Protein AF-0000000084524092 (afdb_homodimer)

Organism: Aneurinibacillus migulanus (NCBI:txid47500)

InterPro domains:
  IPR006043 Nucleobase cation symporter 2 family [PF00860] (23-407)

Radius of gyration: 28.84 Å; Cα contacts (8 Å, |Δi|>4): 1623; chains: 2; bounding box: 64×81×64 Å

Nearest PDB structures (foldseek):
  5i6c-assembly1_B  TM=8.643E-01  e=2.147E-16  Aspergillus nidulans FGSC A4
  5i6c-assembly1_A  TM=8.633E-01  e=7.405E-16  Aspergillus nidulans FGSC A4
  8omz-assembly1_C  TM=8.522E-01  e=2.047E-15  Escherichia coli O157:H7
  5xls-assembly1_A-2  TM=7.383E-01  e=3.625E-14  Escherichia coli O157:H7
  3qe7-assembly1_A  TM=6.857E-01  e=1.140E-12  Escherichia coli K-12

Solvent-accessible surface area (backbone atoms only — not comparable to full-atom values): 43122 Å² total; per-residue (Å²): 141,73,88,66,74,70,77,78,78,52,82,31,45,55,87,42,78,67,57,66,70,57,28,51,54,48,11,49,48,48,35,50,49,52,45,48,74,37,54,46,55,41,50,48,52,24,52,76,52,64,45,49,66,65,52,23,11,50,44,38,14,36,44,35,23,47,31,12,49,43,26,44,47,28,36,75,63,18,50,56,50,70,42,50,37,32,61,30,67,68,40,50,43,49,57,52,54,48,44,56,57,32,47,76,72,68,44,56,46,49,57,51,45,9,20,46,16,34,12,28,32,54,27,8,52,51,32,30,51,32,18,73,69,59,46,54,65,64,52,48,66,70,52,36,45,68,40,50,14,48,40,33,39,40,46,38,58,66,40,17,26,63,34,41,40,32,19,27,30,44,36,67,90,38,81,79,39,36,53,32,68,69,52,24,49,50,21,52,47,43,37,52,50,32,56,53,27,53,68,38,89,49,64,70,49,29,72,38,19,64,42,53,39,46,51,51,42,42,50,51,33,56,74,70,66,66,55,65,83,75,67,82,73,93,49,63,70,44,77,71,52,74,33,63,54,40,74,62,35,92,41,70,58,47,33,52,52,30,40,56,50,46,58,56,45,50,54,45,45,53,50,25,51,52,50,36,23,53,68,57,71,47,80,82,53,71,64,33,52,29,32,30,32,27,40,42,8,48,29,16,31,51,17,13,42,41,48,43,63,37,39,36,55,38,55,68,33,30,54,52,27,63,72,68,25,47,37,27,37,59,25,44,52,51,17,24,51,49,31,33,50,48,16,28,30,38,57,59,23,42,57,60,46,47,54,48,56,32,46,40,24,21,52,47,50,56,55,39,22,51,43,32,34,54,11,53,52,30,49,61,75,47,76,82,43,71,66,51,25,52,28,49,21,51,8,51,43,50,9,53,7,30,62,58,48,58,68,74,31,37,62,77,42,59,65,74,54,28,45,46,55,59,32,14,54,60,41,12,38,50,41,24,46,45,32,45,65,62,74,55,49,72,71,80,124,141,73,89,62,73,72,74,76,77,54,80,31,44,55,86,42,80,69,56,67,69,56,30,51,52,47,11,49,48,48,35,51,48,50,45,47,73,36,54,45,55,39,49,46,52,24,53,75,52,63,45,51,64,64,50,24,14,50,46,39,14,37,44,36,24,47,30,13,48,42,26,45,47,27,36,74,64,18,51,54,51,71,42,50,38,30,60,30,67,67,40,50,43,49,56,53,52,48,45,56,55,32,47,75,73,69,44,55,45,48,55,48,43,8,19,46,17,35,13,28,32,54,27,8,53,51,33,29,51,32,17,72,70,59,44,54,65,63,52,49,66,70,52,35,46,67,40,48,14,50,40,33,38,40,47,39,57,66,39,17,27,64,36,41,40,32,19,27,30,42,36,69,91,38,82,82,38,36,52,32,68,70,53,23,49,51,21,52,48,45,36,51,50,31,56,52,27,54,68,37,90,48,64,66,50,29,70,38,19,64,43,52,41,45,52,52,42,41,50,52,33,56,74,69,66,68,55,65,83,75,67,83,73,91,51,61,70,44,76,71,53,74,33,62,54,41,75,63,37,92,41,70,58,49,34,52,53,30,41,54,50,46,59,55,48,49,54,45,45,53,50,26,52,53,48,34,23,54,67,55,71,47,82,82,53,72,62,32,53,30,32,29,31,28,40,42,8,48,29,16,31,50,16,14,39,42,46,42,64,38,41,36,56,36,54,68,33,30,53,52,28,63,72,67,24,48,38,26,36,58,26,46,51,51,17,24,51,50,31,33,51,48,15,26,30,39,57,60,23,43,58,59,45,47,56,49,56,31,46,38,24,21,53,47,49,56,55,40,22,52,42,33,36,54,13,53,50,29,48,61,74,47,76,82,44,72,65,51,23,52,26,51,22,51,8,51,42,49,9,55,6,31,63,58,48,57,67,74,30,37,63,76,43,59,67,72,54,28,43,47,56,60,33,15,53,59,42,13,38,50,41,25,46,45,33,44,66,63,74,56,48,72,70,81,125

Secondary structure (DSSP, 8-state):
----------SB-TT----HHHHHHHHHHHHHHHHHHHTHHHHHHHHHTT--HHHHHHHHHHHHHHHHHHHHHHHHHSS-S---EEE-HHHHHHHHHHHHHHHHTT--HHHHHHHHHHHHHHHHHHHHHHHHHTTHHHHHHHS-HHHHHHHHHHHHHHHHHHHHHHHTTTTTSSTT----HHHHHHHHHHHHHHHHHHT-SSHHHHHTHHHHHHHHHHHHHHHTT-PPPPPPPS-SB----SSTTSS----HHHHHHHHHHHHHHHHHHHHHHHHHHHHHT----HHHHHHHHHHHHHHHHHHHHHTPPPEEE-THHHHHHHHH-B--HHHHHHHHHHHHHHHHBHHHHHHHTTS-HHHHHHHHHHHHHHHHHHHHHHHHTS---HHHHHHHHHHHHHHHHHHTS-HHHHTTS-HHHHHHHH-HHHHHHHHHHHIIIIIT-----/----------SB-TT----HHHHHHHHHHHHHHHHHHHTHHHHHHHHHTT--HHHHHHHHHHHHHHHHHHHHHHHHHSS-S---EEE-HHHHHHHHHHHHHHHHTT--HHHHHHHHHHHHHHHHHHHHHHHHHTTHHHHHHHS-HHHHHHHHHHHHHHHHHHHHHHHTTTTTSSTT----HHHHHHHHHHHHHHHHHHT-SSHHHHHTHHHHHHHHHHHHHHHTT-PPPPPPPS-SB----SSTTSS----HHHHHHHHHHHHHHHHHHHHHHHHHHHHHT----HHHHHHHHHHHHHHHHHHHHHTPPPEEE-THHHHHHHHH-B--HHHHHHHHHHHHHHHHBHHHHHHHTTS-HHHHHHHHHHHHHHHHHHHHHHHHTS---HHHHHHHHHHHHHHHHHHTS-HHHHTTS-HHHHHHHH-HHHHHHHHHHHIIIIIT-----

Foldseek 3Di:
DCPVVPLPAFPAFAADDDDPVLLQVLLVLLQLLQCLVALLLLLQLCVLLPHDLLLSLLQSLLQLLLQLVLQLCCLPFALVFLFGKHFDLLLSLLSNLQSVLQVLVVHRSLLSLQQLLVLLQVLLVVLLVCLVVLCLVVLVVLCALLLLLLLLQLSLLSCCVVLLCLLQCQCLVHVHDHGDNVSNVLLVVLLVQLVCQCVDPDLVSNSCSSVVSLVVSQVVCVVVVSWDDQDDFPDFFDDQDWPSSDHHDHDPLSNVSSNVSSSSCLVVQVVLSVLSCVSSVHDRDSNSSSRNSNSLSVQSNSCSGRSHRGMDGDSSVSSSCNSSSHRYCSSSSSSSVVSSVVSGGSVNSSVSSRRRSSSSSSSVNNVSVVSNVVSVVSVVVDDPDPLSVCLSVCLNCQLSVLCVDDLVVLVVDDPVCSSCSNHSSNRSSVSSSCSDCPVVPPDPD/DPVVVPLPAFPAFAADDDDPVLLQVLLVLLQLLQCLVALLLLLQLCVLLPHDLLLSLLQSLLQLLLQLVLQLCCLVFALVFLFGKHFDLLLSLLSNLQSVLQVLVVHRSLQSLLQLLVLLQVLLVVLLVCLVVLCLVVLVVLCALLLLLLLLQLSLLSVCVVLLCLLQCQCLVHVHDHGDNVSNVLLVVLLVQLVCQCVDPDLVSNSCSSVVSLVVSQVVCVVVVSWDDQDDFPDFFDDQDWPSSDHHDHDPLSNVSSNVSSSSCLVVQVVLSVLSCVSSVHDRDSRSSSRNSNSLSVQSNSCSGRSHRRMDGDSSVSSSCNSSSHRYCSSSSSSSVVSSVCSGGSVNSSVSSRRRSSSSSSSVNNVSVVSNVVSVVSVVVDDPDPLSVCLSVCLNCQLSVLCVDDLVVLVVDDPVCSSCSNHSSNRSSVSSSCSDCPVVPPDPD

Structure (mmCIF, N/CA/C/O backbone):
data_AF-0000000084524092-model_v1
#
loop_
_entity.id
_entity.type
_entity.pdbx_description
1 polymer Permease
#
loop_
_atom_site.group_PDB
_atom_site.id
_atom_site.type_symbol
_atom_site.label_atom_id
_atom_site.label_alt_id
_atom_site.label_comp_id
_atom_site.label_asym_id
_atom_site.label_entity_id
_atom_site.label_seq_id
_atom_site.pdbx_PDB_ins_code
_atom_site.Cartn_x
_atom_site.Cartn_y
_atom_site.Cartn_z
_atom_site.occupancy
_atom_site.B_iso_or_equiv
_atom_site.auth_seq_id
_atom_site.auth_comp_id
_atom_site.auth_asym_id
_atom_site.auth_atom_id
_atom_site.pdbx_PDB_model_num
ATOM 1 N N . MET A 1 1 ? -37.969 1.46 10.523 1 21.95 1 MET A N 1
ATOM 2 C CA . MET A 1 1 ? -37.625 2.029 11.82 1 21.95 1 MET A CA 1
ATOM 3 C C . MET A 1 1 ? -36.562 3.121 11.656 1 21.95 1 MET A C 1
ATOM 5 O O . MET A 1 1 ? -35.562 2.926 10.969 1 21.95 1 MET A O 1
ATOM 9 N N . GLU A 1 2 ? -36.906 4.48 11.914 1 27.95 2 GLU A N 1
ATOM 10 C CA . GLU A 1 2 ? -36.75 5.93 12.016 1 27.95 2 GLU A CA 1
ATOM 11 C C . GLU A 1 2 ? -35.656 6.305 13.016 1 27.95 2 GLU A C 1
ATOM 13 O O . GLU A 1 2 ? -35.562 7.465 13.422 1 27.95 2 GLU A O 1
ATOM 18 N N . SER A 1 3 ? -35.094 5.418 13.711 1 30.56 3 SER A N 1
ATOM 19 C CA . SER A 1 3 ? -34.281 6.02 14.789 1 30.56 3 SER A CA 1
ATOM 20 C C . SER A 1 3 ? -33.312 7.062 14.242 1 30.56 3 SER A C 1
ATOM 22 O O . SER A 1 3 ? -32.406 6.734 13.5 1 30.56 3 SER A O 1
ATOM 24 N N . GLU A 1 4 ? -33.844 8.188 13.664 1 31.78 4 GLU A N 1
ATOM 25 C CA . GLU A 1 4 ? -33.312 9.523 13.359 1 31.78 4 GLU A CA 1
ATOM 26 C C . GLU A 1 4 ? -32.406 10.016 14.469 1 31.78 4 GLU A C 1
ATOM 28 O O . GLU A 1 4 ? -32.875 10.312 15.578 1 31.78 4 GLU A O 1
ATOM 33 N N . ARG A 1 5 ? -31.281 9.5 14.805 1 36.81 5 ARG A N 1
ATOM 34 C CA . ARG A 1 5 ? -30.391 10.008 15.844 1 36.81 5 ARG A CA 1
ATOM 35 C C . ARG A 1 5 ? -30.547 11.516 16.016 1 36.81 5 ARG A C 1
ATOM 37 O O . ARG A 1 5 ? -30.406 12.273 15.055 1 36.81 5 ARG A O 1
ATOM 44 N N . GLU A 1 6 ? -31.375 11.945 16.797 1 37 6 GLU A N 1
ATOM 45 C CA . GLU A 1 6 ? -31.594 13.336 17.188 1 37 6 GLU A CA 1
ATOM 46 C C . GLU A 1 6 ? -30.312 14.148 17.078 1 37 6 GLU A C 1
ATOM 48 O O . GLU A 1 6 ? -29.297 13.812 17.719 1 37 6 GLU A O 1
ATOM 53 N N . ALA A 1 7 ? -29.844 14.539 15.961 1 48.31 7 ALA A N 1
ATOM 54 C CA . ALA A 1 7 ? -28.797 15.547 15.828 1 48.31 7 ALA A CA 1
ATOM 55 C C . ALA A 1 7 ? -28.734 16.438 17.062 1 48.31 7 ALA A C 1
ATOM 57 O O . ALA A 1 7 ? -29.703 17.141 17.391 1 48.31 7 ALA A O 1
ATOM 58 N N . THR A 1 8 ? -28 15.961 18.125 1 58.44 8 THR A N 1
ATOM 59 C CA . THR A 1 8 ? -27.828 16.672 19.391 1 58.44 8 THR A CA 1
ATOM 60 C C . THR A 1 8 ? -27.688 18.172 19.141 1 58.44 8 THR A C 1
ATOM 62 O O . THR A 1 8 ? -26.875 18.594 18.328 1 58.44 8 THR A O 1
ATOM 65 N N . LYS A 1 9 ? -28.516 19.031 19.516 1 76.38 9 LYS A N 1
ATOM 66 C CA . LYS A 1 9 ? -28.641 20.484 19.391 1 76.38 9 LYS A CA 1
ATOM 67 C C . LYS A 1 9 ? -27.422 21.188 20 1 76.38 9 LYS A C 1
ATOM 69 O O . LYS A 1 9 ? -27 20.875 21.109 1 76.38 9 LYS A O 1
ATOM 74 N N . ASN A 1 10 ? -26.75 22.047 19.188 1 88.06 10 ASN A N 1
ATOM 75 C CA . ASN A 1 10 ? -25.625 22.859 19.641 1 88.06 10 ASN A CA 1
ATOM 76 C C . ASN A 1 10 ? -26.062 23.859 20.719 1 88.06 10 ASN A C 1
ATOM 78 O O . ASN A 1 10 ? -27.203 24.328 20.719 1 88.06 10 ASN A O 1
ATOM 82 N N . LEU A 1 11 ? -25.297 24.094 21.656 1 91.06 11 LEU A N 1
ATOM 83 C CA . LEU A 1 11 ? -25.547 25.094 22.672 1 91.06 11 LEU A CA 1
ATOM 84 C C . LEU A 1 11 ? -25.609 26.5 22.062 1 91.06 11 LEU A C 1
ATOM 86 O O . LEU A 1 11 ? -26.422 27.328 22.484 1 91.06 11 LEU A O 1
ATOM 90 N N . TYR A 1 12 ? -24.719 26.719 21.125 1 93.38 12 TYR A N 1
ATOM 91 C CA . TYR A 1 12 ? -24.656 28 20.406 1 93.38 12 TYR A CA 1
ATOM 92 C C . TYR A 1 12 ? -24.516 27.781 18.906 1 93.38 12 TYR A C 1
ATOM 94 O O . TYR A 1 12 ? -23.625 27.062 18.453 1 93.38 12 TYR A O 1
ATOM 102 N N . GLY A 1 13 ? -25.375 28.438 18.219 1 91.94 13 GLY A N 1
ATOM 103 C CA . GLY A 1 13 ? -25.359 28.344 16.766 1 91.94 13 GLY A CA 1
ATOM 104 C C . GLY A 1 13 ? -24.375 29.297 16.109 1 91.94 13 GLY A C 1
ATOM 105 O O . GLY A 1 13 ? -23.703 30.062 16.797 1 91.94 13 GLY A O 1
ATOM 106 N N . LEU A 1 14 ? -24.312 29.391 14.844 1 92.94 14 LEU A N 1
ATOM 107 C CA . LEU A 1 14 ? -23.281 30.047 14.062 1 92.94 14 LEU A CA 1
ATOM 108 C C . LEU A 1 14 ? -23.281 31.547 14.336 1 92.94 14 LEU A C 1
ATOM 110 O O . LEU A 1 14 ? -22.219 32.156 14.477 1 92.94 14 LEU A O 1
ATOM 114 N N . ASP A 1 15 ? -24.453 32.094 14.453 1 92.25 15 ASP A N 1
ATOM 115 C CA . ASP A 1 15 ? -24.562 33.531 14.531 1 92.25 15 ASP A CA 1
ATOM 116 C C . ASP A 1 15 ? -24.766 34 15.969 1 92.25 15 ASP A C 1
ATOM 118 O O . ASP A 1 15 ? -24.875 35.188 16.234 1 92.25 15 ASP A O 1
ATOM 122 N N . GLU A 1 16 ? -24.797 33 16.812 1 92.81 16 GLU A N 1
ATOM 123 C CA . GLU A 1 16 ? -24.984 33.344 18.219 1 92.81 16 GLU A CA 1
ATOM 124 C C . GLU A 1 16 ? -23.672 33.781 18.859 1 92.81 16 GLU A C 1
ATOM 126 O O . GLU A 1 16 ? -22.594 33.406 18.406 1 92.81 16 GLU A O 1
ATOM 131 N N . LYS A 1 17 ? -23.844 34.656 19.844 1 93.69 17 LYS A N 1
ATOM 132 C CA . LYS A 1 17 ? -22.688 35.125 20.609 1 93.69 17 LYS A CA 1
ATOM 133 C C . LYS A 1 17 ? -22.703 34.594 22.031 1 93.69 17 LYS A C 1
ATOM 135 O O . LYS A 1 17 ? -23.391 35.125 22.906 1 93.69 17 LYS A O 1
ATOM 140 N N . PRO A 1 18 ? -21.906 33.688 22.266 1 94.06 18 PRO A N 1
ATOM 141 C CA . PRO A 1 18 ? -21.844 33.156 23.609 1 94.06 18 PRO A CA 1
ATOM 142 C C . PRO A 1 18 ? -21.297 34.156 24.625 1 94.06 18 PRO A C 1
ATOM 144 O O . PRO A 1 18 ? -20.703 35.156 24.25 1 94.06 18 PRO A O 1
ATOM 147 N N . PRO A 1 19 ? -21.578 33.844 25.891 1 95.69 19 PRO A N 1
ATOM 148 C CA . PRO A 1 19 ? -20.953 34.688 26.922 1 95.69 19 PRO A CA 1
ATOM 149 C C . PRO A 1 19 ? -19.438 34.688 26.844 1 95.69 19 PRO A C 1
ATOM 151 O O . PRO A 1 19 ? -18.828 33.781 26.266 1 95.69 19 PRO A O 1
ATOM 154 N N . ILE A 1 20 ? -18.844 35.688 27.406 1 95.5 20 ILE A N 1
ATOM 155 C CA . ILE A 1 20 ? -17.422 35.969 27.25 1 95.5 20 ILE A CA 1
ATOM 156 C C . ILE A 1 20 ? -16.609 34.781 27.797 1 95.5 20 ILE A C 1
ATOM 158 O O . ILE A 1 20 ? -15.594 34.406 27.203 1 95.5 20 ILE A O 1
ATOM 162 N N . SER A 1 21 ? -17.062 34.25 28.906 1 94.88 21 SER A N 1
ATOM 163 C CA . SER A 1 21 ? -16.328 33.125 29.484 1 94.88 21 SER A CA 1
ATOM 164 C C . SER A 1 21 ? -16.344 31.906 28.547 1 94.88 21 SER A C 1
ATOM 166 O O . SER A 1 21 ? -15.312 31.266 28.359 1 94.88 21 SER A O 1
ATOM 168 N N . VAL A 1 22 ? -17.469 31.656 27.984 1 94.44 22 VAL A N 1
ATOM 169 C CA . VAL A 1 22 ? -17.625 30.547 27.062 1 94.44 22 VAL A CA 1
ATOM 170 C C . VAL A 1 22 ? -16.859 30.828 25.766 1 94.44 22 VAL A C 1
ATOM 172 O O . VAL A 1 22 ? -16.203 29.938 25.219 1 94.44 22 VAL A O 1
ATOM 175 N N . THR A 1 23 ? -16.906 32.062 25.344 1 95.94 23 THR A N 1
ATOM 176 C CA . THR A 1 23 ? -16.219 32.469 24.125 1 95.94 23 THR A CA 1
ATOM 177 C C . THR A 1 23 ? -14.711 32.281 24.266 1 95.94 23 THR A C 1
ATOM 179 O O . THR A 1 23 ? -14.055 31.75 23.375 1 95.94 23 THR A O 1
ATOM 182 N N . MET A 1 24 ? -14.203 32.656 25.344 1 95.88 24 MET A N 1
ATOM 183 C CA . MET A 1 24 ? -12.758 32.594 25.562 1 95.88 24 MET A CA 1
ATOM 184 C C . MET A 1 24 ? -12.312 31.125 25.688 1 95.88 24 MET A C 1
ATOM 186 O O . MET A 1 24 ? -11.266 30.75 25.156 1 95.88 24 MET A O 1
ATOM 190 N N . THR A 1 25 ? -13.086 30.391 26.391 1 93.56 25 THR A N 1
ATOM 191 C CA . THR A 1 25 ? -12.742 28.984 26.547 1 93.56 25 THR A CA 1
ATOM 192 C C . THR A 1 25 ? -12.789 28.266 25.188 1 93.56 25 THR A C 1
ATOM 194 O O . THR A 1 25 ? -11.898 27.469 24.875 1 93.56 25 THR A O 1
ATOM 197 N N . ALA A 1 26 ? -13.805 28.547 24.469 1 94.31 26 ALA A N 1
ATOM 198 C CA . ALA A 1 26 ? -13.945 27.938 23.156 1 94.31 26 ALA A CA 1
ATOM 199 C C . ALA A 1 26 ? -12.844 28.406 22.219 1 94.31 26 ALA A C 1
ATOM 201 O O . ALA A 1 26 ? -12.344 27.641 21.391 1 94.31 26 ALA A O 1
ATOM 202 N N . ALA A 1 27 ? -12.523 29.641 22.297 1 96.56 27 ALA A N 1
ATOM 203 C CA . ALA A 1 27 ? -11.453 30.188 21.484 1 96.56 27 ALA A CA 1
ATOM 204 C C . ALA A 1 27 ? -10.125 29.5 21.781 1 96.56 27 ALA A C 1
ATOM 206 O O . ALA A 1 27 ? -9.359 29.188 20.859 1 96.56 27 ALA A O 1
ATOM 207 N N . LEU A 1 28 ? -9.852 29.281 23.016 1 94.12 28 LEU A N 1
ATOM 208 C CA . LEU A 1 28 ? -8.633 28.594 23.406 1 94.12 28 LEU A CA 1
ATOM 209 C C . LEU A 1 28 ? -8.625 27.156 22.906 1 94.12 28 LEU A C 1
ATOM 211 O O . LEU A 1 28 ? -7.578 26.625 22.516 1 94.12 28 LEU A O 1
ATOM 215 N N . GLN A 1 29 ? -9.727 26.609 22.938 1 90.38 29 GLN A N 1
ATOM 216 C CA . GLN A 1 29 ? -9.844 25.25 22.422 1 90.38 29 GLN A CA 1
ATOM 217 C C . GLN A 1 29 ? -9.5 25.203 20.938 1 90.38 29 GLN A C 1
ATOM 219 O O . GLN A 1 29 ? -8.711 24.359 20.5 1 90.38 29 GLN A O 1
ATOM 224 N N . TRP A 1 30 ? -10.102 26.109 20.219 1 94.56 30 TRP A N 1
ATOM 225 C CA . TRP A 1 30 ? -9.805 26.203 18.781 1 94.56 30 TRP A CA 1
ATOM 226 C C . TRP A 1 30 ? -8.312 26.438 18.562 1 94.56 30 TRP A C 1
ATOM 228 O O . TRP A 1 30 ? -7.703 25.812 17.688 1 94.56 30 TRP A O 1
ATOM 238 N N . PHE A 1 31 ? -7.781 27.328 19.375 1 94.69 31 PHE A N 1
ATOM 239 C CA . PHE A 1 31 ? -6.379 27.703 19.25 1 94.69 31 PHE A CA 1
ATOM 240 C C . PHE A 1 31 ? -5.477 26.484 19.453 1 94.69 31 PHE A C 1
ATOM 242 O O . PHE A 1 31 ? -4.613 26.203 18.625 1 94.69 31 PHE A O 1
ATOM 249 N N . PHE A 1 32 ? -5.699 25.703 20.438 1 89.56 32 PHE A N 1
ATOM 250 C CA . PHE A 1 32 ? -4.82 24.594 20.781 1 89.56 32 PHE A CA 1
ATOM 251 C C . PHE A 1 32 ? -5.016 23.422 19.828 1 89.56 32 PHE A C 1
ATOM 253 O O . PHE A 1 32 ? -4.062 22.703 19.516 1 89.56 32 PHE A O 1
ATOM 260 N N . ILE A 1 33 ? -6.188 23.266 19.406 1 86.44 33 ILE A N 1
ATOM 261 C CA . ILE A 1 33 ? -6.438 22.156 18.469 1 86.44 33 ILE A CA 1
ATOM 262 C C . ILE A 1 33 ? -5.77 22.469 17.141 1 86.44 33 ILE A C 1
ATOM 264 O O . ILE A 1 33 ? -5.164 21.578 16.516 1 86.44 33 ILE A O 1
ATOM 268 N N . THR A 1 34 ? -5.887 23.719 16.719 1 92.25 34 THR A N 1
ATOM 269 C CA . THR A 1 34 ? -5.254 24.109 15.469 1 92.25 34 THR A CA 1
ATOM 270 C C . THR A 1 34 ? -3.734 24.062 15.594 1 92.25 34 THR A C 1
ATOM 272 O O . THR A 1 34 ? -3.051 23.594 14.68 1 92.25 34 THR A O 1
ATOM 275 N N . LEU A 1 35 ? -3.242 24.5 16.703 1 90.25 35 LEU A N 1
ATOM 276 C CA . LEU A 1 35 ? -1.806 24.484 16.953 1 90.25 35 LEU A CA 1
ATOM 277 C C . LEU A 1 35 ? -1.277 23.047 16.938 1 90.25 35 LEU A C 1
ATOM 279 O O . LEU A 1 35 ? -0.268 22.766 16.297 1 90.25 35 LEU A O 1
ATOM 283 N N . SER A 1 36 ? -1.947 22.266 17.625 1 83.25 36 SER A N 1
ATOM 284 C CA . SER A 1 36 ? -1.491 20.891 17.766 1 83.25 36 SER A CA 1
ATOM 285 C C . SER A 1 36 ? -1.55 20.141 16.438 1 83.25 36 SER A C 1
ATOM 287 O O . SER A 1 36 ? -0.7 19.297 16.156 1 83.25 36 SER A O 1
ATOM 289 N N . SER A 1 37 ? -2.512 20.453 15.656 1 83.5 37 SER A N 1
ATOM 290 C CA . SER A 1 37 ? -2.699 19.734 14.398 1 83.5 37 SER A CA 1
ATOM 291 C C . SER A 1 37 ? -1.74 20.234 13.328 1 83.5 37 SER A C 1
ATOM 293 O O . SER A 1 37 ? -1.505 19.547 12.328 1 83.5 37 SER A O 1
ATOM 295 N N . SER A 1 38 ? -1.099 21.375 13.555 1 91.12 38 SER A N 1
ATOM 296 C CA . SER A 1 38 ? -0.356 22 12.461 1 91.12 38 SER A CA 1
ATOM 297 C C . SER A 1 38 ? 1.116 22.172 12.82 1 91.12 38 SER A C 1
ATOM 299 O O . SER A 1 38 ? 1.96 22.328 11.938 1 91.12 38 SER A O 1
ATOM 301 N N . LEU A 1 39 ? 1.475 22.094 14.023 1 89.19 39 LEU A N 1
ATOM 302 C CA . LEU A 1 39 ? 2.807 22.469 14.492 1 89.19 39 LEU A CA 1
ATOM 303 C C . LEU A 1 39 ? 3.857 21.5 13.945 1 89.19 39 LEU A C 1
ATOM 305 O O . LEU A 1 39 ? 4.973 21.922 13.625 1 89.19 39 LEU A O 1
ATOM 309 N N . VAL A 1 40 ? 3.521 20.328 13.781 1 85.88 40 VAL A N 1
ATOM 310 C CA . VAL A 1 40 ? 4.477 19.281 13.422 1 85.88 40 VAL A CA 1
ATOM 311 C C . VAL A 1 40 ? 4.957 19.5 11.984 1 85.88 40 VAL A C 1
ATOM 313 O O . VAL A 1 40 ? 6.113 19.219 11.664 1 85.88 40 VAL A O 1
ATOM 316 N N . VAL A 1 41 ? 4.148 20.016 11.211 1 89.94 41 VAL A N 1
ATOM 317 C CA . VAL A 1 41 ? 4.395 20.094 9.773 1 89.94 41 VAL A CA 1
ATOM 318 C C . VAL A 1 41 ? 5.59 21 9.508 1 89.94 41 VAL A C 1
ATOM 320 O O . VAL A 1 41 ? 6.582 20.578 8.906 1 89.94 41 VAL A O 1
ATOM 323 N N . PRO A 1 42 ? 5.598 22.219 9.984 1 92.06 42 PRO A N 1
ATOM 324 C CA . PRO A 1 42 ? 6.758 23.078 9.703 1 92.06 42 PRO A CA 1
ATOM 325 C C . PRO A 1 42 ? 8.023 22.578 10.398 1 92.06 42 PRO A C 1
ATOM 327 O O . PRO A 1 42 ? 9.133 22.797 9.898 1 92.06 42 PRO A O 1
ATOM 330 N N . LEU A 1 43 ? 7.898 21.938 11.445 1 88.25 43 LEU A N 1
ATOM 331 C CA . LEU A 1 43 ? 9.07 21.438 12.148 1 88.25 43 LEU A CA 1
ATOM 332 C C . LEU A 1 43 ? 9.758 20.344 11.352 1 88.25 43 LEU A C 1
ATOM 334 O O . LEU A 1 43 ? 10.969 20.391 11.117 1 88.25 43 LEU A O 1
ATOM 338 N N . VAL A 1 44 ? 8.969 19.406 10.93 1 84.88 44 VAL A N 1
ATOM 339 C CA . VAL A 1 44 ? 9.5 18.25 10.219 1 84.88 44 VAL A CA 1
ATOM 340 C C . VAL A 1 44 ? 10 18.672 8.844 1 84.88 44 VAL A C 1
ATOM 342 O O . VAL A 1 44 ? 11.078 18.266 8.414 1 84.88 44 VAL A O 1
ATOM 345 N N . ILE A 1 45 ? 9.227 19.453 8.172 1 91 45 ILE A N 1
ATOM 346 C CA . ILE A 1 45 ? 9.633 19.938 6.848 1 91 45 ILE A CA 1
ATOM 347 C C . ILE A 1 45 ? 10.898 20.766 6.965 1 91 45 ILE A C 1
ATOM 349 O O . ILE A 1 45 ? 11.812 20.641 6.145 1 91 45 ILE A O 1
ATOM 353 N N . GLY A 1 46 ? 10.945 21.625 7.965 1 91 46 GLY A N 1
ATOM 354 C CA . GLY A 1 46 ? 12.133 22.422 8.164 1 91 46 GLY A CA 1
ATOM 355 C C . GLY A 1 46 ? 13.391 21.609 8.359 1 91 46 GLY A C 1
ATOM 356 O O . GLY A 1 46 ? 14.43 21.891 7.758 1 91 46 GLY A O 1
ATOM 357 N N . GLU A 1 47 ? 13.25 20.688 9.133 1 84.31 47 GLU A N 1
ATOM 358 C CA . GLU A 1 47 ? 14.391 19.812 9.383 1 84.31 47 GLU A CA 1
ATOM 359 C C . GLU A 1 47 ? 14.797 19.047 8.125 1 84.31 47 GLU A C 1
ATOM 361 O O . GLU A 1 47 ? 15.977 18.969 7.797 1 84.31 47 GLU A O 1
ATOM 366 N N . MET A 1 48 ? 13.852 18.5 7.426 1 85.12 48 MET A N 1
ATOM 367 C CA . MET A 1 48 ? 14.117 17.719 6.223 1 85.12 48 MET A CA 1
ATOM 368 C C . MET A 1 48 ? 14.773 18.578 5.145 1 85.12 48 MET A C 1
ATOM 370 O O . MET A 1 48 ? 15.578 18.078 4.355 1 85.12 48 MET A O 1
ATOM 374 N N . TYR A 1 49 ? 14.414 19.797 5.168 1 92.38 49 TYR A N 1
ATOM 375 C CA . TYR A 1 49 ? 14.945 20.703 4.148 1 92.38 49 TYR A CA 1
ATOM 376 C C . TYR A 1 49 ? 16.25 21.328 4.609 1 92.38 49 TYR A C 1
ATOM 378 O O . TYR A 1 49 ? 16.812 22.172 3.906 1 92.38 49 TYR A O 1
ATOM 386 N N . GLY A 1 50 ? 16.703 21.016 5.84 1 87.44 50 GLY A N 1
ATOM 387 C CA . GLY A 1 50 ? 18.016 21.438 6.32 1 87.44 50 GLY A CA 1
ATOM 388 C C . GLY A 1 50 ? 18.016 22.859 6.859 1 87.44 50 GLY A C 1
ATOM 389 O O . GLY A 1 50 ? 19.031 23.531 6.82 1 87.44 50 GLY A O 1
ATOM 390 N N . LEU A 1 51 ? 16.906 23.281 7.312 1 90.12 51 LEU A N 1
ATOM 391 C CA . LEU A 1 51 ? 16.844 24.625 7.879 1 90.12 51 LEU A CA 1
ATOM 392 C C . LEU A 1 51 ? 17.547 24.672 9.234 1 90.12 51 LEU A C 1
ATOM 394 O O . LEU A 1 51 ? 17.5 23.719 10 1 90.12 51 LEU A O 1
ATOM 398 N N . SER A 1 52 ? 18.203 25.812 9.453 1 86 52 SER A N 1
ATOM 399 C CA . SER A 1 52 ? 18.75 26.047 10.781 1 86 52 SER A CA 1
ATOM 400 C C . SER A 1 52 ? 17.641 26.203 11.812 1 86 52 SER A C 1
ATOM 402 O O . SER A 1 52 ? 16.484 26.469 11.461 1 86 52 SER A O 1
ATOM 404 N N . PRO A 1 53 ? 17.922 26.016 13.047 1 82.81 53 PRO A N 1
ATOM 405 C CA . PRO A 1 53 ? 16.906 26.188 14.094 1 82.81 53 PRO A CA 1
ATOM 406 C C . PRO A 1 53 ? 16.203 27.531 14.031 1 82.81 53 PRO A C 1
ATOM 408 O O . PRO A 1 53 ? 14.992 27.625 14.25 1 82.81 53 PRO A O 1
ATOM 411 N N . GLN A 1 54 ? 16.984 28.5 13.742 1 84.19 54 GLN A N 1
ATOM 412 C CA . GLN A 1 54 ? 16.406 29.844 13.625 1 84.19 54 GLN A CA 1
ATOM 413 C C . GLN A 1 54 ? 15.414 29.906 12.453 1 84.19 54 GLN A C 1
ATOM 415 O O . GLN A 1 54 ? 14.336 30.484 12.586 1 84.19 54 GLN A O 1
ATOM 420 N N . GLN A 1 55 ? 15.805 29.328 11.383 1 89.06 55 GLN A N 1
ATOM 421 C CA . GLN A 1 55 ? 14.953 29.328 10.203 1 89.06 55 GLN A CA 1
ATOM 422 C C . GLN A 1 55 ? 13.695 28.5 10.43 1 89.06 55 GLN A C 1
ATOM 424 O O . GLN A 1 55 ? 12.625 28.828 9.922 1 89.06 55 GLN A O 1
ATOM 429 N N . VAL A 1 56 ? 13.852 27.469 11.172 1 90.38 56 VAL A N 1
ATOM 430 C CA . VAL A 1 56 ? 12.688 26.641 11.5 1 90.38 56 VAL A CA 1
ATOM 431 C C . VAL A 1 56 ? 11.688 27.469 12.32 1 90.38 56 VAL A C 1
ATOM 433 O O . VAL A 1 56 ? 10.484 27.391 12.094 1 90.38 56 VAL A O 1
ATOM 436 N N . GLY A 1 57 ? 12.258 28.188 13.281 1 88.19 57 GLY A N 1
ATOM 437 C CA . GLY A 1 57 ? 11.398 29.078 14.039 1 88.19 57 GLY A CA 1
ATOM 438 C C . GLY A 1 57 ? 10.641 30.062 13.156 1 88.19 57 GLY A C 1
ATOM 439 O O . GLY A 1 57 ? 9.453 30.297 13.367 1 88.19 57 GLY A O 1
ATOM 440 N N . GLN A 1 58 ? 11.328 30.609 12.219 1 90.44 58 GLN A N 1
ATOM 441 C CA . GLN A 1 58 ? 10.711 31.531 11.281 1 90.44 58 GLN A CA 1
ATOM 442 C C . GLN A 1 58 ? 9.648 30.828 10.445 1 90.44 58 GLN A C 1
ATOM 444 O O . GLN A 1 58 ? 8.609 31.406 10.125 1 90.44 58 GLN A O 1
ATOM 449 N N . PHE A 1 59 ? 9.977 29.656 10.07 1 93.44 59 PHE A N 1
ATOM 450 C CA . PHE A 1 59 ? 9.047 28.859 9.273 1 93.44 59 PHE A CA 1
ATOM 451 C C . PHE A 1 59 ? 7.781 28.547 10.055 1 93.44 59 PHE A C 1
ATOM 453 O O . PHE A 1 59 ? 6.68 28.578 9.5 1 93.44 59 PHE A O 1
ATOM 460 N N . VAL A 1 60 ? 7.91 28.281 11.297 1 92.38 60 VAL A N 1
ATOM 461 C CA . VAL A 1 60 ? 6.777 28.062 12.195 1 92.38 60 VAL A CA 1
ATOM 462 C C . VAL A 1 60 ? 5.945 29.328 12.289 1 92.38 60 VAL A C 1
ATOM 464 O O . VAL A 1 60 ? 4.715 29.297 12.195 1 92.38 60 VAL A O 1
ATOM 467 N N . GLN A 1 61 ? 6.641 30.406 12.438 1 92.69 61 GLN A N 1
ATOM 468 C CA . GLN A 1 61 ? 5.961 31.703 12.5 1 92.69 61 GLN A CA 1
ATOM 469 C C . GLN A 1 61 ? 5.148 31.953 11.234 1 92.69 61 GLN A C 1
ATOM 471 O O . GLN A 1 61 ? 3.975 32.312 11.305 1 92.69 61 GLN A O 1
ATOM 476 N N . GLN A 1 62 ? 5.801 31.766 10.156 1 94.5 62 GLN A N 1
ATOM 477 C CA . GLN A 1 62 ? 5.152 31.969 8.867 1 94.5 62 GLN A CA 1
ATOM 478 C C . GLN A 1 62 ? 3.906 31.094 8.734 1 94.5 62 GLN A C 1
ATOM 480 O O . GLN A 1 62 ? 2.867 31.562 8.258 1 94.5 62 GLN A O 1
ATOM 485 N N . THR A 1 63 ? 4.035 29.875 9.094 1 95.94 63 THR A N 1
ATOM 486 C CA . THR A 1 63 ? 2.971 28.891 8.953 1 95.94 63 THR A CA 1
ATOM 487 C C . THR A 1 63 ? 1.756 29.281 9.789 1 95.94 63 THR A C 1
ATOM 489 O O . THR A 1 63 ? 0.632 29.312 9.281 1 95.94 63 THR A O 1
ATOM 492 N N . PHE A 1 64 ? 1.948 29.609 11.016 1 95.75 64 PHE A N 1
ATOM 493 C CA . PHE A 1 64 ? 0.822 29.906 11.898 1 95.75 64 PHE A CA 1
ATOM 494 C C . PHE A 1 64 ? 0.192 31.25 11.539 1 95.75 64 PHE A C 1
ATOM 496 O O . PHE A 1 64 ? -1.023 31.422 11.664 1 95.75 64 PHE A O 1
ATOM 503 N N . PHE A 1 65 ? 1.007 32.219 11.164 1 96.88 65 PHE A N 1
ATOM 504 C CA . PHE A 1 65 ? 0.453 33.469 10.695 1 96.88 65 PHE A CA 1
ATOM 505 C C . PHE A 1 65 ? -0.523 33.25 9.547 1 96.88 65 PHE A C 1
ATOM 507 O O . PHE A 1 65 ? -1.644 33.75 9.57 1 96.88 65 PHE A O 1
ATOM 514 N N . LEU A 1 66 ? -0.095 32.5 8.633 1 97.56 66 LEU A N 1
ATOM 515 C CA . LEU A 1 66 ? -0.906 32.281 7.438 1 97.56 66 LEU A CA 1
ATOM 516 C C . LEU A 1 66 ? -2.094 31.391 7.738 1 97.56 66 LEU A C 1
ATOM 518 O O . LEU A 1 66 ? -3.162 31.531 7.145 1 97.56 66 LEU A O 1
ATOM 522 N N . ILE A 1 67 ? -1.933 30.359 8.617 1 97.75 67 ILE A N 1
ATOM 523 C CA . ILE A 1 67 ? -3.066 29.547 9.039 1 97.75 67 ILE A CA 1
ATOM 524 C C . ILE A 1 67 ? -4.164 30.453 9.609 1 97.75 67 ILE A C 1
ATOM 526 O O . ILE A 1 67 ? -5.332 30.312 9.242 1 97.75 67 ILE A O 1
ATOM 530 N N . GLY A 1 68 ? -3.77 31.359 10.523 1 98.06 68 GLY A N 1
ATOM 531 C CA . GLY A 1 68 ? -4.73 32.281 11.094 1 98.06 68 GLY A CA 1
ATOM 532 C C . GLY A 1 68 ? -5.371 33.188 10.055 1 98.06 68 GLY A C 1
ATOM 533 O O . GLY A 1 68 ? -6.594 33.375 10.055 1 98.06 68 GLY A O 1
ATOM 534 N N . LEU A 1 69 ? -4.566 33.719 9.211 1 98.06 69 LEU A N 1
ATOM 535 C CA . LEU A 1 69 ? -5.047 34.625 8.203 1 98.06 69 LEU A CA 1
ATOM 536 C C . LEU A 1 69 ? -6.031 33.969 7.258 1 98.06 69 LEU A C 1
ATOM 538 O O . LEU A 1 69 ? -7.102 34.5 6.969 1 98.06 69 LEU A O 1
ATOM 542 N N . VAL A 1 70 ? -5.637 32.812 6.742 1 98.19 70 VAL A N 1
ATOM 543 C CA . VAL A 1 70 ? -6.484 32.094 5.789 1 98.19 70 VAL A CA 1
ATOM 544 C C . VAL A 1 70 ? -7.773 31.672 6.473 1 98.19 70 VAL A C 1
ATOM 546 O O . VAL A 1 70 ? -8.852 31.688 5.867 1 98.19 70 VAL A O 1
ATOM 549 N N . SER A 1 71 ? -7.664 31.172 7.707 1 98.19 71 SER A N 1
ATOM 550 C CA . SER A 1 71 ? -8.859 30.812 8.461 1 98.19 71 SER A CA 1
ATOM 551 C C . SER A 1 71 ? -9.812 32 8.578 1 98.19 71 SER A C 1
ATOM 553 O O . SER A 1 71 ? -11.031 31.844 8.438 1 98.19 71 SER A O 1
ATOM 555 N N . LEU A 1 72 ? -9.305 33.156 8.812 1 98.12 72 LEU A N 1
ATOM 556 C CA . LEU A 1 72 ? -10.109 34.375 8.906 1 98.12 72 LEU A CA 1
ATOM 557 C C . LEU A 1 72 ? -10.734 34.719 7.559 1 98.12 72 LEU A C 1
ATOM 559 O O . LEU A 1 72 ? -11.906 35.094 7.496 1 98.12 72 LEU A O 1
ATOM 563 N N . LEU A 1 73 ? -9.977 34.625 6.562 1 98 73 LEU A N 1
ATOM 564 C CA . LEU A 1 73 ? -10.484 34.938 5.234 1 98 73 LEU A CA 1
ATOM 565 C C . LEU A 1 73 ? -11.625 34 4.855 1 98 73 LEU A C 1
ATOM 567 O O . LEU A 1 73 ? -12.633 34.438 4.285 1 98 73 LEU A O 1
ATOM 571 N N . GLN A 1 74 ? -11.461 32.719 5.16 1 97.81 74 GLN A N 1
ATOM 572 C CA . GLN A 1 74 ? -12.477 31.719 4.824 1 97.81 74 GLN A CA 1
ATOM 573 C C . GLN A 1 74 ? -13.773 31.969 5.586 1 97.81 74 GLN A C 1
ATOM 575 O O . GLN A 1 74 ? -14.859 31.875 5.016 1 97.81 74 GLN A O 1
ATOM 580 N N . ILE A 1 75 ? -13.672 32.281 6.879 1 97.44 75 ILE A N 1
ATOM 581 C CA . ILE A 1 75 ? -14.883 32.406 7.68 1 97.44 75 ILE A CA 1
ATOM 582 C C . ILE A 1 75 ? -15.57 33.719 7.359 1 97.44 75 ILE A C 1
ATOM 584 O O . ILE A 1 75 ? -16.797 33.844 7.461 1 97.44 75 ILE A O 1
ATOM 588 N N . LEU A 1 76 ? -14.867 34.719 6.938 1 96.88 76 LEU A N 1
ATOM 589 C CA . LEU A 1 76 ? -15.438 36.031 6.664 1 96.88 76 LEU A CA 1
ATOM 590 C C . LEU A 1 76 ? -15.93 36.125 5.223 1 96.88 76 LEU A C 1
ATOM 592 O O . LEU A 1 76 ? -16.953 36.75 4.949 1 96.88 76 LEU A O 1
ATOM 596 N N . PHE A 1 77 ? -15.188 35.469 4.289 1 96.88 77 PHE A N 1
ATOM 597 C CA . PHE A 1 77 ? -15.492 35.719 2.883 1 96.88 77 PHE A CA 1
ATOM 598 C C . PHE A 1 77 ? -15.711 34.406 2.137 1 96.88 77 PHE A C 1
ATOM 600 O O . PHE A 1 77 ? -16.281 34.375 1.044 1 96.88 77 PHE A O 1
ATOM 607 N N . GLY A 1 78 ? -15.195 33.344 2.643 1 96.75 78 GLY A N 1
ATOM 608 C CA . GLY A 1 78 ? -15.258 32.062 1.96 1 96.75 78 GLY A CA 1
ATOM 609 C C . GLY A 1 78 ? -16.516 31.281 2.271 1 96.75 78 GLY A C 1
ATOM 610 O O . GLY A 1 78 ? -17.625 31.766 2.027 1 96.75 78 GLY A O 1
ATOM 611 N N . HIS A 1 79 ? -16.359 30.094 2.895 1 94.88 79 HIS A N 1
ATOM 612 C CA . HIS A 1 79 ? -17.5 29.234 3.203 1 94.88 79 HIS A CA 1
ATOM 613 C C . HIS A 1 79 ? -18.234 29.719 4.449 1 94.88 79 HIS A C 1
ATOM 615 O O . HIS A 1 79 ? -19.359 29.312 4.711 1 94.88 79 HIS A O 1
ATOM 621 N N . LYS A 1 80 ? -17.641 30.547 5.324 1 96.44 80 LYS A N 1
ATOM 622 C CA . LYS A 1 80 ? -18.234 31.234 6.461 1 96.44 80 LYS A CA 1
ATOM 623 C C . LYS A 1 80 ? -18.594 30.266 7.582 1 96.44 80 LYS A C 1
ATOM 625 O O . LYS A 1 80 ? -19.531 30.5 8.352 1 96.44 80 LYS A O 1
ATOM 630 N N . LEU A 1 81 ? -17.953 29.125 7.621 1 96.5 81 LEU A N 1
ATOM 631 C CA . LEU A 1 81 ? -18.062 28.141 8.68 1 96.5 81 LEU A CA 1
ATOM 632 C C . LEU A 1 81 ? -16.812 28.109 9.547 1 96.5 81 LEU A C 1
ATOM 634 O O . LEU A 1 81 ? -15.734 28.5 9.102 1 96.5 81 LEU A O 1
ATOM 638 N N . PRO A 1 82 ? -17 27.797 10.805 1 96.69 82 PRO A N 1
ATOM 639 C CA . PRO A 1 82 ? -15.805 27.641 11.648 1 96.69 82 PRO A CA 1
ATOM 640 C C . PRO A 1 82 ? -15.008 26.391 11.328 1 96.69 82 PRO A C 1
ATOM 642 O O . PRO A 1 82 ? -15.055 25.406 12.078 1 96.69 82 PRO A O 1
ATOM 645 N N . ILE A 1 83 ? -14.234 26.453 10.281 1 96.81 83 ILE A N 1
ATOM 646 C CA . ILE A 1 83 ? -13.328 25.391 9.859 1 96.81 83 ILE A CA 1
ATOM 647 C C . ILE A 1 83 ? -11.891 25.891 9.883 1 96.81 83 ILE A C 1
ATOM 649 O O . ILE A 1 83 ? -11.531 26.812 9.133 1 96.81 83 ILE A O 1
ATOM 653 N N . THR A 1 84 ? -11.188 25.312 10.703 1 95.5 84 THR A N 1
ATOM 654 C CA . THR A 1 84 ? -9.797 25.734 10.766 1 95.5 84 THR A CA 1
ATOM 655 C C . THR A 1 84 ? -9.039 25.297 9.516 1 95.5 84 THR A C 1
ATOM 657 O O . THR A 1 84 ? -9.297 24.219 8.977 1 95.5 84 THR A O 1
ATOM 660 N N . GLU A 1 85 ? -8.156 26.156 9.031 1 96.69 85 GLU A N 1
ATOM 661 C CA . GLU A 1 85 ? -7.242 25.828 7.945 1 96.69 85 GLU A CA 1
ATOM 662 C C . GLU A 1 85 ? -5.941 25.234 8.484 1 96.69 85 GLU A C 1
ATOM 664 O O . GLU A 1 85 ? -5.531 25.531 9.602 1 96.69 85 GLU A O 1
ATOM 669 N N . GLY A 1 86 ? -5.348 24.375 7.809 1 94.69 86 GLY A N 1
ATOM 670 C CA . GLY A 1 86 ? -4.062 23.797 8.156 1 94.69 86 GLY A CA 1
ATOM 671 C C . GLY A 1 86 ? -3.369 23.141 6.98 1 94.69 86 GLY A C 1
ATOM 672 O O . GLY A 1 86 ? -3.932 23.047 5.887 1 94.69 86 GLY A O 1
ATOM 673 N N . PRO A 1 87 ? -2.15 22.797 7.246 1 93.62 87 PRO A N 1
ATOM 674 C CA . PRO A 1 87 ? -1.42 22.109 6.18 1 93.62 87 PRO A CA 1
ATOM 675 C C . PRO A 1 87 ? -2.094 20.812 5.746 1 93.62 87 PRO A C 1
ATOM 677 O O . PRO A 1 87 ? -2.385 19.953 6.582 1 93.62 87 PRO A O 1
ATOM 680 N N . ALA A 1 88 ? -2.328 20.766 4.461 1 89.69 88 ALA A N 1
ATOM 681 C CA . ALA A 1 88 ? -2.934 19.547 3.918 1 89.69 88 ALA A CA 1
ATOM 682 C C . ALA A 1 88 ? -1.961 18.375 3.984 1 89.69 88 ALA A C 1
ATOM 684 O O . ALA A 1 88 ? -0.787 18.516 3.633 1 89.69 88 ALA A O 1
ATOM 685 N N . GLY A 1 89 ? -2.479 17.266 4.488 1 81.31 89 GLY A N 1
ATOM 686 C CA . GLY A 1 89 ? -1.654 16.078 4.504 1 81.31 89 GLY A CA 1
ATOM 687 C C . GLY A 1 89 ? -1.042 15.75 3.152 1 81.31 89 GLY A C 1
ATOM 688 O O . GLY A 1 89 ? 0.124 15.359 3.07 1 81.31 89 GLY A O 1
ATOM 689 N N . MET A 1 90 ? -1.772 15.977 2.107 1 82.12 90 MET A N 1
ATOM 690 C CA . MET A 1 90 ? -1.285 15.727 0.753 1 82.12 90 MET A CA 1
ATOM 691 C C . MET A 1 90 ? -0.098 16.625 0.43 1 82.12 90 MET A C 1
ATOM 693 O O . MET A 1 90 ? 0.88 16.172 -0.171 1 82.12 90 MET A O 1
ATOM 697 N N . TRP A 1 91 ? -0.222 17.797 0.81 1 90.94 91 TRP A N 1
ATOM 698 C CA . TRP A 1 91 ? 0.874 18.719 0.559 1 90.94 91 TRP A CA 1
ATOM 699 C C . TRP A 1 91 ? 2.088 18.375 1.414 1 90.94 91 TRP A C 1
ATOM 701 O O . TRP A 1 91 ? 3.229 18.516 0.966 1 90.94 91 TRP A O 1
ATOM 711 N N . TRP A 1 92 ? 1.792 17.906 2.639 1 87.5 92 TRP A N 1
ATOM 712 C CA . TRP A 1 92 ? 2.881 17.406 3.469 1 87.5 92 TRP A CA 1
ATOM 713 C C . TRP A 1 92 ? 3.676 16.344 2.732 1 87.5 92 TRP A C 1
ATOM 715 O O . TRP A 1 92 ? 4.906 16.406 2.668 1 87.5 92 TRP A O 1
ATOM 725 N N . GLY A 1 93 ? 2.91 15.484 2.289 1 81.06 93 GLY A N 1
ATOM 726 C CA . GLY A 1 93 ? 3.518 14.375 1.575 1 81.06 93 GLY A CA 1
ATOM 727 C C . GLY A 1 93 ? 4.332 14.805 0.371 1 81.06 93 GLY A C 1
ATOM 728 O O . GLY A 1 93 ? 5.438 14.312 0.152 1 81.06 93 GLY A O 1
ATOM 729 N N . ILE A 1 94 ? 3.867 15.734 -0.366 1 85.75 94 ILE A N 1
ATOM 730 C CA . ILE A 1 94 ? 4.527 16.188 -1.583 1 85.75 94 ILE A CA 1
ATOM 731 C C . ILE A 1 94 ? 5.836 16.891 -1.226 1 85.75 94 ILE A C 1
ATOM 733 O O . ILE A 1 94 ? 6.852 16.703 -1.9 1 85.75 94 ILE A O 1
ATOM 737 N N . PHE A 1 95 ? 5.797 17.688 -0.168 1 91.88 95 PHE A N 1
ATOM 738 C CA . PHE A 1 95 ? 7.027 18.328 0.288 1 91.88 95 PHE A CA 1
ATOM 739 C C . PHE A 1 95 ? 8.078 17.281 0.639 1 91.88 95 PHE A C 1
ATOM 741 O O . PHE A 1 95 ? 9.242 17.422 0.271 1 91.88 95 PHE A O 1
ATOM 748 N N . ILE A 1 96 ? 7.645 16.281 1.277 1 83.94 96 ILE A N 1
ATOM 749 C CA . ILE A 1 96 ? 8.555 15.227 1.732 1 83.94 96 ILE A CA 1
ATOM 750 C C . ILE A 1 96 ? 9.055 14.422 0.536 1 83.94 96 ILE A C 1
ATOM 752 O O . ILE A 1 96 ? 10.258 14.188 0.395 1 83.94 96 ILE A O 1
ATOM 756 N N . ILE A 1 97 ? 8.156 14.047 -0.34 1 77.81 97 ILE A N 1
ATOM 757 C CA . ILE A 1 97 ? 8.5 13.227 -1.493 1 77.81 97 ILE A CA 1
ATOM 758 C C . ILE A 1 97 ? 9.477 13.977 -2.395 1 77.81 97 ILE A C 1
ATOM 760 O O . ILE A 1 97 ? 10.492 13.422 -2.824 1 77.81 97 ILE A O 1
ATOM 764 N N . LEU A 1 98 ? 9.289 15.25 -2.621 1 84.25 98 LEU A N 1
ATOM 765 C CA . LEU A 1 98 ? 10.078 15.992 -3.598 1 84.25 98 LEU A CA 1
ATOM 766 C C . LEU A 1 98 ? 11.461 16.312 -3.045 1 84.25 98 LEU A C 1
ATOM 768 O O . LEU A 1 98 ? 12.438 16.344 -3.793 1 84.25 98 LEU A O 1
ATOM 772 N N . VAL A 1 99 ? 11.531 16.516 -1.758 1 87.31 99 VAL A N 1
ATOM 773 C CA . VAL A 1 99 ? 12.859 16.766 -1.201 1 87.31 99 VAL A CA 1
ATOM 774 C C . VAL A 1 99 ? 13.695 15.492 -1.264 1 87.31 99 VAL A C 1
ATOM 776 O O . VAL A 1 99 ? 14.906 15.547 -1.506 1 87.31 99 VAL A O 1
ATOM 779 N N . ASN A 1 100 ? 13.086 14.43 -1.031 1 77.31 100 ASN A N 1
ATOM 780 C CA . ASN A 1 100 ? 13.805 13.156 -1.102 1 77.31 100 ASN A CA 1
ATOM 781 C C . ASN A 1 100 ? 14.234 12.836 -2.529 1 77.31 100 ASN A C 1
ATOM 783 O O . ASN A 1 100 ? 15.367 12.414 -2.76 1 77.31 100 ASN A O 1
ATOM 787 N N . LEU A 1 101 ? 13.352 13.008 -3.461 1 72.62 101 LEU A N 1
ATOM 788 C CA . LEU A 1 101 ? 13.656 12.766 -4.867 1 72.62 101 LEU A CA 1
ATOM 789 C C . LEU A 1 101 ? 14.703 13.75 -5.375 1 72.62 101 LEU A C 1
ATOM 791 O O . LEU A 1 101 ? 15.625 13.367 -6.094 1 72.62 101 LEU A O 1
ATOM 795 N N . GLY A 1 102 ? 14.555 14.992 -4.988 1 77.75 102 GLY A N 1
ATOM 796 C CA . GLY A 1 102 ? 15.469 16.031 -5.441 1 77.75 102 GLY A CA 1
ATOM 797 C C . GLY A 1 102 ? 16.875 15.883 -4.887 1 77.75 102 GLY A C 1
ATOM 798 O O . GLY A 1 102 ? 17.859 16.109 -5.598 1 77.75 102 GLY A O 1
ATOM 799 N N . THR A 1 103 ? 16.938 15.508 -3.658 1 77.69 103 THR A N 1
ATOM 800 C CA . THR A 1 103 ? 18.25 15.336 -3.037 1 77.69 103 THR A CA 1
ATOM 801 C C . THR A 1 103 ? 19.031 14.227 -3.725 1 77.69 103 THR A C 1
ATOM 803 O O . THR A 1 103 ? 20.25 14.352 -3.934 1 77.69 103 THR A O 1
ATOM 806 N N . VAL A 1 104 ? 18.391 13.242 -4.098 1 69.62 104 VAL A N 1
ATOM 807 C CA . VAL A 1 104 ? 19.031 12.141 -4.805 1 69.62 104 VAL A CA 1
ATOM 808 C C . VAL A 1 104 ? 19.484 12.602 -6.188 1 69.62 104 VAL A C 1
ATOM 810 O O . VAL A 1 104 ? 20.531 12.164 -6.688 1 69.62 104 VAL A O 1
ATOM 813 N N . ALA A 1 105 ? 18.75 13.531 -6.762 1 73.5 105 ALA A N 1
ATOM 814 C CA . ALA A 1 105 ? 19.062 14.062 -8.086 1 73.5 105 ALA A CA 1
ATOM 815 C C . ALA A 1 105 ? 20.078 15.195 -7.996 1 73.5 105 ALA A C 1
ATOM 817 O O . ALA A 1 105 ? 20.453 15.789 -9.016 1 73.5 105 ALA A O 1
ATOM 818 N N . GLY A 1 106 ? 20.5 15.555 -6.781 1 78.06 106 GLY A N 1
ATOM 819 C CA . GLY A 1 106 ? 21.531 16.562 -6.582 1 78.06 106 GLY A CA 1
ATOM 820 C C . GLY A 1 106 ? 20.969 17.969 -6.469 1 78.06 106 GLY A C 1
ATOM 821 O O . GLY A 1 106 ? 21.719 18.953 -6.57 1 78.06 106 GLY A O 1
ATOM 822 N N . GLN A 1 107 ? 19.719 18.094 -6.309 1 85.56 107 GLN A N 1
ATOM 823 C CA . GLN A 1 107 ? 19.094 19.406 -6.152 1 85.56 107 GLN A CA 1
ATOM 824 C C . GLN A 1 107 ? 19.156 19.875 -4.699 1 85.56 107 GLN A C 1
ATOM 826 O O . GLN A 1 107 ? 18.953 19.078 -3.779 1 85.56 107 GLN A O 1
ATOM 831 N N . ALA A 1 108 ? 19.438 21.141 -4.57 1 90.94 108 ALA A N 1
ATOM 832 C CA . ALA A 1 108 ? 19.438 21.703 -3.223 1 90.94 108 ALA A CA 1
ATOM 833 C C . ALA A 1 108 ? 18.031 21.812 -2.66 1 90.94 108 ALA A C 1
ATOM 835 O O . ALA A 1 108 ? 17.094 22.141 -3.389 1 90.94 108 ALA A O 1
ATOM 836 N N . PRO A 1 109 ? 17.906 21.531 -1.391 1 92 109 PRO A N 1
ATOM 837 C CA . PRO A 1 109 ? 16.578 21.609 -0.773 1 92 109 PRO A CA 1
ATOM 838 C C . PRO A 1 109 ? 15.914 22.969 -0.954 1 92 109 PRO A C 1
ATOM 840 O O . PRO A 1 109 ? 14.695 23.047 -1.126 1 92 109 PRO A O 1
ATOM 843 N N . GLN A 1 110 ? 16.656 23.969 -0.962 1 93.62 110 GLN A N 1
ATOM 844 C CA . GLN A 1 110 ? 16.125 25.312 -1.155 1 93.62 110 GLN A CA 1
ATOM 845 C C . GLN A 1 110 ? 15.484 25.469 -2.531 1 93.62 110 GLN A C 1
ATOM 847 O O . GLN A 1 110 ? 14.445 26.109 -2.672 1 93.62 110 GLN A O 1
ATOM 852 N N . GLU A 1 111 ? 16.078 24.891 -3.486 1 94.19 111 GLU A N 1
ATOM 853 C CA . GLU A 1 111 ? 15.539 24.938 -4.84 1 94.19 111 GLU A CA 1
ATOM 854 C C . GLU A 1 111 ? 14.219 24.188 -4.938 1 94.19 111 GLU A C 1
ATOM 856 O O . GLU A 1 111 ? 13.32 24.594 -5.688 1 94.19 111 GLU A O 1
ATOM 861 N N . ILE A 1 112 ? 14.188 23.188 -4.234 1 93.38 112 ILE A N 1
ATOM 862 C CA . ILE A 1 112 ? 12.945 22.406 -4.203 1 93.38 112 ILE A CA 1
ATOM 863 C C . ILE A 1 112 ? 11.844 23.25 -3.561 1 93.38 112 ILE A C 1
ATOM 865 O O . ILE A 1 112 ? 10.703 23.25 -4.039 1 93.38 112 ILE A O 1
ATOM 869 N N . GLY A 1 113 ? 12.242 23.906 -2.465 1 95.69 113 GLY A N 1
ATOM 870 C CA . GLY A 1 113 ? 11.297 24.812 -1.841 1 95.69 113 GLY A CA 1
ATOM 871 C C . GLY A 1 113 ? 10.805 25.906 -2.783 1 95.69 113 GLY A C 1
ATOM 872 O O . GLY A 1 113 ? 9.617 26.219 -2.812 1 95.69 113 GLY A O 1
ATOM 873 N N . GLN A 1 114 ? 11.703 26.375 -3.58 1 97.12 114 GLN A N 1
ATOM 874 C CA . GLN A 1 114 ? 11.367 27.406 -4.555 1 97.12 114 GLN A CA 1
ATOM 875 C C . GLN A 1 114 ? 10.406 26.875 -5.613 1 97.12 114 GLN A C 1
ATOM 877 O O . GLN A 1 114 ? 9.484 27.578 -6.035 1 97.12 114 GLN A O 1
ATOM 882 N N . SER A 1 115 ? 10.664 25.734 -6.004 1 95.44 115 SER A N 1
ATOM 883 C CA . SER A 1 115 ? 9.797 25.125 -7.008 1 95.44 115 SER A CA 1
ATOM 884 C C . SER A 1 115 ? 8.406 24.859 -6.449 1 95.44 115 SER A C 1
ATOM 886 O O . SER A 1 115 ? 7.41 24.938 -7.18 1 95.44 115 SER A O 1
ATOM 888 N N . LEU A 1 116 ? 8.352 24.5 -5.223 1 96.25 116 LEU A N 1
ATOM 889 C CA . LEU A 1 116 ? 7.062 24.234 -4.59 1 96.25 116 LEU A CA 1
ATOM 890 C C . LEU A 1 116 ? 6.281 25.531 -4.406 1 96.25 116 LEU A C 1
ATOM 892 O O . LEU A 1 116 ? 5.051 25.547 -4.496 1 96.25 116 LEU A O 1
ATOM 896 N N . GLU A 1 117 ? 7 26.625 -4.129 1 97.69 117 GLU A N 1
ATOM 897 C CA . GLU A 1 117 ? 6.355 27.938 -4.102 1 97.69 117 GLU A CA 1
ATOM 898 C C . GLU A 1 117 ? 5.648 28.234 -5.422 1 97.69 117 GLU A C 1
ATOM 900 O O . GLU A 1 117 ? 4.48 28.609 -5.434 1 97.69 117 GLU A O 1
ATOM 905 N N . MET A 1 118 ? 6.32 27.953 -6.477 1 97.31 118 MET A N 1
ATOM 906 C CA . MET A 1 118 ? 5.746 28.156 -7.805 1 97.31 118 MET A CA 1
ATOM 907 C C . MET A 1 118 ? 4.551 27.234 -8.023 1 97.31 118 MET A C 1
ATOM 909 O O . MET A 1 118 ? 3.516 27.672 -8.531 1 97.31 118 MET A O 1
ATOM 913 N N . GLY A 1 119 ? 4.75 26 -7.695 1 96.94 119 GLY A N 1
ATOM 914 C CA . GLY A 1 119 ? 3.664 25.031 -7.828 1 96.94 119 GLY A CA 1
ATOM 915 C C . GLY A 1 119 ? 2.41 25.453 -7.082 1 96.94 119 GLY A C 1
ATOM 916 O O . GLY A 1 119 ? 1.303 25.344 -7.617 1 96.94 119 GLY A O 1
ATOM 917 N N . LEU A 1 120 ? 2.564 25.875 -5.867 1 98 120 LEU A N 1
ATOM 918 C CA . LEU A 1 120 ? 1.439 26.297 -5.043 1 98 120 LEU A CA 1
ATOM 919 C C . LEU A 1 120 ? 0.763 27.531 -5.633 1 98 120 LEU A C 1
ATOM 921 O O . LEU A 1 120 ? -0.466 27.641 -5.621 1 98 120 LEU A O 1
ATOM 925 N N . ILE A 1 121 ? 1.527 28.469 -6.133 1 98.25 121 ILE A N 1
ATOM 926 C CA . ILE A 1 121 ? 0.985 29.672 -6.73 1 98.25 121 ILE A CA 1
ATOM 927 C C . ILE A 1 121 ? 0.139 29.328 -7.949 1 98.25 121 ILE A C 1
ATOM 929 O O . ILE A 1 121 ? -1.005 29.766 -8.07 1 98.25 121 ILE A O 1
ATOM 933 N N . ILE A 1 122 ? 0.66 28.516 -8.789 1 98.19 122 ILE A N 1
ATOM 934 C CA . ILE A 1 122 ? -0.054 28.109 -9.992 1 98.19 122 ILE A CA 1
ATOM 935 C C . ILE A 1 122 ? -1.315 27.344 -9.617 1 98.19 122 ILE A C 1
ATOM 937 O O . ILE A 1 122 ? -2.373 27.531 -10.227 1 98.19 122 ILE A O 1
ATOM 941 N N . THR A 1 123 ? -1.147 26.484 -8.68 1 97.12 123 THR A N 1
ATOM 942 C CA . THR A 1 123 ? -2.301 25.734 -8.203 1 97.12 123 THR A CA 1
ATOM 943 C C . THR A 1 123 ? -3.367 26.672 -7.641 1 97.12 123 THR A C 1
ATOM 945 O O . THR A 1 123 ? -4.562 26.469 -7.871 1 97.12 123 THR A O 1
ATOM 948 N N . GLY A 1 124 ? -2.928 27.672 -6.844 1 98.12 124 GLY A N 1
ATOM 949 C CA . GLY A 1 124 ? -3.865 28.641 -6.316 1 98.12 124 GLY A CA 1
ATOM 950 C C . GLY A 1 124 ? -4.641 29.375 -7.395 1 98.12 124 GLY A C 1
ATOM 951 O O . GLY A 1 124 ? -5.855 29.547 -7.293 1 98.12 124 GLY A O 1
ATOM 952 N N . ILE A 1 125 ? -3.969 29.75 -8.43 1 97.94 125 ILE A N 1
ATOM 953 C CA . ILE A 1 125 ? -4.605 30.422 -9.547 1 97.94 125 ILE A CA 1
ATOM 954 C C . ILE A 1 125 ? -5.625 29.5 -10.203 1 97.94 125 ILE A C 1
ATOM 956 O O . ILE A 1 125 ? -6.746 29.922 -10.508 1 97.94 125 ILE A O 1
ATOM 960 N N . MET A 1 126 ? -5.223 28.312 -10.398 1 96.31 126 MET A N 1
ATOM 961 C CA . MET A 1 126 ? -6.133 27.344 -10.992 1 96.31 126 MET A CA 1
ATOM 962 C C . MET A 1 126 ? -7.387 27.172 -10.141 1 96.31 126 MET A C 1
ATOM 964 O O . MET A 1 126 ? -8.5 27.172 -10.664 1 96.31 126 MET A O 1
ATOM 968 N N . LEU A 1 127 ? -7.254 27.078 -8.852 1 95.31 127 LEU A N 1
ATOM 969 C CA . LEU A 1 127 ? -8.383 26.859 -7.957 1 95.31 127 LEU A CA 1
ATOM 970 C C . LEU A 1 127 ? -9.289 28.078 -7.922 1 95.31 127 LEU A C 1
ATOM 972 O O . LEU A 1 127 ? -10.516 27.953 -7.836 1 95.31 127 LEU A O 1
ATOM 976 N N . ILE A 1 128 ? -8.719 29.25 -7.957 1 96.5 128 ILE A N 1
ATOM 977 C CA . ILE A 1 128 ? -9.508 30.484 -8 1 96.5 128 ILE A CA 1
ATOM 978 C C . ILE A 1 128 ? -10.352 30.5 -9.273 1 96.5 128 ILE A C 1
ATOM 980 O O . ILE A 1 128 ? -11.547 30.812 -9.227 1 96.5 128 ILE A O 1
ATOM 984 N N . ILE A 1 129 ? -9.734 30.109 -10.367 1 95.5 129 ILE A N 1
ATOM 985 C CA . ILE A 1 129 ? -10.43 30.094 -11.648 1 95.5 129 ILE A CA 1
ATOM 986 C C . ILE A 1 129 ? -11.555 29.062 -11.609 1 95.5 129 ILE A C 1
ATOM 988 O O . ILE A 1 129 ? -12.68 29.344 -12.031 1 95.5 129 ILE A O 1
ATOM 992 N N . LEU A 1 130 ? -11.25 27.922 -11.133 1 91.69 130 LEU A N 1
ATOM 993 C CA . LEU A 1 130 ? -12.258 26.875 -11.047 1 91.69 130 LEU A CA 1
ATOM 994 C C . LEU A 1 130 ? -13.398 27.281 -10.125 1 91.69 130 LEU A C 1
ATOM 996 O O . LEU A 1 130 ? -14.562 27.016 -10.414 1 91.69 130 LEU A O 1
ATOM 1000 N N . GLY A 1 131 ? -13.062 27.844 -8.984 1 89.38 131 GLY A N 1
ATOM 1001 C CA . GLY A 1 131 ? -14.078 28.328 -8.07 1 89.38 131 GLY A CA 1
ATOM 1002 C C . GLY A 1 131 ? -14.945 29.422 -8.672 1 89.38 131 GLY A C 1
ATOM 1003 O O . GLY A 1 131 ? -16.172 29.406 -8.516 1 89.38 131 GLY A O 1
ATOM 1004 N N . ALA A 1 132 ? -14.352 30.328 -9.359 1 91.62 132 ALA A N 1
ATOM 1005 C CA . ALA A 1 132 ? -15.062 31.469 -9.945 1 91.62 132 ALA A CA 1
ATOM 1006 C C . ALA A 1 132 ? -15.984 31.016 -11.07 1 91.62 132 ALA A C 1
ATOM 1008 O O . ALA A 1 132 ? -17.047 31.594 -11.281 1 91.62 132 ALA A O 1
ATOM 1009 N N . THR A 1 133 ? -15.578 29.953 -11.797 1 90.69 133 THR A N 1
ATOM 1010 C CA . THR A 1 133 ? -16.344 29.516 -12.953 1 90.69 133 THR A CA 1
ATOM 1011 C C . THR A 1 133 ? -17.375 28.453 -12.547 1 90.69 133 THR A C 1
ATOM 1013 O O . THR A 1 133 ? -18.25 28.094 -13.336 1 90.69 133 THR A O 1
ATOM 1016 N N . GLY A 1 134 ? -17.312 27.938 -11.383 1 82.75 134 GLY A N 1
ATOM 1017 C CA . GLY A 1 134 ? -18.25 26.953 -10.898 1 82.75 134 GLY A CA 1
ATOM 1018 C C . GLY A 1 134 ? -17.969 25.547 -11.414 1 82.75 134 GLY A C 1
ATOM 1019 O O . GLY A 1 134 ? -18.844 24.688 -11.422 1 82.75 134 GLY A O 1
ATOM 1020 N N . PHE A 1 135 ? -16.719 25.281 -11.867 1 81.56 135 PHE A N 1
ATOM 1021 C CA . PHE A 1 135 ? -16.375 24 -12.445 1 81.56 135 PHE A CA 1
ATOM 1022 C C . PHE A 1 135 ? -15.961 23.016 -11.352 1 81.56 135 PHE A C 1
ATOM 1024 O O . PHE A 1 135 ? -15.57 21.875 -11.648 1 81.56 135 PHE A O 1
ATOM 1031 N N . ILE A 1 136 ? -16.016 23.422 -10.148 1 77.44 136 ILE A N 1
ATOM 1032 C CA . ILE A 1 136 ? -15.609 22.578 -9.023 1 77.44 136 ILE A CA 1
ATOM 1033 C C . ILE A 1 136 ? -16.438 21.297 -9.023 1 77.44 136 ILE A C 1
ATOM 1035 O O . ILE A 1 136 ? -15.922 20.219 -8.781 1 77.44 136 ILE A O 1
ATOM 1039 N N . GLU A 1 137 ? -17.688 21.391 -9.312 1 74.69 137 GLU A N 1
ATOM 1040 C CA . GLU A 1 137 ? -18.594 20.234 -9.312 1 74.69 137 GLU A CA 1
ATOM 1041 C C . GLU A 1 137 ? -18.203 19.234 -10.398 1 74.69 137 GLU A C 1
ATOM 1043 O O . GLU A 1 137 ? -18.281 18.031 -10.188 1 74.69 137 GLU A O 1
ATOM 1048 N N . LYS A 1 138 ? -17.875 19.781 -11.562 1 77.06 138 LYS A N 1
ATOM 1049 C CA . LYS A 1 138 ? -17.5 18.906 -12.68 1 77.06 138 LYS A CA 1
ATOM 1050 C C . LYS A 1 138 ? -16.219 18.141 -12.375 1 77.06 138 LYS A C 1
ATOM 1052 O O . LYS A 1 138 ? -16.078 16.969 -12.758 1 77.06 138 LYS A O 1
ATOM 1057 N N . ILE A 1 139 ? -15.352 18.797 -11.734 1 77.25 139 ILE A N 1
ATOM 1058 C CA . ILE A 1 139 ? -14.07 18.172 -11.414 1 77.25 139 ILE A CA 1
ATOM 1059 C C . ILE A 1 139 ? -14.273 17.094 -10.344 1 77.25 139 ILE A C 1
ATOM 1061 O O . ILE A 1 139 ? -13.609 16.062 -10.367 1 77.25 139 ILE A O 1
ATOM 1065 N N . GLN A 1 140 ? -15.133 17.312 -9.453 1 73.94 140 GLN A N 1
ATOM 1066 C CA . GLN A 1 140 ? -15.422 16.344 -8.406 1 73.94 140 GLN A CA 1
ATOM 1067 C C . GLN A 1 140 ? -15.875 15.008 -9 1 73.94 140 GLN A C 1
ATOM 1069 O O . GLN A 1 140 ? -15.625 13.953 -8.422 1 73.94 140 GLN A O 1
ATOM 1074 N N . ARG A 1 141 ? -16.469 15.102 -10.211 1 74.38 141 ARG A N 1
ATOM 1075 C CA . ARG A 1 141 ? -16.969 13.883 -10.844 1 74.38 141 ARG A CA 1
ATOM 1076 C C . ARG A 1 141 ? -15.812 13.023 -11.359 1 74.38 141 ARG A C 1
ATOM 1078 O O . ARG A 1 141 ? -15.953 11.805 -11.5 1 74.38 141 ARG A O 1
ATOM 1085 N N . ILE A 1 142 ? -14.719 13.68 -11.594 1 76.19 142 ILE A N 1
ATOM 1086 C CA . ILE A 1 142 ? -13.547 12.953 -12.07 1 76.19 142 ILE A CA 1
ATOM 1087 C C . ILE A 1 142 ? -12.859 12.266 -10.898 1 76.19 142 ILE A C 1
ATOM 1089 O O . ILE A 1 142 ? -12.242 11.211 -11.07 1 76.19 142 ILE A O 1
ATOM 1093 N N . PHE A 1 143 ? -13 12.773 -9.75 1 77.94 143 PHE A N 1
ATOM 1094 C CA . PHE A 1 143 ? -12.344 12.203 -8.578 1 77.94 143 PHE A CA 1
ATOM 1095 C C . PHE A 1 143 ? -13.312 11.305 -7.805 1 77.94 143 PHE A C 1
ATOM 1097 O O . PHE A 1 143 ? -13.695 11.633 -6.68 1 77.94 143 PHE A O 1
ATOM 1104 N N . THR A 1 144 ? -13.562 10.133 -8.438 1 83.94 144 THR A N 1
ATOM 1105 C CA . THR A 1 144 ? -14.422 9.086 -7.871 1 83.94 144 THR A CA 1
ATOM 1106 C C . THR A 1 144 ? -13.766 8.461 -6.645 1 83.94 144 THR A C 1
ATOM 1108 O O . THR A 1 144 ? -12.594 8.695 -6.371 1 83.94 144 THR A O 1
ATOM 1111 N N . PRO A 1 145 ? -14.477 7.75 -5.953 1 86.12 145 PRO A N 1
ATOM 1112 C CA . PRO A 1 145 ? -13.914 7.07 -4.785 1 86.12 145 PRO A CA 1
ATOM 1113 C C . PRO A 1 145 ? -12.719 6.18 -5.145 1 86.12 145 PRO A C 1
ATOM 1115 O O . PRO A 1 145 ? -11.828 5.973 -4.32 1 86.12 145 PRO A O 1
ATOM 1118 N N . LEU A 1 146 ? -12.672 5.715 -6.371 1 90.94 146 LEU A N 1
ATOM 1119 C CA . LEU A 1 146 ? -11.523 4.934 -6.82 1 90.94 146 LEU A CA 1
ATOM 1120 C C . LEU A 1 146 ? -10.266 5.797 -6.879 1 90.94 146 LEU A C 1
ATOM 1122 O O . LEU A 1 146 ? -9.203 5.383 -6.414 1 90.94 146 LEU A O 1
ATOM 1126 N N . VAL A 1 147 ? -10.461 6.973 -7.414 1 88.38 147 VAL A N 1
ATOM 1127 C CA . VAL A 1 147 ? -9.328 7.871 -7.602 1 88.38 147 VAL A CA 1
ATOM 1128 C C . VAL A 1 147 ? -8.922 8.477 -6.262 1 88.38 147 VAL A C 1
ATOM 1130 O O . VAL A 1 147 ? -7.742 8.453 -5.898 1 88.38 147 VAL A O 1
ATOM 1133 N N . SER A 1 148 ? -9.906 8.953 -5.496 1 84.19 148 SER A N 1
ATOM 1134 C CA . SER A 1 148 ? -9.602 9.594 -4.219 1 84.19 148 SER A CA 1
ATOM 1135 C C . SER A 1 148 ? -9.039 8.594 -3.217 1 84.19 148 SER A C 1
ATOM 1137 O O . SER A 1 148 ? -8.078 8.891 -2.51 1 84.19 148 SER A O 1
ATOM 1139 N N . GLY A 1 149 ? -9.664 7.43 -3.158 1 88.06 149 GLY A N 1
ATOM 1140 C CA . GLY A 1 149 ? -9.141 6.391 -2.287 1 88.06 149 GLY A CA 1
ATOM 1141 C C . GLY A 1 149 ? -7.738 5.953 -2.656 1 88.06 149 GLY A C 1
ATOM 1142 O O . GLY A 1 149 ? -6.883 5.797 -1.785 1 88.06 149 GLY A O 1
ATOM 1143 N N . GLY A 1 150 ? -7.535 5.73 -3.969 1 91.38 150 GLY A N 1
ATOM 1144 C CA . GLY A 1 150 ? -6.207 5.383 -4.449 1 91.38 150 GLY A CA 1
ATOM 1145 C C . GLY A 1 150 ? -5.156 6.422 -4.102 1 91.38 150 GLY A C 1
ATOM 1146 O O . GLY A 1 150 ? -4.051 6.074 -3.68 1 91.38 150 GLY A O 1
ATOM 1147 N N . TYR A 1 151 ? -5.539 7.613 -4.27 1 85.5 151 TYR A N 1
ATOM 1148 C CA . TYR A 1 151 ? -4.621 8.703 -3.959 1 85.5 151 TYR A CA 1
ATOM 1149 C C . TYR A 1 151 ? -4.23 8.688 -2.486 1 85.5 151 TYR A C 1
ATOM 1151 O O . TYR A 1 151 ? -3.053 8.82 -2.146 1 85.5 151 TYR A O 1
ATOM 1159 N N . LEU A 1 152 ? -5.176 8.586 -1.585 1 84.69 152 LEU A N 1
ATOM 1160 C CA . LEU A 1 152 ? -4.926 8.633 -0.149 1 84.69 152 LEU A CA 1
ATOM 1161 C C . LEU A 1 152 ? -4.066 7.453 0.292 1 84.69 152 LEU A C 1
ATOM 1163 O O . LEU A 1 152 ? -3.17 7.609 1.126 1 84.69 152 LEU A O 1
ATOM 1167 N N . ILE A 1 153 ? -4.281 6.324 -0.273 1 91 153 ILE A N 1
ATOM 1168 C CA . ILE A 1 153 ? -3.496 5.145 0.069 1 91 153 ILE A CA 1
ATOM 1169 C C . ILE A 1 153 ? -2.068 5.309 -0.445 1 91 153 ILE A C 1
ATOM 1171 O O . ILE A 1 153 ? -1.107 5.023 0.274 1 91 153 ILE A O 1
ATOM 1175 N N . LEU A 1 154 ? -1.916 5.738 -1.672 1 89.94 154 LEU A N 1
ATOM 1176 C CA . LEU A 1 154 ? -0.592 5.965 -2.24 1 89.94 154 LEU A CA 1
ATOM 1177 C C . LEU A 1 154 ? 0.183 6.992 -1.421 1 89.94 154 LEU A C 1
ATOM 1179 O O . LEU A 1 154 ? 1.393 6.852 -1.227 1 89.94 154 LEU A O 1
ATOM 1183 N N . LEU A 1 155 ? -0.53 7.996 -1.005 1 84.19 155 LEU A N 1
ATOM 1184 C CA . LEU A 1 155 ? 0.103 9.023 -0.184 1 84.19 155 LEU A CA 1
ATOM 1185 C C . LEU A 1 155 ? 0.587 8.438 1.139 1 84.19 155 LEU A C 1
ATOM 1187 O O . LEU A 1 155 ? 1.714 8.703 1.564 1 84.19 155 LEU A O 1
ATOM 1191 N N . ALA A 1 156 ? -0.292 7.742 1.77 1 86.81 156 ALA A N 1
ATOM 1192 C CA . ALA A 1 156 ? 0.074 7.117 3.037 1 86.81 156 ALA A CA 1
ATOM 1193 C C . ALA A 1 156 ? 1.296 6.219 2.871 1 86.81 156 ALA A C 1
ATOM 1195 O O . ALA A 1 156 ? 2.213 6.25 3.695 1 86.81 156 ALA A O 1
ATOM 1196 N N . VAL A 1 157 ? 1.34 5.453 1.811 1 89.56 157 VAL A N 1
ATOM 1197 C CA . VAL A 1 157 ? 2.447 4.543 1.541 1 89.56 157 VAL A CA 1
ATOM 1198 C C . VAL A 1 157 ? 3.723 5.34 1.283 1 89.56 157 VAL A C 1
ATOM 1200 O O . VAL A 1 157 ? 4.793 4.996 1.791 1 89.56 157 VAL A O 1
ATOM 1203 N N . SER A 1 158 ? 3.619 6.332 0.51 1 85.31 158 SER A N 1
ATOM 1204 C CA . SER A 1 158 ? 4.77 7.156 0.15 1 85.31 158 SER A CA 1
ATOM 1205 C C . SER A 1 158 ? 5.402 7.793 1.384 1 85.31 158 SER A C 1
ATOM 1207 O O . SER A 1 158 ? 6.613 8.016 1.42 1 85.31 158 SER A O 1
ATOM 1209 N N . LEU A 1 159 ? 4.602 8.055 2.4 1 83.44 159 LEU A N 1
ATOM 1210 C CA . LEU A 1 159 ? 5.074 8.758 3.586 1 83.44 159 LEU A CA 1
ATOM 1211 C C . LEU A 1 159 ? 5.59 7.777 4.633 1 83.44 159 LEU A C 1
ATOM 1213 O O . LEU A 1 159 ? 6.273 8.172 5.578 1 83.44 159 LEU A O 1
ATOM 1217 N N . SER A 1 160 ? 5.27 6.559 4.477 1 88.62 160 SER A N 1
ATOM 1218 C CA . SER A 1 160 ? 5.602 5.562 5.496 1 88.62 160 SER A CA 1
ATOM 1219 C C . SER A 1 160 ? 7.109 5.469 5.707 1 88.62 160 SER A C 1
ATOM 1221 O O . SER A 1 160 ? 7.574 5.363 6.844 1 88.62 160 SER A O 1
ATOM 1223 N N . GLY A 1 161 ? 7.895 5.566 4.676 1 87.06 161 GLY A N 1
ATOM 1224 C CA . GLY A 1 161 ? 9.344 5.469 4.781 1 87.06 161 GLY A CA 1
ATOM 1225 C C . GLY A 1 161 ? 9.961 6.598 5.586 1 87.06 161 GLY A C 1
ATOM 1226 O O . GLY A 1 161 ? 10.547 6.359 6.645 1 87.06 161 GLY A O 1
ATOM 1227 N N . PRO A 1 162 ? 9.766 7.812 5.094 1 83.19 162 PRO A N 1
ATOM 1228 C CA . PRO A 1 162 ? 10.336 8.961 5.805 1 83.19 162 PRO A CA 1
ATOM 1229 C C . PRO A 1 162 ? 9.852 9.062 7.25 1 83.19 162 PRO A C 1
ATOM 1231 O O . PRO A 1 162 ? 10.633 9.414 8.141 1 83.19 162 PRO A O 1
ATOM 1234 N N . VAL A 1 163 ? 8.586 8.812 7.473 1 87.12 163 VAL A N 1
ATOM 1235 C CA . VAL A 1 163 ? 8.039 8.906 8.82 1 87.12 163 VAL A CA 1
ATOM 1236 C C . VAL A 1 163 ? 8.68 7.84 9.711 1 87.12 163 VAL A C 1
ATOM 1238 O O . VAL A 1 163 ? 9.055 8.125 10.852 1 87.12 163 VAL A O 1
ATOM 1241 N N . MET A 1 164 ? 8.812 6.652 9.156 1 89.94 164 MET A N 1
ATOM 1242 C CA . MET A 1 164 ? 9.438 5.574 9.93 1 89.94 164 MET A CA 1
ATOM 1243 C C . MET A 1 164 ? 10.898 5.898 10.227 1 89.94 164 MET A C 1
ATOM 1245 O O . MET A 1 164 ? 11.359 5.699 11.352 1 89.94 164 MET A O 1
ATOM 1249 N N . ASN A 1 165 ? 11.656 6.379 9.281 1 87.38 165 ASN A N 1
ATOM 1250 C CA . ASN A 1 165 ? 13.047 6.762 9.492 1 87.38 165 ASN A CA 1
ATOM 1251 C C . ASN A 1 165 ? 13.18 7.812 10.586 1 87.38 165 ASN A C 1
ATOM 1253 O O . ASN A 1 165 ? 14.055 7.703 11.453 1 87.38 165 ASN A O 1
ATOM 1257 N N . GLY A 1 166 ? 12.32 8.773 10.562 1 87.75 166 GLY A N 1
ATOM 1258 C CA . GLY A 1 166 ? 12.328 9.812 11.578 1 87.75 166 GLY A CA 1
ATOM 1259 C C . GLY A 1 166 ? 11.969 9.289 12.961 1 87.75 166 GLY A C 1
ATOM 1260 O O . GLY A 1 166 ? 12.609 9.664 13.953 1 87.75 166 GLY A O 1
ATOM 1261 N N . MET A 1 167 ? 10.992 8.453 13.016 1 90.88 167 MET A N 1
ATOM 1262 C CA . MET A 1 167 ? 10.547 7.879 14.281 1 90.88 167 MET A CA 1
ATOM 1263 C C . MET A 1 167 ? 11.648 7.031 14.906 1 90.88 167 MET A C 1
ATOM 1265 O O . MET A 1 167 ? 11.773 6.977 16.141 1 90.88 167 MET A O 1
ATOM 1269 N N . LEU A 1 168 ? 12.406 6.402 14.07 1 90.56 168 LEU A N 1
ATOM 1270 C CA . LEU A 1 168 ? 13.445 5.508 14.562 1 90.56 168 LEU A CA 1
ATOM 1271 C C . LEU A 1 168 ? 14.711 6.285 14.914 1 90.56 168 LEU A C 1
ATOM 1273 O O . LEU A 1 168 ? 15.68 5.707 15.414 1 90.56 168 LEU A O 1
AT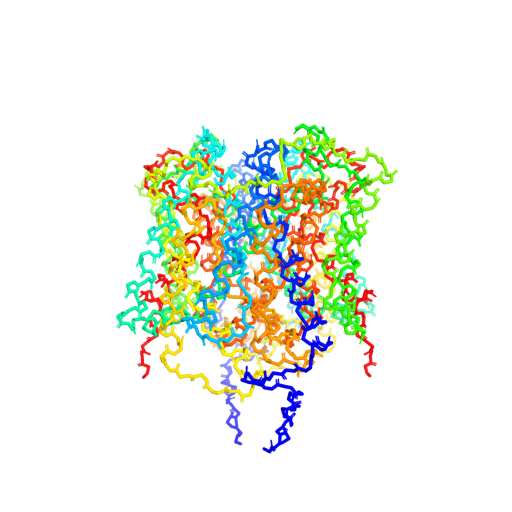OM 1277 N N . GLY A 1 169 ? 14.719 7.562 14.695 1 88.12 169 GLY A N 1
ATOM 1278 C CA . GLY A 1 169 ? 15.812 8.438 15.094 1 88.12 169 GLY A CA 1
ATOM 1279 C C . GLY A 1 169 ? 16.984 8.383 14.141 1 88.12 169 GLY A C 1
ATOM 1280 O O . GLY A 1 169 ? 18.109 8.734 14.508 1 88.12 169 GLY A O 1
ATOM 1281 N N . ILE A 1 170 ? 16.781 7.848 13.008 1 84.88 170 ILE A N 1
ATOM 1282 C CA . ILE A 1 170 ? 17.859 7.762 12.031 1 84.88 170 ILE A CA 1
ATOM 1283 C C . ILE A 1 170 ? 18.297 9.164 11.625 1 84.88 170 ILE A C 1
ATOM 1285 O O . ILE A 1 170 ? 17.484 9.977 11.172 1 84.88 170 ILE A O 1
ATOM 1289 N N . GLY A 1 171 ? 19.516 9.516 11.891 1 79.81 171 GLY A N 1
ATOM 1290 C CA . GLY A 1 171 ? 20.062 10.812 11.516 1 79.81 171 GLY A CA 1
ATOM 1291 C C . GLY A 1 171 ? 19.812 11.891 12.555 1 79.81 171 GLY A C 1
ATOM 1292 O O . GLY A 1 171 ? 20.109 13.062 12.32 1 79.81 171 GLY A O 1
ATOM 1293 N N . TYR A 1 172 ? 19.203 11.547 13.703 1 83.94 172 TYR A N 1
ATOM 1294 C CA . TYR A 1 172 ? 18.844 12.57 14.68 1 83.94 172 TYR A CA 1
ATOM 1295 C C . TYR A 1 172 ? 20.078 13.109 15.391 1 83.94 172 TYR A C 1
ATOM 1297 O O . TYR A 1 172 ? 20.234 14.32 15.547 1 83.94 172 TYR A O 1
ATOM 1305 N N . PHE A 1 173 ? 20.969 12.242 15.805 1 81.75 173 PHE A N 1
ATOM 1306 C CA . PHE A 1 173 ? 22.156 12.68 16.531 1 81.75 173 PHE A CA 1
ATOM 1307 C C . PHE A 1 173 ? 23.297 13 15.578 1 81.75 173 PHE A C 1
ATOM 1309 O O . PHE A 1 173 ? 24.047 13.961 15.797 1 81.75 173 PHE A O 1
ATOM 1316 N N . SER A 1 174 ? 23.422 12.141 14.5 1 78.44 174 SER A N 1
ATOM 1317 C CA . SER A 1 174 ? 24.406 12.367 13.438 1 78.44 174 SER A CA 1
ATOM 1318 C C . SER A 1 174 ? 23.875 11.914 12.086 1 78.44 174 SER A C 1
ATOM 1320 O O . SER A 1 174 ? 23.031 11.016 12.016 1 78.44 174 SER A O 1
ATOM 1322 N N . LYS A 1 175 ? 24.266 12.523 11.164 1 70.69 175 LYS A N 1
ATOM 1323 C CA . LYS A 1 175 ? 23.781 12.25 9.812 1 70.69 175 LYS A CA 1
ATOM 1324 C C . LYS A 1 175 ? 23.953 10.773 9.461 1 70.69 175 LYS A C 1
ATOM 1326 O O . LYS A 1 175 ? 23.156 10.211 8.711 1 70.69 175 LYS A O 1
ATOM 1331 N N . GLU A 1 176 ? 24.875 10.141 10.062 1 72.25 176 GLU A N 1
ATOM 1332 C CA . GLU A 1 176 ? 25.188 8.766 9.68 1 72.25 176 GLU A CA 1
ATOM 1333 C C . GLU A 1 176 ? 24.672 7.777 10.711 1 72.25 176 GLU A C 1
ATOM 1335 O O . GLU A 1 176 ? 24.859 6.566 10.57 1 72.25 176 GLU A O 1
ATOM 1340 N N . SER A 1 177 ? 23.953 8.328 11.586 1 77.06 177 SER A N 1
ATOM 1341 C CA . SER A 1 177 ? 23.531 7.434 12.656 1 77.06 177 SER A CA 1
ATOM 1342 C C . SER A 1 177 ? 22.391 6.523 12.195 1 77.06 177 SER A C 1
ATOM 1344 O O . SER A 1 177 ? 21.516 6.953 11.445 1 77.06 177 SER A O 1
ATOM 1346 N N . GLY A 1 178 ? 22.531 5.289 12.539 1 80.44 178 GLY A N 1
ATOM 1347 C CA . GLY A 1 178 ? 21.469 4.332 12.281 1 80.44 178 GLY A CA 1
ATOM 1348 C C . GLY A 1 178 ? 20.328 4.434 13.281 1 80.44 178 GLY A C 1
ATOM 1349 O O . GLY A 1 178 ? 20.031 5.52 13.781 1 80.44 178 GLY A O 1
ATOM 1350 N N . VAL A 1 179 ? 19.688 3.385 13.469 1 84.81 179 VAL A N 1
ATOM 1351 C CA . VAL A 1 179 ? 18.578 3.342 14.398 1 84.81 179 VAL A CA 1
ATOM 1352 C C . VAL A 1 179 ? 19.062 3.594 15.82 1 84.81 179 VAL A C 1
ATOM 1354 O O . VAL A 1 179 ? 20.094 3.049 16.234 1 84.81 179 VAL A O 1
ATOM 1357 N N . GLU A 1 180 ? 18.391 4.469 16.484 1 88.38 180 GLU A N 1
ATOM 1358 C CA . GLU A 1 180 ? 18.609 4.715 17.906 1 88.38 180 GLU A CA 1
ATOM 1359 C C . GLU A 1 180 ? 17.578 3.984 18.766 1 88.38 180 GLU A C 1
ATOM 1361 O O . GLU A 1 180 ? 16.484 4.508 19 1 88.38 180 GLU A O 1
ATOM 1366 N N . PRO A 1 181 ? 17.969 2.902 19.281 1 86.75 181 PRO A N 1
ATOM 1367 C CA . PRO A 1 181 ? 17 2.006 19.891 1 86.75 181 PRO A CA 1
ATOM 1368 C C . PRO A 1 181 ? 16.156 2.695 20.969 1 86.75 181 PRO A C 1
ATOM 1370 O O . PRO A 1 181 ? 14.938 2.488 21.031 1 86.75 181 PRO A O 1
ATOM 1373 N N . VAL A 1 182 ? 16.766 3.461 21.828 1 90.31 182 VAL A N 1
ATOM 1374 C CA . VAL A 1 182 ? 16.047 4.09 22.922 1 90.31 182 VAL A CA 1
ATOM 1375 C C . VAL A 1 182 ? 15.094 5.156 22.375 1 90.31 182 VAL A C 1
ATOM 1377 O O . VAL A 1 182 ? 13.953 5.262 22.812 1 90.31 182 VAL A O 1
ATOM 1380 N N . LEU A 1 183 ? 15.562 5.938 21.406 1 91.62 183 LEU A N 1
ATOM 1381 C CA . LEU A 1 183 ? 14.719 6.926 20.75 1 91.62 183 LEU A CA 1
ATOM 1382 C C . LEU A 1 183 ? 13.539 6.258 20.047 1 91.62 183 LEU A C 1
ATOM 1384 O O . LEU A 1 183 ? 12.414 6.754 20.109 1 91.62 183 LEU A O 1
ATOM 1388 N N . ALA A 1 184 ? 13.891 5.191 19.438 1 91.5 184 ALA A N 1
ATOM 1389 C CA . ALA A 1 184 ? 12.859 4.441 18.719 1 91.5 184 ALA A CA 1
ATOM 1390 C C . ALA A 1 184 ? 11.781 3.938 19.672 1 91.5 184 ALA A C 1
ATOM 1392 O O . ALA A 1 184 ? 10.594 3.996 19.359 1 91.5 184 ALA A O 1
ATOM 1393 N N . MET A 1 185 ? 12.195 3.479 20.781 1 92 185 MET A N 1
ATOM 1394 C CA . MET A 1 185 ? 11.25 2.973 21.781 1 92 185 MET A CA 1
ATOM 1395 C C . MET A 1 185 ? 10.344 4.09 22.281 1 92 185 MET A C 1
ATOM 1397 O O . MET A 1 185 ? 9.156 3.873 22.516 1 92 185 MET A O 1
ATOM 1401 N N . VAL A 1 186 ? 10.945 5.211 22.484 1 94.56 186 VAL A N 1
ATOM 1402 C CA . VAL A 1 186 ? 10.164 6.363 22.922 1 94.56 186 VAL A CA 1
ATOM 1403 C C . VAL A 1 186 ? 9.125 6.723 21.875 1 94.56 186 VAL A C 1
ATOM 1405 O O . VAL A 1 186 ? 7.953 6.949 22.203 1 94.56 186 VAL A O 1
ATOM 1408 N N . SER A 1 187 ? 9.531 6.773 20.625 1 94.88 187 SER A N 1
ATOM 1409 C CA . SER A 1 187 ? 8.609 7.109 19.547 1 94.88 187 SER A CA 1
ATOM 1410 C C . SER A 1 187 ? 7.48 6.094 19.438 1 94.88 187 SER A C 1
ATOM 1412 O O . SER A 1 187 ? 6.316 6.465 19.297 1 94.88 187 SER A O 1
ATOM 1414 N N . ILE A 1 188 ? 7.805 4.828 19.531 1 92.94 188 ILE A N 1
ATOM 1415 C CA . ILE A 1 188 ? 6.805 3.768 19.453 1 92.94 188 ILE A CA 1
ATOM 1416 C C . ILE A 1 188 ? 5.852 3.877 20.641 1 92.94 188 ILE A C 1
ATOM 1418 O O . ILE A 1 188 ? 4.637 3.715 20.484 1 92.94 188 ILE A O 1
ATOM 1422 N N . GLY A 1 189 ? 6.41 4.098 21.781 1 93.62 189 GLY A N 1
ATOM 1423 C CA . GLY A 1 189 ? 5.594 4.316 22.969 1 93.62 189 GLY A CA 1
ATOM 1424 C C . GLY A 1 189 ? 4.633 5.48 22.812 1 93.62 189 GLY A C 1
ATOM 1425 O O . GLY A 1 189 ? 3.482 5.398 23.25 1 93.62 189 GLY A O 1
ATOM 1426 N N . LEU A 1 190 ? 5.121 6.551 22.234 1 94.94 190 LEU A N 1
ATOM 1427 C CA . LEU A 1 190 ? 4.281 7.723 22.016 1 94.94 190 LEU A CA 1
ATOM 1428 C C . LEU A 1 190 ? 3.139 7.406 21.062 1 94.94 190 LEU A C 1
ATOM 1430 O O . LEU A 1 190 ? 2.016 7.879 21.25 1 94.94 190 LEU A O 1
ATOM 1434 N N . VAL A 1 191 ? 3.424 6.641 20.016 1 93.81 191 VAL A N 1
ATOM 1435 C CA . VAL A 1 191 ? 2.381 6.238 19.078 1 93.81 191 VAL A CA 1
ATOM 1436 C C . VAL A 1 191 ? 1.312 5.434 19.812 1 93.81 191 VAL A C 1
ATOM 1438 O O . VAL A 1 191 ? 0.117 5.711 19.688 1 93.81 191 VAL A O 1
ATOM 1441 N N . PHE A 1 192 ? 1.754 4.523 20.609 1 91.44 192 PHE A N 1
ATOM 1442 C CA . PHE A 1 192 ? 0.829 3.691 21.375 1 91.44 192 PHE A CA 1
ATOM 1443 C C . PHE A 1 192 ? 0.001 4.543 22.328 1 91.44 192 PHE A C 1
ATOM 1445 O O . PHE A 1 192 ? -1.214 4.359 22.438 1 91.44 192 PHE A O 1
ATOM 1452 N N . LEU A 1 193 ? 0.64 5.371 22.984 1 92.88 193 LEU A N 1
ATOM 1453 C CA . LEU A 1 193 ? -0.043 6.254 23.938 1 92.88 193 LEU A CA 1
ATOM 1454 C C . LEU A 1 193 ? -1.089 7.105 23.219 1 92.88 193 LEU A C 1
ATOM 1456 O O . LEU A 1 193 ? -2.199 7.281 23.719 1 92.88 193 LEU A O 1
ATOM 1460 N N . THR A 1 194 ? -0.712 7.613 22.125 1 92.06 194 THR A N 1
ATOM 1461 C CA . THR A 1 194 ? -1.64 8.445 21.359 1 92.06 194 THR A CA 1
ATOM 1462 C C . THR A 1 194 ? -2.846 7.629 20.906 1 92.06 194 THR A C 1
ATOM 1464 O O . THR A 1 194 ? -3.979 8.109 20.938 1 92.06 194 THR A O 1
ATOM 1467 N N . PHE A 1 195 ? -2.576 6.402 20.438 1 91 195 PHE A N 1
ATOM 1468 C CA . PHE A 1 195 ? -3.66 5.527 20.016 1 91 195 PHE A CA 1
ATOM 1469 C C . PHE A 1 195 ? -4.637 5.281 21.156 1 91 195 PHE A C 1
ATOM 1471 O O . PHE A 1 195 ? -5.855 5.312 20.969 1 91 195 PHE A O 1
ATOM 1478 N N . ILE A 1 196 ? -4.152 5.086 22.312 1 89.62 196 ILE A N 1
ATOM 1479 C CA . ILE A 1 196 ? -4.98 4.832 23.484 1 89.62 196 ILE A CA 1
ATOM 1480 C C . ILE A 1 196 ? -5.785 6.082 23.828 1 89.62 196 ILE A C 1
ATOM 1482 O O . ILE A 1 196 ? -6.973 5.996 24.156 1 89.62 196 ILE A O 1
ATOM 1486 N N . MET A 1 197 ? -5.184 7.199 23.734 1 91.44 197 MET A N 1
ATOM 1487 C CA . MET A 1 197 ? -5.844 8.453 24.078 1 91.44 197 MET A CA 1
ATOM 1488 C C . MET A 1 197 ? -6.953 8.781 23.094 1 91.44 197 MET A C 1
ATOM 1490 O O . MET A 1 197 ? -7.992 9.32 23.484 1 91.44 197 MET A O 1
ATOM 1494 N N . ILE A 1 198 ? -6.684 8.477 21.875 1 86.94 198 ILE A N 1
ATOM 1495 C CA . ILE A 1 198 ? -7.676 8.766 20.844 1 86.94 198 ILE A CA 1
ATOM 1496 C C . ILE A 1 198 ? -8.938 7.953 21.109 1 86.94 198 ILE A C 1
ATOM 1498 O O . ILE A 1 198 ? -10.047 8.406 20.812 1 86.94 198 ILE A O 1
ATOM 1502 N N . ARG A 1 199 ? -8.797 6.824 21.75 1 86.06 199 ARG A N 1
ATOM 1503 C CA . ARG A 1 199 ? -9.945 5.961 22.016 1 86.06 199 ARG A CA 1
ATOM 1504 C C . ARG A 1 199 ? -10.43 6.137 23.453 1 86.06 199 ARG A C 1
ATOM 1506 O O . ARG A 1 199 ? -11.289 5.391 23.922 1 86.06 199 ARG A O 1
ATOM 1513 N N . SER A 1 200 ? -9.922 7.066 24.109 1 88.75 200 SER A N 1
ATOM 1514 C CA . SER A 1 200 ? -10.281 7.305 25.5 1 88.75 200 SER A CA 1
ATOM 1515 C C . SER A 1 200 ? -11.742 7.727 25.625 1 88.75 200 SER A C 1
ATOM 1517 O O . SER A 1 200 ? -12.273 8.43 24.766 1 88.75 200 SER A O 1
ATOM 1519 N N . PRO A 1 201 ? -12.391 7.266 26.656 1 86.75 201 PRO A N 1
ATOM 1520 C CA . PRO A 1 201 ? -13.758 7.711 26.906 1 86.75 201 PRO A CA 1
ATOM 1521 C C . PRO A 1 201 ? -13.844 9.18 27.312 1 86.75 201 PRO A C 1
ATOM 1523 O O . PRO A 1 201 ? -14.914 9.789 27.234 1 86.75 201 PRO A O 1
ATOM 1526 N N . PHE A 1 202 ? -12.703 9.672 27.734 1 89 202 PHE A N 1
ATOM 1527 C CA . PHE A 1 202 ? -12.68 11.062 28.172 1 89 202 PHE A CA 1
ATOM 1528 C C . PHE A 1 202 ? -12.539 11.992 26.969 1 89 202 PHE A C 1
ATOM 1530 O O . PHE A 1 202 ? -11.547 11.945 26.25 1 89 202 PHE A O 1
ATOM 1537 N N . LYS A 1 203 ? -13.406 12.867 26.812 1 80.19 203 LYS A N 1
ATOM 1538 C CA . LYS A 1 203 ? -13.531 13.719 25.641 1 80.19 203 LYS A CA 1
ATOM 1539 C C . LYS A 1 203 ? -12.297 14.609 25.469 1 80.19 203 LYS A C 1
ATOM 1541 O O . LYS A 1 203 ? -11.82 14.797 24.359 1 80.19 203 LYS A O 1
ATOM 1546 N N . TYR A 1 204 ? -11.812 15.258 26.531 1 80.12 204 TYR A N 1
ATOM 1547 C CA . TYR A 1 204 ? -10.688 16.188 26.438 1 80.12 204 TYR A CA 1
ATOM 1548 C C . TYR A 1 204 ? -9.391 15.445 26.109 1 80.12 204 TYR A C 1
ATOM 1550 O O . TYR A 1 204 ? -8.523 15.984 25.422 1 80.12 204 TYR A O 1
ATOM 1558 N N . VAL A 1 205 ? -9.273 14.281 26.609 1 87.44 205 VAL A N 1
ATOM 1559 C CA . VAL A 1 205 ? -8.086 13.484 26.312 1 87.44 205 VAL A CA 1
ATOM 1560 C C . VAL A 1 205 ? -8.094 13.07 24.844 1 87.44 205 VAL A C 1
ATOM 1562 O O . VAL A 1 205 ? -7.07 13.148 24.156 1 87.44 205 VAL A O 1
ATOM 1565 N N . ARG A 1 206 ? -9.211 12.781 24.391 1 84.69 206 ARG A N 1
ATOM 1566 C CA . ARG A 1 206 ? -9.352 12.352 23 1 84.69 206 ARG A CA 1
ATOM 1567 C C . ARG A 1 206 ? -9.086 13.5 22.047 1 84.69 206 ARG A C 1
ATOM 1569 O O . ARG A 1 206 ? -8.375 13.336 21.047 1 84.69 206 ARG A O 1
ATOM 1576 N N . SER A 1 207 ? -9.625 14.664 22.438 1 75.75 207 SER A N 1
ATOM 1577 C CA . SER A 1 207 ? -9.539 15.812 21.547 1 75.75 207 SER A CA 1
ATOM 1578 C C . SER A 1 207 ? -8.125 16.375 21.5 1 75.75 207 SER A C 1
ATOM 1580 O O . SER A 1 207 ? -7.707 16.938 20.484 1 75.75 207 SER A O 1
ATOM 1582 N N . PHE A 1 208 ? -7.363 16.203 22.578 1 84.81 208 PHE A N 1
ATOM 1583 C CA . PHE A 1 208 ? -6.035 16.797 22.656 1 84.81 208 PHE A CA 1
ATOM 1584 C C . PHE A 1 208 ? -4.957 15.719 22.625 1 84.81 208 PHE A C 1
ATOM 1586 O O . PHE A 1 208 ? -3.836 15.945 23.094 1 84.81 208 PHE A O 1
ATOM 1593 N N . ALA A 1 209 ? -5.336 14.555 22.172 1 87.88 209 ALA A N 1
ATOM 1594 C CA . ALA A 1 209 ? -4.438 13.406 22.219 1 87.88 209 ALA A CA 1
ATOM 1595 C C . ALA A 1 209 ? -3.098 13.734 21.562 1 87.88 209 ALA A C 1
ATOM 1597 O O . ALA A 1 209 ? -2.039 13.445 22.125 1 87.88 209 ALA A O 1
ATOM 1598 N N . ILE A 1 210 ? -3.115 14.367 20.453 1 85.75 210 ILE A N 1
ATOM 1599 C CA . ILE A 1 210 ? -1.911 14.672 19.688 1 85.75 210 ILE A CA 1
ATOM 1600 C C . ILE A 1 210 ? -1.062 15.688 20.453 1 85.75 210 ILE A C 1
ATOM 1602 O O . ILE A 1 210 ? 0.152 15.516 20.594 1 85.75 210 ILE A O 1
ATOM 1606 N N . LEU A 1 211 ? -1.684 16.703 20.938 1 86.56 211 LEU A N 1
ATOM 1607 C CA . LEU A 1 211 ? -0.978 17.734 21.688 1 86.56 211 LEU A CA 1
ATOM 1608 C C . LEU A 1 211 ? -0.33 17.156 22.938 1 86.56 211 LEU A C 1
ATOM 1610 O O . LEU A 1 211 ? 0.83 17.453 23.234 1 86.56 211 LEU A O 1
ATOM 1614 N N . ILE A 1 212 ? -1.117 16.422 23.656 1 91.88 212 ILE A N 1
ATOM 1615 C CA . ILE A 1 212 ? -0.614 15.812 24.875 1 91.88 212 ILE A CA 1
ATOM 1616 C C . ILE A 1 212 ? 0.594 14.93 24.562 1 91.88 212 ILE A C 1
ATOM 1618 O O . ILE A 1 212 ? 1.604 14.969 25.266 1 91.88 212 ILE A O 1
ATOM 1622 N N . SER A 1 213 ? 0.495 14.18 23.531 1 92.69 213 SER A N 1
ATOM 1623 C CA . SER A 1 213 ? 1.594 13.312 23.125 1 92.69 213 SER A CA 1
ATOM 1624 C C . SER A 1 213 ? 2.842 14.117 22.781 1 92.69 213 SER A C 1
ATOM 1626 O O . SER A 1 213 ? 3.959 13.711 23.094 1 92.69 213 SER A O 1
ATOM 1628 N N . MET A 1 214 ? 2.705 15.211 22.125 1 90.81 214 MET A N 1
ATOM 1629 C CA . MET A 1 214 ? 3.834 16.062 21.766 1 90.81 214 MET A CA 1
ATOM 1630 C C . MET A 1 214 ? 4.52 16.609 23.016 1 90.81 214 MET A C 1
ATOM 1632 O O . MET A 1 214 ? 5.75 16.625 23.094 1 90.81 214 MET A O 1
ATOM 1636 N N . ILE A 1 215 ? 3.707 17 23.938 1 92.62 215 ILE A N 1
ATOM 1637 C CA . ILE A 1 215 ? 4.242 17.562 25.172 1 92.62 215 ILE A CA 1
ATOM 1638 C C . ILE A 1 215 ? 4.984 16.484 25.953 1 92.62 215 ILE A C 1
ATOM 1640 O O . ILE A 1 215 ? 6.102 16.703 26.422 1 92.62 215 ILE A O 1
ATOM 1644 N N . ILE A 1 216 ? 4.398 15.336 26.062 1 95.56 216 ILE A N 1
ATOM 1645 C CA . ILE A 1 216 ? 5.023 14.227 26.781 1 95.56 216 ILE A CA 1
ATOM 1646 C C . ILE A 1 216 ? 6.336 13.852 26.094 1 95.56 216 ILE A C 1
ATOM 1648 O O . ILE A 1 216 ? 7.355 13.656 26.766 1 95.56 216 ILE A O 1
ATOM 1652 N N . GLY A 1 217 ? 6.285 13.695 24.797 1 95.25 217 GLY A N 1
ATOM 1653 C CA . GLY A 1 217 ? 7.504 13.406 24.062 1 95.25 217 GLY A CA 1
ATOM 1654 C C . GLY A 1 217 ? 8.594 14.438 24.281 1 95.25 217 GLY A C 1
ATOM 1655 O O . GLY A 1 217 ? 9.75 14.094 24.516 1 95.25 217 GLY A O 1
ATOM 1656 N N . TRP A 1 218 ? 8.211 15.664 24.219 1 92.25 218 TRP A N 1
ATOM 1657 C CA . TRP A 1 218 ? 9.148 16.766 24.406 1 92.25 218 TRP A CA 1
ATOM 1658 C C . TRP A 1 218 ? 9.766 16.703 25.797 1 92.25 218 TRP A C 1
ATOM 1660 O O . TRP A 1 218 ? 10.977 16.891 25.953 1 92.25 218 TRP A O 1
ATOM 1670 N N . LEU A 1 219 ? 8.945 16.422 26.781 1 95.06 219 LEU A N 1
ATOM 1671 C CA . LEU A 1 219 ? 9.422 16.328 28.156 1 95.06 219 LEU A CA 1
ATOM 1672 C C . LEU A 1 219 ? 10.406 15.18 28.312 1 95.06 219 LEU A C 1
ATOM 1674 O O . LEU A 1 219 ? 11.414 15.312 29 1 95.06 219 LEU A O 1
ATOM 1678 N N . ILE A 1 220 ? 10.148 14.094 27.719 1 96.06 220 ILE A N 1
ATOM 1679 C CA . ILE A 1 220 ? 11.047 12.945 27.781 1 96.06 220 ILE A CA 1
ATOM 1680 C C . ILE A 1 220 ? 12.398 13.32 27.172 1 96.06 220 ILE A C 1
ATOM 1682 O O . ILE A 1 220 ? 13.445 13.023 27.75 1 96.06 220 ILE A O 1
ATOM 1686 N N . TYR A 1 221 ? 12.359 13.938 26.016 1 94.12 221 TYR A N 1
ATOM 1687 C CA . TYR A 1 221 ? 13.586 14.336 25.344 1 94.12 221 TYR A CA 1
ATOM 1688 C C . TYR A 1 221 ? 14.367 15.352 26.172 1 94.12 221 TYR A C 1
ATOM 1690 O O . TYR A 1 221 ? 15.602 15.312 26.203 1 94.12 221 TYR A O 1
ATOM 1698 N N . LEU A 1 222 ? 13.68 16.25 26.875 1 91.69 222 LEU A N 1
ATOM 1699 C CA . LEU A 1 222 ? 14.312 17.234 27.75 1 91.69 222 LEU A CA 1
ATOM 1700 C C . LEU A 1 222 ? 14.992 16.562 28.922 1 91.69 222 LEU A C 1
ATOM 1702 O O . LEU A 1 222 ? 16.125 16.906 29.281 1 91.69 222 LEU A O 1
ATOM 1706 N N . PHE A 1 223 ? 14.305 15.602 29.484 1 94.75 223 PHE A N 1
ATOM 1707 C CA . PHE A 1 223 ? 14.828 14.906 30.656 1 94.75 223 PHE A CA 1
ATOM 1708 C C . PHE A 1 223 ? 16.031 14.055 30.281 1 94.75 223 PHE A C 1
ATOM 1710 O O . PHE A 1 223 ? 16.953 13.883 31.094 1 94.75 223 PHE A O 1
ATOM 1717 N N . MET A 1 224 ? 16.094 13.555 29.125 1 93.88 224 MET A N 1
ATOM 1718 C CA . MET A 1 224 ? 17.188 12.695 28.672 1 93.88 224 MET A CA 1
ATOM 1719 C C . MET A 1 224 ? 18.312 13.516 28.047 1 93.88 224 MET A C 1
ATOM 1721 O O . MET A 1 224 ? 19.328 12.961 27.625 1 93.88 224 MET A O 1
ATOM 1725 N N . ASP A 1 225 ? 18.141 14.844 27.812 1 90.94 225 ASP A N 1
ATOM 1726 C CA . ASP A 1 225 ? 19.094 15.773 27.25 1 90.94 225 ASP A CA 1
ATOM 1727 C C . ASP A 1 225 ? 19.344 15.477 25.766 1 90.94 225 ASP A C 1
ATOM 1729 O O . ASP A 1 225 ? 20.5 15.43 25.328 1 90.94 225 ASP A O 1
ATOM 1733 N N . TRP A 1 226 ? 18.297 15.078 25.172 1 90.25 226 TRP A N 1
ATOM 1734 C CA . TRP A 1 226 ? 18.391 14.758 23.75 1 90.25 226 TRP A CA 1
ATOM 1735 C C . TRP A 1 226 ? 17.969 15.953 22.906 1 90.25 226 TRP A C 1
ATOM 1737 O O . TRP A 1 226 ? 18.016 15.891 21.672 1 90.25 226 TRP A O 1
ATOM 1747 N N . THR A 1 227 ? 17.609 17.109 23.516 1 86.94 227 THR A N 1
ATOM 1748 C CA . THR A 1 227 ? 17.109 18.25 22.766 1 86.94 227 THR A CA 1
ATOM 1749 C C . THR A 1 227 ? 18.266 19.047 22.172 1 86.94 227 THR A C 1
ATOM 1751 O O . THR A 1 227 ? 19.391 19.016 22.703 1 86.94 227 THR A O 1
ATOM 1754 N N . LYS A 1 228 ? 17.984 19.625 21.094 1 78.69 228 LYS A N 1
ATOM 1755 C CA . LYS A 1 228 ? 18.969 20.5 20.484 1 78.69 228 LYS A CA 1
ATOM 1756 C C . LYS A 1 228 ? 18.922 21.906 21.094 1 78.69 228 LYS A C 1
ATOM 1758 O O . LYS A 1 228 ? 17.875 22.344 21.562 1 78.69 228 LYS A O 1
ATOM 1763 N N . PRO A 1 229 ? 20.062 22.5 21.156 1 76.25 229 PRO A N 1
ATOM 1764 C CA . PRO A 1 229 ? 20.094 23.828 21.766 1 76.25 229 PRO A CA 1
ATOM 1765 C C . PRO A 1 229 ? 19.219 24.844 21.047 1 76.25 229 PRO A C 1
ATOM 1767 O O . PRO A 1 229 ? 19.125 24.812 19.812 1 76.25 229 PRO A O 1
ATOM 1770 N N . LEU A 1 230 ? 18.5 25.531 21.875 1 73.88 230 LEU A N 1
ATOM 1771 C CA . LEU A 1 230 ? 17.656 26.594 21.344 1 73.88 230 LEU A CA 1
ATOM 1772 C C . LEU A 1 230 ? 18.484 27.797 20.938 1 73.88 230 LEU A C 1
ATOM 1774 O O . LEU A 1 230 ? 19.469 28.141 21.609 1 73.88 230 LEU A O 1
ATOM 1778 N N . GLN A 1 231 ? 18.281 28.188 19.734 1 68.81 231 GLN A N 1
ATOM 1779 C CA . GLN A 1 231 ? 19.047 29.359 19.312 1 68.81 231 GLN A CA 1
ATOM 1780 C C . GLN A 1 231 ? 18.453 30.641 19.891 1 68.81 231 GLN A C 1
ATOM 1782 O O . GLN A 1 231 ? 17.281 30.672 20.266 1 68.81 231 GLN A O 1
ATOM 1787 N N . GLU A 1 232 ? 19.281 31.641 20.047 1 66.56 232 GLU A N 1
ATOM 1788 C CA . GLU A 1 232 ? 18.875 32.938 20.609 1 66.56 232 GLU A CA 1
ATOM 1789 C C . GLU A 1 232 ? 17.891 33.625 19.688 1 66.56 232 GLU A C 1
ATOM 1791 O O . GLU A 1 232 ? 17.984 33.531 18.469 1 66.56 232 GLU A O 1
ATOM 1796 N N . ALA A 1 233 ? 16.906 34.156 20.328 1 65.94 233 ALA A N 1
ATOM 1797 C CA . ALA A 1 233 ? 15.891 34.906 19.562 1 65.94 233 ALA A CA 1
ATOM 1798 C C . ALA A 1 233 ? 16.422 36.25 19.109 1 65.94 233 ALA A C 1
ATOM 1800 O O . ALA A 1 233 ? 17.188 36.906 19.844 1 65.94 233 ALA A O 1
ATOM 1801 N N . ASN A 1 234 ? 16.391 36.625 17.875 1 63.47 234 ASN A N 1
ATOM 1802 C CA . ASN A 1 234 ? 16.859 37.938 17.422 1 63.47 234 ASN A CA 1
ATOM 1803 C C . ASN A 1 234 ? 15.906 39.062 17.828 1 63.47 234 ASN A C 1
ATOM 1805 O O . ASN A 1 234 ? 16.312 40.219 17.969 1 63.47 234 ASN A O 1
ATOM 1809 N N . GLY A 1 235 ? 14.578 38.844 18.094 1 75.44 235 GLY A N 1
ATOM 1810 C CA . GLY A 1 235 ? 13.594 39.844 18.391 1 75.44 235 GLY A CA 1
ATOM 1811 C C . GLY A 1 235 ? 12.266 39.281 18.859 1 75.44 235 GLY A C 1
ATOM 1812 O O . GLY A 1 235 ? 12.055 38.094 18.812 1 75.44 235 GLY A O 1
ATOM 1813 N N . LEU A 1 236 ? 11.469 40.281 19.375 1 82.88 236 LEU A N 1
ATOM 1814 C CA . LEU A 1 236 ? 10.172 39.906 19.922 1 82.88 236 LEU A CA 1
ATOM 1815 C C . LEU A 1 236 ? 9.156 39.719 18.797 1 82.88 236 LEU A C 1
ATOM 1817 O O . LEU A 1 236 ? 8.367 38.75 18.812 1 82.88 236 LEU A O 1
ATOM 1821 N N . PHE A 1 237 ? 9.172 40.688 17.844 1 87.62 237 PHE A N 1
ATOM 1822 C CA . PHE A 1 237 ? 8.203 40.656 16.75 1 87.62 237 PHE A CA 1
ATOM 1823 C C . PHE A 1 237 ? 8.906 40.531 15.406 1 87.62 237 PHE A C 1
ATOM 1825 O O . PHE A 1 237 ? 9.898 41.188 15.148 1 87.62 237 PHE A O 1
ATOM 1832 N N . GLU A 1 238 ? 8.57 39.594 14.734 1 84.88 238 GLU A N 1
ATOM 1833 C CA . GLU A 1 238 ? 9.055 39.375 13.375 1 84.88 238 GLU A CA 1
ATOM 1834 C C . GLU A 1 238 ? 7.91 39.094 12.406 1 84.88 238 GLU A C 1
ATOM 1836 O O . GLU A 1 238 ? 7.078 38.219 12.664 1 84.88 238 GLU A O 1
ATOM 1841 N N . LEU A 1 239 ? 7.852 39.812 11.336 1 85.44 239 LEU A N 1
ATOM 1842 C CA . LEU A 1 239 ? 6.789 39.656 10.352 1 85.44 239 LEU A CA 1
ATOM 1843 C C . LEU A 1 239 ? 7.145 38.562 9.352 1 85.44 239 LEU A C 1
ATOM 1845 O O . LEU A 1 239 ? 8.32 38.344 9.047 1 85.44 239 LEU A O 1
ATOM 1849 N N . PRO A 1 240 ? 6.121 37.844 8.891 1 88.38 240 PRO A N 1
ATOM 1850 C CA . PRO A 1 240 ? 6.367 36.844 7.836 1 88.38 240 PRO A CA 1
ATOM 1851 C C . PRO A 1 240 ? 7 37.469 6.586 1 88.38 240 PRO A C 1
ATOM 1853 O O . PRO A 1 240 ? 6.727 38.625 6.258 1 88.38 240 PRO A O 1
ATOM 1856 N N . GLN A 1 241 ? 7.859 36.75 6.023 1 89.31 241 GLN A N 1
ATOM 1857 C CA . GLN A 1 241 ? 8.562 37.188 4.828 1 89.31 241 GLN A CA 1
ATOM 1858 C C . GLN A 1 241 ? 8.07 36.469 3.584 1 89.31 241 GLN A C 1
ATOM 1860 O O . GLN A 1 241 ? 7.953 35.219 3.588 1 89.31 241 GLN A O 1
ATOM 1865 N N . PRO A 1 242 ? 7.762 37.219 2.578 1 93.75 242 PRO A N 1
ATOM 1866 C CA . PRO A 1 242 ? 7.387 36.562 1.329 1 93.75 242 PRO A CA 1
ATOM 1867 C C . PRO A 1 242 ? 8.547 35.781 0.705 1 93.75 242 PRO A C 1
ATOM 1869 O O . PRO A 1 242 ? 9.703 36.156 0.853 1 93.75 242 PRO A O 1
ATOM 1872 N N . PHE A 1 243 ? 8.164 34.719 0.115 1 95.94 243 PHE A N 1
ATOM 1873 C CA . PHE A 1 243 ? 9.133 33.875 -0.589 1 95.94 243 PHE A CA 1
ATOM 1874 C C . PHE A 1 243 ? 10.234 33.406 0.354 1 95.94 243 PHE A C 1
ATOM 1876 O O . PHE A 1 243 ? 11.422 33.656 0.106 1 95.94 243 PHE A O 1
ATOM 1883 N N . PHE A 1 244 ? 9.844 32.688 1.317 1 95.69 244 PHE A N 1
ATOM 1884 C CA . PHE A 1 244 ? 10.695 32.156 2.381 1 95.69 244 PHE A CA 1
ATOM 1885 C C . PHE A 1 244 ? 11.906 31.438 1.8 1 95.69 244 PHE A C 1
ATOM 1887 O O . PHE A 1 244 ? 13.016 31.547 2.32 1 95.69 244 P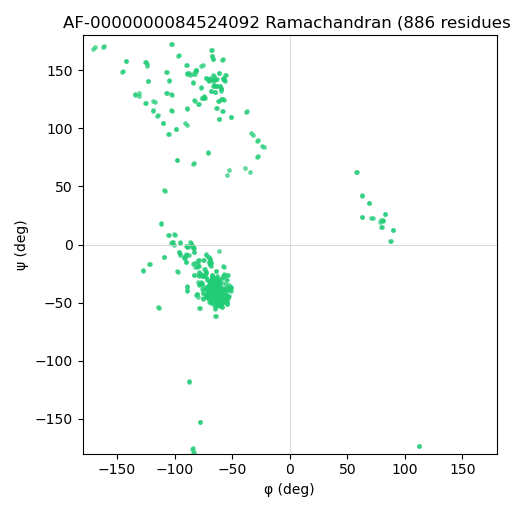HE A O 1
ATOM 1894 N N . TRP A 1 245 ? 11.75 30.75 0.692 1 96.56 245 TRP A N 1
ATOM 1895 C CA . TRP A 1 245 ? 12.797 29.922 0.109 1 96.56 245 TRP A CA 1
ATOM 1896 C C . TRP A 1 245 ? 13.57 30.688 -0.956 1 96.56 245 TRP A C 1
ATOM 1898 O O . TRP A 1 245 ? 14.57 30.203 -1.481 1 96.56 245 TRP A O 1
ATOM 1908 N N . GLY A 1 246 ? 13.109 31.922 -1.353 1 95.5 246 GLY A N 1
ATOM 1909 C CA . GLY A 1 246 ? 13.625 32.688 -2.484 1 95.5 246 GLY A CA 1
ATOM 1910 C C . GLY A 1 246 ? 12.625 32.812 -3.621 1 95.5 246 GLY A C 1
ATOM 1911 O O . GLY A 1 246 ? 11.477 32.375 -3.496 1 95.5 246 GLY A O 1
ATOM 1912 N N . PRO A 1 247 ? 13.07 33.344 -4.668 1 95.12 247 PRO A N 1
ATOM 1913 C CA . PRO A 1 247 ? 12.148 33.5 -5.793 1 95.12 247 PRO A CA 1
ATOM 1914 C C . PRO A 1 247 ? 11.664 32.188 -6.367 1 95.12 247 PRO A C 1
ATOM 1916 O O . PRO A 1 247 ? 12.453 31.234 -6.523 1 95.12 247 PRO A O 1
ATOM 1919 N N . PRO A 1 248 ? 10.43 32.125 -6.641 1 96.5 248 PRO A N 1
ATOM 1920 C CA . PRO A 1 248 ? 9.883 30.891 -7.188 1 96.5 248 PRO A CA 1
ATOM 1921 C C . PRO A 1 248 ? 10.57 30.469 -8.484 1 96.5 248 PRO A C 1
ATOM 1923 O O . PRO A 1 248 ? 10.922 31.312 -9.305 1 96.5 248 PRO A O 1
ATOM 1926 N N . VAL A 1 249 ? 10.75 29.188 -8.633 1 95.44 249 VAL A N 1
ATOM 1927 C CA . VAL A 1 249 ? 11.383 28.609 -9.812 1 95.44 249 VAL A CA 1
ATOM 1928 C C . VAL A 1 249 ? 10.438 27.594 -10.461 1 95.44 249 VAL A C 1
ATOM 1930 O O . VAL A 1 249 ? 9.766 26.828 -9.766 1 95.44 249 VAL A O 1
ATOM 1933 N N . PHE A 1 250 ? 10.445 27.625 -11.797 1 94 250 PHE A N 1
ATOM 1934 C CA . PHE A 1 250 ? 9.555 26.734 -12.523 1 94 250 PHE A CA 1
ATOM 1935 C C . PHE A 1 250 ? 10.227 25.406 -12.805 1 94 250 PHE A C 1
ATOM 1937 O O . PHE A 1 250 ? 11.281 25.344 -13.438 1 94 250 PHE A O 1
ATOM 1944 N N . HIS A 1 251 ? 9.688 24.453 -12.273 1 88.38 251 HIS A N 1
ATOM 1945 C CA . HIS A 1 251 ? 10.016 23.062 -12.578 1 88.38 251 HIS A CA 1
ATOM 1946 C C . HIS A 1 251 ? 8.766 22.281 -12.992 1 88.38 251 HIS A C 1
ATOM 1948 O O . HIS A 1 251 ? 7.82 22.156 -12.219 1 88.38 251 HIS A O 1
ATOM 1954 N N . LEU A 1 252 ? 8.758 21.734 -14.109 1 83.81 252 LEU A N 1
ATOM 1955 C CA . LEU A 1 252 ? 7.574 21.125 -14.719 1 83.81 252 LEU A CA 1
ATOM 1956 C C . LEU A 1 252 ? 7.031 20 -13.836 1 83.81 252 LEU A C 1
ATOM 1958 O O . LEU A 1 252 ? 5.82 19.906 -13.633 1 83.81 252 LEU A O 1
ATOM 1962 N N . GLY A 1 253 ? 7.922 19.125 -13.352 1 80.19 253 GLY A N 1
ATOM 1963 C CA . GLY A 1 253 ? 7.484 18.016 -12.508 1 80.19 253 GLY A CA 1
ATOM 1964 C C . GLY A 1 253 ? 6.758 18.484 -11.258 1 80.19 253 GLY A C 1
ATOM 1965 O O . GLY A 1 253 ? 5.719 17.922 -10.898 1 80.19 253 GLY A O 1
ATOM 1966 N N . THR A 1 254 ? 7.324 19.5 -10.648 1 88.38 254 THR A N 1
ATOM 1967 C CA . THR A 1 254 ? 6.727 20.031 -9.43 1 88.38 254 THR A CA 1
ATOM 1968 C C . THR A 1 254 ? 5.379 20.688 -9.727 1 88.38 254 THR A C 1
ATOM 1970 O O . THR A 1 254 ? 4.422 20.516 -8.969 1 88.38 254 THR A O 1
ATOM 1973 N N . VAL A 1 255 ? 5.309 21.375 -10.828 1 90.38 255 VAL A N 1
ATOM 1974 C CA . VAL A 1 255 ? 4.082 22.078 -11.195 1 90.38 255 VAL A CA 1
ATOM 1975 C C . VAL A 1 255 ? 2.979 21.062 -11.5 1 90.38 255 VAL A C 1
ATOM 1977 O O . VAL A 1 255 ? 1.844 21.219 -11.047 1 90.38 255 VAL A O 1
ATOM 1980 N N . LEU A 1 256 ? 3.271 20.031 -12.203 1 83.81 256 LEU A N 1
ATOM 1981 C CA . LEU A 1 256 ? 2.277 19.031 -12.539 1 83.81 256 LEU A CA 1
ATOM 1982 C C . LEU A 1 256 ? 1.782 18.312 -11.281 1 83.81 256 LEU A C 1
ATOM 1984 O O . LEU A 1 256 ? 0.579 18.094 -11.117 1 83.81 256 LEU A O 1
ATOM 1988 N N . THR A 1 257 ? 2.717 17.969 -10.492 1 82.88 257 THR A N 1
ATOM 1989 C CA . THR A 1 257 ? 2.361 17.312 -9.242 1 82.88 257 THR A CA 1
ATOM 1990 C C . THR A 1 257 ? 1.464 18.219 -8.398 1 82.88 257 THR A C 1
ATOM 1992 O O . THR A 1 257 ? 0.492 17.75 -7.797 1 82.88 257 THR A O 1
ATOM 1995 N N . SER A 1 258 ? 1.801 19.469 -8.406 1 91.62 258 SER A N 1
ATOM 1996 C CA . SER A 1 258 ? 1.05 20.438 -7.617 1 91.62 258 SER A CA 1
ATOM 1997 C C . SER A 1 258 ? -0.363 20.625 -8.156 1 91.62 258 SER A C 1
ATOM 1999 O O . SER A 1 258 ? -1.323 20.719 -7.391 1 91.62 258 SER A O 1
ATOM 2001 N N . LEU A 1 259 ? -0.501 20.656 -9.453 1 89.56 259 LEU A N 1
ATOM 2002 C CA . LEU A 1 259 ? -1.81 20.828 -10.07 1 89.56 259 LEU A CA 1
ATOM 2003 C C . LEU A 1 259 ? -2.719 19.641 -9.766 1 89.56 259 LEU A C 1
ATOM 2005 O O . LEU A 1 259 ? -3.881 19.828 -9.398 1 89.56 259 LEU A O 1
ATOM 2009 N N . VAL A 1 260 ? -2.225 18.5 -9.875 1 80.5 260 VAL A N 1
ATOM 2010 C CA . VAL A 1 260 ? -3.008 17.297 -9.594 1 80.5 260 VAL A CA 1
ATOM 2011 C C . VAL A 1 260 ? -3.412 17.281 -8.117 1 80.5 260 VAL A C 1
ATOM 2013 O O . VAL A 1 260 ? -4.555 16.953 -7.785 1 80.5 260 VAL A O 1
ATOM 2016 N N . THR A 1 261 ? -2.455 17.641 -7.293 1 85 261 THR A N 1
ATOM 2017 C CA . THR A 1 261 ? -2.73 17.688 -5.859 1 85 261 THR A CA 1
ATOM 2018 C C . THR A 1 261 ? -3.855 18.688 -5.559 1 85 261 THR A C 1
ATOM 2020 O O . THR A 1 261 ? -4.766 18.375 -4.789 1 85 261 THR A O 1
ATOM 2023 N N . GLY A 1 262 ? -3.752 19.812 -6.219 1 90.06 262 GLY A N 1
ATOM 2024 C CA . GLY A 1 262 ? -4.781 20.828 -6.031 1 90.06 262 GLY A CA 1
ATOM 2025 C C . GLY A 1 262 ? -6.164 20.359 -6.441 1 90.06 262 GLY A C 1
ATOM 2026 O O . GLY A 1 262 ? -7.148 20.641 -5.758 1 90.06 262 GLY A O 1
ATOM 2027 N N . LEU A 1 263 ? -6.234 19.641 -7.484 1 86.5 263 LEU A N 1
ATOM 2028 C CA . LEU A 1 263 ? -7.512 19.156 -7.984 1 86.5 263 LEU A CA 1
ATOM 2029 C C . LEU A 1 263 ? -8.117 18.141 -7.023 1 86.5 263 LEU A C 1
ATOM 2031 O O . LEU A 1 263 ? -9.32 18.156 -6.77 1 86.5 263 LEU A O 1
ATOM 2035 N N . ILE A 1 264 ? -7.316 17.391 -6.512 1 78.06 264 ILE A N 1
ATOM 2036 C CA . ILE A 1 264 ? -7.793 16.375 -5.582 1 78.06 264 ILE A CA 1
ATOM 2037 C C . ILE A 1 264 ? -8.266 17.031 -4.289 1 78.06 264 ILE A C 1
ATOM 2039 O O . ILE A 1 264 ? -9.242 16.594 -3.682 1 78.06 264 ILE A O 1
ATOM 2043 N N . LEU A 1 265 ? -7.605 18.094 -3.895 1 87.69 265 LEU A N 1
ATOM 2044 C CA . LEU A 1 265 ? -7.898 18.75 -2.627 1 87.69 265 LEU A CA 1
ATOM 2045 C C . LEU A 1 265 ? -9.219 19.5 -2.699 1 87.69 265 LEU A C 1
ATOM 2047 O O . LEU A 1 265 ? -9.758 19.922 -1.673 1 87.69 265 LEU A O 1
ATOM 2051 N N . ILE A 1 266 ? -9.812 19.625 -3.895 1 87.44 266 ILE A N 1
ATOM 2052 C CA . ILE A 1 266 ? -11.156 20.156 -4.012 1 87.44 266 ILE A CA 1
ATOM 2053 C C . ILE A 1 266 ? -12.148 19.266 -3.275 1 87.44 266 ILE A C 1
ATOM 2055 O O . ILE A 1 266 ? -13.078 19.75 -2.635 1 87.44 266 ILE A O 1
ATOM 2059 N N . THR A 1 267 ? -11.945 18 -3.422 1 78.12 267 THR A N 1
ATOM 2060 C CA . THR A 1 267 ? -12.812 17.047 -2.725 1 78.12 267 THR A CA 1
ATOM 2061 C C . THR A 1 267 ? -12.695 17.234 -1.213 1 78.12 267 THR A C 1
ATOM 2063 O O . THR A 1 267 ? -13.672 17.031 -0.485 1 78.12 267 THR A O 1
ATOM 2066 N N . ASN A 1 268 ? -11.508 17.547 -0.778 1 82.5 268 ASN A N 1
ATOM 2067 C CA . ASN A 1 268 ? -11.305 17.828 0.638 1 82.5 268 ASN A CA 1
ATOM 2068 C C . ASN A 1 268 ? -12.125 19.031 1.091 1 82.5 268 ASN A C 1
ATOM 2070 O O . ASN A 1 268 ? -12.688 19.031 2.188 1 82.5 268 ASN A O 1
ATOM 2074 N N . LEU A 1 269 ? -12.125 20.031 0.302 1 89.5 269 LEU A N 1
ATOM 2075 C CA . LEU A 1 269 ? -12.922 21.234 0.591 1 89.5 269 LEU A CA 1
ATOM 2076 C C . LEU A 1 269 ? -14.398 20.875 0.721 1 89.5 269 LEU A C 1
ATOM 2078 O O . LEU A 1 269 ? -15.047 21.281 1.691 1 89.5 269 LEU A O 1
ATOM 2082 N N . VAL A 1 270 ? -14.906 20.156 -0.193 1 85 270 VAL A N 1
ATOM 2083 C CA . VAL A 1 270 ? -16.328 19.797 -0.223 1 85 270 VAL A CA 1
ATOM 2084 C C . VAL A 1 270 ? -16.656 18.938 0.997 1 85 270 VAL A C 1
ATOM 2086 O O . VAL A 1 270 ? -17.672 19.156 1.656 1 85 270 VAL A O 1
ATOM 2089 N N . ALA A 1 271 ? -15.828 18.047 1.266 1 79.12 271 ALA A N 1
ATOM 2090 C CA . ALA A 1 271 ? -16.047 17.156 2.402 1 79.12 271 ALA A CA 1
ATOM 2091 C C . ALA A 1 271 ? -16.031 17.922 3.717 1 79.12 271 ALA A C 1
ATOM 2093 O O . ALA A 1 271 ? -16.828 17.641 4.617 1 79.12 271 ALA A O 1
ATOM 2094 N N . SER A 1 272 ? -15.102 18.812 3.871 1 89.12 272 SER A N 1
ATOM 2095 C CA . SER A 1 272 ? -14.977 19.594 5.094 1 89.12 272 SER A CA 1
ATOM 2096 C C . SER A 1 272 ? -16.203 20.484 5.309 1 89.12 272 SER A C 1
ATOM 2098 O O . SER A 1 272 ? -16.703 20.594 6.426 1 89.12 272 SER A O 1
ATOM 2100 N N . ILE A 1 273 ? -16.688 21.078 4.23 1 91.56 273 ILE A N 1
ATOM 2101 C CA . ILE A 1 273 ? -17.875 21.906 4.336 1 91.56 273 ILE A CA 1
ATOM 2102 C C . ILE A 1 273 ? -19.078 21.047 4.695 1 91.56 273 ILE A C 1
ATOM 2104 O O . ILE A 1 273 ? -19.875 21.422 5.566 1 91.56 273 ILE A O 1
ATOM 2108 N N . ALA A 1 274 ? -19.172 19.969 4.07 1 85.44 274 ALA A N 1
ATOM 2109 C CA . ALA A 1 274 ? -20.312 19.094 4.297 1 85.44 274 ALA A CA 1
ATOM 2110 C C . ALA A 1 274 ? -20.359 18.594 5.742 1 85.44 274 ALA A C 1
ATOM 2112 O O . ALA A 1 274 ? -21.406 18.656 6.395 1 85.44 274 ALA A O 1
ATOM 2113 N N . VAL A 1 275 ? -19.312 18.188 6.234 1 85.25 275 VAL A N 1
ATOM 2114 C CA . VAL A 1 275 ? -19.281 17.578 7.559 1 85.25 275 VAL A CA 1
ATOM 2115 C C . VAL A 1 275 ? -19.5 18.656 8.625 1 85.25 275 VAL A C 1
ATOM 2117 O O . VAL A 1 275 ? -20.219 18.438 9.602 1 85.25 275 VAL A O 1
ATOM 2120 N N . VAL A 1 276 ? -18.875 19.766 8.5 1 91.56 276 VAL A N 1
ATOM 2121 C CA . VAL A 1 276 ? -19.016 20.828 9.492 1 91.56 276 VAL A CA 1
ATOM 2122 C C . VAL A 1 276 ? -20.438 21.406 9.43 1 91.56 276 VAL A C 1
ATOM 2124 O O . VAL A 1 276 ? -21.016 21.75 10.461 1 91.56 276 VAL A O 1
ATOM 2127 N N . SER A 1 277 ? -20.969 21.484 8.219 1 92 277 SER A N 1
ATOM 2128 C CA . SER A 1 277 ? -22.344 21.938 8.094 1 92 277 SER A CA 1
ATOM 2129 C C . SER A 1 277 ? -23.297 20.984 8.797 1 92 277 SER A C 1
ATOM 2131 O O . SER A 1 277 ? -24.266 21.422 9.43 1 92 277 SER A O 1
ATOM 2133 N N . HIS A 1 278 ? -23.016 19.812 8.695 1 87.06 278 HIS A N 1
ATOM 2134 C CA . HIS A 1 278 ? -23.859 18.797 9.328 1 87.06 278 HIS A CA 1
ATOM 2135 C C . HIS A 1 278 ? -23.844 18.938 10.844 1 87.06 278 HIS A C 1
ATOM 2137 O O . HIS A 1 278 ? -24.891 18.953 11.484 1 87.06 278 HIS A O 1
ATOM 2143 N N . VAL A 1 279 ? -22.703 19.109 11.438 1 87.38 279 VAL A N 1
ATOM 2144 C CA . VAL A 1 279 ? -22.609 19.172 12.891 1 87.38 279 VAL A CA 1
ATOM 2145 C C . VAL A 1 279 ? -23.078 20.547 13.375 1 87.38 279 VAL A C 1
ATOM 2147 O O . VAL A 1 279 ? -23.531 20.688 14.516 1 87.38 279 VAL A O 1
ATOM 2150 N N . ALA A 1 280 ? -22.984 21.5 12.547 1 92.06 280 ALA A N 1
ATOM 2151 C CA . ALA A 1 280 ? -23.469 22.828 12.875 1 92.06 280 ALA A CA 1
ATOM 2152 C C . ALA A 1 280 ? -24.969 22.938 12.625 1 92.06 280 ALA A C 1
ATOM 2154 O O . ALA A 1 280 ? -25.594 23.953 12.953 1 92.06 280 ALA A O 1
ATOM 2155 N N . ASN A 1 281 ? -25.562 21.859 12.016 1 90.25 281 ASN A N 1
ATOM 2156 C CA . ASN A 1 281 ? -26.984 21.766 11.719 1 90.25 281 ASN A CA 1
ATOM 2157 C C . ASN A 1 281 ? -27.406 22.844 10.727 1 90.25 281 ASN A C 1
ATOM 2159 O O . ASN A 1 281 ? -28.391 23.547 10.953 1 90.25 281 ASN A O 1
ATOM 2163 N N . ILE A 1 282 ? -26.594 23.016 9.781 1 91.25 282 ILE A N 1
ATOM 2164 C CA . ILE A 1 282 ? -26.922 23.938 8.703 1 91.25 282 ILE A CA 1
ATOM 2165 C C . ILE A 1 282 ? -26.828 23.219 7.359 1 91.25 282 ILE A C 1
ATOM 2167 O O . ILE A 1 282 ? -26.125 22.203 7.234 1 91.25 282 ILE A O 1
ATOM 2171 N N . ARG A 1 283 ? -27.5 23.703 6.359 1 89.25 283 ARG A N 1
ATOM 2172 C CA . ARG A 1 283 ? -27.406 23.203 4.992 1 89.25 283 ARG A CA 1
ATOM 2173 C C . ARG A 1 283 ? -26.547 24.109 4.121 1 89.25 283 ARG A C 1
ATOM 2175 O O . ARG A 1 283 ? -26.891 25.281 3.908 1 89.25 283 ARG A O 1
ATOM 2182 N N . PRO A 1 284 ? -25.484 23.578 3.697 1 87.94 284 PRO A N 1
ATOM 2183 C CA . PRO A 1 284 ? -24.641 24.422 2.852 1 87.94 284 PRO A CA 1
ATOM 2184 C C . PRO A 1 284 ? -25.266 24.719 1.489 1 87.94 284 PRO A C 1
ATOM 2186 O O . PRO A 1 284 ? -25.969 23.859 0.935 1 87.94 284 PRO A O 1
ATOM 2189 N N . ARG A 1 285 ? -25.125 25.875 0.919 1 87.06 285 ARG A N 1
ATOM 2190 C CA . ARG A 1 285 ? -25.594 26.281 -0.396 1 87.06 285 ARG A CA 1
ATOM 2191 C C . ARG A 1 285 ? -24.5 26.172 -1.439 1 87.06 285 ARG A C 1
ATOM 2193 O O . ARG A 1 285 ? -23.312 26.109 -1.095 1 87.06 285 ARG A O 1
ATOM 2200 N N . GLU A 1 286 ? -24.703 26.156 -2.58 1 85.19 286 GLU A N 1
ATOM 2201 C CA . GLU A 1 286 ? -23.75 26.094 -3.682 1 85.19 286 GLU A CA 1
ATOM 2202 C C . GLU A 1 286 ? -22.75 27.25 -3.633 1 85.19 286 GLU A C 1
ATOM 2204 O O . GLU A 1 286 ? -21.594 27.094 -3.986 1 85.19 286 GLU A O 1
ATOM 2209 N N . GLU A 1 287 ? -23.266 28.375 -3.262 1 89.44 287 GLU A N 1
ATOM 2210 C CA . GLU A 1 287 ? -22.422 29.562 -3.188 1 89.44 287 GLU A CA 1
ATOM 2211 C C . GLU A 1 287 ? -21.328 29.406 -2.139 1 89.44 287 GLU A C 1
ATOM 2213 O O . GLU A 1 287 ? -20.25 29.984 -2.277 1 89.44 287 GLU A O 1
ATOM 2218 N N . ASP A 1 288 ? -21.656 28.75 -1.063 1 90.44 288 ASP A N 1
ATOM 2219 C CA . ASP A 1 288 ? -20.656 28.5 -0.024 1 90.44 288 ASP A CA 1
ATOM 2220 C C . ASP A 1 288 ? -19.484 27.688 -0.568 1 90.44 288 ASP A C 1
ATOM 2222 O O . ASP A 1 288 ? -18.328 27.938 -0.224 1 90.44 288 ASP A O 1
ATOM 2226 N N . TYR A 1 289 ? -19.797 26.766 -1.417 1 89.12 289 TYR A N 1
ATOM 2227 C CA . TYR A 1 289 ? -18.766 25.938 -2.035 1 89.12 289 TYR A CA 1
ATOM 2228 C C . TYR A 1 289 ? -17.938 26.766 -3.021 1 89.12 289 TYR A C 1
ATOM 2230 O O . TYR A 1 289 ? -16.719 26.625 -3.094 1 89.12 289 TYR A O 1
ATOM 2238 N N . ARG A 1 290 ? -18.609 27.547 -3.764 1 91.56 290 ARG A N 1
ATOM 2239 C CA . ARG A 1 290 ? -17.938 28.391 -4.746 1 91.56 290 ARG A CA 1
ATOM 2240 C C . ARG A 1 290 ? -16.984 29.359 -4.066 1 91.56 290 ARG A C 1
ATOM 2242 O O . ARG A 1 290 ? -15.812 29.453 -4.426 1 91.56 290 ARG A O 1
ATOM 2249 N N . ARG A 1 291 ? -17.484 30.094 -3.068 1 94.56 291 ARG A N 1
ATOM 2250 C CA . ARG A 1 291 ? -16.656 31.047 -2.338 1 94.56 291 ARG A CA 1
ATOM 2251 C C . ARG A 1 291 ? -15.539 30.328 -1.584 1 94.56 291 ARG A C 1
ATOM 2253 O O . ARG A 1 291 ? -14.414 30.828 -1.519 1 94.56 291 ARG A O 1
ATOM 2260 N N . GLY A 1 292 ? -15.93 29.219 -1.004 1 94.75 292 GLY A N 1
ATOM 2261 C CA . GLY A 1 292 ? -14.914 28.406 -0.341 1 94.75 292 GLY A CA 1
ATOM 2262 C C . GLY A 1 292 ? -13.797 27.969 -1.272 1 94.75 292 GLY A C 1
ATOM 2263 O O . GLY A 1 292 ? -12.633 27.938 -0.879 1 94.75 292 GLY A O 1
ATOM 2264 N N . GLY A 1 293 ? -14.211 27.625 -2.455 1 93.69 293 GLY A N 1
ATOM 2265 C CA . GLY A 1 293 ? -13.234 27.234 -3.461 1 93.69 293 GLY A CA 1
ATOM 2266 C C . GLY A 1 293 ? -12.305 28.359 -3.857 1 93.69 293 GLY A C 1
ATOM 2267 O O . GLY A 1 293 ? -11.094 28.156 -3.969 1 93.69 293 GLY A O 1
ATOM 2268 N N . ILE A 1 294 ? -12.867 29.484 -4.055 1 96.12 294 ILE A N 1
ATOM 2269 C CA . ILE A 1 294 ? -12.07 30.656 -4.402 1 96.12 294 ILE A CA 1
ATOM 2270 C C . ILE A 1 294 ? -11.078 30.953 -3.285 1 96.12 294 ILE A C 1
ATOM 2272 O O . ILE A 1 294 ? -9.891 31.172 -3.541 1 96.12 294 ILE A O 1
ATOM 2276 N N . MET A 1 295 ? -11.555 30.891 -2.082 1 96.88 295 MET A N 1
ATOM 2277 C CA . MET A 1 295 ? -10.695 31.219 -0.949 1 96.88 295 MET A CA 1
ATOM 2278 C C . MET A 1 295 ? -9.656 30.125 -0.724 1 96.88 295 MET A C 1
ATOM 2280 O O . MET A 1 295 ? -8.562 30.391 -0.211 1 96.88 295 MET A O 1
ATOM 2284 N N . THR A 1 296 ? -10 28.906 -1.059 1 96.88 296 THR A N 1
ATOM 2285 C CA . THR A 1 296 ? -8.992 27.859 -1.026 1 96.88 296 THR A CA 1
ATOM 2286 C C . THR A 1 296 ? -7.871 28.141 -2.02 1 96.88 296 THR A C 1
ATOM 2288 O O . THR A 1 296 ? -6.703 27.859 -1.752 1 96.88 296 THR A O 1
ATOM 2291 N N . GLY A 1 297 ? -8.273 28.609 -3.164 1 97.75 297 GLY A N 1
ATOM 2292 C CA . GLY A 1 297 ? -7.262 29.062 -4.102 1 97.75 297 GLY A CA 1
ATOM 2293 C C . GLY A 1 297 ? -6.383 30.172 -3.543 1 97.75 297 GLY A C 1
ATOM 2294 O O . GLY A 1 297 ? -5.16 30.141 -3.711 1 97.75 297 GLY A O 1
ATOM 2295 N N . VAL A 1 298 ? -6.992 31.109 -2.877 1 98.19 298 VAL A N 1
ATOM 2296 C CA . VAL A 1 298 ? -6.258 32.188 -2.236 1 98.19 298 VAL A CA 1
ATOM 2297 C C . VAL A 1 298 ? -5.328 31.625 -1.163 1 98.19 298 VAL A C 1
ATOM 2299 O O . VAL A 1 298 ? -4.195 32.094 -1.009 1 98.19 298 VAL A O 1
ATOM 2302 N N . ALA A 1 299 ? -5.844 30.688 -0.431 1 98.25 299 ALA A N 1
ATOM 2303 C CA . ALA A 1 299 ? -5.027 30.031 0.581 1 98.25 299 ALA A CA 1
ATOM 2304 C C . ALA A 1 299 ? -3.773 29.422 -0.041 1 98.25 299 ALA A C 1
ATOM 2306 O O . ALA A 1 299 ? -2.682 29.516 0.523 1 98.25 299 ALA A O 1
ATOM 2307 N N . HIS A 1 300 ? -3.936 28.781 -1.191 1 98.25 300 HIS A N 1
ATOM 2308 C CA . HIS A 1 300 ? -2.797 28.188 -1.885 1 98.25 300 HIS A CA 1
ATOM 2309 C C . HIS A 1 300 ? -1.836 29.266 -2.385 1 98.25 300 HIS A C 1
ATOM 2311 O O . HIS A 1 300 ? -0.617 29.094 -2.33 1 98.25 300 HIS A O 1
ATOM 2317 N N . LEU A 1 301 ? -2.379 30.344 -2.893 1 98.06 301 LEU A N 1
ATOM 2318 C CA . LEU A 1 301 ? -1.545 31.469 -3.32 1 98.06 301 LEU A CA 1
ATOM 2319 C C . LEU A 1 301 ? -0.712 32 -2.158 1 98.06 301 LEU A C 1
ATOM 2321 O O . LEU A 1 301 ? 0.491 32.219 -2.305 1 98.06 301 LEU A O 1
ATOM 2325 N N . LEU A 1 302 ? -1.361 32.219 -1.073 1 98.06 302 LEU A N 1
ATOM 2326 C CA . LEU A 1 302 ? -0.675 32.719 0.101 1 98.06 302 LEU A CA 1
ATOM 2327 C C . LEU A 1 302 ? 0.364 31.734 0.615 1 98.06 302 LEU A C 1
ATOM 2329 O O . LEU A 1 302 ? 1.437 32.156 1.072 1 98.06 302 LEU A O 1
ATOM 2333 N N . SER A 1 303 ? 0.035 30.453 0.6 1 98 303 SER A N 1
ATOM 2334 C CA . SER A 1 303 ? 1.005 29.422 0.982 1 98 303 SER A CA 1
ATOM 2335 C C . SER A 1 303 ? 2.225 29.453 0.068 1 98 303 SER A C 1
ATOM 2337 O O . SER A 1 303 ? 3.357 29.297 0.53 1 98 303 SER A O 1
ATOM 2339 N N . GLY A 1 304 ? 1.94 29.578 -1.247 1 97.88 304 GLY A N 1
ATOM 2340 C CA . GLY A 1 304 ? 3.035 29.688 -2.199 1 97.88 304 GLY A CA 1
ATOM 2341 C C . GLY A 1 304 ? 3.896 30.922 -1.979 1 97.88 304 GLY A C 1
ATOM 2342 O O . GLY A 1 304 ? 5.125 30.844 -1.999 1 97.88 304 GLY A O 1
ATOM 2343 N N . PHE A 1 305 ? 3.275 32.062 -1.726 1 97.06 305 PHE A N 1
ATOM 2344 C CA . PHE A 1 305 ? 3.998 33.312 -1.464 1 97.06 305 PHE A CA 1
ATOM 2345 C C . PHE A 1 305 ? 4.773 33.219 -0.156 1 97.06 305 PHE A C 1
ATOM 2347 O O . PHE A 1 305 ? 5.879 33.75 -0.045 1 97.06 305 PHE A O 1
ATOM 2354 N N . GLY A 1 306 ? 4.227 32.594 0.793 1 96.44 306 GLY A N 1
ATOM 2355 C CA . GLY A 1 306 ? 4.871 32.469 2.09 1 96.44 306 GLY A CA 1
ATOM 2356 C C . GLY A 1 306 ? 5.887 31.344 2.139 1 96.44 306 GLY A C 1
ATOM 2357 O O . GLY A 1 306 ? 6.719 31.297 3.045 1 96.44 306 GLY A O 1
ATOM 2358 N N . GLY A 1 307 ? 5.781 30.406 1.202 1 96.62 307 GLY A N 1
ATOM 2359 C CA . GLY A 1 307 ? 6.703 29.281 1.145 1 96.62 307 GLY A CA 1
ATOM 2360 C C . GLY A 1 307 ? 6.355 28.172 2.123 1 96.62 307 GLY A C 1
ATOM 2361 O O . GLY A 1 307 ? 7.223 27.391 2.516 1 96.62 307 GLY A O 1
ATOM 2362 N N . ILE A 1 308 ? 5.109 28.125 2.576 1 97.06 308 ILE A N 1
ATOM 2363 C CA . ILE A 1 308 ? 4.707 27.125 3.553 1 97.06 308 ILE A CA 1
ATOM 2364 C C . ILE A 1 308 ? 3.926 26.016 2.859 1 97.06 308 ILE A C 1
ATOM 2366 O O . ILE A 1 308 ? 3.65 26.094 1.659 1 97.06 308 ILE A O 1
ATOM 2370 N N . VAL A 1 309 ? 3.652 25 3.584 1 96.31 309 VAL A N 1
ATOM 2371 C CA . VAL A 1 309 ? 2.875 23.875 3.072 1 96.31 309 VAL A CA 1
ATOM 2372 C C . VAL A 1 309 ? 1.445 24.328 2.779 1 96.31 309 VAL A C 1
ATOM 2374 O O . VAL A 1 309 ? 0.87 25.109 3.531 1 96.31 309 VAL A O 1
ATOM 2377 N N . GLY A 1 310 ? 0.909 23.828 1.714 1 97.25 310 GLY A N 1
ATOM 2378 C CA . GLY A 1 310 ? -0.412 24.266 1.281 1 97.25 310 GLY A CA 1
ATOM 2379 C C . GLY A 1 310 ? -1.478 24.078 2.344 1 97.25 310 GLY A C 1
ATOM 2380 O O . GLY A 1 310 ? -1.475 23.078 3.062 1 97.25 310 GLY A O 1
ATOM 2381 N N . LEU A 1 311 ? -2.396 25.016 2.445 1 97.44 311 LEU A N 1
ATOM 2382 C CA . LEU A 1 311 ? -3.43 25 3.477 1 97.44 311 LEU A CA 1
ATOM 2383 C C . LEU A 1 311 ? -4.777 24.594 2.891 1 97.44 311 LEU A C 1
ATOM 2385 O O . LEU A 1 311 ? -5.098 24.953 1.754 1 97.44 311 LEU A O 1
ATOM 2389 N N . VAL A 1 312 ? -5.496 23.828 3.648 1 94.44 312 VAL A N 1
ATOM 2390 C CA . VAL A 1 312 ? -6.852 23.422 3.295 1 94.44 312 VAL A CA 1
ATOM 2391 C C . VAL A 1 312 ? -7.723 23.391 4.547 1 94.44 312 VAL A C 1
ATOM 2393 O O . VAL A 1 312 ? -7.211 23.375 5.668 1 94.44 312 VAL A O 1
ATOM 2396 N N . PRO A 1 313 ? -9.07 23.484 4.355 1 94.75 313 PRO A N 1
ATOM 2397 C CA . PRO A 1 313 ? -9.938 23.312 5.523 1 94.75 313 PRO A CA 1
ATOM 2398 C C . PRO A 1 313 ? -9.828 21.906 6.125 1 94.75 313 PRO A C 1
ATOM 2400 O O . PRO A 1 313 ? -9.773 20.922 5.391 1 94.75 313 PRO A O 1
ATOM 2403 N N . LEU A 1 314 ? -9.758 21.875 7.395 1 89.81 314 LEU A N 1
ATOM 2404 C CA . LEU A 1 314 ? -9.57 20.594 8.078 1 89.81 314 LEU A CA 1
ATOM 2405 C C . LEU A 1 314 ? -10.883 20.109 8.688 1 89.81 314 LEU A C 1
ATOM 2407 O O . LEU A 1 314 ? -11.5 20.812 9.492 1 89.81 314 LEU A O 1
ATOM 2411 N N . SER A 1 315 ? -11.25 18.906 8.43 1 83.06 315 SER A N 1
ATOM 2412 C CA . SER A 1 315 ? -12.5 18.297 8.875 1 83.06 315 SER A CA 1
ATOM 2413 C C . SER A 1 315 ? -12.484 18.047 10.383 1 83.06 315 SER A C 1
ATOM 2415 O O . SER A 1 315 ? -13.531 17.828 10.992 1 83.06 315 SER A O 1
ATOM 2417 N N . ILE A 1 316 ? -11.297 18.094 10.977 1 80.56 316 ILE A N 1
ATOM 2418 C CA . ILE A 1 316 ? -11.188 17.906 12.422 1 80.56 316 ILE A CA 1
ATOM 2419 C C . ILE A 1 316 ? -12.039 18.938 13.141 1 80.56 316 ILE A C 1
ATOM 2421 O O . ILE A 1 316 ? -12.43 18.734 14.297 1 80.56 316 ILE A O 1
ATOM 2425 N N . SER A 1 317 ? -12.391 20 12.469 1 91.31 317 SER A N 1
ATOM 2426 C CA . SER A 1 317 ? -13.227 21.062 13.031 1 91.31 317 SER A CA 1
ATOM 2427 C C . SER A 1 317 ? -14.602 20.547 13.43 1 91.31 317 SER A C 1
ATOM 2429 O O . SER A 1 317 ? -15.195 21.016 14.406 1 91.31 317 SER A O 1
ATOM 2431 N N . ALA A 1 318 ? -15.094 19.609 12.672 1 86.56 318 ALA A N 1
ATOM 2432 C CA . ALA A 1 318 ? -16.375 19 13.008 1 86.56 318 ALA A CA 1
ATOM 2433 C C . ALA A 1 318 ? -16.328 18.328 14.375 1 86.56 318 ALA A C 1
ATOM 2435 O O . ALA A 1 318 ? -17.281 18.406 15.148 1 86.56 318 ALA A O 1
ATOM 2436 N N . GLY A 1 319 ? -15.273 17.766 14.617 1 78.38 319 GLY A N 1
ATOM 2437 C CA . GLY A 1 319 ? -15.102 17.125 15.914 1 78.38 319 GLY A CA 1
ATOM 2438 C C . GLY A 1 319 ? -15.094 18.109 17.062 1 78.38 319 GLY A C 1
ATOM 2439 O O . GLY A 1 319 ? -15.641 17.844 18.125 1 78.38 319 GLY A O 1
ATOM 2440 N N . VAL A 1 320 ? -14.461 19.172 16.859 1 85 320 VAL A N 1
ATOM 2441 C CA . VAL A 1 320 ? -14.391 20.219 17.875 1 85 320 VAL A CA 1
ATOM 2442 C C . VAL A 1 320 ? -15.797 20.719 18.203 1 85 320 VAL A C 1
ATOM 2444 O O . VAL A 1 320 ? -16.156 20.875 19.375 1 85 320 VAL A O 1
ATOM 2447 N N . ILE A 1 321 ? -16.578 20.906 17.203 1 89.56 321 ILE A N 1
ATOM 2448 C CA . ILE A 1 321 ? -17.938 21.422 17.375 1 89.56 321 ILE A CA 1
ATOM 2449 C C . ILE A 1 321 ? -18.812 20.375 18.031 1 89.56 321 ILE A C 1
ATOM 2451 O O . ILE A 1 321 ? -19.641 20.688 18.891 1 89.56 321 ILE A O 1
ATOM 2455 N N . GLN A 1 322 ? -18.578 19.188 17.641 1 81.56 322 GLN A N 1
ATOM 2456 C CA . GLN A 1 322 ? -19.375 18.109 18.219 1 81.56 322 GLN A CA 1
ATOM 2457 C C . GLN A 1 322 ? -19.109 17.953 19.703 1 81.56 322 GLN A C 1
ATOM 2459 O O . GLN A 1 322 ? -20.031 17.656 20.484 1 81.56 322 GLN A O 1
ATOM 2464 N N . VAL A 1 323 ? -17.906 18.141 20.078 1 77 323 VAL A N 1
ATOM 2465 C CA . VAL A 1 323 ? -17.516 17.938 21.469 1 77 323 VAL A CA 1
ATOM 2466 C C . VAL A 1 323 ? -17.906 19.156 22.297 1 77 323 VAL A C 1
ATOM 2468 O O . VAL A 1 323 ? -18.422 19.016 23.406 1 77 323 VAL A O 1
ATOM 2471 N N . SER A 1 324 ? -17.688 20.312 21.797 1 85.62 324 SER A N 1
ATOM 2472 C CA . SER A 1 324 ? -17.953 21.547 22.547 1 85.62 324 SER A CA 1
ATOM 2473 C C . SER A 1 324 ? -19.422 21.938 22.453 1 85.62 324 SER A C 1
ATOM 2475 O O . SER A 1 324 ? -19.922 22.703 23.281 1 85.62 324 SER A O 1
ATOM 2477 N N . ARG A 1 325 ? -20.047 21.484 21.328 1 89.25 325 ARG A N 1
ATOM 2478 C CA . ARG A 1 325 ? -21.406 21.859 21 1 89.25 325 ARG A CA 1
ATOM 2479 C C . ARG A 1 325 ? -21.531 23.359 20.781 1 89.25 325 ARG A C 1
ATOM 2481 O O . ARG A 1 325 ? -22.562 23.969 21.078 1 89.25 325 ARG A O 1
ATOM 2488 N N . ILE A 1 326 ? -20.453 23.953 20.453 1 93.88 326 ILE A N 1
ATOM 2489 C CA . ILE A 1 326 ? -20.422 25.375 20.141 1 93.88 326 ILE A CA 1
ATOM 2490 C C . ILE A 1 326 ? -20.062 25.578 18.672 1 93.88 326 ILE A C 1
ATOM 2492 O O . ILE A 1 326 ? -18.891 25.438 18.297 1 93.88 326 ILE A O 1
ATOM 2496 N N . ALA A 1 327 ? -21 26.031 17.938 1 95.25 327 ALA A N 1
ATOM 2497 C CA . ALA A 1 327 ? -20.797 26.234 16.516 1 95.25 327 ALA A CA 1
ATOM 2498 C C . ALA A 1 327 ? -20.594 27.719 16.203 1 95.25 327 ALA A C 1
ATOM 2500 O O . ALA A 1 327 ? -20.344 28.094 15.047 1 95.25 327 ALA A O 1
ATOM 2501 N N . ALA A 1 328 ? -20.609 28.516 17.188 1 96.25 328 ALA A N 1
ATOM 2502 C CA . ALA A 1 328 ? -20.562 29.969 17.016 1 96.25 328 ALA A CA 1
ATOM 2503 C C . ALA A 1 328 ? -19.281 30.406 16.328 1 96.25 328 ALA A C 1
ATOM 2505 O O . ALA A 1 328 ? -18.203 29.875 16.609 1 96.25 328 ALA A O 1
ATOM 2506 N N . ARG A 1 329 ? -19.297 31.469 15.531 1 97.12 329 ARG A N 1
ATOM 2507 C CA . ARG A 1 329 ? -18.156 31.953 14.742 1 97.12 329 ARG A CA 1
ATOM 2508 C C . ARG A 1 329 ? -17.188 32.75 15.602 1 97.12 329 ARG A C 1
ATOM 2510 O O . ARG A 1 329 ? -15.977 32.719 15.367 1 97.12 329 ARG A O 1
ATOM 2517 N N . LEU A 1 330 ? -17.703 33.375 16.516 1 96.94 330 LEU A N 1
ATOM 2518 C CA . LEU A 1 330 ? -16.906 34.344 17.25 1 96.94 330 LEU A CA 1
ATOM 2519 C C . LEU A 1 330 ? -15.719 33.688 17.938 1 96.94 330 LEU A C 1
ATOM 2521 O O . LEU A 1 330 ? -14.586 34.156 17.812 1 96.94 330 LEU A O 1
ATOM 2525 N N . PRO A 1 331 ? -15.945 32.625 18.734 1 97.12 331 PRO A N 1
ATOM 2526 C CA . PRO A 1 331 ? -14.781 32 19.344 1 97.12 331 PRO A CA 1
ATOM 2527 C C . PRO A 1 331 ? -13.719 31.594 18.312 1 97.12 331 PRO A C 1
ATOM 2529 O O . PRO A 1 331 ? -12.523 31.703 18.594 1 97.12 331 PRO A O 1
ATOM 2532 N N . PHE A 1 332 ? -14.141 31.156 17.203 1 97.56 332 PHE A N 1
ATOM 2533 C CA . PHE A 1 332 ? -13.234 30.734 16.141 1 97.56 332 PHE A CA 1
ATOM 2534 C C . PHE A 1 332 ? -12.438 31.922 15.602 1 97.56 332 PHE A C 1
ATOM 2536 O O . PHE A 1 332 ? -11.234 31.812 15.367 1 97.56 332 PHE A O 1
ATOM 2543 N N . ILE A 1 333 ? -13.078 33 15.391 1 97.94 333 ILE A N 1
ATOM 2544 C CA . ILE A 1 333 ? -12.438 34.219 14.898 1 97.94 333 ILE A CA 1
ATOM 2545 C C . ILE A 1 333 ? -11.367 34.688 15.883 1 97.94 333 ILE A C 1
ATOM 2547 O O . ILE A 1 333 ? -10.266 35.031 15.477 1 97.94 333 ILE A O 1
ATOM 2551 N N . ILE A 1 334 ? -11.688 34.594 17.094 1 97.81 334 ILE A N 1
ATOM 2552 C CA . ILE A 1 334 ? -10.734 35 18.125 1 97.81 334 ILE A CA 1
ATOM 2553 C C . ILE A 1 334 ? -9.531 34.062 18.094 1 97.81 334 ILE A C 1
ATOM 2555 O O . ILE A 1 334 ? -8.383 34.5 18.219 1 97.81 334 ILE A O 1
ATOM 2559 N N . ALA A 1 335 ? -9.781 32.812 17.969 1 97.69 335 ALA A N 1
ATOM 2560 C CA . ALA A 1 335 ? -8.695 31.844 17.891 1 97.69 335 ALA A CA 1
ATOM 2561 C C . ALA A 1 335 ? -7.797 32.125 16.688 1 97.69 335 ALA A C 1
ATOM 2563 O O . ALA A 1 335 ? -6.574 32 16.781 1 97.69 335 ALA A O 1
ATOM 2564 N N . ALA A 1 336 ? -8.414 32.438 15.539 1 98.12 336 ALA A N 1
ATOM 2565 C CA . ALA A 1 336 ? -7.652 32.75 14.328 1 98.12 336 ALA A CA 1
ATOM 2566 C C . ALA A 1 336 ? -6.758 33.969 14.555 1 98.12 336 ALA A C 1
ATOM 2568 O O . ALA A 1 336 ? -5.609 34 14.109 1 98.12 336 ALA A O 1
ATOM 2569 N N . ILE A 1 337 ? -7.266 34.906 15.219 1 98 337 ILE A N 1
ATOM 2570 C CA . ILE A 1 337 ? -6.496 36.125 15.531 1 98 337 ILE A CA 1
ATOM 2571 C C . ILE A 1 337 ? -5.344 35.75 16.469 1 98 337 ILE A C 1
ATOM 2573 O O . ILE A 1 337 ? -4.234 36.281 16.312 1 98 337 ILE A O 1
ATOM 2577 N N . MET A 1 338 ? -5.637 34.938 17.391 1 97.19 338 MET A N 1
ATOM 2578 C CA . MET A 1 338 ? -4.586 34.469 18.297 1 97.19 338 MET A CA 1
ATOM 2579 C C . MET A 1 338 ? -3.463 33.781 17.531 1 97.19 338 MET A C 1
ATOM 2581 O O . MET A 1 338 ? -2.287 33.938 17.859 1 97.19 338 MET A O 1
ATOM 2585 N N . LEU A 1 339 ? -3.787 33.031 16.562 1 96.88 339 LEU A N 1
ATOM 2586 C CA . LEU A 1 339 ? -2.787 32.344 15.742 1 96.88 339 LEU A CA 1
ATOM 2587 C C . LEU A 1 339 ? -1.955 33.375 14.961 1 96.88 339 LEU A C 1
ATOM 2589 O O . LEU A 1 339 ? -0.743 33.188 14.812 1 96.88 339 LEU A O 1
ATOM 2593 N N . ILE A 1 340 ? -2.6 34.406 14.414 1 96.94 340 ILE A N 1
ATOM 2594 C CA . ILE A 1 340 ? -1.89 35.469 13.711 1 96.94 340 ILE A CA 1
ATOM 2595 C C . ILE A 1 340 ? -0.893 36.125 14.656 1 96.94 340 ILE A C 1
ATOM 2597 O O . ILE A 1 340 ? 0.256 36.375 14.281 1 96.94 340 ILE A O 1
ATOM 2601 N N . LEU A 1 341 ? -1.315 36.312 15.844 1 95.31 341 LEU A N 1
ATOM 2602 C CA . LEU A 1 341 ? -0.448 36.938 16.844 1 95.31 341 LEU A CA 1
ATOM 2603 C C . LEU A 1 341 ? 0.72 36 17.188 1 95.31 341 LEU A C 1
ATOM 2605 O O . LEU A 1 341 ? 1.852 36.469 17.344 1 95.31 341 LEU A O 1
ATOM 2609 N N . LEU A 1 342 ? 0.413 34.781 17.344 1 93 342 LEU A N 1
ATOM 2610 C CA . LEU A 1 342 ? 1.478 33.812 17.562 1 93 342 LEU A CA 1
ATOM 2611 C C . LEU A 1 342 ? 2.496 33.844 16.438 1 93 342 LEU A C 1
ATOM 2613 O O . LEU A 1 342 ? 3.697 33.688 16.672 1 93 342 LEU A O 1
ATOM 2617 N N . GLY A 1 343 ? 2.039 34.031 15.211 1 93.56 343 GLY A N 1
ATOM 2618 C CA . GLY A 1 343 ? 2.893 34.031 14.039 1 93.56 343 GLY A CA 1
ATOM 2619 C C . GLY A 1 343 ? 3.816 35.25 13.984 1 93.56 343 GLY A C 1
ATOM 2620 O O . GLY A 1 343 ? 4.785 35.25 13.227 1 93.56 343 GLY A O 1
ATOM 2621 N N . VAL A 1 344 ? 3.578 36.219 14.797 1 92.75 344 VAL A N 1
ATOM 2622 C CA . VAL A 1 344 ? 4.43 37.406 14.781 1 92.75 344 VAL A CA 1
ATOM 2623 C C . VAL A 1 344 ? 5.289 37.438 16.047 1 92.75 344 VAL A C 1
ATOM 2625 O O . VAL A 1 344 ? 6.25 38.219 16.125 1 92.75 344 VAL A O 1
ATOM 2628 N N . LEU A 1 345 ? 4.973 36.562 16.984 1 90.75 345 LEU A N 1
ATOM 2629 C CA . LEU A 1 345 ? 5.738 36.5 18.234 1 90.75 345 LEU A CA 1
ATOM 2630 C C . LEU A 1 345 ? 6.891 35.5 18.094 1 90.75 345 LEU A C 1
ATOM 2632 O O . LEU A 1 345 ? 6.707 34.281 18.281 1 90.75 345 LEU A O 1
ATOM 2636 N N . SER A 1 346 ? 8.094 35.938 17.938 1 86.12 346 SER A N 1
ATOM 2637 C CA . SER A 1 346 ? 9.258 35.156 17.594 1 86.12 346 SER A CA 1
ATOM 2638 C C . SER A 1 346 ? 9.688 34.25 18.75 1 86.12 346 SER A C 1
ATOM 2640 O O . SER A 1 346 ? 10.078 33.094 18.547 1 86.12 346 SER A O 1
ATOM 2642 N N . PRO A 1 347 ? 9.586 34.719 20.031 1 85.12 347 PRO A N 1
ATOM 2643 C CA . PRO A 1 347 ? 10.031 33.844 21.125 1 85.12 347 PRO A CA 1
ATOM 2644 C C . PRO A 1 347 ? 9.219 32.562 21.234 1 85.12 347 PRO A C 1
ATOM 2646 O O . PRO A 1 347 ? 9.773 31.5 21.531 1 85.12 347 PRO A O 1
ATOM 2649 N N . VAL A 1 348 ? 7.965 32.656 20.922 1 83.31 348 VAL A N 1
ATOM 2650 C CA . VAL A 1 348 ? 7.098 31.5 21.047 1 83.31 348 VAL A CA 1
ATOM 2651 C C . VAL A 1 348 ? 7.426 30.5 19.953 1 83.31 348 VAL A C 1
ATOM 2653 O O . VAL A 1 348 ? 7.512 29.297 20.203 1 83.31 348 VAL A O 1
ATOM 2656 N N . SER A 1 349 ? 7.602 31 18.828 1 82.75 349 SER A N 1
ATOM 2657 C CA . SER A 1 349 ? 7.895 30.125 17.688 1 82.75 349 SER A CA 1
ATOM 2658 C C . SER A 1 349 ? 9.258 29.453 17.844 1 82.75 349 SER A C 1
ATOM 2660 O O . SER A 1 349 ? 9.445 28.312 17.406 1 82.75 349 SER A O 1
ATOM 2662 N N . ARG A 1 350 ? 10.133 30.141 18.484 1 83.44 350 ARG A N 1
ATOM 2663 C CA . ARG A 1 350 ? 11.453 29.578 18.75 1 83.44 350 ARG A CA 1
ATOM 2664 C C . ARG A 1 350 ? 11.367 28.422 19.734 1 83.44 350 ARG A C 1
ATOM 2666 O O . ARG A 1 350 ? 12.078 27.422 19.594 1 83.44 350 ARG A O 1
ATOM 2673 N N . ILE A 1 351 ? 10.523 28.609 20.672 1 84.12 351 ILE A N 1
ATOM 2674 C CA . ILE A 1 351 ? 10.328 27.547 21.641 1 84.12 351 ILE A CA 1
ATOM 2675 C C . ILE A 1 351 ? 9.688 26.344 20.953 1 84.12 351 ILE A C 1
ATOM 2677 O O . ILE A 1 351 ? 10.117 25.203 21.172 1 84.12 351 ILE A O 1
ATOM 2681 N N . LEU A 1 352 ? 8.781 26.641 20.156 1 84.06 352 LEU A N 1
ATOM 2682 C CA . LEU A 1 352 ? 8.078 25.562 19.469 1 84.06 352 LEU A CA 1
ATOM 2683 C C . LEU A 1 352 ? 9.008 24.844 18.5 1 84.06 352 LEU A C 1
ATOM 2685 O O . LEU A 1 352 ? 8.867 23.641 18.281 1 84.06 352 LEU A O 1
ATOM 2689 N N . ALA A 1 353 ? 9.977 25.562 17.984 1 84.12 353 ALA A N 1
ATOM 2690 C CA . ALA A 1 353 ? 10.922 25 17.031 1 84.12 353 ALA A CA 1
ATOM 2691 C C . ALA A 1 353 ? 11.867 24.016 17.703 1 84.12 353 ALA A C 1
ATOM 2693 O O . ALA A 1 353 ? 12.547 23.219 17.047 1 84.12 353 ALA A O 1
ATOM 2694 N N . GLY A 1 354 ? 11.852 23.984 18.984 1 83.38 354 GLY A N 1
ATOM 2695 C CA . GLY A 1 354 ? 12.703 23.094 19.75 1 83.38 354 GLY A CA 1
ATOM 2696 C C . GLY A 1 354 ? 12.125 21.703 19.891 1 83.38 354 GLY A C 1
ATOM 2697 O O . GLY A 1 354 ? 12.773 20.797 20.438 1 83.38 354 GLY A O 1
ATOM 2698 N N . LEU A 1 355 ? 10.945 21.484 19.375 1 86.69 355 LEU A N 1
ATOM 2699 C CA . LEU A 1 355 ? 10.352 20.156 19.422 1 86.69 355 LEU A CA 1
ATOM 2700 C C . LEU A 1 355 ? 11.211 19.141 18.672 1 86.69 355 LEU A C 1
ATOM 2702 O O . LEU A 1 355 ? 11.547 19.344 17.516 1 86.69 355 LEU A O 1
ATOM 2706 N N . PRO A 1 356 ? 11.617 18.078 19.391 1 89.5 356 PRO A N 1
ATOM 2707 C CA . PRO A 1 356 ? 12.43 17.062 18.719 1 89.5 356 PRO A CA 1
ATOM 2708 C C . PRO A 1 356 ? 11.711 16.422 17.547 1 89.5 356 PRO A C 1
ATOM 2710 O O . PRO A 1 356 ? 10.539 16.047 17.656 1 89.5 356 PRO A O 1
ATOM 2713 N N . SER A 1 357 ? 12.422 16.266 16.484 1 87.56 357 SER A N 1
ATOM 2714 C CA . SER A 1 357 ? 11.805 15.836 15.25 1 87.56 357 SER A CA 1
ATOM 2715 C C . SER A 1 357 ? 11.227 14.43 15.383 1 87.56 357 SER A C 1
ATOM 2717 O O . SER A 1 357 ? 10.148 14.141 14.852 1 87.56 357 SER A O 1
ATOM 2719 N N . PRO A 1 358 ? 11.867 13.492 16.094 1 91.5 358 PRO A N 1
ATOM 2720 C CA . PRO A 1 358 ? 11.281 12.156 16.203 1 91.5 358 PRO A CA 1
ATOM 2721 C C . PRO A 1 358 ? 9.906 12.164 16.875 1 91.5 358 PRO A C 1
ATOM 2723 O O . PRO A 1 358 ? 9.055 11.336 16.547 1 91.5 358 PRO A O 1
ATOM 2726 N N . VAL A 1 359 ? 9.719 13.109 17.797 1 92.69 359 VAL A N 1
ATOM 2727 C CA . VAL A 1 359 ? 8.414 13.25 18.422 1 92.69 359 VAL A CA 1
ATOM 2728 C C . VAL A 1 359 ? 7.379 13.68 17.391 1 92.69 359 VAL A C 1
ATOM 2730 O O . VAL A 1 359 ? 6.258 13.164 17.375 1 92.69 359 VAL A O 1
ATOM 2733 N N . GLY A 1 360 ? 7.812 14.586 16.562 1 88.94 360 GLY A N 1
ATOM 2734 C CA . GLY A 1 360 ? 6.945 15.023 15.469 1 88.94 360 GLY A CA 1
ATOM 2735 C C . GLY A 1 360 ? 6.582 13.898 14.516 1 88.94 360 GLY A C 1
ATOM 2736 O O . GLY A 1 360 ? 5.422 13.766 14.117 1 88.94 360 GLY A O 1
ATOM 2737 N N . TYR A 1 361 ? 7.512 13.086 14.203 1 89.25 361 TYR A N 1
ATOM 2738 C CA . TYR A 1 361 ? 7.273 11.969 13.289 1 89.25 361 TYR A CA 1
ATOM 2739 C C . TYR A 1 361 ? 6.332 10.945 13.906 1 89.25 361 TYR A C 1
ATOM 2741 O O . TYR A 1 361 ? 5.527 10.328 13.211 1 89.25 361 TYR A O 1
ATOM 2749 N N . ALA A 1 362 ? 6.457 10.75 15.211 1 92.19 362 ALA A N 1
ATOM 2750 C CA . ALA A 1 362 ? 5.562 9.82 15.891 1 92.19 362 ALA A CA 1
ATOM 2751 C C . ALA A 1 362 ? 4.109 10.273 15.789 1 92.19 362 ALA A C 1
ATOM 2753 O O . ALA A 1 362 ? 3.217 9.461 15.531 1 92.19 362 ALA A O 1
ATOM 2754 N N . VAL A 1 363 ? 3.934 11.484 15.977 1 87.5 363 VAL A N 1
ATOM 2755 C CA . VAL A 1 363 ? 2.59 12.047 15.898 1 87.5 363 VAL A CA 1
ATOM 2756 C C . VAL A 1 363 ? 2.092 12 14.453 1 87.5 363 VAL A C 1
ATOM 2758 O O . VAL A 1 363 ? 0.91 11.758 14.211 1 87.5 363 VAL A O 1
ATOM 2761 N N . MET A 1 364 ? 2.926 12.273 13.57 1 84.31 364 MET A N 1
ATOM 2762 C CA . MET A 1 364 ? 2.58 12.195 12.156 1 84.31 364 MET A CA 1
ATOM 2763 C C . MET A 1 364 ? 2.139 10.781 11.781 1 84.31 364 MET A C 1
ATOM 2765 O O . MET A 1 364 ? 1.229 10.609 10.969 1 84.31 364 MET A O 1
ATOM 2769 N N . PHE A 1 365 ? 2.82 9.852 12.305 1 91 365 PHE A N 1
ATOM 2770 C CA . PHE A 1 365 ? 2.455 8.461 12.055 1 91 365 PHE A CA 1
ATOM 2771 C C . PHE A 1 365 ? 0.994 8.211 12.406 1 91 365 PHE A C 1
ATOM 2773 O O . PHE A 1 365 ? 0.267 7.57 11.648 1 91 365 PHE A O 1
ATOM 2780 N N . VAL A 1 366 ? 0.604 8.695 13.523 1 88.31 366 VAL A N 1
ATOM 2781 C CA . VAL A 1 366 ? -0.766 8.523 13.992 1 88.31 366 VAL A CA 1
ATOM 2782 C C . VAL A 1 366 ? -1.736 9.188 13.023 1 88.31 366 VAL A C 1
ATOM 2784 O O . VAL A 1 366 ? -2.752 8.594 12.648 1 88.31 366 VAL A O 1
ATOM 2787 N N . THR A 1 367 ? -1.404 10.344 12.641 1 77.88 367 THR A N 1
ATOM 2788 C CA . THR A 1 367 ? -2.273 11.102 11.75 1 77.88 367 THR A CA 1
ATOM 2789 C C . THR A 1 367 ? -2.385 10.414 10.391 1 77.88 367 THR A C 1
ATOM 2791 O O . THR A 1 367 ? -3.449 10.422 9.766 1 77.88 367 THR A O 1
ATOM 2794 N N . TYR A 1 368 ? -1.387 9.82 9.93 1 83.69 368 TYR A N 1
ATOM 2795 C CA . TYR A 1 368 ? -1.4 9.188 8.617 1 83.69 368 TYR A CA 1
ATOM 2796 C C . TYR A 1 368 ? -2.109 7.844 8.656 1 83.69 368 TYR A C 1
ATOM 2798 O O . TYR A 1 368 ? -2.559 7.336 7.629 1 83.69 368 TYR A O 1
ATOM 2806 N N . THR A 1 369 ? -2.143 7.246 9.828 1 87 369 THR A N 1
ATOM 2807 C CA . THR A 1 369 ? -3 6.074 9.969 1 87 369 THR A CA 1
ATOM 2808 C C . THR A 1 369 ? -4.453 6.422 9.656 1 87 369 THR A C 1
ATOM 2810 O O . THR A 1 369 ? -5.156 5.648 9.008 1 87 369 THR A O 1
ATOM 2813 N N . GLN A 1 370 ? -4.832 7.605 10.078 1 79.5 370 GLN A N 1
ATOM 2814 C CA . GLN A 1 370 ? -6.195 8.055 9.805 1 79.5 370 GLN A CA 1
ATOM 2815 C C . GLN A 1 370 ? -6.387 8.344 8.312 1 79.5 370 GLN A C 1
ATOM 2817 O O . GLN A 1 370 ? -7.457 8.094 7.762 1 79.5 370 GLN A O 1
ATOM 2822 N N . LEU A 1 371 ? -5.367 8.875 7.777 1 78.94 371 LEU A N 1
ATOM 2823 C CA . LEU A 1 371 ? -5.406 9.141 6.344 1 78.94 371 LEU A CA 1
ATOM 2824 C C . LEU A 1 371 ? -5.629 7.852 5.562 1 78.94 371 LEU A C 1
ATOM 2826 O O . LEU A 1 371 ? -6.422 7.82 4.617 1 78.94 371 LEU A O 1
ATOM 2830 N N . LEU A 1 372 ? -4.898 6.82 5.91 1 89 372 LEU A N 1
ATOM 2831 C CA . LEU A 1 372 ? -5.09 5.504 5.301 1 89 372 LEU A CA 1
ATOM 2832 C C . LEU A 1 372 ? -6.527 5.027 5.488 1 89 372 LEU A C 1
ATOM 2834 O O . LEU A 1 372 ? -7.117 4.453 4.574 1 89 372 LEU A O 1
ATOM 2838 N N . GLY A 1 373 ? -7.082 5.258 6.648 1 86.75 373 GLY A N 1
ATOM 2839 C CA . GLY A 1 373 ? -8.461 4.898 6.922 1 86.75 373 GLY A CA 1
ATOM 2840 C C . GLY A 1 373 ? -9.453 5.574 5.996 1 86.75 373 GLY A C 1
ATOM 2841 O O . GLY A 1 373 ? -10.398 4.941 5.512 1 86.75 373 GLY A O 1
ATOM 2842 N N . PHE A 1 374 ? -9.211 6.828 5.727 1 79.25 374 PHE A N 1
ATOM 2843 C CA . PHE A 1 374 ? -10.078 7.559 4.812 1 79.25 374 PHE A CA 1
ATOM 2844 C C . PHE A 1 374 ? -10.039 6.949 3.418 1 79.25 374 PHE A C 1
ATOM 2846 O O . PHE A 1 374 ? -11.07 6.836 2.752 1 79.25 374 PHE A O 1
ATOM 2853 N N . GLY A 1 375 ? -8.883 6.617 3.035 1 86.31 375 GLY A N 1
ATOM 2854 C CA . GLY A 1 375 ? -8.75 5.973 1.737 1 86.31 375 GLY A CA 1
ATOM 2855 C C . GLY A 1 375 ? -9.469 4.641 1.657 1 86.31 375 GLY A C 1
ATOM 2856 O O . GLY A 1 375 ? -10.172 4.367 0.684 1 86.31 375 GLY A O 1
ATOM 2857 N N . LEU A 1 376 ? -9.32 3.834 2.68 1 89.81 376 LEU A N 1
ATOM 2858 C CA . LEU A 1 376 ? -9.969 2.527 2.721 1 89.81 376 LEU A CA 1
ATOM 2859 C C . LEU A 1 376 ? -11.484 2.674 2.768 1 89.81 376 LEU A C 1
ATOM 2861 O O . LEU A 1 376 ? -12.211 1.864 2.184 1 89.81 376 LEU A O 1
ATOM 2865 N N . ARG A 1 377 ? -11.922 3.67 3.443 1 85.94 377 ARG A N 1
ATOM 2866 C CA . ARG A 1 377 ? -13.367 3.908 3.506 1 85.94 377 ARG A CA 1
ATOM 2867 C C . ARG A 1 377 ? -13.914 4.312 2.141 1 85.94 377 ARG A C 1
ATOM 2869 O O . ARG A 1 377 ? -15.039 3.965 1.794 1 85.94 377 ARG A O 1
ATOM 2876 N N . ASP A 1 378 ? -13.125 5.059 1.432 1 84.62 378 ASP A N 1
ATOM 2877 C CA . ASP A 1 378 ? -13.531 5.379 0.068 1 84.62 378 ASP A CA 1
ATOM 2878 C C . ASP A 1 378 ? -13.711 4.113 -0.765 1 84.62 378 ASP A C 1
ATOM 2880 O O . ASP A 1 378 ? -14.664 4.008 -1.543 1 84.62 378 ASP A O 1
ATOM 2884 N N . PHE A 1 379 ? -12.82 3.164 -0.607 1 88.88 379 PHE A N 1
ATOM 2885 C CA . PHE A 1 379 ? -12.938 1.902 -1.327 1 88.88 379 PHE A CA 1
ATOM 2886 C C . PHE A 1 379 ? -14.148 1.113 -0.843 1 88.88 379 PHE A C 1
ATOM 2888 O O . PHE A 1 379 ? -14.711 0.309 -1.59 1 88.88 379 PHE A O 1
ATOM 2895 N N . GLY A 1 380 ? -14.578 1.333 0.404 1 85.62 380 GLY A N 1
ATOM 2896 C CA . GLY A 1 380 ? -15.766 0.677 0.942 1 85.62 380 GLY A CA 1
ATOM 2897 C C . GLY A 1 380 ? -17.047 1.145 0.294 1 85.62 380 GLY A C 1
ATOM 2898 O O . GLY A 1 380 ? -18.078 0.475 0.396 1 85.62 380 GLY A O 1
ATOM 2899 N N . ARG A 1 381 ? -16.953 2.234 -0.379 1 83.44 381 ARG A N 1
ATOM 2900 C CA . ARG A 1 381 ? -18.141 2.807 -0.997 1 83.44 381 ARG A CA 1
ATOM 2901 C C . ARG A 1 381 ? -18.359 2.236 -2.395 1 83.44 381 ARG A C 1
ATOM 2903 O O . ARG A 1 381 ? -19.359 2.551 -3.051 1 83.44 381 ARG A O 1
ATOM 2910 N N . ILE A 1 382 ? -17.453 1.395 -2.791 1 85.75 382 ILE A N 1
ATOM 2911 C CA . ILE A 1 382 ? -17.578 0.846 -4.137 1 85.75 382 ILE A CA 1
ATOM 2912 C C . ILE A 1 382 ? -17.609 -0.68 -4.07 1 85.75 382 ILE A C 1
ATOM 2914 O O . ILE A 1 382 ? -17.094 -1.278 -3.121 1 85.75 382 ILE A O 1
ATOM 2918 N N . ILE A 1 383 ? -18.203 -1.211 -5.066 1 86.62 383 ILE A N 1
ATOM 2919 C CA . ILE A 1 383 ? -18.188 -2.664 -5.195 1 86.62 383 ILE A CA 1
ATOM 2920 C C . ILE A 1 383 ? -16.844 -3.111 -5.789 1 86.62 383 ILE A C 1
ATOM 2922 O O . ILE A 1 383 ? -16.453 -2.652 -6.863 1 86.62 383 ILE A O 1
ATOM 2926 N N . LEU A 1 384 ? -16.188 -3.893 -5.074 1 87.94 384 LEU A N 1
ATOM 2927 C CA . LEU A 1 384 ? -14.883 -4.363 -5.523 1 87.94 384 LEU A CA 1
ATOM 2928 C C . LEU A 1 384 ? -15.039 -5.555 -6.469 1 87.94 384 LEU A C 1
ATOM 2930 O O . LEU A 1 384 ? -14.586 -6.66 -6.16 1 87.94 384 LEU A O 1
ATOM 2934 N N . ASP A 1 385 ? -15.547 -5.273 -7.656 1 88.38 385 ASP A N 1
ATOM 2935 C CA . ASP A 1 385 ? -15.625 -6.273 -8.711 1 88.38 385 ASP A CA 1
ATOM 2936 C C . ASP A 1 385 ? -14.312 -6.379 -9.477 1 88.38 385 ASP A C 1
ATOM 2938 O O . ASP A 1 385 ? -13.32 -5.75 -9.094 1 88.38 385 ASP A O 1
ATOM 2942 N N . GLU A 1 386 ? -14.297 -7.211 -10.414 1 85.56 386 GLU A N 1
ATOM 2943 C CA . GLU A 1 386 ? -13.07 -7.461 -11.156 1 85.56 386 GLU A CA 1
ATOM 2944 C C . GLU A 1 386 ? -12.547 -6.18 -11.805 1 85.56 386 GLU A C 1
ATOM 2946 O O . GLU A 1 386 ? -11.344 -5.914 -11.781 1 85.56 386 GLU A O 1
ATOM 2951 N N . ARG A 1 387 ? -13.414 -5.438 -12.352 1 90.06 387 ARG A N 1
ATOM 2952 C CA . ARG A 1 387 ? -13.039 -4.184 -13 1 90.06 387 ARG A CA 1
ATOM 2953 C C . ARG A 1 387 ? -12.344 -3.246 -12.023 1 90.06 387 ARG A C 1
ATOM 2955 O O . ARG A 1 387 ? -11.242 -2.766 -12.289 1 90.06 387 ARG A O 1
ATOM 2962 N N . ASN A 1 388 ? -13.016 -3.014 -10.922 1 93.25 388 ASN A N 1
ATOM 2963 C CA . ASN A 1 388 ? -12.492 -2.057 -9.945 1 93.25 388 ASN A CA 1
ATOM 2964 C C . ASN A 1 388 ? -11.203 -2.561 -9.305 1 93.25 388 ASN A C 1
ATOM 2966 O O . ASN A 1 388 ? -10.312 -1.771 -8.984 1 93.25 388 ASN A O 1
ATOM 2970 N N . VAL A 1 389 ? -11.102 -3.822 -9.234 1 90.56 389 VAL A N 1
ATOM 2971 C CA . VAL A 1 389 ? -9.883 -4.406 -8.672 1 90.56 389 VAL A CA 1
ATOM 2972 C C . VAL A 1 389 ? -8.719 -4.199 -9.633 1 90.56 389 VAL A C 1
ATOM 2974 O O . VAL A 1 389 ? -7.609 -3.871 -9.211 1 90.56 389 VAL A O 1
ATOM 2977 N N . LEU A 1 390 ? -8.977 -4.41 -10.891 1 91.31 390 LEU A N 1
ATOM 2978 C CA . LEU A 1 390 ? -7.926 -4.223 -11.883 1 91.31 390 LEU A CA 1
ATOM 2979 C C . LEU A 1 390 ? -7.5 -2.76 -11.953 1 91.31 390 LEU A C 1
ATOM 2981 O O . LEU A 1 390 ? -6.309 -2.461 -12.078 1 91.31 390 LEU A O 1
ATOM 2985 N N . ILE A 1 391 ? -8.461 -1.879 -11.82 1 93.31 391 ILE A N 1
ATOM 2986 C CA . ILE A 1 391 ? -8.172 -0.449 -11.859 1 93.31 391 ILE A CA 1
ATOM 2987 C C . ILE A 1 391 ? -7.316 -0.06 -10.656 1 93.31 391 ILE A C 1
ATOM 2989 O O . ILE A 1 391 ? -6.25 0.54 -10.82 1 93.31 391 ILE A O 1
ATOM 2993 N N . ILE A 1 392 ? -7.734 -0.428 -9.484 1 93.56 392 ILE A N 1
ATOM 2994 C CA . ILE A 1 392 ? -7.047 -0.08 -8.25 1 93.56 392 ILE A CA 1
ATOM 2995 C C . ILE A 1 392 ? -5.684 -0.771 -8.203 1 93.56 392 ILE A C 1
ATOM 2997 O O . ILE A 1 392 ? -4.684 -0.161 -7.812 1 93.56 392 ILE A O 1
ATOM 3001 N N . GLY A 1 393 ? -5.742 -1.973 -8.578 1 93.31 393 GLY A N 1
ATOM 3002 C CA . GLY A 1 393 ? -4.512 -2.742 -8.547 1 93.31 393 GLY A CA 1
ATOM 3003 C C . GLY A 1 393 ? -3.436 -2.193 -9.461 1 93.31 393 GLY A C 1
ATOM 3004 O O . GLY A 1 393 ? -2.273 -2.08 -9.07 1 93.31 393 GLY A O 1
ATOM 3005 N N . PHE A 1 394 ? -3.822 -1.86 -10.641 1 93.12 394 PHE A N 1
ATOM 3006 C CA . PHE A 1 394 ? -2.869 -1.311 -11.594 1 93.12 394 PHE A CA 1
ATOM 3007 C C . PHE A 1 394 ? -2.266 -0.012 -11.078 1 93.12 394 PHE A C 1
ATOM 3009 O O . PHE A 1 394 ? -1.054 0.197 -11.172 1 93.12 394 PHE A O 1
ATOM 3016 N N . GLY A 1 395 ? -3.1 0.782 -10.594 1 94.12 395 GLY A N 1
ATOM 3017 C CA . GLY A 1 395 ? -2.643 2.066 -10.094 1 94.12 395 GLY A CA 1
ATOM 3018 C C . GLY A 1 395 ? -1.808 1.952 -8.828 1 94.12 395 GLY A C 1
ATOM 3019 O O . GLY A 1 395 ? -0.727 2.537 -8.742 1 94.12 395 GLY A O 1
ATOM 3020 N N . LEU A 1 396 ? -2.268 1.217 -7.844 1 95.12 396 LEU A N 1
ATOM 3021 C CA . LEU A 1 396 ? -1.594 1.114 -6.555 1 95.12 396 LEU A CA 1
ATOM 3022 C C . LEU A 1 396 ? -0.271 0.368 -6.691 1 95.12 396 LEU A C 1
ATOM 3024 O O . LEU A 1 396 ? 0.771 0.859 -6.25 1 95.12 396 LEU A O 1
ATOM 3028 N N . LEU A 1 397 ? -0.3 -0.758 -7.34 1 94.06 397 LEU A N 1
ATOM 3029 C CA . LEU A 1 397 ? 0.926 -1.538 -7.461 1 94.06 397 LEU A CA 1
ATOM 3030 C C . LEU A 1 397 ? 1.912 -0.857 -8.406 1 94.06 397 LEU A C 1
ATOM 3032 O O . LEU A 1 397 ? 3.125 -0.908 -8.18 1 94.06 397 LEU A O 1
ATOM 3036 N N . GLY A 1 398 ? 1.376 -0.326 -9.453 1 94.12 398 GLY A N 1
ATOM 3037 C CA . GLY A 1 398 ? 2.236 0.45 -10.336 1 94.12 398 GLY A CA 1
ATOM 3038 C C . GLY A 1 398 ? 2.898 1.624 -9.641 1 94.12 398 GLY A C 1
ATOM 3039 O O . GLY A 1 398 ? 4.113 1.806 -9.734 1 94.12 398 GLY A O 1
ATOM 3040 N N . GLY A 1 399 ? 2.104 2.4 -8.953 1 93.12 399 GLY A N 1
ATOM 3041 C CA . GLY A 1 399 ? 2.627 3.549 -8.227 1 93.12 399 GLY A CA 1
ATOM 3042 C C . GLY A 1 399 ? 3.609 3.166 -7.137 1 93.12 399 GLY A C 1
ATOM 3043 O O . GLY A 1 399 ? 4.707 3.723 -7.059 1 93.12 399 GLY A O 1
ATOM 3044 N N . ILE A 1 400 ? 3.236 2.252 -6.289 1 93.25 400 ILE A N 1
ATOM 3045 C CA . ILE A 1 400 ? 4.09 1.807 -5.195 1 93.25 400 ILE A CA 1
ATOM 3046 C C . ILE A 1 400 ? 5.367 1.181 -5.754 1 93.25 400 ILE A C 1
ATOM 3048 O O . ILE A 1 400 ? 6.461 1.421 -5.238 1 93.25 400 ILE A O 1
ATOM 3052 N N . GLY A 1 401 ? 5.242 0.376 -6.777 1 92.44 401 GLY A N 1
ATOM 3053 C CA . GLY A 1 401 ? 6.41 -0.211 -7.414 1 92.44 401 GLY A CA 1
ATOM 3054 C C . GLY A 1 401 ? 7.422 0.821 -7.875 1 92.44 401 GLY A C 1
ATOM 3055 O O . GLY A 1 401 ? 8.633 0.633 -7.707 1 92.44 401 GLY A O 1
ATOM 3056 N N . LEU A 1 402 ? 6.953 1.827 -8.445 1 88.69 402 LEU A N 1
ATOM 3057 C CA . LEU A 1 402 ? 7.824 2.883 -8.945 1 88.69 402 LEU A CA 1
ATOM 3058 C C . LEU A 1 402 ? 8.555 3.576 -7.797 1 88.69 402 LEU A C 1
ATOM 3060 O O . LEU A 1 402 ? 9.656 4.094 -7.977 1 88.69 402 LEU A O 1
ATOM 3064 N N . MET A 1 403 ? 7.922 3.605 -6.582 1 86.19 403 MET A N 1
ATOM 3065 C CA . MET A 1 403 ? 8.555 4.199 -5.41 1 86.19 403 MET A CA 1
ATOM 3066 C C . MET A 1 403 ? 9.805 3.416 -5.016 1 86.19 403 MET A C 1
ATOM 3068 O O . MET A 1 403 ? 10.695 3.951 -4.348 1 86.19 403 MET A O 1
ATOM 3072 N N . PHE A 1 404 ? 9.82 2.162 -5.445 1 84.12 404 PHE A N 1
ATOM 3073 C CA . PHE A 1 404 ? 10.945 1.305 -5.07 1 84.12 404 PHE A CA 1
ATOM 3074 C C . PHE A 1 404 ? 11.992 1.276 -6.176 1 84.12 404 PHE A C 1
ATOM 3076 O O . PHE A 1 404 ? 13.055 0.669 -6.012 1 84.12 404 PHE A O 1
ATOM 3083 N N . VAL A 1 405 ? 11.766 1.88 -7.367 1 83.25 405 VAL A N 1
ATOM 3084 C CA . VAL A 1 405 ? 12.734 1.944 -8.453 1 83.25 405 VAL A CA 1
ATOM 3085 C C . VAL A 1 405 ? 13.797 2.99 -8.125 1 83.25 405 VAL A C 1
ATOM 3087 O O . VAL A 1 405 ? 13.477 4.137 -7.809 1 83.25 405 VAL A O 1
ATOM 3090 N N . PRO A 1 406 ? 15.023 2.561 -8.188 1 77.31 406 PRO A N 1
ATOM 3091 C CA . PRO A 1 406 ? 16.078 3.545 -7.93 1 77.31 406 PRO A CA 1
ATOM 3092 C C . PRO A 1 406 ? 16.047 4.719 -8.906 1 77.31 406 PRO A C 1
ATOM 3094 O O . PRO A 1 406 ? 15.883 4.516 -10.117 1 77.31 406 PRO A O 1
ATOM 3097 N N . PRO A 1 407 ? 16.125 5.82 -8.352 1 74.06 407 PRO A N 1
ATOM 3098 C CA . PRO A 1 407 ? 16.094 6.996 -9.227 1 74.06 407 PRO A CA 1
ATOM 3099 C C . PRO A 1 407 ? 17.156 6.953 -10.32 1 74.06 407 PRO A C 1
ATOM 3101 O O . PRO A 1 407 ? 16.938 7.461 -11.43 1 74.06 407 PRO A O 1
ATOM 3104 N N . GLU A 1 408 ? 18.281 6.34 -10.086 1 75.81 408 GLU A N 1
ATOM 3105 C CA . GLU A 1 408 ? 19.375 6.242 -11.047 1 75.81 408 GLU A CA 1
ATOM 3106 C C . GLU A 1 408 ? 18.953 5.441 -12.281 1 75.81 408 GLU A C 1
ATOM 3108 O O . GLU A 1 408 ? 19.406 5.711 -13.391 1 75.81 408 GLU A O 1
ATOM 3113 N N . ALA A 1 409 ? 18.078 4.547 -12.062 1 79.88 409 ALA A N 1
ATOM 3114 C CA . ALA A 1 409 ? 17.625 3.693 -13.164 1 79.88 409 ALA A CA 1
ATOM 3115 C C . ALA A 1 409 ? 16.703 4.461 -14.109 1 79.88 409 ALA A C 1
ATOM 3117 O O . ALA A 1 409 ? 16.547 4.086 -15.273 1 79.88 409 ALA A O 1
ATOM 3118 N N . LEU A 1 410 ? 16.141 5.512 -13.609 1 78.19 410 LEU A N 1
ATOM 3119 C CA . LEU A 1 410 ? 15.195 6.289 -14.406 1 78.19 410 LEU A CA 1
ATOM 3120 C C . LEU A 1 410 ? 15.906 7.402 -15.164 1 78.19 410 LEU A C 1
ATOM 3122 O O . LEU A 1 410 ? 15.336 7.992 -16.078 1 78.19 410 LEU A O 1
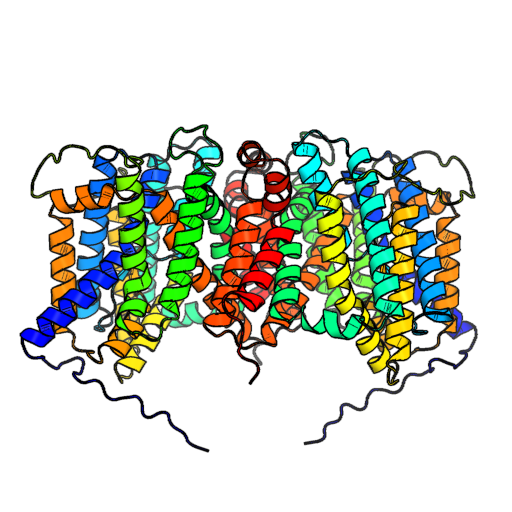ATOM 3126 N N . GLN A 1 411 ? 17.188 7.637 -14.805 1 75.5 411 GLN A N 1
ATOM 3127 C CA . GLN A 1 411 ? 17.922 8.742 -15.391 1 75.5 411 GLN A CA 1
ATOM 3128 C C . GLN A 1 411 ? 18.219 8.492 -16.859 1 75.5 411 GLN A C 1
ATOM 3130 O O . GLN A 1 411 ? 18.531 9.422 -17.609 1 75.5 411 GLN A O 1
ATOM 3135 N N . VAL A 1 412 ? 18.062 7.266 -17.25 1 77.25 412 VAL A N 1
ATOM 3136 C CA . VAL A 1 412 ? 18.328 6.922 -18.656 1 77.25 412 VAL A CA 1
ATOM 3137 C C . VAL A 1 412 ? 17.172 7.422 -19.531 1 77.25 412 VAL A C 1
ATOM 3139 O O . VAL A 1 412 ? 17.344 7.633 -20.719 1 77.25 412 VAL A O 1
ATOM 3142 N N . LEU A 1 413 ? 16.109 7.781 -18.891 1 78.06 413 LEU A N 1
ATOM 3143 C CA . LEU A 1 413 ? 14.938 8.258 -19.609 1 78.06 413 LEU A CA 1
ATOM 3144 C C . LEU A 1 413 ? 14.992 9.766 -19.812 1 78.06 413 LEU A C 1
ATOM 3146 O O . LEU A 1 413 ? 15.664 10.469 -19.062 1 78.06 413 LEU A O 1
ATOM 3150 N N . PRO A 1 414 ? 14.305 10.195 -20.844 1 75.94 414 PRO A N 1
ATOM 3151 C CA . PRO A 1 414 ? 14.172 11.648 -20.969 1 75.94 414 PRO A CA 1
ATOM 3152 C C . PRO A 1 414 ? 13.578 12.305 -19.734 1 75.94 414 PRO A C 1
ATOM 3154 O O . PRO A 1 414 ? 12.758 11.695 -19.047 1 75.94 414 PRO A O 1
ATOM 3157 N N . PRO A 1 415 ? 13.977 13.477 -19.406 1 69.94 415 PRO A N 1
ATOM 3158 C CA . PRO A 1 415 ? 13.633 14.156 -18.141 1 69.94 415 PRO A CA 1
ATOM 3159 C C . PRO A 1 415 ? 12.133 14.164 -17.875 1 69.94 415 PRO A C 1
ATOM 3161 O O . PRO A 1 415 ? 11.703 13.945 -16.75 1 69.94 415 PRO A O 1
ATOM 3164 N N . ILE A 1 416 ? 11.352 14.367 -18.906 1 68.44 416 ILE A N 1
ATOM 3165 C CA . ILE A 1 416 ? 9.906 14.438 -18.703 1 68.44 416 ILE A CA 1
ATOM 3166 C C . ILE A 1 416 ? 9.398 13.102 -18.141 1 68.44 416 ILE A C 1
ATOM 3168 O O . ILE A 1 416 ? 8.547 13.078 -17.266 1 68.44 416 ILE A O 1
ATOM 3172 N N . PHE A 1 417 ? 9.945 12.055 -18.625 1 74.88 417 PHE A N 1
ATOM 3173 C CA . PHE A 1 417 ? 9.508 10.742 -18.188 1 74.88 417 PHE A CA 1
ATOM 3174 C C . PHE A 1 417 ? 10.102 10.391 -16.828 1 74.88 417 PHE A C 1
ATOM 3176 O O . PHE A 1 417 ? 9.43 9.797 -15.984 1 74.88 417 PHE A O 1
ATOM 3183 N N . SER A 1 418 ? 11.281 10.875 -16.703 1 73.56 418 SER A N 1
ATOM 3184 C CA . SER A 1 418 ? 11.938 10.602 -15.422 1 73.56 418 SER A CA 1
ATOM 3185 C C . SER A 1 418 ? 11.211 11.297 -14.273 1 73.56 418 SER A C 1
ATOM 3187 O O . SER A 1 418 ? 11.094 10.734 -13.18 1 73.56 418 SER A O 1
ATOM 3189 N N . TYR A 1 419 ? 10.656 12.43 -14.594 1 66.75 419 TYR A N 1
ATOM 3190 C CA . TYR A 1 419 ? 9.977 13.18 -13.539 1 66.75 419 TYR A CA 1
ATOM 3191 C C . TYR A 1 419 ? 8.633 12.539 -13.195 1 66.75 419 TYR A C 1
ATOM 3193 O O . TYR A 1 419 ? 8.281 12.43 -12.023 1 66.75 419 TYR A O 1
ATOM 3201 N N . ILE A 1 420 ? 7.996 12.156 -14.18 1 71.25 420 ILE A N 1
ATOM 3202 C CA . ILE A 1 420 ? 6.656 11.617 -13.977 1 71.25 420 ILE A CA 1
ATOM 3203 C C . ILE A 1 420 ? 6.75 10.203 -13.406 1 71.25 420 ILE A C 1
ATOM 3205 O O . ILE A 1 420 ? 6.051 9.867 -12.445 1 71.25 420 ILE A O 1
ATOM 3209 N N . PHE A 1 421 ? 7.734 9.453 -13.898 1 76.5 421 PHE A N 1
ATOM 3210 C CA . PHE A 1 421 ? 7.848 8.062 -13.492 1 76.5 421 PHE A CA 1
ATOM 3211 C C . PHE A 1 421 ? 8.602 7.945 -12.164 1 76.5 421 PHE A C 1
ATOM 3213 O O . PHE A 1 421 ? 8.508 6.926 -11.477 1 76.5 421 PHE A O 1
ATOM 3220 N N . GLY A 1 422 ? 9.258 9.016 -11.875 1 75.44 422 GLY A N 1
ATOM 3221 C CA . GLY A 1 422 ? 9.992 9.023 -10.617 1 75.44 422 GLY A CA 1
ATOM 3222 C C . GLY A 1 422 ? 9.117 9.289 -9.414 1 75.44 422 GLY A C 1
ATOM 3223 O O . GLY A 1 422 ? 9.523 9.031 -8.273 1 75.44 422 GLY A O 1
ATOM 3224 N N . ASN A 1 423 ? 7.914 9.789 -9.719 1 78.94 423 ASN A N 1
ATOM 3225 C CA . ASN A 1 423 ? 6.941 10.047 -8.656 1 78.94 423 ASN A CA 1
ATOM 3226 C C . ASN A 1 423 ? 5.836 8.992 -8.648 1 78.94 423 ASN A C 1
ATOM 3228 O O . ASN A 1 423 ? 4.801 9.172 -9.297 1 78.94 423 ASN A O 1
ATOM 3232 N N . GLY A 1 424 ? 6.016 8.023 -7.852 1 85.44 424 GLY A N 1
ATOM 3233 C CA . GLY A 1 424 ? 5.086 6.906 -7.805 1 85.44 424 GLY A CA 1
ATOM 3234 C C . GLY A 1 424 ? 3.686 7.312 -7.387 1 85.44 424 GLY A C 1
ATOM 3235 O O . GLY A 1 424 ? 2.703 6.691 -7.793 1 85.44 424 GLY A O 1
ATOM 3236 N N . LEU A 1 425 ? 3.568 8.336 -6.531 1 84.5 425 LEU A N 1
ATOM 3237 C CA . LEU A 1 425 ? 2.26 8.828 -6.113 1 84.5 425 LEU A CA 1
ATOM 3238 C C . LEU A 1 425 ? 1.482 9.383 -7.301 1 84.5 425 LEU A C 1
ATOM 3240 O O . LEU A 1 425 ? 0.347 8.969 -7.551 1 84.5 425 LEU A O 1
ATOM 3244 N N . VAL A 1 426 ? 2.123 10.281 -8.031 1 78.56 426 VAL A N 1
ATOM 3245 C CA . VAL A 1 426 ? 1.465 10.922 -9.164 1 78.56 426 VAL A CA 1
ATOM 3246 C C . VAL A 1 426 ? 1.157 9.891 -10.242 1 78.56 426 VAL A C 1
ATOM 3248 O O . VAL A 1 426 ? 0.044 9.852 -10.773 1 78.56 426 VAL A O 1
ATOM 3251 N N . MET A 1 427 ? 2.121 9.117 -10.492 1 85.81 427 MET A N 1
ATOM 3252 C CA . MET A 1 427 ? 1.941 8.133 -11.555 1 85.81 427 MET A CA 1
ATOM 3253 C C . MET A 1 427 ? 0.844 7.137 -11.188 1 85.81 427 MET A C 1
ATOM 3255 O O . MET A 1 427 ? 0.045 6.746 -12.047 1 85.81 427 MET A O 1
ATOM 3259 N N . GLY A 1 428 ? 0.835 6.664 -9.961 1 90.69 428 GLY A N 1
ATOM 3260 C CA . GLY A 1 428 ? -0.213 5.754 -9.531 1 90.69 428 GLY A CA 1
ATOM 3261 C C . GLY A 1 428 ? -1.608 6.32 -9.711 1 90.69 428 GLY A C 1
ATOM 3262 O O . GLY A 1 428 ? -2.504 5.629 -10.203 1 90.69 428 GLY A O 1
ATOM 3263 N N . VAL A 1 429 ? -1.792 7.555 -9.344 1 85.31 429 VAL A N 1
ATOM 3264 C CA . VAL A 1 429 ? -3.096 8.195 -9.461 1 85.31 429 VAL A CA 1
ATOM 3265 C C . VAL A 1 429 ? -3.465 8.352 -10.938 1 85.31 429 VAL A C 1
ATOM 3267 O O . VAL A 1 429 ? -4.609 8.109 -11.328 1 85.31 429 VAL A O 1
ATOM 3270 N N . LEU A 1 430 ? -2.516 8.797 -11.711 1 85.06 430 LEU A N 1
ATOM 3271 C CA . LEU A 1 430 ? -2.758 8.953 -13.141 1 85.06 430 LEU A CA 1
ATOM 3272 C C . LEU A 1 430 ? -3.148 7.617 -13.773 1 85.06 430 LEU A C 1
ATOM 3274 O O . LEU A 1 430 ? -4 7.574 -14.664 1 85.06 430 LEU A O 1
ATOM 3278 N N . LEU A 1 431 ? -2.523 6.578 -13.336 1 91.31 431 LEU A N 1
ATOM 3279 C CA . LEU A 1 431 ? -2.844 5.254 -13.859 1 91.31 431 LEU A CA 1
ATOM 3280 C C . LEU A 1 431 ? -4.266 4.852 -13.484 1 91.31 431 LEU A C 1
ATOM 3282 O O . LEU A 1 431 ? -4.977 4.238 -14.289 1 91.31 431 LEU A O 1
ATOM 3286 N N . ILE A 1 432 ? -4.672 5.148 -12.266 1 92.31 432 ILE A N 1
ATOM 3287 C CA . ILE A 1 432 ? -6.035 4.848 -11.844 1 92.31 432 ILE A CA 1
ATOM 3288 C C . ILE A 1 432 ? -7.023 5.621 -12.711 1 92.31 432 ILE A C 1
ATOM 3290 O O . ILE A 1 432 ? -8 5.055 -13.211 1 92.31 432 ILE A O 1
ATOM 3294 N N . ILE A 1 433 ? -6.773 6.918 -12.883 1 86.5 433 ILE A N 1
ATOM 3295 C CA . ILE A 1 433 ? -7.648 7.754 -13.695 1 86.5 433 ILE A CA 1
ATOM 3296 C C . ILE A 1 433 ? -7.684 7.223 -15.125 1 86.5 433 ILE A C 1
ATOM 3298 O O . ILE A 1 433 ? -8.758 7.098 -15.719 1 86.5 433 ILE A O 1
ATOM 3302 N N . PHE A 1 434 ? -6.523 6.918 -15.664 1 89.88 434 PHE A N 1
ATOM 3303 C CA . PHE A 1 434 ? -6.414 6.414 -17.031 1 89.88 434 PHE A CA 1
ATOM 3304 C C . PHE A 1 434 ? -7.207 5.121 -17.188 1 89.88 434 PHE A C 1
ATOM 3306 O O . PHE A 1 434 ? -7.961 4.965 -18.141 1 89.88 434 PHE A O 1
ATOM 3313 N N . MET A 1 435 ? -7.043 4.184 -16.266 1 92.06 435 MET A N 1
ATOM 3314 C CA . MET A 1 435 ? -7.742 2.906 -16.344 1 92.06 435 MET A CA 1
ATOM 3315 C C . MET A 1 435 ? -9.25 3.1 -16.203 1 92.06 435 MET A C 1
ATOM 3317 O O . MET A 1 435 ? -10.031 2.477 -16.922 1 92.06 435 MET A O 1
ATOM 3321 N N . GLU A 1 436 ? -9.633 3.947 -15.266 1 89.62 436 GLU A N 1
ATOM 3322 C CA . GLU A 1 436 ? -11.055 4.141 -14.977 1 89.62 436 GLU A CA 1
ATOM 3323 C C . GLU A 1 436 ? -11.742 4.914 -16.109 1 89.62 436 GLU A C 1
ATOM 3325 O O . GLU A 1 436 ? -12.875 4.602 -16.469 1 89.62 436 GLU A O 1
ATOM 3330 N N . GLN A 1 437 ? -11.086 5.891 -16.656 1 85.38 437 GLN A N 1
ATOM 3331 C CA . GLN A 1 437 ? -11.75 6.812 -17.578 1 85.38 437 GLN A CA 1
ATOM 3332 C C . GLN A 1 437 ? -11.508 6.414 -19.031 1 85.38 437 GLN A C 1
ATOM 3334 O O . GLN A 1 437 ? -12.273 6.801 -19.906 1 85.38 437 GLN A O 1
ATOM 3339 N N . VAL A 1 438 ? -10.453 5.688 -19.312 1 85 438 VAL A N 1
ATOM 3340 C CA . VAL A 1 438 ? -10.109 5.414 -20.703 1 85 438 VAL A CA 1
ATOM 3341 C C . VAL A 1 438 ? -10.273 3.92 -20.984 1 85 438 VAL A C 1
ATOM 3343 O O . VAL A 1 438 ? -11.023 3.529 -21.875 1 85 438 VAL A O 1
ATOM 3346 N N . VAL A 1 439 ? -9.656 3.133 -20.234 1 85.94 439 VAL A N 1
ATOM 3347 C CA . VAL A 1 439 ? -9.586 1.712 -20.547 1 85.94 439 VAL A CA 1
ATOM 3348 C C . VAL A 1 439 ? -10.898 1.027 -20.172 1 85.94 439 VAL A C 1
ATOM 3350 O O . VAL A 1 439 ? -11.484 0.307 -20.984 1 85.94 439 VAL A O 1
ATOM 3353 N N . PHE A 1 440 ? -11.336 1.193 -18.875 1 88 440 PHE A N 1
ATOM 3354 C CA . PHE A 1 440 ? -12.555 0.543 -18.391 1 88 440 PHE A CA 1
ATOM 3355 C C . PHE A 1 440 ? -13.656 1.565 -18.172 1 88 440 PHE A C 1
ATOM 3357 O O . PHE A 1 440 ? -14.305 1.564 -17.109 1 88 440 PHE A O 1
ATOM 3364 N N . ARG A 1 441 ? -13.828 2.359 -19.078 1 78.5 441 ARG A N 1
ATOM 3365 C CA . ARG A 1 441 ? -14.859 3.385 -18.969 1 78.5 441 ARG A CA 1
ATOM 3366 C C . ARG A 1 441 ? -16.25 2.758 -18.828 1 78.5 441 ARG A C 1
ATOM 3368 O O . ARG A 1 441 ? -16.578 1.813 -19.547 1 78.5 441 ARG A O 1
ATOM 3375 N N . SER A 1 442 ? -16.797 2.895 -17.484 1 68.5 442 SER A N 1
ATOM 3376 C CA . SER A 1 442 ? -18.172 2.418 -17.328 1 68.5 442 SER A CA 1
ATOM 3377 C C . SER A 1 442 ? -19.125 3.152 -18.266 1 68.5 442 SER A C 1
ATOM 3379 O O . SER A 1 442 ? -18.969 4.355 -18.484 1 68.5 442 SER A O 1
ATOM 3381 N N . ARG A 1 443 ? -19.688 2.457 -19.188 1 48.75 443 ARG A N 1
ATOM 3382 C CA . ARG A 1 443 ? -20.75 3.082 -19.953 1 48.75 443 ARG A CA 1
ATOM 3383 C C . ARG A 1 443 ? -21.797 3.697 -19.047 1 48.75 443 ARG A C 1
ATOM 3385 O O . ARG A 1 443 ? -22.156 3.111 -18.016 1 48.75 443 ARG A O 1
ATOM 3392 N N . PRO A 1 444 ? -21.875 5.125 -18.984 1 39.44 444 PRO A N 1
ATOM 3393 C CA . PRO A 1 444 ? -23.047 5.695 -18.312 1 39.44 444 PRO A CA 1
ATOM 3394 C C . PRO A 1 444 ? -24.312 4.855 -18.516 1 39.44 444 PRO A C 1
ATOM 3396 O O . PRO A 1 444 ? -24.578 4.402 -19.625 1 39.44 444 PRO A O 1
ATOM 3399 N N . HIS A 1 445 ? -24.625 3.953 -17.531 1 31.69 445 HIS A N 1
ATOM 3400 C CA . HIS A 1 445 ? -26.031 3.691 -17.781 1 31.69 445 HIS A CA 1
ATOM 3401 C C . HIS A 1 445 ? -26.828 4.988 -17.859 1 31.69 445 HIS A C 1
ATOM 3403 O O . HIS A 1 445 ? -26.562 5.934 -17.109 1 31.69 445 HIS A O 1
ATOM 3409 N N . MET B 1 1 ? -36 -12.648 -0.375 1 22.59 1 MET B N 1
ATOM 3410 C CA . MET B 1 1 ? -36.562 -13.086 -1.651 1 22.59 1 MET B CA 1
ATOM 3411 C C . MET B 1 1 ? -35.5 -13.727 -2.523 1 22.59 1 MET B C 1
ATOM 3413 O O . MET B 1 1 ? -34.312 -13.398 -2.404 1 22.59 1 MET B O 1
ATOM 3417 N N . GLU B 1 2 ? -35.781 -14.984 -3.326 1 27.89 2 GLU B N 1
ATOM 3418 C CA . GLU B 1 2 ? -35.344 -16.312 -3.738 1 27.89 2 GLU B CA 1
ATOM 3419 C C . GLU B 1 2 ? -34.469 -16.25 -4.973 1 27.89 2 GLU B C 1
ATOM 3421 O O . GLU B 1 2 ? -34.188 -17.281 -5.594 1 27.89 2 GLU B O 1
ATOM 3426 N N . SER B 1 3 ? -34.344 -15.141 -5.621 1 29.83 3 SER B N 1
ATOM 3427 C CA . SER B 1 3 ? -33.688 -15.43 -6.906 1 29.83 3 SER B CA 1
ATOM 3428 C C . SER B 1 3 ? -32.375 -16.156 -6.719 1 29.83 3 SER B C 1
ATOM 3430 O O . SER B 1 3 ? -31.406 -15.578 -6.203 1 29.83 3 SER B O 1
ATOM 3432 N N . GLU B 1 4 ? -32.375 -17.406 -6.066 1 31.7 4 GLU B N 1
ATOM 3433 C CA . GLU B 1 4 ? -31.484 -18.547 -5.965 1 31.7 4 GLU B CA 1
ATOM 3434 C C . GLU B 1 4 ? -30.734 -18.781 -7.277 1 31.7 4 GLU B C 1
ATOM 3436 O O . GLU B 1 4 ? -31.328 -19.188 -8.273 1 31.7 4 GLU B O 1
ATOM 3441 N N . ARG B 1 5 ? -29.922 -17.938 -7.789 1 37.38 5 ARG B N 1
ATOM 3442 C CA . ARG B 1 5 ? -29.219 -18.172 -9.039 1 37.38 5 ARG B CA 1
ATOM 3443 C C . ARG B 1 5 ? -29.016 -19.672 -9.281 1 37.38 5 ARG B C 1
ATOM 3445 O O . ARG B 1 5 ? -28.469 -20.375 -8.438 1 37.38 5 ARG B O 1
ATOM 3452 N N . GLU B 1 6 ? -29.875 -20.312 -9.891 1 37.31 6 GLU B N 1
ATOM 3453 C CA . GLU B 1 6 ? -29.828 -21.719 -10.281 1 37.31 6 GLU B CA 1
ATOM 3454 C C . GLU B 1 6 ? -28.391 -22.188 -10.484 1 37.31 6 GLU B C 1
ATOM 3456 O O . GLU B 1 6 ? -27.672 -21.641 -11.312 1 37.31 6 GLU B O 1
ATOM 3461 N N . ALA B 1 7 ? -27.609 -22.422 -9.477 1 48.56 7 ALA B N 1
ATOM 3462 C CA . ALA B 1 7 ? -26.328 -23.125 -9.602 1 48.56 7 ALA B CA 1
ATOM 3463 C C . ALA B 1 7 ? -26.312 -24.016 -10.844 1 48.56 7 ALA B C 1
ATOM 3465 O O . ALA B 1 7 ? -27.109 -24.938 -10.969 1 48.56 7 ALA B O 1
ATOM 3466 N N . THR B 1 8 ? -25.969 -23.375 -12.008 1 58.88 8 THR B N 1
ATOM 3467 C CA . THR B 1 8 ? -25.891 -24.078 -13.289 1 58.88 8 THR B CA 1
ATOM 3468 C C . THR B 1 8 ? -25.328 -25.484 -13.109 1 58.88 8 THR B C 1
ATOM 3470 O O . THR B 1 8 ? -24.281 -25.656 -12.492 1 58.88 8 THR B O 1
ATOM 3473 N N . LYS B 1 9 ? -25.969 -26.547 -13.32 1 76.56 9 LYS B N 1
ATOM 3474 C CA . LYS B 1 9 ? -25.688 -27.969 -13.211 1 76.56 9 LYS B CA 1
ATOM 3475 C C . LYS B 1 9 ? -24.484 -28.359 -14.055 1 76.56 9 LYS B C 1
ATOM 3477 O O . LYS B 1 9 ? -24.391 -27.969 -15.227 1 76.56 9 LYS B O 1
ATOM 3482 N N . ASN B 1 10 ? -23.453 -28.984 -13.414 1 88.25 10 ASN B N 1
ATOM 3483 C CA . ASN B 1 10 ? -22.281 -29.484 -14.109 1 88.25 10 ASN B CA 1
ATOM 3484 C C . ASN B 1 10 ? -22.656 -30.594 -15.094 1 88.25 10 ASN B C 1
ATOM 3486 O O . ASN B 1 10 ? -23.609 -31.328 -14.875 1 88.25 10 ASN B O 1
ATOM 3490 N N . LEU B 1 11 ? -22.047 -30.641 -16.188 1 91.19 11 LEU B N 1
ATOM 3491 C CA . LEU B 1 11 ? -22.234 -31.703 -17.156 1 91.19 11 LEU B CA 1
ATOM 3492 C C . LEU B 1 11 ? -21.812 -33.062 -16.578 1 91.19 11 LEU B C 1
ATOM 3494 O O . LEU B 1 11 ? -22.453 -34.062 -16.844 1 91.19 11 LEU B O 1
ATOM 3498 N N . TYR B 1 12 ? -20.719 -33.031 -15.844 1 93.44 12 TYR B N 1
ATOM 3499 C CA . TYR B 1 12 ? -20.188 -34.219 -15.188 1 93.44 12 TYR B CA 1
ATOM 3500 C C . TYR B 1 12 ? -19.812 -33.906 -13.742 1 93.44 12 TYR B C 1
ATOM 3502 O O . TYR B 1 12 ? -19.047 -33 -13.469 1 93.44 12 TYR B O 1
ATOM 3510 N N . GLY B 1 13 ? -20.312 -34.75 -12.914 1 92 13 GLY B N 1
ATOM 3511 C CA . GLY B 1 13 ? -20.016 -34.625 -11.492 1 92 13 GLY B CA 1
ATOM 3512 C C . GLY B 1 13 ? -18.719 -35.281 -11.078 1 92 13 GLY B C 1
ATOM 3513 O O . GLY B 1 13 ? -18.016 -35.875 -11.906 1 92 13 GLY B O 1
ATOM 3514 N N . LEU B 1 14 ? -18.375 -35.312 -9.852 1 93.06 14 LEU B N 1
ATOM 3515 C CA . LEU B 1 14 ? -17.078 -35.656 -9.312 1 93.06 14 LEU B CA 1
ATOM 3516 C C . LEU B 1 14 ? -16.734 -37.125 -9.617 1 93.06 14 LEU B C 1
ATOM 3518 O O . LEU B 1 14 ? -15.594 -37.438 -9.984 1 93.06 14 LEU B O 1
ATOM 3522 N N . ASP B 1 15 ? -17.734 -37.938 -9.492 1 92.25 15 ASP B N 1
ATOM 3523 C CA . ASP B 1 15 ? -17.469 -39.344 -9.586 1 92.25 15 ASP B CA 1
ATOM 3524 C C . ASP B 1 15 ? -17.844 -39.906 -10.961 1 92.25 15 ASP B C 1
ATOM 3526 O O . ASP B 1 15 ? -17.672 -41.094 -11.234 1 92.25 15 ASP B O 1
ATOM 3530 N N . GLU B 1 16 ? -18.281 -38.969 -11.766 1 92.75 16 GLU B N 1
ATOM 3531 C CA . GLU B 1 16 ? -18.656 -39.375 -13.109 1 92.75 16 GLU B CA 1
ATOM 3532 C C . GLU B 1 16 ? -17.438 -39.5 -14.016 1 92.75 16 GLU B C 1
ATOM 3534 O O . GLU B 1 16 ? -16.422 -38.844 -13.789 1 92.75 16 GLU B O 1
ATOM 3539 N N . LYS B 1 17 ? -17.578 -40.406 -14.984 1 93.75 17 LYS B N 1
ATOM 3540 C CA . LYS B 1 17 ? -16.516 -40.594 -15.969 1 93.75 17 LYS B CA 1
ATOM 3541 C C . LYS B 1 17 ? -16.953 -40.094 -17.344 1 93.75 17 LYS B C 1
ATOM 3543 O O . LYS B 1 17 ? -17.656 -40.812 -18.062 1 93.75 17 LYS B O 1
ATOM 3548 N N . PRO B 1 18 ? -16.484 -39.031 -17.703 1 94.25 18 PRO B N 1
ATOM 3549 C CA . PRO B 1 18 ? -16.844 -38.531 -19.031 1 94.25 18 PRO B CA 1
ATOM 3550 C C . PRO B 1 18 ? -16.281 -39.375 -20.156 1 94.25 18 PRO B C 1
ATOM 3552 O O . PRO B 1 18 ? -15.375 -40.188 -19.938 1 94.25 18 PRO B O 1
ATOM 3555 N N . PRO B 1 19 ? -16.875 -39.188 -21.328 1 95.75 19 PRO B N 1
ATOM 3556 C CA . PRO B 1 19 ? -16.281 -39.875 -22.484 1 95.75 19 PRO B CA 1
ATOM 3557 C C . PRO B 1 19 ? -14.82 -39.5 -22.719 1 95.75 19 PRO B C 1
ATOM 3559 O O . PRO B 1 19 ? -14.375 -38.438 -22.266 1 95.75 19 PRO B O 1
ATOM 3562 N N . ILE B 1 20 ? -14.125 -40.312 -23.406 1 95.56 20 ILE B N 1
ATOM 3563 C CA . ILE B 1 20 ? -12.68 -40.219 -23.562 1 95.56 20 ILE B CA 1
ATOM 3564 C C . ILE B 1 20 ? -12.328 -38.875 -24.234 1 95.56 20 ILE B C 1
ATOM 3566 O O . ILE B 1 20 ? -11.344 -38.219 -23.859 1 95.56 20 ILE B O 1
ATOM 3570 N N . SER B 1 21 ? -13.117 -38.5 -25.203 1 94.94 21 SER B N 1
ATOM 3571 C CA . SER B 1 21 ? -12.836 -37.219 -25.891 1 94.94 21 SER B CA 1
ATOM 3572 C C . SER B 1 21 ? -12.969 -36.031 -24.953 1 94.94 21 SER B C 1
ATOM 3574 O O . SER B 1 21 ? -12.125 -35.156 -24.953 1 94.94 21 SER B O 1
ATOM 3576 N N . VAL B 1 22 ? -14 -36.062 -24.156 1 94.44 22 VAL B N 1
ATOM 3577 C CA . VAL B 1 22 ? -14.242 -35.031 -23.188 1 94.44 22 VAL B CA 1
ATOM 3578 C C . VAL B 1 22 ? -13.18 -35.062 -22.094 1 94.44 22 VAL B C 1
ATOM 3580 O O . VAL B 1 22 ? -12.672 -34.031 -21.672 1 94.44 22 VAL B O 1
ATOM 3583 N N . THR B 1 23 ? -12.82 -36.25 -21.703 1 96 23 THR B N 1
ATOM 3584 C CA . THR B 1 23 ? -11.812 -36.438 -20.656 1 96 23 THR B CA 1
ATOM 3585 C C . THR B 1 23 ? -10.461 -35.875 -21.109 1 96 23 THR B C 1
ATOM 3587 O O . THR B 1 23 ? -9.805 -35.156 -20.344 1 96 23 THR B O 1
ATOM 3590 N N . MET B 1 24 ? -10.109 -36.125 -22.281 1 95.88 24 MET B N 1
ATOM 3591 C CA . MET B 1 24 ? -8.812 -35.688 -22.781 1 95.88 24 MET B CA 1
ATOM 3592 C C . MET B 1 24 ? -8.781 -34.188 -22.953 1 95.88 24 MET B C 1
ATOM 3594 O O . MET B 1 24 ? -7.785 -33.531 -22.625 1 95.88 24 MET B O 1
ATOM 3598 N N . THR B 1 25 ? -9.859 -33.688 -23.469 1 93.5 25 THR B N 1
ATOM 3599 C CA . THR B 1 25 ? -9.922 -32.219 -23.641 1 93.5 25 THR B CA 1
ATOM 3600 C C . THR B 1 25 ? -9.875 -31.516 -22.297 1 93.5 25 THR B C 1
ATOM 3602 O O . THR B 1 25 ? -9.18 -30.516 -22.141 1 93.5 25 THR B O 1
ATOM 3605 N N . ALA B 1 26 ? -10.625 -32.031 -21.391 1 94.38 26 ALA B N 1
ATOM 3606 C CA . ALA B 1 26 ? -10.641 -31.453 -20.062 1 94.38 26 ALA B CA 1
ATOM 3607 C C . ALA B 1 26 ? -9.289 -31.594 -19.375 1 94.38 26 ALA B C 1
ATOM 3609 O O . ALA B 1 26 ? -8.852 -30.688 -18.656 1 94.38 26 ALA B O 1
ATOM 3610 N N . ALA B 1 27 ? -8.688 -32.719 -19.562 1 96.62 27 ALA B N 1
ATOM 3611 C CA . ALA B 1 27 ? -7.367 -32.938 -18.984 1 96.62 27 ALA B CA 1
ATOM 3612 C C . ALA B 1 27 ? -6.348 -31.938 -19.531 1 96.62 27 ALA B C 1
ATOM 3614 O O . ALA B 1 27 ? -5.52 -31.406 -18.781 1 96.62 27 ALA B O 1
ATOM 3615 N N . LEU B 1 28 ? -6.402 -31.688 -20.781 1 94.19 28 LEU B N 1
ATOM 3616 C CA . LEU B 1 28 ? -5.508 -30.719 -21.406 1 94.19 28 LEU B CA 1
ATOM 3617 C C . LEU B 1 28 ? -5.77 -29.312 -20.875 1 94.19 28 LEU B C 1
ATOM 3619 O O . LEU B 1 28 ? -4.836 -28.531 -20.688 1 94.19 28 LEU B O 1
ATOM 3623 N N . GLN B 1 29 ? -6.965 -29.062 -20.688 1 90.62 29 GLN B N 1
ATOM 3624 C CA . GLN B 1 29 ? -7.316 -27.766 -20.109 1 90.62 29 GLN B CA 1
ATOM 3625 C C . GLN B 1 29 ? -6.699 -27.578 -18.734 1 90.62 29 GLN B C 1
ATOM 3627 O O . GLN B 1 29 ? -6.086 -26.547 -18.438 1 90.62 29 GLN B O 1
ATOM 3632 N N . TRP B 1 30 ? -6.887 -28.609 -17.922 1 94.69 30 TRP B N 1
ATOM 3633 C CA . TRP B 1 30 ? -6.289 -28.578 -16.594 1 94.69 30 TRP B CA 1
ATOM 3634 C C . TRP B 1 30 ? -4.773 -28.422 -16.672 1 94.69 30 TRP B C 1
ATOM 3636 O O . TRP B 1 30 ? -4.184 -27.625 -15.93 1 94.69 30 TRP B O 1
ATOM 3646 N N . PHE B 1 31 ? -4.211 -29.156 -17.609 1 94.75 31 PHE B N 1
ATOM 3647 C CA . PHE B 1 31 ? -2.762 -29.156 -17.781 1 94.75 31 PHE B CA 1
ATOM 3648 C C . PHE B 1 31 ? -2.266 -27.75 -18.141 1 94.75 31 PHE B C 1
ATOM 3650 O O . PHE B 1 31 ? -1.357 -27.234 -17.484 1 94.75 31 PHE B O 1
ATOM 3657 N N . PHE B 1 32 ? -2.879 -27.094 -19.031 1 89.94 32 PHE B N 1
ATOM 3658 C CA . PHE B 1 32 ? -2.408 -25.797 -19.531 1 89.94 32 PHE B CA 1
ATOM 3659 C C . PHE B 1 32 ? -2.701 -24.688 -18.516 1 89.94 32 PHE B C 1
ATOM 3661 O O . PHE B 1 32 ? -1.924 -23.75 -18.391 1 89.94 32 PHE B O 1
ATOM 3668 N N . ILE B 1 33 ? -3.764 -24.812 -17.859 1 86.75 33 ILE B N 1
ATOM 3669 C CA . ILE B 1 33 ? -4.094 -23.797 -16.859 1 86.75 33 ILE B CA 1
ATOM 3670 C C . ILE B 1 33 ? -3.115 -23.875 -15.695 1 86.75 33 ILE B C 1
ATOM 3672 O O . ILE B 1 33 ? -2.641 -22.844 -15.203 1 86.75 33 ILE B O 1
ATOM 3676 N N . THR B 1 34 ? -2.816 -25.109 -15.312 1 92.38 34 THR B N 1
ATOM 3677 C CA . THR B 1 34 ? -1.86 -25.297 -14.227 1 92.38 34 THR B CA 1
ATOM 3678 C C . THR B 1 34 ? -0.465 -24.844 -14.648 1 92.38 34 THR B C 1
ATOM 3680 O O . THR B 1 34 ? 0.246 -24.188 -13.883 1 92.38 34 THR B O 1
ATOM 3683 N N . LEU B 1 35 ? -0.108 -25.172 -15.836 1 90.5 35 LEU B N 1
ATOM 3684 C CA . LEU B 1 35 ? 1.191 -24.797 -16.375 1 90.5 35 LEU B CA 1
ATOM 3685 C C . LEU B 1 35 ? 1.323 -23.266 -16.438 1 90.5 35 LEU B C 1
ATOM 3687 O O . LEU B 1 35 ? 2.334 -22.719 -16 1 90.5 35 LEU B O 1
ATOM 3691 N N . SER B 1 36 ? 0.35 -22.703 -16.953 1 83.69 36 SER B N 1
ATOM 3692 C CA . SER B 1 36 ? 0.398 -21.25 -17.141 1 83.69 36 SER B CA 1
ATOM 3693 C C . SER B 1 36 ? 0.419 -20.516 -15.812 1 83.69 36 SER B C 1
ATOM 3695 O O . SER B 1 36 ? 1.06 -19.469 -15.68 1 83.69 36 SER B O 1
ATOM 3697 N N . SER B 1 37 ? -0.258 -21.047 -14.852 1 84.06 37 SER B N 1
ATOM 3698 C CA . SER B 1 37 ? -0.367 -20.375 -13.57 1 84.06 37 SER B CA 1
ATOM 3699 C C . SER B 1 37 ? 0.888 -20.578 -12.727 1 84.06 37 SER B C 1
ATOM 3701 O O . SER B 1 37 ? 1.133 -19.844 -11.773 1 84.06 37 SER B O 1
ATOM 3703 N N . SER B 1 38 ? 1.749 -21.516 -13.117 1 91.5 38 SER B N 1
ATOM 3704 C CA . SER B 1 38 ? 2.832 -21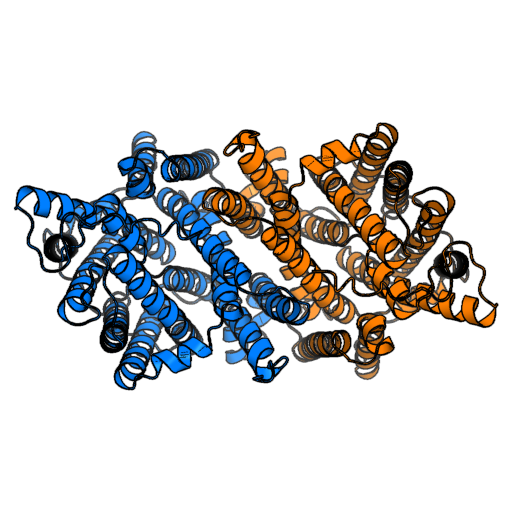.906 -12.211 1 91.5 38 SER B CA 1
ATOM 3705 C C . SER B 1 38 ? 4.195 -21.703 -12.867 1 91.5 38 SER B C 1
ATOM 3707 O O . SER B 1 38 ? 5.215 -21.625 -12.18 1 91.5 38 SER B O 1
ATOM 3709 N N . LEU B 1 39 ? 4.266 -21.562 -14.117 1 89.5 39 LEU B N 1
ATOM 3710 C CA . LEU B 1 39 ? 5.52 -21.594 -14.859 1 89.5 39 LEU B CA 1
ATOM 3711 C C . LEU B 1 39 ? 6.375 -20.375 -14.516 1 89.5 39 LEU B C 1
ATOM 3713 O O . LEU B 1 39 ? 7.602 -20.469 -14.43 1 89.5 39 LEU B O 1
ATOM 3717 N N . VAL B 1 40 ? 5.793 -19.312 -14.266 1 86.56 40 VAL B N 1
ATOM 3718 C CA . VAL B 1 40 ? 6.5 -18.047 -14.078 1 86.56 40 VAL B CA 1
ATOM 3719 C C . VAL B 1 40 ? 7.297 -18.094 -12.781 1 86.56 40 VAL B C 1
ATOM 3721 O O . VAL B 1 40 ? 8.391 -17.516 -12.695 1 86.56 40 VAL B O 1
ATOM 3724 N N . VAL B 1 41 ? 6.824 -18.781 -11.867 1 90.31 41 VAL B N 1
ATOM 3725 C CA . VAL B 1 41 ? 7.367 -18.766 -10.516 1 90.31 41 VAL B CA 1
ATOM 3726 C C . VAL B 1 41 ? 8.789 -19.328 -10.523 1 90.31 41 VAL B C 1
ATOM 3728 O O . VAL B 1 41 ? 9.734 -18.641 -10.141 1 90.31 41 VAL B O 1
ATOM 3731 N N . PRO B 1 42 ? 9 -20.516 -11.023 1 92.31 42 PRO B N 1
ATOM 3732 C CA . PRO B 1 42 ? 10.375 -21.031 -11 1 92.31 42 PRO B CA 1
ATOM 3733 C C . PRO B 1 42 ? 11.305 -20.25 -11.93 1 92.31 42 PRO B C 1
ATOM 3735 O O . PRO B 1 42 ? 12.508 -20.172 -11.664 1 92.31 42 PRO B O 1
ATOM 3738 N N . LEU B 1 43 ? 10.805 -19.703 -12.906 1 88.56 43 LEU B N 1
ATOM 3739 C CA . LEU B 1 43 ? 11.641 -18.953 -13.828 1 88.56 43 LEU B CA 1
ATOM 3740 C C . LEU B 1 43 ? 12.172 -17.688 -13.164 1 88.56 43 LEU B C 1
ATOM 3742 O O . LEU B 1 43 ? 13.375 -17.422 -13.18 1 88.56 43 LEU B O 1
ATOM 3746 N N . VAL B 1 44 ? 11.273 -16.953 -12.578 1 85.62 44 VAL B N 1
ATOM 3747 C CA . VAL B 1 44 ? 11.617 -15.68 -11.969 1 85.62 44 VAL B CA 1
ATOM 3748 C C . VAL B 1 44 ? 12.484 -15.922 -10.727 1 85.62 44 VAL B C 1
ATOM 3750 O O . VAL B 1 44 ? 13.484 -15.234 -10.523 1 85.62 44 VAL B O 1
ATOM 3753 N N . ILE B 1 45 ? 12.102 -16.859 -9.938 1 91.25 45 ILE B N 1
ATOM 3754 C CA . ILE B 1 45 ? 12.867 -17.172 -8.734 1 91.25 45 ILE B CA 1
ATOM 3755 C C . ILE B 1 45 ? 14.258 -17.656 -9.133 1 91.25 45 ILE B C 1
ATOM 3757 O O . ILE B 1 45 ? 15.258 -17.281 -8.508 1 91.25 45 ILE B O 1
ATOM 3761 N N . GLY B 1 46 ? 14.312 -18.5 -10.125 1 91.19 46 GLY B N 1
ATOM 3762 C CA . GLY B 1 46 ? 15.602 -18.984 -10.586 1 91.19 46 GLY B CA 1
ATOM 3763 C C . GLY B 1 46 ? 16.531 -17.875 -11.016 1 91.19 46 GLY B C 1
ATOM 3764 O O . GLY B 1 46 ? 17.719 -17.859 -10.641 1 91.19 46 GLY B O 1
ATOM 3765 N N . GLU B 1 47 ? 16.016 -17.047 -11.719 1 84.75 47 GLU B N 1
ATOM 3766 C CA . GLU B 1 47 ? 16.812 -15.914 -12.188 1 84.75 47 GLU B CA 1
ATOM 3767 C C . GLU B 1 47 ? 17.25 -15.031 -11.023 1 84.75 47 GLU B C 1
ATOM 3769 O O . GLU B 1 47 ? 18.422 -14.633 -10.945 1 84.75 47 GLU B O 1
ATOM 3774 N N . MET B 1 48 ? 16.359 -14.719 -10.133 1 85.44 48 MET B N 1
ATOM 3775 C CA . MET B 1 48 ? 16.656 -13.852 -8.992 1 85.44 48 MET B CA 1
ATOM 3776 C C . MET B 1 48 ? 17.703 -14.477 -8.086 1 85.44 48 MET B C 1
ATOM 3778 O O . MET B 1 48 ? 18.5 -13.766 -7.469 1 85.44 48 MET B O 1
ATOM 3782 N N . TYR B 1 49 ? 17.688 -15.758 -8.062 1 92.56 49 TYR B N 1
ATOM 3783 C CA . TYR B 1 49 ? 18.625 -16.453 -7.195 1 92.56 49 TYR B CA 1
ATOM 3784 C C . TYR B 1 49 ? 19.938 -16.75 -7.922 1 92.56 49 TYR B C 1
ATOM 3786 O O . TYR B 1 49 ? 20.828 -17.391 -7.367 1 92.56 49 TYR B O 1
ATOM 3794 N N . GLY B 1 50 ? 20.016 -16.359 -9.211 1 87.62 50 GLY B N 1
ATOM 3795 C CA . GLY B 1 50 ? 21.266 -16.453 -9.961 1 87.62 50 GLY B CA 1
ATOM 3796 C C . GLY B 1 50 ? 21.516 -17.844 -10.523 1 87.62 50 GLY B C 1
ATOM 3797 O O . GLY B 1 50 ? 22.672 -18.234 -10.711 1 87.62 50 GLY B O 1
ATOM 3798 N N . LEU B 1 51 ? 20.516 -18.547 -10.75 1 90.25 51 LEU B N 1
ATOM 3799 C CA . LEU B 1 51 ? 20.688 -19.875 -11.328 1 90.25 51 LEU B CA 1
ATOM 3800 C C . LEU B 1 51 ? 21.078 -19.781 -12.797 1 90.25 51 LEU B C 1
ATOM 3802 O O . LEU B 1 51 ? 20.625 -18.891 -13.516 1 90.25 51 LEU B O 1
ATOM 3806 N N . SER B 1 52 ? 21.938 -20.719 -13.172 1 86.31 52 SER B N 1
ATOM 3807 C CA . SER B 1 52 ? 22.234 -20.844 -14.594 1 86.31 52 SER B CA 1
ATOM 3808 C C . SER B 1 52 ? 21.016 -21.312 -15.375 1 86.31 52 SER B C 1
ATOM 3810 O O . SER B 1 52 ? 20.062 -21.844 -14.805 1 86.31 52 SER B O 1
ATOM 3812 N N . PRO B 1 53 ? 20.969 -21.094 -16.641 1 83.12 53 PRO B N 1
ATOM 3813 C CA . PRO B 1 53 ? 19.844 -21.547 -17.453 1 83.12 53 PRO B CA 1
ATOM 3814 C C . PRO B 1 53 ? 19.547 -23.031 -17.281 1 83.12 53 PRO B C 1
ATOM 3816 O O . PRO B 1 53 ? 18.375 -23.438 -17.234 1 83.12 53 PRO B O 1
ATOM 3819 N N . GLN B 1 54 ? 20.578 -23.766 -17.172 1 84.31 54 GLN B N 1
ATOM 3820 C CA . GLN B 1 54 ? 20.406 -25.203 -16.969 1 84.31 54 GLN B CA 1
ATOM 3821 C C . GLN B 1 54 ? 19.75 -25.484 -15.625 1 84.31 54 GLN B C 1
ATOM 3823 O O . GLN B 1 54 ? 18.844 -26.328 -15.539 1 84.31 54 GLN B O 1
ATOM 3828 N N . GLN B 1 55 ? 20.188 -24.781 -14.648 1 89.12 55 GLN B N 1
ATOM 3829 C CA . GLN B 1 55 ? 19.609 -24.969 -13.32 1 89.12 55 GLN B CA 1
ATOM 3830 C C . GLN B 1 55 ? 18.172 -24.5 -13.266 1 89.12 55 GLN B C 1
ATOM 3832 O O . GLN B 1 55 ? 17.344 -25.078 -12.547 1 89.12 55 GLN B O 1
ATOM 3837 N N . VAL B 1 56 ? 17.906 -23.484 -13.992 1 90.56 56 VAL B N 1
ATOM 3838 C CA . VAL B 1 56 ? 16.516 -23 -14.055 1 90.56 56 VAL B CA 1
ATOM 3839 C C . VAL B 1 56 ? 15.633 -24.078 -14.672 1 90.56 56 VAL B C 1
ATOM 3841 O O . VAL B 1 56 ? 14.508 -24.312 -14.203 1 90.56 56 VAL B O 1
ATOM 3844 N N . GLY B 1 57 ? 16.156 -24.641 -15.742 1 88.25 57 GLY B N 1
ATOM 3845 C CA . GLY B 1 57 ? 15.422 -25.75 -16.328 1 88.25 57 GLY B CA 1
ATOM 3846 C C . GLY B 1 57 ? 15.141 -26.875 -15.336 1 88.25 57 GLY B C 1
ATOM 3847 O O . GLY B 1 57 ? 14.039 -27.406 -15.305 1 88.25 57 GLY B O 1
ATOM 3848 N N . GLN B 1 58 ? 16.125 -27.188 -14.586 1 90.44 58 GLN B N 1
ATOM 3849 C CA . GLN B 1 58 ? 15.961 -28.219 -13.562 1 90.44 58 GLN B CA 1
ATOM 3850 C C . GLN B 1 58 ? 14.953 -27.781 -12.508 1 90.44 58 GLN B C 1
ATOM 3852 O O . GLN B 1 58 ? 14.188 -28.609 -12 1 90.44 58 GLN B O 1
ATOM 3857 N N . PHE B 1 59 ? 15.031 -26.562 -12.172 1 93.44 59 PHE B N 1
ATOM 3858 C CA . PHE B 1 59 ? 14.117 -26.016 -11.18 1 93.44 59 PHE B CA 1
ATOM 3859 C C . PHE B 1 59 ? 12.68 -26.062 -11.68 1 93.44 59 PHE B C 1
ATOM 3861 O O . PHE B 1 59 ? 11.758 -26.359 -10.914 1 93.44 59 PHE B O 1
ATOM 3868 N N . VAL B 1 60 ? 12.484 -25.797 -12.922 1 92.5 60 VAL B N 1
ATOM 3869 C CA . VAL B 1 60 ? 11.172 -25.906 -13.555 1 92.5 60 VAL B CA 1
ATOM 3870 C C . VAL B 1 60 ? 10.695 -27.359 -13.523 1 92.5 60 VAL B C 1
ATOM 3872 O O . VAL B 1 60 ? 9.547 -27.625 -13.172 1 92.5 60 VAL B O 1
ATOM 3875 N N . GLN B 1 61 ? 11.594 -28.219 -13.828 1 92.69 61 GLN B N 1
ATOM 3876 C CA . GLN B 1 61 ? 11.273 -29.641 -13.789 1 92.69 61 GLN B CA 1
ATOM 3877 C C . GLN B 1 61 ? 10.836 -30.062 -12.391 1 92.69 61 GLN B C 1
ATOM 3879 O O . GLN B 1 61 ? 9.805 -30.719 -12.234 1 92.69 61 GLN B O 1
ATOM 3884 N N . GLN B 1 62 ? 11.617 -29.688 -11.477 1 94.38 62 GLN B N 1
ATOM 3885 C CA . GLN B 1 62 ? 11.32 -30.016 -10.086 1 94.38 62 GLN B CA 1
ATOM 3886 C C . GLN B 1 62 ? 9.953 -29.484 -9.672 1 94.38 62 GLN B C 1
ATOM 3888 O O . GLN B 1 62 ? 9.188 -30.188 -9 1 94.38 62 GLN B O 1
ATOM 3893 N N . THR B 1 63 ? 9.688 -28.281 -10.016 1 95.94 63 THR B N 1
ATOM 3894 C CA . THR B 1 63 ? 8.461 -27.609 -9.633 1 95.94 63 THR B CA 1
ATOM 3895 C C . THR B 1 63 ? 7.242 -28.312 -10.211 1 95.94 63 THR B C 1
ATOM 3897 O O . THR B 1 63 ? 6.293 -28.625 -9.492 1 95.94 63 THR B O 1
ATOM 3900 N N . PHE B 1 64 ? 7.254 -28.609 -11.469 1 95.81 64 PHE B N 1
ATOM 3901 C CA . PHE B 1 64 ? 6.086 -29.219 -12.102 1 95.81 64 PHE B CA 1
ATOM 3902 C C . PHE B 1 64 ? 5.91 -30.656 -11.664 1 95.81 64 PHE B C 1
ATOM 3904 O O . PHE B 1 64 ? 4.785 -31.141 -11.531 1 95.81 64 PHE B O 1
ATOM 3911 N N . PHE B 1 65 ? 7.004 -31.375 -11.484 1 96.88 65 PHE B N 1
ATOM 3912 C CA . PHE B 1 65 ? 6.902 -32.719 -10.945 1 96.88 65 PHE B CA 1
ATOM 3913 C C . PHE B 1 65 ? 6.156 -32.719 -9.617 1 96.88 65 PHE B C 1
ATOM 3915 O O . PHE B 1 65 ? 5.227 -33.5 -9.422 1 96.88 65 PHE B O 1
ATOM 3922 N N . LEU B 1 66 ? 6.555 -31.875 -8.789 1 97.56 66 LEU B N 1
ATOM 3923 C CA . LEU B 1 66 ? 5.98 -31.844 -7.449 1 97.56 66 LEU B CA 1
ATOM 3924 C C . LEU B 1 66 ? 4.562 -31.281 -7.477 1 97.56 66 LEU B C 1
ATOM 3926 O O . LEU B 1 66 ? 3.713 -31.688 -6.68 1 97.56 66 LEU B O 1
ATOM 3930 N N . ILE B 1 67 ? 4.273 -30.281 -8.344 1 97.75 67 ILE B N 1
ATOM 3931 C CA . ILE B 1 67 ? 2.906 -29.797 -8.508 1 97.75 67 ILE B CA 1
ATOM 3932 C C . ILE B 1 67 ? 1.987 -30.969 -8.867 1 97.75 67 ILE B C 1
ATOM 3934 O O . ILE B 1 67 ? 0.926 -31.141 -8.258 1 97.75 67 ILE B O 1
ATOM 3938 N N . GLY B 1 68 ? 2.41 -31.766 -9.867 1 98.06 68 GLY B N 1
ATOM 3939 C CA . GLY B 1 68 ? 1.63 -32.938 -10.25 1 98.06 68 GLY B CA 1
ATOM 3940 C C . GLY B 1 68 ? 1.468 -33.938 -9.125 1 98.06 68 GLY B C 1
ATOM 3941 O O . GLY B 1 68 ? 0.362 -34.438 -8.875 1 98.06 68 GLY B O 1
ATOM 3942 N N . LEU B 1 69 ? 2.535 -34.188 -8.477 1 98 69 LEU B N 1
ATOM 3943 C CA . LEU B 1 69 ? 2.525 -35.188 -7.41 1 98 69 LEU B CA 1
ATOM 3944 C C . LEU B 1 69 ? 1.613 -34.75 -6.266 1 98 69 LEU B C 1
ATOM 3946 O O . LEU B 1 69 ? 0.801 -35.562 -5.781 1 98 69 LEU B O 1
ATOM 3950 N N . VAL B 1 70 ? 1.797 -33.562 -5.809 1 98.19 70 VAL B N 1
ATOM 3951 C CA . VAL B 1 70 ? 1.007 -33.062 -4.688 1 98.19 70 VAL B CA 1
ATOM 3952 C C . VAL B 1 70 ? -0.466 -32.969 -5.082 1 98.19 70 VAL B C 1
ATOM 3954 O O . VAL B 1 70 ? -1.349 -33.281 -4.273 1 98.19 70 VAL B O 1
ATOM 3957 N N . SER B 1 71 ? -0.737 -32.5 -6.305 1 98.19 71 SER B N 1
ATOM 3958 C CA . SER B 1 71 ? -2.113 -32.5 -6.793 1 98.19 71 SER B CA 1
ATOM 3959 C C . SER B 1 71 ? -2.732 -33.875 -6.738 1 98.19 71 SER B C 1
ATOM 3961 O O . SER B 1 71 ? -3.893 -34.031 -6.352 1 98.19 71 SER B O 1
ATOM 3963 N N . LEU B 1 72 ? -1.999 -34.875 -7.09 1 98.12 72 LEU B N 1
ATOM 3964 C CA . LEU B 1 72 ? -2.469 -36.25 -7.051 1 98.12 72 LEU B CA 1
ATOM 3965 C C . LEU B 1 72 ? -2.695 -36.719 -5.613 1 98.12 72 LEU B C 1
ATOM 3967 O O . LEU B 1 72 ? -3.684 -37.406 -5.324 1 98.12 72 LEU B O 1
ATOM 3971 N N . LEU B 1 73 ? -1.796 -36.406 -4.793 1 98 73 LEU B N 1
ATOM 3972 C CA . LEU B 1 73 ? -1.929 -36.812 -3.395 1 98 73 LEU B CA 1
ATOM 3973 C C . LEU B 1 73 ? -3.172 -36.188 -2.77 1 98 73 LEU B C 1
ATOM 3975 O O . LEU B 1 73 ? -3.895 -36.844 -2.02 1 98 73 LEU B O 1
ATOM 3979 N N . GLN B 1 74 ? -3.412 -34.906 -3.066 1 97.81 74 GLN B N 1
ATOM 3980 C CA . GLN B 1 74 ? -4.555 -34.188 -2.508 1 97.81 74 GLN B CA 1
ATOM 3981 C C . GLN B 1 74 ? -5.871 -34.781 -2.996 1 97.81 74 GLN B C 1
ATOM 3983 O O . GLN B 1 74 ? -6.809 -34.969 -2.215 1 97.81 74 GLN B O 1
ATOM 3988 N N . ILE B 1 75 ? -5.957 -35.094 -4.289 1 97.44 75 ILE B N 1
ATOM 3989 C CA . ILE B 1 75 ? -7.23 -35.562 -4.828 1 97.44 75 ILE B CA 1
ATOM 3990 C C . ILE B 1 75 ? -7.473 -37 -4.41 1 97.44 75 ILE B C 1
ATOM 3992 O O . ILE B 1 75 ? -8.625 -37.438 -4.266 1 97.44 75 ILE B O 1
ATOM 3996 N N . LEU B 1 76 ? -6.465 -37.781 -4.16 1 96.88 76 LEU B N 1
ATOM 3997 C CA . LEU B 1 76 ? -6.617 -39.188 -3.809 1 96.88 76 LEU B CA 1
ATOM 3998 C C . LEU B 1 76 ? -6.766 -39.344 -2.301 1 96.88 76 LEU B C 1
ATOM 4000 O O . LEU B 1 76 ? -7.523 -40.219 -1.84 1 96.88 76 LEU B O 1
ATOM 4004 N N . PHE B 1 77 ? -6.039 -38.5 -1.519 1 96.81 77 PHE B N 1
ATOM 4005 C CA . PHE B 1 77 ? -5.973 -38.781 -0.088 1 96.81 77 PHE B CA 1
ATOM 4006 C C . PHE B 1 77 ? -6.367 -37.531 0.718 1 96.81 77 PHE B C 1
ATOM 4008 O O . PHE B 1 77 ? -6.684 -37.656 1.905 1 96.81 77 PHE B O 1
ATOM 4015 N N . GLY B 1 78 ? -6.262 -36.406 0.144 1 96.75 78 GLY B N 1
ATOM 4016 C CA . GLY B 1 78 ? -6.516 -35.156 0.857 1 96.75 78 GLY B CA 1
ATOM 4017 C C . GLY B 1 78 ? -7.973 -34.75 0.826 1 96.75 78 GLY B C 1
ATOM 4018 O O . GLY B 1 78 ? -8.852 -35.5 1.273 1 96.75 78 GLY B O 1
ATOM 4019 N N . HIS B 1 79 ? -8.25 -33.562 0.214 1 94.88 79 HIS B N 1
ATOM 4020 C CA . HIS B 1 79 ? -9.609 -33.062 0.165 1 94.88 79 HIS B CA 1
ATOM 4021 C C . HIS B 1 79 ? -10.43 -33.75 -0.92 1 94.88 79 HIS B C 1
ATOM 4023 O O . HIS B 1 79 ? -11.656 -33.625 -0.939 1 94.88 79 HIS B O 1
ATOM 4029 N N . LYS B 1 80 ? -9.836 -34.406 -1.921 1 96.44 80 LYS B N 1
ATOM 4030 C CA . LYS B 1 80 ? -10.453 -35.281 -2.928 1 96.44 80 LYS B CA 1
ATOM 4031 C C . LYS B 1 80 ? -11.258 -34.438 -3.932 1 96.44 80 LYS B C 1
ATOM 4033 O O . LYS B 1 80 ? -12.242 -34.938 -4.492 1 96.44 80 LYS B O 1
ATOM 4038 N N . LEU B 1 81 ? -10.961 -33.188 -4.07 1 96.5 81 LEU B N 1
ATOM 4039 C CA . LEU B 1 81 ? -11.547 -32.281 -5.059 1 96.5 81 LEU B CA 1
ATOM 4040 C C . LEU B 1 81 ? -10.547 -31.969 -6.164 1 96.5 81 LEU B C 1
ATOM 4042 O O . LEU B 1 81 ? -9.336 -32.062 -5.949 1 96.5 81 LEU B O 1
ATOM 4046 N N . PRO B 1 82 ? -11.055 -31.75 -7.348 1 96.69 82 PRO B N 1
ATOM 4047 C CA . PRO B 1 82 ? -10.141 -31.312 -8.406 1 96.69 82 PRO B CA 1
ATOM 4048 C C . PRO B 1 82 ? -9.648 -29.891 -8.227 1 96.69 82 PRO B C 1
ATOM 4050 O O . PRO B 1 82 ? -10.094 -28.984 -8.938 1 96.69 82 PRO B O 1
ATOM 4053 N N . ILE B 1 83 ? -8.68 -29.734 -7.363 1 96.75 83 ILE B N 1
ATOM 4054 C CA . ILE B 1 83 ? -8.016 -28.453 -7.109 1 96.75 83 ILE B CA 1
ATOM 4055 C C . ILE B 1 83 ? -6.531 -28.562 -7.438 1 96.75 83 ILE B C 1
ATOM 4057 O O . ILE B 1 83 ? -5.809 -29.344 -6.801 1 96.75 83 ILE B O 1
ATOM 4061 N N . THR B 1 84 ? -6.195 -27.844 -8.375 1 95.44 84 THR B N 1
ATOM 4062 C CA . THR B 1 84 ? -4.781 -27.891 -8.727 1 95.44 84 THR B CA 1
ATOM 4063 C C . THR B 1 84 ? -3.926 -27.234 -7.645 1 95.44 84 THR B C 1
ATOM 4065 O O . THR B 1 84 ? -4.34 -26.25 -7.039 1 95.44 84 THR B O 1
ATOM 4068 N N . GLU B 1 85 ? -2.766 -27.828 -7.375 1 96.75 85 GLU B N 1
ATOM 4069 C CA . GLU B 1 85 ? -1.766 -27.234 -6.492 1 96.75 85 GLU B CA 1
ATOM 4070 C C . GLU B 1 85 ? -0.801 -26.344 -7.27 1 96.75 85 GLU B C 1
ATOM 4072 O O . GLU B 1 85 ? -0.557 -26.578 -8.453 1 96.75 85 GLU B O 1
ATOM 4077 N N . GLY B 1 86 ? -0.326 -25.359 -6.707 1 94.75 86 GLY B N 1
ATOM 4078 C CA . GLY B 1 86 ? 0.666 -24.469 -7.297 1 94.75 86 GLY B CA 1
ATOM 4079 C C . GLY B 1 86 ? 1.387 -23.609 -6.27 1 94.75 86 GLY B C 1
ATOM 4080 O O . GLY B 1 86 ? 1.061 -23.656 -5.082 1 94.75 86 GLY B O 1
ATOM 4081 N N . PRO B 1 87 ? 2.396 -22.984 -6.77 1 93.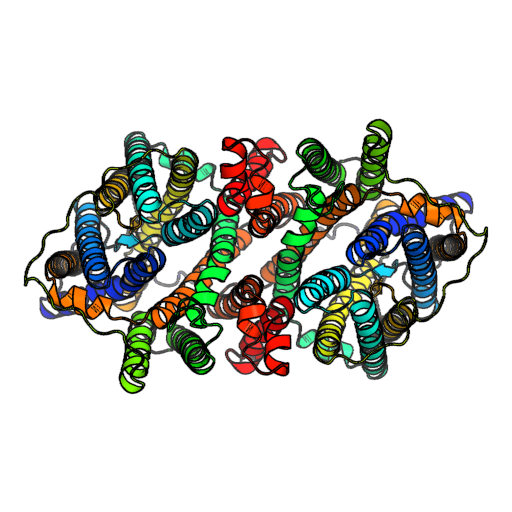75 87 PRO B N 1
ATOM 4082 C CA . PRO B 1 87 ? 3.125 -22.094 -5.855 1 93.75 87 PRO B CA 1
ATOM 4083 C C . PRO B 1 87 ? 2.24 -21 -5.266 1 93.75 87 PRO B C 1
ATOM 4085 O O . PRO B 1 87 ? 1.579 -20.281 -6.012 1 93.75 87 PRO B O 1
ATOM 4088 N N . ALA B 1 88 ? 2.26 -20.969 -3.967 1 90.06 88 ALA B N 1
ATOM 4089 C CA . ALA B 1 88 ? 1.483 -19.938 -3.287 1 90.06 88 ALA B CA 1
ATOM 4090 C C . ALA B 1 88 ? 2.084 -18.562 -3.523 1 90.06 88 ALA B C 1
ATOM 4092 O O . ALA B 1 88 ? 3.301 -18.375 -3.42 1 90.06 88 ALA B O 1
ATOM 4093 N N . GLY B 1 89 ? 1.206 -17.641 -3.889 1 81.94 89 GLY B N 1
ATOM 4094 C CA . GLY B 1 89 ? 1.671 -16.281 -4.047 1 81.94 89 GLY B CA 1
ATOM 4095 C C . GLY B 1 89 ? 2.443 -15.773 -2.844 1 81.94 89 GLY B C 1
ATOM 4096 O O . GLY B 1 89 ? 3.461 -15.094 -2.994 1 81.94 89 GLY B O 1
ATOM 4097 N N . MET B 1 90 ? 2.027 -16.141 -1.685 1 82.62 90 MET B N 1
ATOM 4098 C CA . MET B 1 90 ? 2.697 -15.734 -0.453 1 82.62 90 MET B CA 1
ATOM 4099 C C . MET B 1 90 ? 4.117 -16.281 -0.396 1 82.62 90 MET B C 1
ATOM 4101 O O . MET B 1 90 ? 5.047 -15.586 0.001 1 82.62 90 MET B O 1
ATOM 4105 N N . TRP B 1 91 ? 4.23 -17.453 -0.766 1 91.25 91 TRP B N 1
ATOM 4106 C CA . TRP B 1 91 ? 5.559 -18.062 -0.763 1 91.25 91 TRP B CA 1
ATOM 4107 C C . TRP B 1 91 ? 6.441 -17.438 -1.84 1 91.25 91 TRP B C 1
ATOM 4109 O O . TRP B 1 91 ? 7.645 -17.266 -1.636 1 91.25 91 TRP B O 1
ATOM 4119 N N . TRP B 1 92 ? 5.789 -17.109 -2.963 1 87.75 92 TRP B N 1
ATOM 4120 C CA . TRP B 1 92 ? 6.516 -16.375 -3.992 1 87.75 92 TRP B CA 1
ATOM 4121 C C . TRP B 1 92 ? 7.137 -15.109 -3.416 1 87.75 92 TRP B C 1
ATOM 4123 O O . TRP B 1 92 ? 8.328 -14.859 -3.602 1 87.75 92 TRP B O 1
ATOM 4133 N N . GLY B 1 93 ? 6.277 -14.477 -2.814 1 81.81 93 GLY B N 1
ATOM 4134 C CA . GLY B 1 93 ? 6.707 -13.219 -2.221 1 81.81 93 GLY B CA 1
ATOM 4135 C C . GLY B 1 93 ? 7.828 -13.391 -1.215 1 81.81 93 GLY B C 1
ATOM 4136 O O . GLY B 1 93 ? 8.789 -12.617 -1.217 1 81.81 93 GLY B O 1
ATOM 4137 N N . ILE B 1 94 ? 7.777 -14.375 -0.423 1 86.12 94 ILE B N 1
ATOM 4138 C CA . ILE B 1 94 ? 8.766 -14.609 0.625 1 86.12 94 ILE B CA 1
ATOM 4139 C C . ILE B 1 94 ? 10.109 -14.961 -0.005 1 86.12 94 ILE B C 1
ATOM 4141 O O . ILE B 1 94 ? 11.156 -14.492 0.454 1 86.12 94 ILE B O 1
ATOM 4145 N N . PHE B 1 95 ? 10.078 -15.781 -1.046 1 92.12 95 PHE B N 1
ATOM 4146 C CA . PHE B 1 95 ? 11.312 -16.094 -1.755 1 92.12 95 PHE B CA 1
ATOM 4147 C C . PHE B 1 95 ? 11.961 -14.82 -2.289 1 92.12 95 PHE B C 1
ATOM 4149 O O . PHE B 1 95 ? 13.18 -14.641 -2.162 1 92.12 95 PHE B O 1
ATOM 4156 N N . ILE B 1 96 ? 11.156 -13.984 -2.805 1 84.44 96 ILE B N 1
ATOM 4157 C CA . ILE B 1 96 ? 11.656 -12.75 -3.414 1 84.44 96 ILE B CA 1
ATOM 4158 C C . ILE B 1 96 ? 12.164 -11.805 -2.326 1 84.44 96 ILE B C 1
ATOM 4160 O O . ILE B 1 96 ? 13.266 -11.266 -2.426 1 84.44 96 ILE B O 1
ATOM 4164 N N . ILE B 1 97 ? 11.398 -11.648 -1.284 1 78.5 97 ILE B N 1
ATOM 4165 C CA . ILE B 1 97 ? 11.742 -10.727 -0.208 1 78.5 97 ILE B CA 1
ATOM 4166 C C . ILE B 1 97 ? 13.039 -11.172 0.459 1 78.5 97 ILE B C 1
ATOM 4168 O O . ILE B 1 97 ? 13.938 -10.359 0.687 1 78.5 97 ILE B O 1
ATOM 4172 N N . LEU B 1 98 ? 13.234 -12.438 0.698 1 84.69 98 LEU B N 1
ATOM 4173 C CA . LEU B 1 98 ? 14.367 -12.914 1.479 1 84.69 98 LEU B CA 1
ATOM 4174 C C . LEU B 1 98 ? 15.648 -12.883 0.649 1 84.69 98 LEU B C 1
ATOM 4176 O O . LEU B 1 98 ? 16.734 -12.648 1.183 1 84.69 98 LEU B O 1
ATOM 4180 N N . VAL B 1 99 ? 15.508 -13.117 -0.632 1 87.31 99 VAL B N 1
ATOM 4181 C CA . VAL B 1 99 ? 16.719 -13.031 -1.449 1 87.31 99 VAL B CA 1
ATOM 4182 C C . VAL B 1 99 ? 17.188 -11.586 -1.533 1 87.31 99 VAL B C 1
ATOM 4184 O O . VAL B 1 99 ? 18.391 -11.32 -1.55 1 87.31 99 VAL B O 1
ATOM 4187 N N . ASN B 1 100 ? 16.281 -10.719 -1.614 1 77.69 100 ASN B N 1
ATOM 4188 C CA . ASN B 1 100 ? 16.641 -9.305 -1.666 1 77.69 100 ASN B CA 1
ATOM 4189 C C . ASN B 1 100 ? 17.25 -8.836 -0.349 1 77.69 100 ASN B C 1
ATOM 4191 O O . ASN B 1 100 ? 18.266 -8.133 -0.346 1 77.69 100 ASN B O 1
ATOM 4195 N N . LEU B 1 101 ? 16.656 -9.195 0.739 1 72.81 101 LEU B N 1
ATOM 4196 C CA . LEU B 1 101 ? 17.172 -8.836 2.057 1 72.81 101 LEU B CA 1
ATOM 4197 C C . LEU B 1 101 ? 18.516 -9.5 2.32 1 72.81 101 LEU B C 1
ATOM 4199 O O . LEU B 1 101 ? 19.438 -8.867 2.844 1 72.81 101 LEU B O 1
ATOM 4203 N N . GLY B 1 102 ? 18.609 -10.75 1.947 1 77.88 102 GLY B N 1
ATOM 4204 C CA . GLY B 1 102 ? 19.844 -11.5 2.186 1 77.88 102 GLY B CA 1
ATOM 4205 C C . GLY B 1 102 ? 21.016 -11.008 1.359 1 77.88 102 GLY B C 1
ATOM 4206 O O . GLY B 1 102 ? 22.141 -10.945 1.852 1 77.88 102 GLY B O 1
ATOM 4207 N N . THR B 1 103 ? 20.719 -10.68 0.142 1 77.88 103 THR B N 1
ATOM 4208 C CA . THR B 1 103 ? 21.797 -10.203 -0.729 1 77.88 103 THR B CA 1
ATOM 4209 C C . THR B 1 103 ? 22.375 -8.898 -0.197 1 77.88 103 THR B C 1
ATOM 4211 O O . THR B 1 103 ? 23.594 -8.695 -0.24 1 77.88 103 THR B O 1
ATOM 4214 N N . VAL B 1 104 ? 21.594 -8.109 0.326 1 69.88 104 VAL B N 1
ATOM 4215 C CA . VAL B 1 104 ? 22.047 -6.852 0.912 1 69.88 104 VAL B CA 1
ATOM 4216 C C . VAL B 1 104 ? 22.875 -7.133 2.158 1 69.88 104 VAL B C 1
ATOM 4218 O O . VAL B 1 104 ? 23.844 -6.418 2.441 1 69.88 104 VAL B O 1
ATOM 4221 N N . ALA B 1 105 ? 22.531 -8.195 2.854 1 73.56 105 ALA B N 1
ATOM 4222 C CA . ALA B 1 105 ? 23.25 -8.57 4.074 1 73.56 105 ALA B CA 1
ATOM 4223 C C . ALA B 1 105 ? 24.484 -9.406 3.752 1 73.56 105 ALA B C 1
ATOM 4225 O O . ALA B 1 105 ? 25.188 -9.852 4.66 1 73.56 105 ALA B O 1
ATOM 4226 N N . GLY B 1 106 ? 24.734 -9.688 2.467 1 78.12 106 GLY B N 1
ATOM 4227 C CA . GLY B 1 106 ? 25.922 -10.398 2.041 1 78.12 106 GLY B CA 1
ATOM 4228 C C . GLY B 1 106 ? 25.75 -11.906 2.012 1 78.12 106 GLY B C 1
ATOM 4229 O O . GLY B 1 106 ? 26.719 -12.648 1.943 1 78.12 106 GLY B O 1
ATOM 4230 N N . GLN B 1 107 ? 24.562 -12.344 2.107 1 85.69 107 GLN B N 1
ATOM 4231 C CA . GLN B 1 107 ? 24.281 -13.781 2.057 1 85.69 107 GLN B CA 1
ATOM 4232 C C . GLN B 1 107 ? 24.172 -14.266 0.615 1 85.69 107 GLN B C 1
ATOM 4234 O O . GLN B 1 107 ? 23.594 -13.586 -0.23 1 85.69 107 GLN B O 1
ATOM 4239 N N . ALA B 1 108 ? 24.734 -15.438 0.396 1 90.94 108 ALA B N 1
ATOM 4240 C CA . ALA B 1 108 ? 24.625 -16.031 -0.935 1 90.94 108 ALA B CA 1
ATOM 4241 C C . ALA B 1 108 ? 23.188 -16.5 -1.193 1 90.94 108 ALA B C 1
ATOM 4243 O O . ALA B 1 108 ? 22.547 -17.047 -0.298 1 90.94 108 ALA B O 1
ATOM 4244 N N . PRO B 1 109 ? 22.75 -16.328 -2.406 1 92.12 109 PRO B N 1
ATOM 4245 C CA . PRO B 1 109 ? 21.391 -16.75 -2.736 1 92.12 109 PRO B CA 1
ATOM 4246 C C . PRO B 1 109 ? 21.156 -18.234 -2.457 1 92.12 109 PRO B C 1
ATOM 4248 O O . PRO B 1 109 ? 20.062 -18.625 -2.039 1 92.12 109 PRO B O 1
ATOM 4251 N N . GLN B 1 110 ? 22.125 -19 -2.619 1 93.62 110 GLN B N 1
ATOM 4252 C CA . GLN B 1 110 ? 22.016 -20.438 -2.352 1 93.62 110 GLN B CA 1
ATOM 4253 C C . GLN B 1 110 ? 21.719 -20.703 -0.877 1 93.62 110 GLN B C 1
ATOM 4255 O O . GLN B 1 110 ? 20.938 -21.594 -0.543 1 93.62 110 GLN B O 1
ATOM 4260 N N . GLU B 1 111 ? 22.328 -19.953 -0.047 1 94.19 111 GLU B N 1
ATOM 4261 C CA . GLU B 1 111 ? 22.109 -20.109 1.388 1 94.19 111 GLU B CA 1
ATOM 4262 C C . GLU B 1 111 ? 20.688 -19.719 1.77 1 94.19 111 GLU B C 1
ATOM 4264 O O . GLU B 1 111 ? 20.094 -20.312 2.674 1 94.19 111 GLU B O 1
ATOM 4269 N N . ILE B 1 112 ? 20.25 -18.781 1.105 1 93.44 112 ILE B N 1
ATOM 4270 C CA . ILE B 1 112 ? 18.875 -18.359 1.344 1 93.44 112 ILE B CA 1
ATOM 4271 C C . ILE B 1 112 ? 17.906 -19.469 0.921 1 93.44 112 ILE B C 1
ATOM 4273 O O . ILE B 1 112 ? 16.938 -19.766 1.624 1 93.44 112 ILE B O 1
ATOM 4277 N N . GLY B 1 113 ? 18.234 -20.047 -0.239 1 95.69 113 GLY B N 1
ATOM 4278 C CA . GLY B 1 113 ? 17.453 -21.188 -0.678 1 95.69 113 GLY B CA 1
ATOM 4279 C C . GLY B 1 113 ? 17.469 -22.328 0.319 1 95.69 113 GLY B C 1
ATOM 4280 O O . GLY B 1 113 ? 16.422 -22.938 0.586 1 95.69 113 GLY B O 1
ATOM 4281 N N . GLN B 1 114 ? 18.609 -22.531 0.896 1 97.12 114 GLN B N 1
ATOM 4282 C CA . GLN B 1 114 ? 18.75 -23.578 1.897 1 97.12 114 GLN B CA 1
ATOM 4283 C C . GLN B 1 114 ? 17.922 -23.266 3.141 1 97.12 114 GLN B C 1
ATOM 4285 O O . GLN B 1 114 ? 17.312 -24.172 3.732 1 97.12 114 GLN B O 1
ATOM 4290 N N . SER B 1 115 ? 17.938 -22.094 3.498 1 95.44 115 SER B N 1
ATOM 4291 C CA . SER B 1 115 ? 17.172 -21.688 4.668 1 95.44 115 SER B CA 1
ATOM 4292 C C . SER B 1 115 ? 15.672 -21.812 4.414 1 95.44 115 SER B C 1
ATOM 4294 O O . SER B 1 115 ? 14.906 -22.125 5.328 1 95.44 115 SER B O 1
ATOM 4296 N N . LEU B 1 116 ? 15.281 -21.516 3.229 1 96.31 116 LEU B N 1
ATOM 4297 C CA . LEU B 1 116 ? 13.875 -21.625 2.875 1 96.31 116 LEU B CA 1
ATOM 4298 C C . LEU B 1 116 ? 13.438 -23.094 2.828 1 96.31 116 LEU B C 1
ATOM 4300 O O . LEU B 1 116 ? 12.297 -23.406 3.172 1 96.31 116 LEU B O 1
ATOM 4304 N N . GLU B 1 117 ? 14.336 -23.969 2.383 1 97.69 117 GLU B N 1
ATOM 4305 C CA . GLU B 1 117 ? 14.062 -25.391 2.461 1 97.69 117 GLU B CA 1
ATOM 4306 C C . GLU B 1 117 ? 13.734 -25.812 3.891 1 97.69 117 GLU B C 1
ATOM 4308 O O . GLU B 1 117 ? 12.734 -26.5 4.129 1 97.69 117 GLU B O 1
ATOM 4313 N N . MET B 1 118 ? 14.516 -25.359 4.789 1 97.31 118 MET B N 1
ATOM 4314 C CA . MET B 1 118 ? 14.297 -25.656 6.199 1 97.31 118 MET B CA 1
ATOM 4315 C C . MET B 1 118 ? 12.977 -25.062 6.68 1 97.31 118 MET B C 1
ATOM 4317 O O . MET B 1 118 ? 12.211 -25.734 7.383 1 97.31 118 MET B O 1
ATOM 4321 N N . GLY B 1 119 ? 12.773 -23.828 6.348 1 97 119 GLY B N 1
ATOM 4322 C CA . GLY B 1 119 ? 11.523 -23.172 6.723 1 97 119 GLY B CA 1
ATOM 4323 C C . GLY B 1 119 ? 10.297 -23.922 6.242 1 97 119 GLY B C 1
ATOM 4324 O O . GLY B 1 119 ? 9.336 -24.094 6.992 1 97 119 GLY B O 1
ATOM 4325 N N . LEU B 1 120 ? 10.312 -24.344 5.02 1 98 120 LEU B N 1
ATOM 4326 C CA . LEU B 1 120 ? 9.195 -25.062 4.43 1 98 120 LEU B CA 1
ATOM 4327 C C . LEU B 1 120 ? 9 -26.406 5.117 1 98 120 LEU B C 1
ATOM 4329 O O . LEU B 1 120 ? 7.863 -26.828 5.359 1 98 120 LEU B O 1
ATOM 4333 N N . ILE B 1 121 ? 10.062 -27.094 5.43 1 98.25 121 ILE B N 1
ATOM 4334 C CA . ILE B 1 121 ? 9.984 -28.391 6.098 1 98.25 121 ILE B CA 1
ATOM 4335 C C . ILE B 1 121 ? 9.344 -28.219 7.473 1 98.25 121 ILE B C 1
ATOM 4337 O O . ILE B 1 121 ? 8.406 -28.938 7.816 1 98.25 121 ILE B O 1
ATOM 4341 N N . ILE B 1 122 ? 9.797 -27.281 8.203 1 98.19 122 ILE B N 1
ATOM 4342 C CA . ILE B 1 122 ? 9.266 -27.047 9.539 1 98.19 122 ILE B CA 1
ATOM 4343 C C . ILE B 1 122 ? 7.797 -26.641 9.445 1 98.19 122 ILE B C 1
ATOM 4345 O O . ILE B 1 122 ? 6.973 -27.078 10.25 1 98.19 122 ILE B O 1
ATOM 4349 N N . THR B 1 123 ? 7.535 -25.797 8.508 1 97.19 123 THR B N 1
ATOM 4350 C CA . THR B 1 123 ? 6.156 -25.391 8.297 1 97.19 123 THR B CA 1
ATOM 4351 C C . THR B 1 123 ? 5.277 -26.578 7.941 1 97.19 123 THR B C 1
ATOM 4353 O O . THR B 1 123 ? 4.148 -26.688 8.422 1 97.19 123 THR B O 1
ATOM 4356 N N . GLY B 1 124 ? 5.793 -27.469 7.051 1 98.12 124 GLY B N 1
ATOM 4357 C CA . GLY B 1 124 ? 5.055 -28.656 6.699 1 98.12 124 GLY B CA 1
ATOM 4358 C C . GLY B 1 124 ? 4.734 -29.531 7.898 1 98.12 124 GLY B C 1
ATOM 4359 O O . GLY B 1 124 ? 3.607 -30.016 8.039 1 98.12 124 GLY B O 1
ATOM 4360 N N . ILE B 1 125 ? 5.672 -29.688 8.758 1 97.94 125 ILE B N 1
ATOM 4361 C CA . ILE B 1 125 ? 5.48 -30.469 9.969 1 97.94 125 ILE B CA 1
ATOM 4362 C C . ILE B 1 125 ? 4.406 -29.828 10.844 1 97.94 125 ILE B C 1
ATOM 4364 O O . ILE B 1 125 ? 3.518 -30.516 11.359 1 97.94 125 ILE B O 1
ATOM 4368 N N . MET B 1 126 ? 4.527 -28.562 10.977 1 96.31 126 MET B N 1
ATOM 4369 C CA . MET B 1 126 ? 3.535 -27.844 11.766 1 96.31 126 MET B CA 1
ATOM 4370 C C . MET B 1 126 ? 2.135 -28.031 11.195 1 96.31 126 MET B C 1
ATOM 4372 O O . MET B 1 126 ? 1.188 -28.297 11.938 1 96.31 126 MET B O 1
ATOM 4376 N N . LEU B 1 127 ? 1.972 -27.953 9.922 1 95.31 127 LEU B N 1
ATOM 4377 C CA . LEU B 1 127 ? 0.667 -28.062 9.281 1 95.31 127 LEU B CA 1
ATOM 4378 C C . LEU B 1 127 ? 0.121 -29.469 9.398 1 95.31 127 LEU B C 1
ATOM 4380 O O . LEU B 1 127 ? -1.084 -29.672 9.578 1 95.31 127 LEU B O 1
ATOM 4384 N N . ILE B 1 128 ? 0.975 -30.469 9.289 1 96.5 128 ILE B N 1
ATOM 4385 C CA . ILE B 1 128 ? 0.561 -31.859 9.469 1 96.5 128 ILE B CA 1
ATOM 4386 C C . ILE B 1 128 ? 0.025 -32.062 10.883 1 96.5 128 ILE B C 1
ATOM 4388 O O . ILE B 1 128 ? -1.03 -32.656 11.07 1 96.5 128 ILE B O 1
ATOM 4392 N N . ILE B 1 129 ? 0.734 -31.484 11.836 1 95.5 129 ILE B N 1
ATOM 4393 C CA . ILE B 1 129 ? 0.334 -31.609 13.227 1 95.5 129 ILE B CA 1
ATOM 4394 C C . ILE B 1 129 ? -1.001 -30.906 13.453 1 95.5 129 ILE B C 1
ATOM 4396 O O . ILE B 1 129 ? -1.904 -31.453 14.086 1 95.5 129 ILE B O 1
ATOM 4400 N N . LEU B 1 130 ? -1.105 -29.734 12.953 1 91.69 130 LEU B N 1
ATOM 4401 C CA . LEU B 1 130 ? -2.346 -28.984 13.102 1 91.69 130 LEU B CA 1
ATOM 4402 C C . LEU B 1 130 ? -3.506 -29.703 12.422 1 91.69 130 LEU B C 1
ATOM 4404 O O . LEU B 1 130 ? -4.617 -29.734 12.953 1 91.69 130 LEU B O 1
ATOM 4408 N N . GLY B 1 131 ? -3.271 -30.203 11.234 1 89.38 131 GLY B N 1
ATOM 4409 C CA . GLY B 1 131 ? -4.297 -30.969 10.539 1 89.38 131 GLY B CA 1
ATOM 4410 C C . GLY B 1 131 ? -4.707 -32.219 11.273 1 89.38 131 GLY B C 1
ATOM 4411 O O . GLY B 1 131 ? -5.898 -32.531 11.383 1 89.38 131 GLY B O 1
ATOM 4412 N N . ALA B 1 132 ? -3.773 -32.938 11.797 1 91.56 132 ALA B N 1
ATOM 4413 C CA . ALA B 1 132 ? -4.023 -34.188 12.492 1 91.56 132 ALA B CA 1
ATOM 4414 C C . ALA B 1 132 ? -4.781 -33.969 13.797 1 91.56 132 ALA B C 1
ATOM 4416 O O . ALA B 1 132 ? -5.594 -34.781 14.203 1 91.56 132 ALA B O 1
ATOM 4417 N N . THR B 1 133 ? -4.516 -32.812 14.438 1 90.69 133 THR B N 1
ATOM 4418 C CA . THR B 1 133 ? -5.117 -32.531 15.742 1 90.69 133 THR B CA 1
ATOM 4419 C C . THR B 1 133 ? -6.441 -31.781 15.586 1 90.69 133 THR B C 1
ATOM 4421 O O . THR B 1 133 ? -7.191 -31.625 16.547 1 90.69 133 THR B O 1
ATOM 4424 N N . GLY B 1 134 ? -6.758 -31.328 14.43 1 82.88 134 GLY B N 1
ATOM 4425 C CA . GLY B 1 134 ? -8.008 -30.625 14.188 1 82.88 134 GLY B CA 1
ATOM 4426 C C . GLY B 1 134 ? -7.988 -29.188 14.664 1 82.88 134 GLY B C 1
ATOM 4427 O O . GLY B 1 134 ? -9.039 -28.578 14.883 1 82.88 134 GLY B O 1
ATOM 4428 N N . PHE B 1 135 ? -6.789 -28.594 14.859 1 81.62 135 PHE B N 1
ATOM 4429 C CA . PHE B 1 135 ? -6.664 -27.234 15.383 1 81.62 135 PHE B CA 1
ATOM 4430 C C . PHE B 1 135 ? -6.758 -26.219 14.25 1 81.62 135 PHE B C 1
ATOM 4432 O O . PHE B 1 135 ? -6.613 -25.016 14.484 1 81.62 135 PHE B O 1
ATOM 4439 N N . ILE B 1 136 ? -6.945 -26.672 13.07 1 77.56 136 ILE B N 1
ATOM 4440 C CA . ILE B 1 136 ? -7.023 -25.781 11.914 1 77.56 136 ILE B CA 1
ATOM 4441 C C . ILE B 1 136 ? -8.141 -24.766 12.117 1 77.56 136 ILE B C 1
ATOM 4443 O O . ILE B 1 136 ? -7.965 -23.578 11.82 1 77.56 136 ILE B O 1
ATOM 4447 N N . GLU B 1 137 ? -9.234 -25.156 12.664 1 74.69 137 GLU B N 1
ATOM 4448 C CA . GLU B 1 137 ? -10.375 -24.266 12.883 1 74.69 137 GLU B CA 1
ATOM 4449 C C . GLU B 1 137 ? -10.047 -23.172 13.898 1 74.69 137 GLU B C 1
ATOM 4451 O O . GLU B 1 137 ? -10.469 -22.031 13.742 1 74.69 137 GLU B O 1
ATOM 4456 N N . LYS B 1 138 ? -9.344 -23.578 14.961 1 77 138 LYS B N 1
ATOM 4457 C CA . LYS B 1 138 ? -8.984 -22.625 16 1 77 138 LYS B CA 1
ATOM 4458 C C . LYS B 1 138 ? -8.031 -21.562 15.461 1 77 138 LYS B C 1
ATOM 4460 O O . LYS B 1 138 ? -8.117 -20.391 15.836 1 77 138 LYS B O 1
ATOM 4465 N N . ILE B 1 139 ? -7.172 -22 14.633 1 77.44 139 ILE B N 1
ATOM 4466 C CA . ILE B 1 139 ? -6.188 -21.078 14.07 1 77.44 139 ILE B CA 1
ATOM 4467 C C . ILE B 1 139 ? -6.871 -20.109 13.102 1 77.44 139 ILE B C 1
ATOM 4469 O O . ILE B 1 139 ? -6.508 -18.938 13.023 1 77.44 139 ILE B O 1
ATOM 4473 N N . GLN B 1 140 ? -7.82 -20.578 12.398 1 74.19 140 GLN B N 1
ATOM 4474 C CA . GLN B 1 140 ? -8.562 -19.734 11.461 1 74.19 140 GLN B CA 1
ATOM 4475 C C . GLN B 1 140 ? -9.195 -18.547 12.18 1 74.19 140 GLN B C 1
ATOM 4477 O O . GLN B 1 140 ? -9.344 -17.469 11.594 1 74.19 140 GLN B O 1
ATOM 4482 N N . ARG B 1 141 ? -9.484 -18.75 13.484 1 74.56 141 ARG B N 1
ATOM 4483 C CA . ARG B 1 141 ? -10.133 -17.688 14.25 1 74.56 141 ARG B CA 1
ATOM 4484 C C . ARG B 1 141 ? -9.156 -16.547 14.547 1 74.56 141 ARG B C 1
ATOM 4486 O O . ARG B 1 141 ? -9.562 -15.406 14.75 1 74.56 141 ARG B O 1
ATOM 4493 N N . ILE B 1 142 ? -7.902 -16.906 14.547 1 76.38 142 ILE B N 1
ATOM 4494 C CA . ILE B 1 142 ? -6.879 -15.898 14.805 1 76.38 142 ILE B CA 1
ATOM 4495 C C . ILE B 1 142 ? -6.637 -15.078 13.539 1 76.38 142 ILE B C 1
ATOM 4497 O O . ILE B 1 142 ? -6.289 -13.898 13.617 1 76.38 142 ILE B O 1
ATOM 4501 N N . PHE B 1 143 ? -6.863 -15.633 12.43 1 78.38 143 PHE B N 1
ATOM 4502 C CA . PHE B 1 143 ? -6.633 -14.93 11.172 1 78.38 143 PHE B CA 1
ATOM 4503 C C . PHE B 1 143 ? -7.926 -14.336 10.633 1 78.38 143 PHE B C 1
ATOM 4505 O O . PHE B 1 143 ? -8.438 -14.773 9.602 1 78.38 143 PHE B O 1
ATOM 4512 N N . THR B 1 144 ? -8.344 -13.25 11.352 1 84.31 144 THR B N 1
ATOM 4513 C CA . THR B 1 144 ? -9.531 -12.484 11 1 84.31 144 THR B CA 1
ATOM 4514 C C . THR B 1 144 ? -9.336 -11.742 9.68 1 84.31 144 THR B C 1
ATOM 4516 O O . THR B 1 144 ? -8.219 -11.68 9.164 1 84.31 144 THR B O 1
ATOM 4519 N N . PRO B 1 145 ? -10.336 -11.266 9.172 1 86.38 145 PRO B N 1
ATOM 4520 C CA . PRO B 1 145 ? -10.211 -10.492 7.938 1 86.38 145 PRO B CA 1
ATOM 4521 C C . PRO B 1 145 ? -9.25 -9.312 8.07 1 86.38 145 PRO B C 1
ATOM 4523 O O . PRO B 1 145 ? -8.625 -8.906 7.086 1 86.38 145 PRO B O 1
ATOM 4526 N N . LEU B 1 146 ? -9.062 -8.805 9.273 1 91.12 146 LEU B N 1
ATOM 4527 C CA . LEU B 1 146 ? -8.094 -7.746 9.5 1 91.12 146 LEU B CA 1
ATOM 4528 C C . LEU B 1 146 ? -6.672 -8.25 9.281 1 91.12 146 LEU B C 1
ATOM 4530 O O . LEU B 1 146 ? -5.867 -7.59 8.617 1 91.12 146 LEU B O 1
ATOM 4534 N N . VAL B 1 147 ? -6.445 -9.422 9.812 1 88.69 147 VAL B N 1
ATOM 4535 C CA . VAL B 1 147 ? -5.105 -9.992 9.742 1 88.69 147 VAL B CA 1
ATOM 4536 C C . VAL B 1 147 ? -4.832 -10.508 8.328 1 88.69 147 VAL B C 1
ATOM 4538 O O . VAL B 1 147 ? -3.803 -10.188 7.734 1 88.69 147 VAL B O 1
ATOM 4541 N N . SER B 1 148 ? -5.793 -11.25 7.77 1 84.81 148 SER B N 1
ATOM 4542 C CA . SER B 1 148 ? -5.602 -11.82 6.441 1 84.81 148 SER B CA 1
ATOM 4543 C C . SER B 1 148 ? -5.539 -10.734 5.375 1 84.81 148 SER B C 1
ATOM 4545 O O . SER B 1 148 ? -4.691 -10.789 4.477 1 84.81 148 SER B O 1
ATOM 4547 N N . GLY B 1 149 ? -6.441 -9.781 5.469 1 88.44 149 GLY B N 1
ATOM 4548 C CA . GLY B 1 149 ? -6.398 -8.664 4.539 1 88.44 149 GLY B CA 1
ATOM 4549 C C . GLY B 1 149 ? -5.109 -7.863 4.629 1 88.44 149 GLY B C 1
ATOM 4550 O O . GLY B 1 149 ? -4.52 -7.516 3.604 1 88.44 149 GLY B O 1
ATOM 4551 N N . GLY B 1 150 ? -4.711 -7.566 5.875 1 91.62 150 GLY B N 1
ATOM 4552 C CA . GLY B 1 150 ? -3.453 -6.867 6.082 1 91.62 150 GLY B CA 1
ATOM 4553 C C . GLY B 1 150 ? -2.26 -7.605 5.504 1 91.62 150 GLY B C 1
ATOM 4554 O O . GLY B 1 150 ? -1.393 -6.992 4.875 1 91.62 150 GLY B O 1
ATOM 4555 N N . TYR B 1 151 ? -2.275 -8.852 5.707 1 85.94 151 TYR B N 1
ATOM 4556 C CA . TYR B 1 151 ? -1.188 -9.672 5.184 1 85.94 151 TYR B CA 1
ATOM 4557 C C . TYR B 1 151 ? -1.128 -9.594 3.662 1 85.94 151 TYR B C 1
ATOM 4559 O O . TYR B 1 151 ? -0.052 -9.422 3.086 1 85.94 151 TYR B O 1
ATOM 4567 N N . LEU B 1 152 ? -2.227 -9.766 2.982 1 85.12 152 LEU B N 1
ATOM 4568 C CA . LEU B 1 152 ? -2.275 -9.789 1.524 1 85.12 152 LEU B CA 1
ATOM 4569 C C . LEU B 1 152 ? -1.86 -8.438 0.949 1 85.12 152 LEU B C 1
ATOM 4571 O O . LEU B 1 152 ? -1.147 -8.383 -0.056 1 85.12 152 LEU B O 1
ATOM 4575 N N . ILE B 1 153 ? -2.244 -7.391 1.581 1 91.12 153 ILE B N 1
ATOM 4576 C CA . ILE B 1 153 ? -1.882 -6.055 1.117 1 91.12 153 ILE B CA 1
ATOM 4577 C C . ILE B 1 153 ? -0.386 -5.824 1.322 1 91.12 153 ILE B C 1
ATOM 4579 O O . ILE B 1 153 ? 0.3 -5.324 0.428 1 91.12 153 ILE B O 1
ATOM 4583 N N . LEU B 1 154 ? 0.123 -6.164 2.48 1 90.19 154 LEU B N 1
ATOM 4584 C CA . LEU B 1 154 ? 1.549 -6.023 2.758 1 90.19 154 LEU B CA 1
ATOM 4585 C C . LEU B 1 154 ? 2.379 -6.832 1.767 1 90.19 154 LEU B C 1
ATOM 4587 O O . LEU B 1 154 ? 3.441 -6.387 1.33 1 90.19 154 LEU B O 1
ATOM 4591 N N . LEU B 1 155 ? 1.878 -8 1.479 1 84.62 155 LEU B N 1
ATOM 4592 C CA . LEU B 1 155 ? 2.57 -8.852 0.515 1 84.62 155 LEU B CA 1
ATOM 4593 C C . LEU B 1 155 ? 2.602 -8.195 -0.862 1 84.62 155 LEU B C 1
ATOM 4595 O O . LEU B 1 155 ? 3.645 -8.164 -1.518 1 84.62 155 LEU B O 1
ATOM 4599 N N . ALA B 1 156 ? 1.469 -7.773 -1.279 1 87.06 156 ALA B N 1
ATOM 4600 C CA . ALA B 1 156 ? 1.389 -7.109 -2.578 1 87.06 156 ALA B CA 1
ATOM 4601 C C . ALA B 1 156 ? 2.34 -5.918 -2.645 1 87.06 156 ALA B C 1
ATOM 4603 O O . ALA B 1 156 ? 3.043 -5.734 -3.639 1 87.06 156 ALA B O 1
ATOM 4604 N N . VAL B 1 157 ? 2.396 -5.133 -1.598 1 89.69 157 VAL B N 1
ATOM 4605 C CA . VAL B 1 157 ? 3.26 -3.957 -1.537 1 89.69 157 VAL B CA 1
ATOM 4606 C C . VAL B 1 157 ? 4.727 -4.391 -1.571 1 89.69 157 VAL B C 1
ATOM 4608 O O . VAL B 1 157 ? 5.539 -3.793 -2.281 1 89.69 157 VAL B O 1
ATOM 4611 N N . SER B 1 158 ? 5.051 -5.359 -0.819 1 85.75 158 SER B N 1
ATOM 4612 C CA . SER B 1 158 ? 6.426 -5.844 -0.729 1 85.75 158 SER B CA 1
ATOM 4613 C C . SER B 1 158 ? 6.93 -6.332 -2.082 1 85.75 158 SER B C 1
ATOM 4615 O O . SER B 1 158 ? 8.125 -6.234 -2.377 1 85.75 158 SER B O 1
ATOM 4617 N N . LEU B 1 159 ? 6.023 -6.82 -2.922 1 84.19 159 LEU B N 1
ATOM 4618 C CA . LEU B 1 159 ? 6.406 -7.41 -4.203 1 84.19 159 LEU B CA 1
ATOM 4619 C C . LEU B 1 159 ? 6.426 -6.352 -5.301 1 84.19 159 LEU B C 1
ATOM 4621 O O . LEU B 1 159 ? 6.98 -6.582 -6.379 1 84.19 159 LEU B O 1
ATOM 4625 N N . SER B 1 160 ? 5.848 -5.254 -5.051 1 88.88 160 SER B N 1
ATOM 4626 C CA . SER B 1 160 ? 5.691 -4.238 -6.086 1 88.88 160 SER B CA 1
ATOM 4627 C C . SER B 1 160 ? 7.047 -3.764 -6.602 1 88.88 160 SER B C 1
ATOM 4629 O O . SER B 1 160 ? 7.227 -3.582 -7.809 1 88.88 160 SER B O 1
ATOM 4631 N N . GLY B 1 161 ? 8.023 -3.611 -5.758 1 87.25 161 GLY B N 1
ATOM 4632 C CA . GLY B 1 161 ? 9.344 -3.145 -6.156 1 87.25 161 GLY B CA 1
ATOM 4633 C C . GLY B 1 161 ? 10.055 -4.098 -7.102 1 87.25 161 GLY B C 1
ATOM 4634 O O . GLY B 1 161 ? 10.328 -3.746 -8.25 1 87.25 161 GLY B O 1
ATOM 4635 N N . PRO B 1 162 ? 10.289 -5.316 -6.605 1 83.62 162 PRO B N 1
ATOM 4636 C CA . PRO B 1 162 ? 10.984 -6.297 -7.445 1 83.62 162 PRO B CA 1
ATOM 4637 C C . PRO B 1 162 ? 10.258 -6.559 -8.766 1 83.62 162 PRO B C 1
ATOM 4639 O O . PRO B 1 162 ? 10.898 -6.719 -9.805 1 83.62 162 PRO B O 1
ATOM 4642 N N . VAL B 1 163 ? 8.945 -6.66 -8.734 1 87.5 163 VAL B N 1
ATOM 4643 C CA . VAL B 1 163 ? 8.18 -6.926 -9.945 1 87.5 163 VAL B CA 1
ATOM 4644 C C . VAL B 1 163 ? 8.328 -5.758 -10.914 1 87.5 163 VAL B C 1
ATOM 4646 O O . VAL B 1 163 ? 8.523 -5.965 -12.117 1 87.5 163 VAL B O 1
ATOM 4649 N N . MET B 1 164 ? 8.258 -4.559 -10.375 1 90.19 164 MET B N 1
ATOM 4650 C CA . MET B 1 164 ? 8.406 -3.377 -11.219 1 90.19 164 MET B CA 1
ATOM 4651 C C . MET B 1 164 ? 9.805 -3.32 -11.828 1 90.19 164 MET B C 1
ATOM 4653 O O . MET B 1 164 ? 9.961 -3.039 -13.016 1 90.19 164 MET B O 1
ATOM 4657 N N . ASN B 1 165 ? 10.844 -3.566 -11.07 1 87.62 165 ASN B N 1
ATOM 4658 C CA . ASN B 1 165 ? 12.211 -3.58 -11.57 1 87.62 165 ASN B CA 1
ATOM 4659 C C . ASN B 1 165 ? 12.391 -4.586 -12.703 1 87.62 165 ASN B C 1
ATOM 4661 O O . ASN B 1 165 ? 13.008 -4.277 -13.719 1 87.62 165 ASN B O 1
ATOM 4665 N N . GLY B 1 166 ? 11.82 -5.73 -12.523 1 88.12 166 GLY B N 1
ATOM 4666 C CA . GLY B 1 166 ? 11.891 -6.758 -13.555 1 88.12 166 GLY B CA 1
ATOM 4667 C C . GLY B 1 166 ? 11.133 -6.383 -14.82 1 88.12 166 GLY B C 1
ATOM 4668 O O . GLY B 1 166 ? 11.625 -6.605 -15.93 1 88.12 166 GLY B O 1
ATOM 4669 N N . MET B 1 167 ? 9.984 -5.836 -14.648 1 91.19 167 MET B N 1
ATOM 4670 C CA . MET B 1 167 ? 9.156 -5.43 -15.781 1 91.19 167 MET B CA 1
ATOM 4671 C C . MET B 1 167 ? 9.844 -4.34 -16.594 1 91.19 167 MET B C 1
ATOM 4673 O O . MET B 1 167 ? 9.703 -4.289 -17.828 1 91.19 167 MET B O 1
ATOM 4677 N N . LEU B 1 168 ? 10.57 -3.51 -15.906 1 90.88 168 LEU B N 1
ATOM 4678 C CA . LEU B 1 168 ? 11.219 -2.389 -16.578 1 90.88 168 LEU B CA 1
ATOM 4679 C C . LEU B 1 168 ? 12.539 -2.816 -17.203 1 90.88 168 LEU B C 1
ATOM 4681 O O . LEU B 1 168 ? 13.203 -2.021 -17.875 1 90.88 168 LEU B O 1
ATOM 4685 N N . GLY B 1 169 ? 12.93 -4.035 -17.016 1 88.44 169 GLY B N 1
ATOM 4686 C CA . GLY B 1 169 ? 14.109 -4.605 -17.656 1 88.44 169 GLY B CA 1
ATOM 4687 C C . GLY B 1 169 ? 15.406 -4.219 -16.969 1 88.44 169 GLY B C 1
ATOM 4688 O O . GLY B 1 169 ? 16.484 -4.277 -17.562 1 88.44 169 GLY B O 1
ATOM 4689 N N . ILE B 1 170 ? 15.297 -3.732 -15.797 1 85.31 170 ILE B N 1
ATOM 4690 C CA . ILE B 1 170 ? 16.5 -3.342 -15.07 1 85.31 170 ILE B CA 1
ATOM 4691 C C . ILE B 1 170 ? 17.359 -4.57 -14.805 1 85.31 170 ILE B C 1
ATOM 4693 O O . ILE B 1 170 ? 16.906 -5.547 -14.211 1 85.31 170 ILE B O 1
ATOM 4697 N N . GLY B 1 171 ? 18.547 -4.598 -15.336 1 80.44 171 GLY B N 1
ATOM 4698 C CA . GLY B 1 171 ? 19.484 -5.691 -15.117 1 80.44 171 GLY B CA 1
ATOM 4699 C C . GLY B 1 171 ? 19.312 -6.828 -16.109 1 80.44 171 GLY B C 1
ATOM 4700 O O . GLY B 1 171 ? 19.938 -7.875 -15.977 1 80.44 171 GLY B O 1
ATOM 4701 N N . TYR B 1 172 ? 18.406 -6.699 -17.094 1 84.12 172 TYR B N 1
ATOM 4702 C CA . TYR B 1 172 ? 18.125 -7.801 -18 1 84.12 172 TYR B CA 1
ATOM 4703 C C . TYR B 1 172 ? 19.281 -8.016 -18.969 1 84.12 172 TYR B C 1
ATOM 4705 O O . TYR B 1 172 ? 19.703 -9.156 -19.188 1 84.12 172 TYR B O 1
ATOM 4713 N N . PHE B 1 173 ? 19.797 -6.953 -19.531 1 82.06 173 PHE B N 1
ATOM 4714 C CA . PHE B 1 173 ? 20.875 -7.082 -20.516 1 82.06 173 PHE B CA 1
ATOM 4715 C C . PHE B 1 173 ? 22.234 -7.07 -19.828 1 82.06 173 PHE B C 1
ATOM 4717 O O . PHE B 1 173 ? 23.141 -7.809 -20.219 1 82.06 173 PHE B O 1
ATOM 4724 N N . SER B 1 174 ? 22.344 -6.164 -18.781 1 78.69 174 SER B N 1
ATOM 4725 C CA . SER B 1 174 ? 23.547 -6.094 -17.953 1 78.69 174 SER B CA 1
ATOM 4726 C C . SER B 1 174 ? 23.203 -5.758 -16.5 1 78.69 174 SER B C 1
ATOM 4728 O O . SER B 1 174 ? 22.203 -5.113 -16.234 1 78.69 174 SER B O 1
ATOM 4730 N N . LYS B 1 175 ? 23.953 -6.219 -15.703 1 71.19 175 LYS B N 1
ATOM 4731 C CA . LYS B 1 175 ? 23.703 -6.039 -14.273 1 71.19 175 LYS B CA 1
ATOM 4732 C C . LYS B 1 175 ? 23.547 -4.562 -13.922 1 71.19 175 LYS B C 1
ATOM 4734 O O . LYS B 1 175 ? 22.812 -4.207 -13.008 1 71.19 175 LYS B O 1
ATOM 4739 N N . GLU B 1 176 ? 24.141 -3.725 -14.688 1 72.69 176 GLU B N 1
ATOM 4740 C CA . GLU B 1 176 ? 24.141 -2.307 -14.336 1 72.69 176 GLU B CA 1
ATOM 4741 C C . GLU B 1 176 ? 23.172 -1.518 -15.211 1 72.69 176 GLU B C 1
ATOM 4743 O O . GLU B 1 176 ? 23.062 -0.296 -15.086 1 72.69 176 GLU B O 1
ATOM 4748 N N . SER B 1 177 ? 22.453 -2.268 -15.938 1 77.5 177 SER B N 1
ATOM 4749 C CA . SER B 1 177 ? 21.594 -1.551 -16.875 1 77.5 177 SER B CA 1
ATOM 4750 C C . SER B 1 177 ? 20.375 -0.958 -16.156 1 77.5 177 SER B C 1
ATOM 4752 O O . SER B 1 177 ? 19.828 -1.577 -15.25 1 77.5 177 SER B O 1
ATOM 4754 N N . GLY B 1 178 ? 20.125 0.267 -16.484 1 81 178 GLY B N 1
ATOM 4755 C CA . GLY B 1 178 ? 18.922 0.918 -15.984 1 81 178 GLY B CA 1
ATOM 4756 C C . GLY B 1 178 ? 17.656 0.496 -16.734 1 81 178 GLY B C 1
ATOM 4757 O O . GLY B 1 178 ? 17.562 -0.642 -17.188 1 81 178 GLY B O 1
ATOM 4758 N N . VAL B 1 179 ? 16.75 1.337 -16.75 1 85.19 179 VAL B N 1
ATOM 4759 C CA . VAL B 1 179 ? 15.484 1.059 -17.438 1 85.19 179 VAL B CA 1
ATOM 4760 C C . VAL B 1 179 ? 15.727 0.91 -18.938 1 85.19 179 VAL B C 1
ATOM 4762 O O . VAL B 1 179 ? 16.469 1.694 -19.531 1 85.19 179 VAL B O 1
ATOM 4765 N N . GLU B 1 180 ? 15.188 -0.129 -19.484 1 88.5 180 GLU B N 1
ATOM 4766 C CA . GLU B 1 180 ? 15.172 -0.347 -20.922 1 88.5 180 GLU B CA 1
ATOM 4767 C C . GLU B 1 180 ? 13.828 0.06 -21.531 1 88.5 180 GLU B C 1
ATOM 4769 O O . GLU B 1 180 ? 12.891 -0.739 -21.562 1 88.5 180 GLU B O 1
ATOM 4774 N N . PRO B 1 181 ? 13.805 1.193 -22.078 1 86.81 181 PRO B N 1
ATOM 4775 C CA . PRO B 1 181 ? 12.516 1.788 -22.453 1 86.81 181 PRO B CA 1
ATOM 4776 C C . PRO B 1 181 ? 11.68 0.878 -23.344 1 86.81 181 PRO B C 1
ATOM 4778 O O . PRO B 1 181 ? 10.477 0.744 -23.141 1 86.81 181 PRO B O 1
ATOM 4781 N N . VAL B 1 182 ? 12.289 0.289 -24.375 1 90.38 182 VAL B N 1
ATOM 4782 C CA . VAL B 1 182 ? 11.539 -0.534 -25.312 1 90.38 182 VAL B CA 1
ATOM 4783 C C . VAL B 1 182 ? 11.047 -1.799 -24.609 1 90.38 182 VAL B C 1
ATOM 4785 O O . VAL B 1 182 ? 9.898 -2.213 -24.797 1 90.38 182 VAL B O 1
ATOM 4788 N N . LEU B 1 183 ? 11.898 -2.381 -23.812 1 91.88 183 LEU B N 1
ATOM 4789 C CA . LEU B 1 183 ? 11.516 -3.555 -23.031 1 91.88 183 LEU B CA 1
ATOM 4790 C C . LEU B 1 183 ? 10.391 -3.217 -22.062 1 91.88 183 LEU B C 1
ATOM 4792 O O . LEU B 1 183 ? 9.453 -4.004 -21.891 1 91.88 183 LEU B O 1
ATOM 4796 N N . ALA B 1 184 ? 10.547 -2.1 -21.484 1 91.75 184 ALA B N 1
ATOM 4797 C CA . ALA B 1 184 ? 9.531 -1.642 -20.531 1 91.75 184 ALA B CA 1
ATOM 4798 C C . ALA B 1 184 ? 8.18 -1.461 -21.219 1 91.75 184 ALA B C 1
ATOM 4800 O O . ALA B 1 184 ? 7.141 -1.823 -20.656 1 91.75 184 ALA B O 1
ATOM 4801 N N . MET B 1 185 ? 8.211 -0.937 -22.375 1 92.19 185 MET B N 1
ATOM 4802 C CA . MET B 1 185 ? 6.977 -0.722 -23.125 1 92.19 185 MET B CA 1
ATOM 4803 C C . MET B 1 185 ? 6.309 -2.051 -23.469 1 92.19 185 MET B C 1
ATOM 4805 O O . MET B 1 185 ? 5.082 -2.16 -23.438 1 92.19 185 MET B O 1
ATOM 4809 N N . VAL B 1 186 ? 7.121 -2.98 -23.828 1 94.62 186 VAL B N 1
ATOM 4810 C CA . VAL B 1 186 ? 6.598 -4.305 -24.125 1 94.62 186 VAL B CA 1
ATOM 4811 C C . VAL B 1 186 ? 5.93 -4.898 -22.891 1 94.62 186 VAL B C 1
ATOM 4813 O O . VAL B 1 186 ? 4.82 -5.43 -22.969 1 94.62 186 VAL B O 1
ATOM 4816 N N . SER B 1 187 ? 6.586 -4.805 -21.766 1 95 187 SER B N 1
ATOM 4817 C CA . SER B 1 187 ? 6.039 -5.336 -20.516 1 95 187 SER B CA 1
ATOM 4818 C C . SER B 1 187 ? 4.727 -4.648 -20.156 1 95 187 SER B C 1
ATOM 4820 O O . SER B 1 187 ? 3.758 -5.309 -19.766 1 95 187 SER B O 1
ATOM 4822 N N . ILE B 1 188 ? 4.688 -3.344 -20.266 1 93.12 188 ILE B N 1
ATOM 4823 C CA . ILE B 1 188 ? 3.484 -2.582 -19.953 1 93.12 188 ILE B CA 1
ATOM 4824 C C . ILE B 1 188 ? 2.365 -2.967 -20.922 1 93.12 188 ILE B C 1
ATOM 4826 O O . ILE B 1 188 ? 1.214 -3.127 -20.516 1 93.12 188 ILE B O 1
ATOM 4830 N N . GLY B 1 189 ? 2.713 -3.07 -22.156 1 93.75 189 GLY B N 1
ATOM 4831 C CA . GLY B 1 189 ? 1.752 -3.525 -23.156 1 93.75 189 GLY B CA 1
ATOM 4832 C C . GLY B 1 189 ? 1.178 -4.895 -22.844 1 93.75 189 GLY B C 1
ATOM 4833 O O . GLY B 1 189 ? -0.018 -5.129 -23.031 1 93.75 189 GLY B O 1
ATOM 4834 N N . LEU B 1 190 ? 2.031 -5.785 -22.406 1 95.12 190 LEU B N 1
ATOM 4835 C CA . LEU B 1 190 ? 1.59 -7.129 -22.062 1 95.12 190 LEU B CA 1
ATOM 4836 C C . LEU B 1 190 ? 0.627 -7.098 -20.875 1 95.12 190 LEU B C 1
ATOM 4838 O O . LEU B 1 190 ? -0.347 -7.852 -20.844 1 95.12 190 LEU B O 1
ATOM 4842 N N . VAL B 1 191 ? 0.922 -6.254 -19.891 1 93.94 191 VAL B N 1
ATOM 4843 C CA . VAL B 1 191 ? 0.029 -6.113 -18.75 1 93.94 191 VAL B CA 1
ATOM 4844 C C . VAL B 1 191 ? -1.343 -5.637 -19.219 1 93.94 191 VAL B C 1
ATOM 4846 O O . VAL B 1 191 ? -2.369 -6.215 -18.844 1 93.94 191 VAL B O 1
ATOM 4849 N N . PHE B 1 192 ? -1.334 -4.672 -20.062 1 91.69 192 PHE B N 1
ATOM 4850 C CA . PHE B 1 192 ? -2.582 -4.133 -20.594 1 91.69 192 PHE B CA 1
ATOM 4851 C C . PHE B 1 192 ? -3.34 -5.195 -21.375 1 91.69 192 PHE B C 1
ATOM 4853 O O . PHE B 1 192 ? -4.555 -5.336 -21.219 1 91.69 192 PHE B O 1
ATOM 4860 N N . LEU B 1 193 ? -2.652 -5.844 -22.188 1 93 193 LEU B N 1
ATOM 4861 C CA . LEU B 1 193 ? -3.264 -6.898 -22.984 1 93 193 LEU B CA 1
ATOM 4862 C C . LEU B 1 193 ? -3.877 -7.973 -22.094 1 93 193 LEU B C 1
ATOM 4864 O O . LEU B 1 193 ? -4.984 -8.453 -22.359 1 93 193 LEU B O 1
ATOM 4868 N N . THR B 1 194 ? -3.166 -8.344 -21.125 1 92.31 194 THR B N 1
ATOM 4869 C CA . THR B 1 194 ? -3.666 -9.359 -20.203 1 92.31 194 THR B CA 1
ATOM 4870 C C . THR B 1 194 ? -4.918 -8.875 -19.484 1 92.31 194 THR B C 1
ATOM 4872 O O . THR B 1 194 ? -5.871 -9.633 -19.297 1 92.31 194 THR B O 1
ATOM 4875 N N . PHE B 1 195 ? -4.891 -7.609 -19.062 1 91.06 195 PHE B N 1
ATOM 4876 C CA . PHE B 1 195 ? -6.055 -7.035 -18.391 1 91.06 195 PHE B CA 1
ATOM 4877 C C . PHE B 1 195 ? -7.277 -7.086 -19.297 1 91.06 195 PHE B C 1
ATOM 4879 O O . PHE B 1 195 ? -8.375 -7.434 -18.859 1 91.06 195 PHE B O 1
ATOM 4886 N N . ILE B 1 196 ? -7.105 -6.801 -20.516 1 89.69 196 ILE B N 1
ATOM 4887 C CA . ILE B 1 196 ? -8.195 -6.801 -21.484 1 89.69 196 ILE B CA 1
ATOM 4888 C C . ILE B 1 196 ? -8.703 -8.227 -21.688 1 89.69 196 ILE B C 1
ATOM 4890 O O . ILE B 1 196 ? -9.906 -8.461 -21.766 1 89.69 196 ILE B O 1
ATOM 4894 N N . MET B 1 197 ? -7.82 -9.141 -21.75 1 91.62 197 MET B N 1
ATOM 4895 C CA . MET B 1 197 ? -8.195 -10.531 -22 1 91.62 197 MET B CA 1
ATOM 4896 C C . MET B 1 197 ? -8.945 -11.117 -20.812 1 91.62 197 MET B C 1
ATOM 4898 O O . MET B 1 197 ? -9.867 -11.914 -20.984 1 91.62 197 MET B O 1
ATOM 4902 N N . ILE B 1 198 ? -8.516 -10.719 -19.672 1 87.12 198 ILE B N 1
ATOM 4903 C CA . ILE B 1 198 ? -9.156 -11.234 -18.469 1 87.12 198 ILE B CA 1
ATOM 4904 C C . ILE B 1 198 ? -10.617 -10.789 -18.438 1 87.12 198 ILE B C 1
ATOM 4906 O O . ILE B 1 198 ? -11.484 -11.508 -17.922 1 87.12 198 ILE B O 1
ATOM 4910 N N . ARG B 1 199 ? -10.906 -9.68 -19.047 1 86.19 199 ARG B N 1
ATOM 4911 C CA . ARG B 1 199 ? -12.273 -9.148 -19.062 1 86.19 199 ARG B CA 1
ATOM 4912 C C . ARG B 1 199 ? -12.977 -9.477 -20.359 1 86.19 199 ARG B C 1
ATOM 4914 O O . ARG B 1 199 ? -14.078 -8.992 -20.625 1 86.19 199 ARG B O 1
ATOM 4921 N N . SER B 1 200 ? -12.398 -10.258 -21.141 1 88.81 200 SER B N 1
ATOM 4922 C CA . SER B 1 200 ? -12.961 -10.617 -22.438 1 88.81 200 SER B CA 1
ATOM 4923 C C . SER B 1 200 ? -14.258 -11.406 -22.281 1 88.81 200 SER B C 1
ATOM 4925 O O . SER B 1 200 ? -14.398 -12.203 -21.344 1 88.81 200 SER B O 1
ATOM 4927 N N . PRO B 1 201 ? -15.195 -11.148 -23.141 1 86.81 201 PRO B N 1
ATOM 4928 C CA . PRO B 1 201 ? -16.422 -11.945 -23.109 1 86.81 201 PRO B CA 1
ATOM 4929 C C . PRO B 1 201 ? -16.203 -13.391 -23.547 1 86.81 201 PRO B C 1
ATOM 4931 O O . PRO B 1 201 ? -17.047 -14.258 -23.266 1 86.81 201 PRO B O 1
ATOM 4934 N N . PHE B 1 202 ? -15.086 -13.586 -24.203 1 89.12 202 PHE B N 1
ATOM 4935 C CA . PHE B 1 202 ? -14.797 -14.938 -24.672 1 89.12 202 PHE B CA 1
ATOM 4936 C C . PHE B 1 202 ? -14.172 -15.766 -23.562 1 89.12 202 PHE B C 1
ATOM 4938 O O . PHE B 1 202 ? -13.102 -15.438 -23.047 1 89.12 202 PHE B O 1
ATOM 4945 N N . LYS B 1 203 ? -14.727 -16.844 -23.266 1 80.38 203 LYS B N 1
ATOM 4946 C CA . LYS B 1 203 ? -14.383 -17.672 -22.109 1 80.38 203 LYS B CA 1
ATOM 4947 C C . LYS B 1 203 ? -12.953 -18.188 -22.234 1 80.38 203 LYS B C 1
ATOM 4949 O O . LYS B 1 203 ? -12.219 -18.219 -21.234 1 80.38 203 LYS B O 1
ATOM 4954 N N . TYR B 1 204 ? -12.539 -18.719 -23.375 1 80.44 204 TYR B N 1
ATOM 4955 C CA . TYR B 1 204 ? -11.219 -19.328 -23.531 1 80.44 204 TYR B CA 1
ATOM 4956 C C . TYR B 1 204 ? -10.125 -18.266 -23.469 1 80.44 204 TYR B C 1
ATOM 4958 O O . TYR B 1 204 ? -9.023 -18.531 -23 1 80.44 204 TYR B O 1
ATOM 4966 N N . VAL B 1 205 ? -10.422 -17.125 -23.953 1 87.75 205 VAL B N 1
ATOM 4967 C CA . VAL B 1 205 ? -9.453 -16.031 -23.875 1 87.75 205 VAL B CA 1
ATOM 4968 C C . VAL B 1 205 ? -9.266 -15.602 -22.422 1 87.75 205 VAL B C 1
ATOM 4970 O O . VAL B 1 205 ? -8.133 -15.391 -21.984 1 87.75 205 VAL B O 1
ATOM 4973 N N . ARG B 1 206 ? -10.289 -15.602 -21.75 1 84.94 206 ARG B N 1
ATOM 4974 C CA . ARG B 1 206 ? -10.25 -15.188 -20.359 1 84.94 206 ARG B CA 1
ATOM 4975 C C . ARG B 1 206 ? -9.5 -16.203 -19.5 1 84.94 206 ARG B C 1
ATOM 4977 O O . ARG B 1 206 ? -8.664 -15.836 -18.672 1 84.94 206 ARG B O 1
ATOM 4984 N N . SER B 1 207 ? -9.781 -17.484 -19.812 1 76.31 207 SER B N 1
ATOM 4985 C CA . SER B 1 207 ? -9.219 -18.547 -18.984 1 76.31 207 SER B CA 1
ATOM 4986 C C . SER B 1 207 ? -7.73 -18.719 -19.266 1 76.31 207 SER B C 1
ATOM 4988 O O . SER B 1 207 ? -6.977 -19.125 -18.375 1 76.31 207 SER B O 1
ATOM 4990 N N . PHE B 1 208 ? -7.285 -18.375 -20.469 1 85.5 208 PHE B N 1
ATOM 4991 C CA . PHE B 1 208 ? -5.895 -18.609 -20.844 1 85.5 208 PHE B CA 1
ATOM 4992 C C . PHE B 1 208 ? -5.156 -17.281 -21 1 85.5 208 PHE B C 1
ATOM 4994 O O . PHE B 1 208 ? -4.129 -17.219 -21.688 1 85.5 208 PHE B O 1
ATOM 5001 N N . ALA B 1 209 ? -5.715 -16.25 -20.453 1 88.19 209 ALA B N 1
ATOM 5002 C CA . ALA B 1 209 ? -5.176 -14.906 -20.641 1 88.19 209 ALA B CA 1
ATOM 5003 C C . ALA B 1 209 ? -3.691 -14.859 -20.281 1 88.19 209 ALA B C 1
ATOM 5005 O O . ALA B 1 209 ? -2.883 -14.32 -21.047 1 88.19 209 ALA B O 1
ATOM 5006 N N . ILE B 1 210 ? -3.316 -15.438 -19.219 1 86.25 210 ILE B N 1
ATOM 5007 C CA . ILE B 1 210 ? -1.942 -15.406 -18.719 1 86.25 210 ILE B CA 1
ATOM 5008 C C . ILE B 1 210 ? -1.038 -16.188 -19.672 1 86.25 210 ILE B C 1
ATOM 5010 O O . ILE B 1 210 ? 0.031 -15.703 -20.062 1 86.25 210 ILE B O 1
ATOM 5014 N N . LEU B 1 211 ? -1.461 -17.344 -20.047 1 86.94 211 LEU B N 1
ATOM 5015 C CA . LEU B 1 211 ? -0.682 -18.188 -20.953 1 86.94 211 LEU B CA 1
ATOM 5016 C C . LEU B 1 211 ? -0.482 -17.484 -22.297 1 86.94 211 LEU B C 1
ATOM 5018 O O . LEU B 1 211 ? 0.626 -17.469 -22.828 1 86.94 211 LEU B O 1
ATOM 5022 N N . ILE B 1 212 ? -1.565 -16.984 -22.812 1 92.31 212 ILE B N 1
ATOM 5023 C CA . ILE B 1 212 ? -1.504 -16.281 -24.094 1 92.31 212 ILE B CA 1
ATOM 5024 C C . ILE B 1 212 ? -0.528 -15.117 -24 1 92.31 212 ILE B C 1
ATOM 5026 O O . ILE B 1 212 ? 0.29 -14.906 -24.906 1 92.31 212 ILE B O 1
ATOM 5030 N N . SER B 1 213 ? -0.604 -14.391 -22.953 1 92.94 213 SER B N 1
ATOM 5031 C CA . SER B 1 213 ? 0.291 -13.258 -22.75 1 92.94 213 SER B CA 1
ATOM 5032 C C . SER B 1 213 ? 1.748 -13.703 -22.703 1 92.94 213 SER B C 1
ATOM 5034 O O . SER B 1 213 ? 2.629 -13.023 -23.234 1 92.94 213 SER B O 1
ATOM 5036 N N . MET B 1 214 ? 2.039 -14.773 -22.062 1 91.12 214 MET B N 1
ATOM 5037 C CA . MET B 1 214 ? 3.402 -15.297 -21.984 1 91.12 214 MET B CA 1
ATOM 5038 C C . MET B 1 214 ? 3.928 -15.672 -23.359 1 91.12 214 MET B C 1
ATOM 5040 O O . MET B 1 214 ? 5.074 -15.367 -23.688 1 91.12 214 MET B O 1
ATOM 5044 N N . ILE B 1 215 ? 3.074 -16.297 -24.094 1 92.94 215 ILE B N 1
ATOM 5045 C CA . ILE B 1 215 ? 3.465 -16.719 -25.438 1 92.94 215 ILE B CA 1
ATOM 5046 C C . ILE B 1 215 ? 3.725 -15.5 -26.312 1 92.94 215 ILE B C 1
ATOM 5048 O O . ILE B 1 215 ? 4.738 -15.438 -27.016 1 92.94 215 ILE B O 1
ATOM 5052 N N . ILE B 1 216 ? 2.854 -14.555 -26.266 1 95.75 216 ILE B N 1
ATOM 5053 C CA . ILE B 1 216 ? 3.006 -13.344 -27.062 1 95.75 216 ILE B CA 1
ATOM 5054 C C . ILE B 1 216 ? 4.285 -12.617 -26.656 1 95.75 216 ILE B C 1
ATOM 5056 O O . ILE B 1 216 ? 5.062 -12.18 -27.516 1 95.75 216 ILE B O 1
ATOM 5060 N N . GLY B 1 217 ? 4.465 -12.453 -25.375 1 95.38 217 GLY B N 1
ATOM 5061 C CA . GLY B 1 217 ? 5.688 -11.828 -24.906 1 95.38 217 GLY B CA 1
ATOM 5062 C C . GLY B 1 217 ? 6.941 -12.547 -25.359 1 95.38 217 GLY B C 1
ATOM 5063 O O . GLY B 1 217 ? 7.895 -11.914 -25.812 1 95.38 217 GLY B O 1
ATOM 5064 N N . TRP B 1 218 ? 6.91 -13.828 -25.25 1 92.56 218 TRP B N 1
ATOM 5065 C CA . TRP B 1 218 ? 8.039 -14.648 -25.672 1 92.56 218 TRP B CA 1
ATOM 5066 C C . TRP B 1 218 ? 8.32 -14.469 -27.156 1 92.56 218 TRP B C 1
ATOM 5068 O O . TRP B 1 218 ? 9.477 -14.336 -27.562 1 92.56 218 TRP B O 1
ATOM 5078 N N . LEU B 1 219 ? 7.281 -14.438 -27.938 1 95.12 219 LEU B N 1
ATOM 5079 C CA . LEU B 1 219 ? 7.418 -14.258 -29.375 1 95.12 219 LEU B CA 1
ATOM 5080 C C . LEU B 1 219 ? 8.016 -12.898 -29.703 1 95.12 219 LEU B C 1
ATOM 5082 O O . LEU B 1 219 ? 8.859 -12.781 -30.594 1 95.12 219 LEU B O 1
ATOM 5086 N N . ILE B 1 220 ? 7.609 -11.898 -29.031 1 96.12 220 ILE B N 1
ATOM 5087 C CA . ILE B 1 220 ? 8.148 -10.555 -29.25 1 96.12 220 ILE B CA 1
ATOM 5088 C C . ILE B 1 220 ? 9.641 -10.547 -28.938 1 96.12 220 ILE B C 1
ATOM 5090 O O . ILE B 1 220 ? 10.438 -9.992 -29.703 1 96.12 220 ILE B O 1
ATOM 5094 N N . TYR B 1 221 ? 10.008 -11.141 -27.812 1 94.25 221 TYR B N 1
ATOM 5095 C CA . TYR B 1 221 ? 11.406 -11.18 -27.422 1 94.25 221 TYR B CA 1
ATOM 5096 C C . TYR B 1 221 ? 12.234 -11.977 -28.422 1 94.25 221 TYR B C 1
ATOM 5098 O O . TYR B 1 221 ? 13.383 -11.617 -28.719 1 94.25 221 TYR B O 1
ATOM 5106 N N . LEU B 1 222 ? 11.68 -13.039 -29 1 91.81 222 LEU B N 1
ATOM 5107 C CA . LEU B 1 222 ? 12.352 -13.844 -30.016 1 91.81 222 LEU B CA 1
ATOM 5108 C C . LEU B 1 222 ? 12.578 -13.031 -31.297 1 91.81 222 LEU B C 1
ATOM 5110 O O . LEU B 1 222 ? 13.656 -13.07 -31.875 1 91.81 222 LEU B O 1
ATOM 5114 N N . PHE B 1 223 ? 11.562 -12.297 -31.656 1 94.88 223 PHE B N 1
ATOM 5115 C CA . PHE B 1 223 ? 11.633 -11.5 -32.875 1 94.88 223 PHE B CA 1
ATOM 5116 C C . PHE B 1 223 ? 12.633 -10.359 -32.719 1 94.88 223 PHE B C 1
ATOM 5118 O O . PHE B 1 223 ? 13.273 -9.961 -33.688 1 94.88 223 PHE B O 1
ATOM 5125 N N . MET B 1 224 ? 12.789 -9.844 -31.578 1 93.88 224 MET B N 1
ATOM 5126 C CA . MET B 1 224 ? 13.688 -8.719 -31.328 1 93.88 224 MET B CA 1
ATOM 5127 C C . MET B 1 224 ? 15.086 -9.203 -30.984 1 93.88 224 MET B C 1
ATOM 5129 O O . MET B 1 224 ? 15.984 -8.398 -30.75 1 93.88 224 MET B O 1
ATOM 5133 N N . ASP B 1 225 ? 15.312 -10.523 -30.766 1 91 225 ASP B N 1
ATOM 5134 C CA . ASP B 1 225 ? 16.578 -11.164 -30.438 1 91 225 ASP B CA 1
ATOM 5135 C C . ASP B 1 225 ? 17.047 -10.781 -29.031 1 91 225 ASP B C 1
ATOM 5137 O O . ASP B 1 225 ? 18.203 -10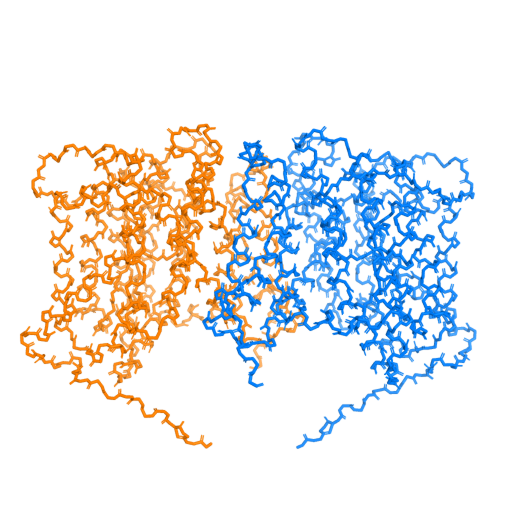.438 -28.828 1 91 225 ASP B O 1
ATOM 5141 N N . TRP B 1 226 ? 16.078 -10.656 -28.219 1 90.25 226 TRP B N 1
ATOM 5142 C CA . TRP B 1 226 ? 16.375 -10.305 -26.828 1 90.25 226 TRP B CA 1
ATOM 5143 C C . TRP B 1 226 ? 16.453 -11.547 -25.953 1 90.25 226 TRP B C 1
ATOM 5145 O O . TRP B 1 226 ? 16.719 -11.445 -24.75 1 90.25 226 TRP B O 1
ATOM 5155 N N . THR B 1 227 ? 16.297 -12.766 -26.531 1 86.94 227 THR B N 1
ATOM 5156 C CA . THR B 1 227 ? 16.281 -13.984 -25.734 1 86.94 227 THR B CA 1
ATOM 5157 C C . THR B 1 227 ? 17.703 -14.445 -25.422 1 86.94 227 THR B C 1
ATOM 5159 O O . THR B 1 227 ? 18.641 -14.148 -26.172 1 86.94 227 THR B O 1
ATOM 5162 N N . LYS B 1 228 ? 17.812 -15.047 -24.312 1 78.81 228 LYS B N 1
ATOM 5163 C CA . LYS B 1 228 ? 19.094 -15.625 -23.938 1 78.81 228 LYS B CA 1
ATOM 5164 C C . LYS B 1 228 ? 19.281 -17 -24.578 1 78.81 228 LYS B C 1
ATOM 5166 O O . LYS B 1 228 ? 18.312 -17.703 -24.844 1 78.81 228 LYS B O 1
ATOM 5171 N N . PRO B 1 229 ? 20.5 -17.297 -24.891 1 76.25 229 PRO B N 1
ATOM 5172 C CA . PRO B 1 229 ? 20.75 -18.578 -25.531 1 76.25 229 PRO B CA 1
ATOM 5173 C C . PRO B 1 229 ? 20.328 -19.766 -24.688 1 76.25 229 PRO B C 1
ATOM 5175 O O . PRO B 1 229 ? 20.484 -19.734 -23.453 1 76.25 229 PRO B O 1
ATOM 5178 N N . LEU B 1 230 ? 19.672 -20.641 -25.375 1 73.81 230 LEU B N 1
ATOM 5179 C CA . LEU B 1 230 ? 19.25 -21.875 -24.719 1 73.81 230 LEU B CA 1
ATOM 5180 C C . LEU B 1 230 ? 20.438 -22.812 -24.516 1 73.81 230 LEU B C 1
ATOM 5182 O O . LEU B 1 230 ? 21.312 -22.906 -25.375 1 73.81 230 LEU B O 1
ATOM 5186 N N . GLN B 1 231 ? 20.594 -23.203 -23.297 1 68.88 231 GLN B N 1
ATOM 5187 C CA . GLN B 1 231 ? 21.688 -24.141 -23.062 1 68.88 231 GLN B CA 1
ATOM 5188 C C . GLN B 1 231 ? 21.328 -25.547 -23.547 1 68.88 231 GLN B C 1
ATOM 5190 O O . GLN B 1 231 ? 20.156 -25.875 -23.688 1 68.88 231 GLN B O 1
ATOM 5195 N N . GLU B 1 232 ? 22.359 -26.312 -23.875 1 66.75 232 GLU B N 1
ATOM 5196 C CA . GLU B 1 232 ? 22.188 -27.672 -24.359 1 66.75 232 GLU B CA 1
ATOM 5197 C C . GLU B 1 232 ? 21.625 -28.594 -23.281 1 66.75 232 GLU B C 1
ATOM 5199 O O . GLU B 1 232 ? 21.922 -28.406 -22.094 1 66.75 232 GLU B O 1
ATOM 5204 N N . ALA B 1 233 ? 20.688 -29.375 -23.734 1 65.88 233 ALA B N 1
ATOM 5205 C CA . ALA B 1 233 ? 20.062 -30.328 -22.797 1 65.88 233 ALA B CA 1
ATOM 5206 C C . ALA B 1 233 ? 21.016 -31.484 -22.5 1 65.88 233 ALA B C 1
ATOM 5208 O O . ALA B 1 233 ? 21.75 -31.938 -23.375 1 65.88 233 ALA B O 1
ATOM 5209 N N . ASN B 1 234 ? 21.297 -31.828 -21.266 1 63.5 234 ASN B N 1
ATOM 5210 C CA . ASN B 1 234 ? 22.172 -32.938 -20.938 1 63.5 234 ASN B CA 1
ATOM 5211 C C . ASN B 1 234 ? 21.484 -34.281 -21.188 1 63.5 234 ASN B C 1
ATOM 5213 O O . ASN B 1 234 ? 22.141 -35.312 -21.422 1 63.5 234 ASN B O 1
ATOM 5217 N N . GLY B 1 235 ? 20.125 -34.438 -21.156 1 75.56 235 GLY B N 1
ATOM 5218 C CA . GLY B 1 235 ? 19.406 -35.688 -21.297 1 75.56 235 GLY B CA 1
ATOM 5219 C C . GLY B 1 235 ? 17.906 -35.5 -21.484 1 75.56 235 GLY B C 1
ATOM 5220 O O . GLY B 1 235 ? 17.391 -34.406 -21.344 1 75.56 235 GLY B O 1
ATOM 5221 N N . LEU B 1 236 ? 17.297 -36.688 -21.844 1 82.75 236 LEU B N 1
ATOM 5222 C CA . LEU B 1 236 ? 15.867 -36.656 -22.109 1 82.75 236 LEU B CA 1
ATOM 5223 C C . LEU B 1 236 ? 15.086 -36.719 -20.797 1 82.75 236 LEU B C 1
ATOM 5225 O O . LEU B 1 236 ? 14.102 -36 -20.625 1 82.75 236 LEU B O 1
ATOM 5229 N N . PHE B 1 237 ? 15.539 -37.625 -19.891 1 87.62 237 PHE B N 1
ATOM 5230 C CA . PHE B 1 237 ? 14.836 -37.844 -18.625 1 87.62 237 PHE B CA 1
ATOM 5231 C C . PHE B 1 237 ? 15.734 -37.469 -17.453 1 87.62 237 PHE B C 1
ATOM 5233 O O . PHE B 1 237 ? 16.906 -37.875 -17.406 1 87.62 237 PHE B O 1
ATOM 5240 N N . GLU B 1 238 ? 15.312 -36.625 -16.688 1 84.94 238 GLU B N 1
ATOM 5241 C CA . GLU B 1 238 ? 15.992 -36.281 -15.453 1 84.94 238 GLU B CA 1
ATOM 5242 C C . GLU B 1 238 ? 15.031 -36.281 -14.273 1 84.94 238 GLU B C 1
ATOM 5244 O O . GLU B 1 238 ? 13.969 -35.656 -14.328 1 84.94 238 GLU B O 1
ATOM 5249 N N . LEU B 1 239 ? 15.398 -36.938 -13.234 1 85.56 239 LEU B N 1
ATOM 5250 C CA . LEU B 1 239 ? 14.547 -37.031 -12.055 1 85.56 239 LEU B CA 1
ATOM 5251 C C . LEU B 1 239 ? 14.812 -35.844 -11.117 1 85.56 239 LEU B C 1
ATOM 5253 O O . LEU B 1 239 ? 15.93 -35.344 -11.055 1 85.56 239 LEU B O 1
ATOM 5257 N N . PRO B 1 240 ? 13.758 -35.406 -10.422 1 88.44 240 PRO B N 1
ATOM 5258 C CA . PRO B 1 240 ? 13.961 -34.375 -9.414 1 88.44 240 PRO B CA 1
ATOM 5259 C C . PRO B 1 240 ? 14.977 -34.75 -8.344 1 88.44 240 PRO B C 1
ATOM 5261 O O . PRO B 1 240 ? 15.094 -35.938 -8 1 88.44 240 PRO B O 1
ATOM 5264 N N . GLN B 1 241 ? 15.711 -33.812 -7.953 1 89.25 241 GLN B N 1
ATOM 5265 C CA . GLN B 1 241 ? 16.734 -34.031 -6.941 1 89.25 241 GLN B CA 1
ATOM 5266 C C . GLN B 1 241 ? 16.328 -33.406 -5.605 1 89.25 241 GLN B C 1
ATOM 5268 O O . GLN B 1 241 ? 15.914 -32.25 -5.551 1 89.25 241 GLN B O 1
ATOM 5273 N N . PRO B 1 242 ? 16.453 -34.219 -4.574 1 93.69 242 PRO B N 1
ATOM 5274 C CA . PRO B 1 242 ? 16.172 -33.625 -3.26 1 93.69 242 PRO B CA 1
ATOM 5275 C C . PRO B 1 242 ? 17.188 -32.562 -2.865 1 93.69 242 PRO B C 1
ATOM 5277 O O . PRO B 1 242 ? 18.359 -32.656 -3.256 1 93.69 242 PRO B O 1
ATOM 5280 N N . PHE B 1 243 ? 16.672 -31.609 -2.18 1 95.88 243 PHE B N 1
ATOM 5281 C CA . PHE B 1 243 ? 17.516 -30.531 -1.669 1 95.88 243 PHE B CA 1
ATOM 5282 C C . PHE B 1 243 ? 18.25 -29.828 -2.807 1 95.88 243 PHE B C 1
ATOM 5284 O O . PHE B 1 243 ? 19.484 -29.75 -2.807 1 95.88 243 PHE B O 1
ATOM 5291 N N . PHE B 1 244 ? 17.484 -29.25 -3.666 1 95.69 244 PHE B N 1
ATOM 5292 C CA . PHE B 1 244 ? 17.938 -28.562 -4.867 1 95.69 244 PHE B CA 1
ATOM 5293 C C . PHE B 1 244 ? 19 -27.531 -4.527 1 95.69 244 PHE B C 1
ATOM 5295 O O . PHE B 1 244 ? 19.984 -27.375 -5.262 1 95.69 244 PHE B O 1
ATOM 5302 N N . TRP B 1 245 ? 18.906 -26.875 -3.389 1 96.56 245 TRP B N 1
ATOM 5303 C CA . TRP B 1 245 ? 19.797 -25.781 -3.014 1 96.56 245 TRP B CA 1
ATOM 5304 C C . TRP B 1 245 ? 20.953 -26.297 -2.148 1 96.56 245 TRP B C 1
ATOM 5306 O O . TRP B 1 245 ? 21.875 -25.547 -1.831 1 96.56 245 TRP B O 1
ATOM 5316 N N . GLY B 1 246 ? 20.922 -27.594 -1.694 1 95.5 246 GLY B N 1
ATOM 5317 C CA . GLY B 1 246 ? 21.828 -28.156 -0.709 1 95.5 246 GLY B CA 1
ATOM 5318 C C . GLY B 1 246 ? 21.156 -28.5 0.603 1 95.5 246 GLY B C 1
ATOM 5319 O O . GLY B 1 246 ? 19.922 -28.391 0.725 1 95.5 246 GLY B O 1
ATOM 5320 N N . PRO B 1 247 ? 21.906 -28.859 1.534 1 95.12 247 PRO B N 1
ATOM 5321 C CA . PRO B 1 247 ? 21.312 -29.234 2.82 1 95.12 247 PRO B CA 1
ATOM 5322 C C . PRO B 1 247 ? 20.641 -28.047 3.514 1 95.12 247 PRO B C 1
ATOM 5324 O O . PRO B 1 247 ? 21.172 -26.938 3.523 1 95.12 247 PRO B O 1
ATOM 5327 N N . PRO B 1 248 ? 19.516 -28.312 4.031 1 96.5 248 PRO B N 1
ATOM 5328 C CA . PRO B 1 248 ? 18.797 -27.234 4.703 1 96.5 248 PRO B CA 1
ATOM 5329 C C . PRO B 1 248 ? 19.594 -26.594 5.836 1 96.5 248 PRO B C 1
ATOM 5331 O O . PRO B 1 248 ? 20.312 -27.297 6.555 1 96.5 248 PRO B O 1
ATOM 5334 N N . VAL B 1 249 ? 19.453 -25.312 5.977 1 95.44 249 VAL B N 1
ATOM 5335 C CA . VAL B 1 249 ? 20.141 -24.547 7.016 1 95.44 249 VAL B CA 1
ATOM 5336 C C . VAL B 1 249 ? 19.125 -23.797 7.863 1 95.44 249 VAL B C 1
ATOM 5338 O O . VAL B 1 249 ? 18.141 -23.25 7.336 1 95.44 249 VAL B O 1
ATOM 5341 N N . PHE B 1 250 ? 19.406 -23.781 9.156 1 93.94 250 PHE B N 1
ATOM 5342 C CA . PHE B 1 250 ? 18.484 -23.125 10.078 1 93.94 250 PHE B CA 1
ATOM 5343 C C . PHE B 1 250 ? 18.828 -21.656 10.234 1 93.94 250 PHE B C 1
ATOM 5345 O O . PHE B 1 250 ? 19.938 -21.312 10.633 1 93.94 250 PHE B O 1
ATOM 5352 N N . HIS B 1 251 ? 17.953 -20.891 9.859 1 88.5 251 HIS B N 1
ATOM 5353 C CA . HIS B 1 251 ? 17.969 -19.453 10.109 1 88.5 251 HIS B CA 1
ATOM 5354 C C . HIS B 1 251 ? 16.672 -19.016 10.789 1 88.5 251 HIS B C 1
ATOM 5356 O O . HIS B 1 251 ? 15.586 -19.156 10.227 1 88.5 251 HIS B O 1
ATOM 5362 N N . LEU B 1 252 ? 16.75 -18.453 11.898 1 84 252 LEU B N 1
ATOM 5363 C CA . LEU B 1 252 ? 15.594 -18.156 12.742 1 84 252 LEU B CA 1
ATOM 5364 C C . LEU B 1 252 ? 14.617 -17.234 12.016 1 84 252 LEU B C 1
ATOM 5366 O O . LEU B 1 252 ? 13.398 -17.453 12.07 1 84 252 LEU B O 1
ATOM 5370 N N . GLY B 1 253 ? 15.125 -16.172 11.383 1 80.31 253 GLY B N 1
ATOM 5371 C CA . GLY B 1 253 ? 14.258 -15.242 10.664 1 80.31 253 GLY B CA 1
ATOM 5372 C C . GLY B 1 253 ? 13.43 -15.922 9.586 1 80.31 253 GLY B C 1
ATOM 5373 O O . GLY B 1 253 ? 12.234 -15.672 9.461 1 80.31 253 GLY B O 1
ATOM 5374 N N . THR B 1 254 ? 14.109 -16.781 8.852 1 88.5 254 THR B N 1
ATOM 5375 C CA . THR B 1 254 ? 13.43 -17.484 7.773 1 88.5 254 THR B CA 1
ATOM 5376 C C . THR B 1 254 ? 12.391 -18.453 8.328 1 88.5 254 THR B C 1
ATOM 5378 O O . THR B 1 254 ? 11.289 -18.562 7.789 1 88.5 254 THR B O 1
ATOM 5381 N N . VAL B 1 255 ? 12.734 -19.109 9.406 1 90.56 255 VAL B N 1
ATOM 5382 C CA . VAL B 1 255 ? 11.836 -20.094 10 1 90.56 255 VAL B CA 1
ATOM 5383 C C . VAL B 1 255 ? 10.594 -19.391 10.555 1 90.56 255 VAL B C 1
ATOM 5385 O O . VAL B 1 255 ? 9.469 -19.844 10.336 1 90.56 255 VAL B O 1
ATOM 5388 N N . LEU B 1 256 ? 10.742 -18.297 11.195 1 84 256 LEU B N 1
ATOM 5389 C CA . LEU B 1 256 ? 9.609 -17.562 11.75 1 84 256 LEU B CA 1
ATOM 5390 C C . LEU B 1 256 ? 8.695 -17.047 10.641 1 84 256 LEU B C 1
ATOM 5392 O O . LEU B 1 256 ? 7.473 -17.156 10.734 1 84 256 LEU B O 1
ATOM 5396 N N . THR B 1 257 ? 9.336 -16.5 9.68 1 83.19 257 THR B N 1
ATOM 5397 C CA . THR B 1 257 ? 8.578 -16 8.539 1 83.19 257 THR B CA 1
ATOM 5398 C C . THR B 1 257 ? 7.793 -17.141 7.883 1 83.19 257 THR B C 1
ATOM 5400 O O . THR B 1 257 ? 6.633 -16.969 7.504 1 83.19 257 THR B O 1
ATOM 5403 N N . SER B 1 258 ? 8.43 -18.266 7.801 1 91.88 258 SER B N 1
ATOM 5404 C CA . SER B 1 258 ? 7.812 -19.422 7.164 1 91.88 258 SER B CA 1
ATOM 5405 C C . SER B 1 258 ? 6.637 -19.938 7.98 1 91.88 258 SER B C 1
ATOM 5407 O O . SER B 1 258 ? 5.598 -20.297 7.426 1 91.88 258 SER B O 1
ATOM 5409 N N . LEU B 1 259 ? 6.785 -19.969 9.273 1 89.81 259 LEU B N 1
ATOM 5410 C CA . LEU B 1 259 ? 5.723 -20.469 10.141 1 89.81 259 LEU B CA 1
ATOM 5411 C C . LEU B 1 259 ? 4.496 -19.562 10.062 1 89.81 259 LEU B C 1
ATOM 5413 O O . LEU B 1 259 ? 3.371 -20.047 9.93 1 89.81 259 LEU B O 1
ATOM 5417 N N . VAL B 1 260 ? 4.688 -18.312 10.086 1 81.19 260 VAL B N 1
ATOM 5418 C CA . VAL B 1 260 ? 3.578 -17.375 9.992 1 81.19 260 VAL B CA 1
ATOM 5419 C C . VAL B 1 260 ? 2.891 -17.5 8.641 1 81.19 260 VAL B C 1
ATOM 5421 O O . VAL B 1 260 ? 1.66 -17.5 8.555 1 81.19 260 VAL B O 1
ATOM 5424 N N . THR B 1 261 ? 3.711 -17.641 7.629 1 85.56 261 THR B N 1
ATOM 5425 C CA . THR B 1 261 ? 3.174 -17.797 6.285 1 85.56 261 THR B CA 1
ATOM 5426 C C . THR B 1 261 ? 2.309 -19.062 6.203 1 85.56 261 THR B C 1
ATOM 5428 O O . THR B 1 261 ? 1.208 -19.016 5.645 1 85.56 261 THR B O 1
ATOM 5431 N N . GLY B 1 262 ? 2.84 -20.109 6.797 1 90.31 262 GLY B N 1
ATOM 5432 C CA . GLY B 1 262 ? 2.092 -21.359 6.801 1 90.31 262 GLY B CA 1
ATOM 5433 C C . GLY B 1 262 ? 0.748 -21.25 7.496 1 90.31 262 GLY B C 1
ATOM 5434 O O . GLY B 1 262 ? -0.25 -21.797 7.023 1 90.31 262 GLY B O 1
ATOM 5435 N N . LEU B 1 263 ? 0.712 -20.547 8.547 1 86.94 263 LEU B N 1
ATOM 5436 C CA . LEU B 1 263 ? -0.521 -20.391 9.305 1 86.94 263 LEU B CA 1
ATOM 5437 C C . LEU B 1 263 ? -1.552 -19.594 8.516 1 86.94 263 LEU B C 1
ATOM 5439 O O . LEU B 1 263 ? -2.736 -19.938 8.516 1 86.94 263 LEU B O 1
ATOM 5443 N N . ILE B 1 264 ? -1.093 -18.688 7.867 1 78.75 264 ILE B N 1
ATOM 5444 C CA . ILE B 1 264 ? -1.996 -17.859 7.074 1 78.75 264 ILE B CA 1
ATOM 5445 C C . ILE B 1 264 ? -2.533 -18.656 5.895 1 78.75 264 ILE B C 1
ATOM 5447 O O . ILE B 1 264 ? -3.695 -18.516 5.508 1 78.75 264 ILE B O 1
ATOM 5451 N N . LEU B 1 265 ? -1.719 -19.516 5.355 1 88.12 265 LEU B N 1
ATOM 5452 C CA . LEU B 1 265 ? -2.082 -20.266 4.16 1 88.12 265 LEU B CA 1
ATOM 5453 C C . LEU B 1 265 ? -3.119 -21.344 4.48 1 88.12 265 LEU B C 1
ATOM 5455 O O . LEU B 1 265 ? -3.721 -21.922 3.576 1 88.12 265 LEU B O 1
ATOM 5459 N N . ILE B 1 266 ? -3.398 -21.562 5.773 1 87.69 266 ILE B N 1
ATOM 5460 C CA . ILE B 1 266 ? -4.508 -22.438 6.152 1 87.69 266 ILE B CA 1
ATOM 5461 C C . ILE B 1 266 ? -5.824 -21.844 5.656 1 87.69 266 ILE B C 1
ATOM 5463 O O . ILE B 1 266 ? -6.711 -22.578 5.207 1 87.69 266 ILE B O 1
ATOM 5467 N N . THR B 1 267 ? -5.93 -20.562 5.793 1 78.56 267 THR B N 1
ATOM 5468 C CA . THR B 1 267 ? -7.137 -19.906 5.312 1 78.56 267 THR B CA 1
ATOM 5469 C C . THR B 1 267 ? -7.289 -20.078 3.805 1 78.56 267 THR B C 1
ATOM 5471 O O . THR B 1 267 ? -8.414 -20.172 3.297 1 78.56 267 THR B O 1
ATOM 5474 N N . ASN B 1 268 ? -6.18 -20.094 3.125 1 82.81 268 ASN B N 1
ATOM 5475 C CA . ASN B 1 268 ? -6.199 -20.359 1.69 1 82.81 268 ASN B CA 1
ATOM 5476 C C . ASN B 1 268 ? -6.75 -21.75 1.385 1 82.81 268 ASN B C 1
ATOM 5478 O O . ASN B 1 268 ? -7.508 -21.922 0.429 1 82.81 268 ASN B O 1
ATOM 5482 N N . LEU B 1 269 ? -6.328 -22.688 2.135 1 89.69 269 LEU B N 1
ATOM 5483 C CA . LEU B 1 269 ? -6.82 -24.062 1.982 1 89.69 269 LEU B CA 1
ATOM 5484 C C . LEU B 1 269 ? -8.336 -24.109 2.164 1 89.69 269 LEU B C 1
ATOM 5486 O O . LEU B 1 269 ? -9.047 -24.688 1.335 1 89.69 269 LEU B O 1
ATOM 5490 N N . VAL B 1 270 ? -8.82 -23.516 3.184 1 85.12 270 VAL B N 1
ATOM 5491 C CA . VAL B 1 270 ? -10.242 -23.531 3.508 1 85.12 270 VAL B CA 1
ATOM 5492 C C . VAL B 1 270 ? -11.031 -22.828 2.406 1 85.12 270 VAL B C 1
ATOM 5494 O O . VAL B 1 270 ? -12.062 -23.328 1.959 1 85.12 270 VAL B O 1
ATOM 5497 N N . ALA B 1 271 ? -10.539 -21.766 1.997 1 79.38 271 ALA B N 1
ATOM 5498 C CA . ALA B 1 271 ? -11.195 -20.984 0.952 1 79.38 271 ALA B CA 1
ATOM 5499 C C . ALA B 1 271 ? -11.25 -21.766 -0.359 1 79.38 271 ALA B C 1
ATOM 5501 O O . ALA B 1 271 ? -12.258 -21.734 -1.068 1 79.38 271 ALA B O 1
ATOM 5502 N N . SER B 1 272 ? -10.18 -22.375 -0.723 1 89.38 272 SER B N 1
ATOM 5503 C CA . SER B 1 272 ? -10.109 -23.141 -1.967 1 89.38 272 SER B CA 1
ATOM 5504 C C . SER B 1 272 ? -11.078 -24.312 -1.949 1 89.38 272 SER B C 1
ATOM 5506 O O . SER B 1 272 ? -11.758 -24.578 -2.939 1 89.38 272 SER B O 1
ATOM 5508 N N . ILE B 1 273 ? -11.156 -24.984 -0.81 1 91.75 273 ILE B N 1
ATOM 5509 C CA . ILE B 1 273 ? -12.086 -26.109 -0.688 1 91.75 273 ILE B CA 1
ATOM 5510 C C . ILE B 1 273 ? -13.523 -25.594 -0.772 1 91.75 273 ILE B C 1
ATOM 5512 O O . ILE B 1 273 ? -14.352 -26.188 -1.474 1 91.75 273 ILE B O 1
ATOM 5516 N N . ALA B 1 274 ? -13.758 -24.562 -0.109 1 85.62 274 ALA B N 1
ATOM 5517 C CA . ALA B 1 274 ? -15.109 -24.016 -0.071 1 85.62 274 ALA B CA 1
ATOM 5518 C C . ALA B 1 274 ? -15.578 -23.594 -1.465 1 85.62 274 ALA B C 1
ATOM 5520 O O . ALA B 1 274 ? -16.672 -23.953 -1.892 1 85.62 274 ALA B O 1
ATOM 5521 N N . VAL B 1 275 ? -14.797 -22.953 -2.154 1 85.5 275 VAL B N 1
ATOM 5522 C CA . VAL B 1 275 ? -15.203 -22.391 -3.439 1 85.5 275 VAL B CA 1
ATOM 5523 C C . VAL B 1 275 ? -15.336 -23.5 -4.469 1 85.5 275 VAL B C 1
ATOM 5525 O O . VAL B 1 275 ? -16.281 -23.516 -5.273 1 85.5 275 VAL B O 1
ATOM 5528 N N . VAL B 1 276 ? -14.445 -24.422 -4.504 1 91.69 276 VAL B N 1
ATOM 5529 C CA . VAL B 1 276 ? -14.508 -25.516 -5.473 1 91.69 276 VAL B CA 1
ATOM 5530 C C . VAL B 1 276 ? -15.68 -26.438 -5.137 1 91.69 276 VAL B C 1
ATOM 5532 O O . VAL B 1 276 ? -16.359 -26.938 -6.035 1 91.69 276 VAL B O 1
ATOM 5535 N N . SER B 1 277 ? -15.906 -26.625 -3.844 1 92.06 277 SER B N 1
ATOM 5536 C CA . SER B 1 277 ? -17.062 -27.406 -3.449 1 92.06 277 SER B CA 1
ATOM 5537 C C . SER B 1 277 ? -18.359 -26.766 -3.92 1 92.06 277 SER B C 1
ATOM 5539 O O . SER B 1 277 ? -19.297 -27.453 -4.348 1 92.06 277 SER B O 1
ATOM 5541 N N . HIS B 1 278 ? -18.375 -25.547 -3.844 1 87.19 278 HIS B N 1
ATOM 5542 C CA . HIS B 1 278 ? -19.562 -24.797 -4.266 1 87.19 278 HIS B CA 1
ATOM 5543 C C . HIS B 1 278 ? -19.812 -24.969 -5.758 1 87.19 278 HIS B C 1
ATOM 5545 O O . HIS B 1 278 ? -20.938 -25.266 -6.164 1 87.19 278 HIS B O 1
ATOM 5551 N N . VAL B 1 279 ? -18.812 -24.859 -6.578 1 87.56 279 VAL B N 1
ATOM 5552 C CA . VAL B 1 279 ? -19 -24.953 -8.023 1 87.56 279 VAL B CA 1
ATOM 5553 C C . VAL B 1 279 ? -19.203 -26.406 -8.438 1 87.56 279 VAL B C 1
ATOM 5555 O O . VAL B 1 279 ? -19.812 -26.688 -9.469 1 87.56 279 VAL B O 1
ATOM 5558 N N . ALA B 1 280 ? -18.688 -27.281 -7.664 1 92.06 280 ALA B N 1
ATOM 5559 C CA . ALA B 1 280 ? -18.875 -28.703 -7.918 1 92.06 280 ALA B CA 1
ATOM 5560 C C . ALA B 1 280 ? -20.203 -29.188 -7.367 1 92.06 280 ALA B C 1
ATOM 5562 O O . ALA B 1 280 ? -20.609 -30.344 -7.59 1 92.06 280 ALA B O 1
ATOM 5563 N N . ASN B 1 281 ? -20.922 -28.266 -6.621 1 90.31 281 ASN B N 1
ATOM 5564 C CA . ASN B 1 281 ? -22.219 -28.547 -6.043 1 90.31 281 ASN B CA 1
ATOM 5565 C C . ASN B 1 281 ? -22.156 -29.672 -5.012 1 90.31 281 ASN B C 1
ATOM 5567 O O . ASN B 1 281 ? -22.953 -30.609 -5.051 1 90.31 281 ASN B O 1
ATOM 5571 N N . ILE B 1 282 ? -21.141 -29.578 -4.254 1 91.25 282 ILE B N 1
ATOM 5572 C CA . ILE B 1 282 ? -20.984 -30.531 -3.158 1 91.25 282 ILE B CA 1
ATOM 5573 C C . ILE B 1 282 ? -20.812 -29.781 -1.842 1 91.25 282 ILE B C 1
ATOM 5575 O O . ILE B 1 282 ? -20.391 -28.625 -1.835 1 91.25 282 ILE B O 1
ATOM 5579 N N . ARG B 1 283 ? -21.109 -30.391 -0.736 1 89.25 283 ARG B N 1
ATOM 5580 C CA . ARG B 1 283 ? -20.891 -29.844 0.599 1 89.25 283 ARG B CA 1
ATOM 5581 C C . ARG B 1 283 ? -19.656 -30.484 1.252 1 89.25 283 ARG B C 1
ATOM 5583 O O . ARG B 1 283 ? -19.641 -31.688 1.503 1 89.25 283 ARG B O 1
ATOM 5590 N N . PRO B 1 284 ? -18.719 -29.656 1.465 1 87.94 284 PRO B N 1
ATOM 5591 C CA . PRO B 1 284 ? -17.516 -30.219 2.096 1 87.94 284 PRO B CA 1
ATOM 5592 C C . PRO B 1 284 ? -17.75 -30.625 3.547 1 87.94 284 PRO B C 1
ATOM 5594 O O . PRO B 1 284 ? -18.531 -29.984 4.254 1 87.94 284 PRO B O 1
ATOM 5597 N N . ARG B 1 285 ? -17.203 -31.703 4.055 1 87.06 285 ARG B N 1
ATOM 5598 C CA . ARG B 1 285 ? -17.266 -32.188 5.426 1 87.06 285 ARG B CA 1
ATOM 5599 C C . ARG B 1 285 ? -16.047 -31.75 6.223 1 87.06 285 ARG B C 1
ATOM 5601 O O . ARG B 1 285 ? -15.016 -31.391 5.641 1 87.06 285 ARG B O 1
ATOM 5608 N N . GLU B 1 286 ? -16.016 -31.766 7.375 1 85.06 286 GLU B N 1
ATOM 5609 C CA . GLU B 1 286 ? -14.906 -31.406 8.258 1 85.06 286 GLU B CA 1
ATOM 5610 C C . GLU B 1 286 ? -13.68 -32.281 7.977 1 85.06 286 GLU B C 1
ATOM 5612 O O . GLU B 1 286 ? -12.547 -31.812 8.086 1 85.06 286 GLU B O 1
ATOM 5617 N N . GLU B 1 287 ? -13.945 -33.5 7.691 1 89.38 287 GLU B N 1
ATOM 5618 C CA . GLU B 1 287 ? -12.859 -34.438 7.414 1 89.38 287 GLU B CA 1
ATOM 5619 C C . GLU B 1 287 ? -12.078 -34.031 6.168 1 89.38 287 GLU B C 1
ATOM 5621 O O . GLU B 1 287 ? -10.883 -34.281 6.07 1 89.38 287 GLU B O 1
ATOM 5626 N N . ASP B 1 288 ? -12.773 -33.531 5.195 1 90.44 288 ASP B N 1
ATOM 5627 C CA . ASP B 1 288 ? -12.117 -33.062 3.98 1 90.44 288 ASP B CA 1
ATOM 5628 C C . ASP B 1 288 ? -11.109 -31.938 4.293 1 90.44 288 ASP B C 1
ATOM 5630 O O . ASP B 1 288 ? -10.023 -31.906 3.715 1 90.44 288 ASP B O 1
ATOM 5634 N N . TYR B 1 289 ? -11.469 -31.109 5.219 1 89.12 289 TYR B N 1
ATOM 5635 C CA . TYR B 1 289 ? -10.57 -30.031 5.629 1 89.12 289 TYR B CA 1
ATOM 5636 C C . TYR B 1 289 ? -9.383 -30.578 6.406 1 89.12 289 TYR B C 1
ATOM 5638 O O . TYR B 1 289 ? -8.25 -30.125 6.23 1 89.12 289 TYR B O 1
ATOM 5646 N N . ARG B 1 290 ? -9.672 -31.484 7.25 1 91.62 290 ARG B N 1
ATOM 5647 C CA . ARG B 1 290 ? -8.617 -32.094 8.055 1 91.62 290 ARG B CA 1
ATOM 5648 C C . ARG B 1 290 ? -7.605 -32.812 7.168 1 91.62 290 ARG B C 1
ATOM 5650 O O . ARG B 1 290 ? -6.398 -32.562 7.277 1 91.62 290 ARG B O 1
ATOM 5657 N N . ARG B 1 291 ? -8.086 -33.688 6.277 1 94.56 291 ARG B N 1
ATOM 5658 C CA . ARG B 1 291 ? -7.207 -34.406 5.371 1 94.56 291 ARG B CA 1
ATOM 5659 C C . ARG B 1 291 ? -6.488 -33.469 4.418 1 94.56 291 ARG B C 1
ATOM 5661 O O . ARG B 1 291 ? -5.309 -33.656 4.109 1 94.56 291 ARG B O 1
ATOM 5668 N N . GLY B 1 292 ? -7.27 -32.5 3.955 1 94.75 292 GLY B N 1
ATOM 5669 C CA . GLY B 1 292 ? -6.652 -31.469 3.117 1 94.75 292 GLY B CA 1
ATOM 5670 C C . GLY B 1 292 ? -5.523 -30.734 3.812 1 94.75 292 GLY B C 1
ATOM 5671 O O . GLY B 1 292 ? -4.512 -30.406 3.188 1 94.75 292 GLY B O 1
ATOM 5672 N N . GLY B 1 293 ? -5.762 -30.469 5.07 1 93.69 293 GLY B N 1
ATOM 5673 C CA . GLY B 1 293 ? -4.738 -29.797 5.863 1 93.69 293 GLY B CA 1
ATOM 5674 C C . GLY B 1 293 ? -3.484 -30.641 6.031 1 93.69 293 GLY B C 1
ATOM 5675 O O . GLY B 1 293 ? -2.369 -30.141 5.895 1 93.69 293 GLY B O 1
ATOM 5676 N N . ILE B 1 294 ? -3.686 -31.875 6.312 1 96.12 294 ILE B N 1
ATOM 5677 C CA . ILE B 1 294 ? -2.559 -32.781 6.457 1 96.12 294 ILE B CA 1
ATOM 5678 C C . ILE B 1 294 ? -1.772 -32.844 5.152 1 96.12 294 ILE B C 1
ATOM 5680 O O . ILE B 1 294 ? -0.543 -32.75 5.152 1 96.12 294 ILE B O 1
ATOM 5684 N N . MET B 1 295 ? -2.482 -32.938 4.074 1 96.88 295 MET B N 1
ATOM 5685 C CA . MET B 1 295 ? -1.818 -33.062 2.779 1 96.88 295 MET B CA 1
ATOM 5686 C C . MET B 1 295 ? -1.17 -31.75 2.373 1 96.88 295 MET B C 1
ATOM 5688 O O . MET B 1 295 ? -0.181 -31.75 1.64 1 96.88 295 MET B O 1
ATOM 5692 N N . THR B 1 296 ? -1.745 -30.656 2.807 1 96.88 296 THR B N 1
ATOM 5693 C CA . THR B 1 296 ? -1.075 -29.375 2.596 1 96.88 296 THR B CA 1
AT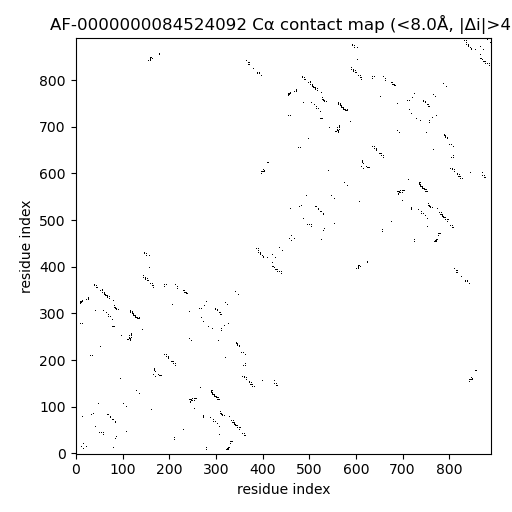OM 5694 C C . THR B 1 296 ? 0.263 -29.344 3.33 1 96.88 296 THR B C 1
ATOM 5696 O O . THR B 1 296 ? 1.232 -28.75 2.836 1 96.88 296 THR B O 1
ATOM 5699 N N . GLY B 1 297 ? 0.24 -29.859 4.52 1 97.75 297 GLY B N 1
ATOM 5700 C CA . GLY B 1 297 ? 1.507 -30.016 5.215 1 97.75 297 GLY B CA 1
ATOM 5701 C C . GLY B 1 297 ? 2.51 -30.859 4.461 1 97.75 297 GLY B C 1
ATOM 5702 O O . GLY B 1 297 ? 3.688 -30.516 4.375 1 97.75 297 GLY B O 1
ATOM 5703 N N . VAL B 1 298 ? 2.039 -31.953 3.912 1 98.19 298 VAL B N 1
ATOM 5704 C CA . VAL B 1 298 ? 2.885 -32.812 3.105 1 98.19 298 VAL B CA 1
ATOM 5705 C C . VAL B 1 298 ? 3.395 -32.062 1.882 1 98.19 298 VAL B C 1
ATOM 5707 O O . VAL B 1 298 ? 4.555 -32.219 1.488 1 98.19 298 VAL B O 1
ATOM 5710 N N . ALA B 1 299 ? 2.516 -31.312 1.293 1 98.25 299 ALA B N 1
ATOM 5711 C CA . ALA B 1 299 ? 2.912 -30.5 0.153 1 98.25 299 ALA B CA 1
ATOM 5712 C C . ALA B 1 299 ? 4.062 -29.562 0.522 1 98.25 299 ALA B C 1
ATOM 5714 O O . ALA B 1 299 ? 5.008 -29.391 -0.254 1 98.25 299 ALA B O 1
ATOM 5715 N N . HIS B 1 300 ? 3.975 -28.953 1.695 1 98.25 300 HIS B N 1
ATOM 5716 C CA . HIS B 1 300 ? 5.035 -28.078 2.158 1 98.25 300 HIS B CA 1
ATOM 5717 C C . HIS B 1 300 ? 6.324 -28.844 2.424 1 98.25 300 HIS B C 1
ATOM 5719 O O . HIS B 1 300 ? 7.418 -28.359 2.125 1 98.25 300 HIS B O 1
ATOM 5725 N N . LEU B 1 301 ? 6.195 -30.016 3.006 1 98.12 301 LEU B N 1
ATOM 5726 C CA . LEU B 1 301 ? 7.359 -30.875 3.229 1 98.12 301 LEU B CA 1
ATOM 5727 C C . LEU B 1 301 ? 8.047 -31.203 1.911 1 98.12 301 LEU B C 1
ATOM 5729 O O . LEU B 1 301 ? 9.273 -31.109 1.804 1 98.12 301 LEU B O 1
ATOM 5733 N N . LEU B 1 302 ? 7.27 -31.609 0.973 1 98.06 302 LEU B N 1
ATOM 5734 C CA . LEU B 1 302 ? 7.816 -31.984 -0.329 1 98.06 302 LEU B CA 1
ATOM 5735 C C . LEU B 1 302 ? 8.438 -30.766 -1.021 1 98.06 302 LEU B C 1
ATOM 5737 O O . LEU B 1 302 ? 9.461 -30.891 -1.694 1 98.06 302 LEU B O 1
ATOM 5741 N N . SER B 1 303 ? 7.793 -29.594 -0.908 1 98 303 SER B N 1
ATOM 5742 C CA . SER B 1 303 ? 8.367 -28.375 -1.456 1 98 303 SER B CA 1
ATOM 5743 C C . SER B 1 303 ? 9.711 -28.062 -0.811 1 98 303 SER B C 1
ATOM 5745 O O . SER B 1 303 ? 10.641 -27.625 -1.488 1 98 303 SER B O 1
ATOM 5747 N N . GLY B 1 304 ? 9.75 -28.219 0.537 1 97.88 304 GLY B N 1
ATOM 5748 C CA . GLY B 1 304 ? 11.008 -28 1.242 1 97.88 304 GLY B CA 1
ATOM 5749 C C . GLY B 1 304 ? 12.094 -28.969 0.824 1 97.88 304 GLY B C 1
ATOM 5750 O O . GLY B 1 304 ? 13.234 -28.578 0.594 1 97.88 304 GLY B O 1
ATOM 5751 N N . PHE B 1 305 ? 11.75 -30.25 0.67 1 97.06 305 PHE B N 1
ATOM 5752 C CA . PHE B 1 305 ? 12.703 -31.266 0.239 1 97.06 305 PHE B CA 1
ATOM 5753 C C . PHE B 1 305 ? 13.148 -31.016 -1.198 1 97.06 305 PHE B C 1
ATOM 5755 O O . PHE B 1 305 ? 14.305 -31.25 -1.545 1 97.06 305 PHE B O 1
ATOM 5762 N N . GLY B 1 306 ? 12.273 -30.609 -2 1 96.44 306 GLY B N 1
ATOM 5763 C CA . GLY B 1 306 ? 12.586 -30.344 -3.398 1 96.44 306 GLY B CA 1
ATOM 5764 C C . GLY B 1 306 ? 13.242 -29 -3.627 1 96.44 306 GLY B C 1
ATOM 5765 O O . GLY B 1 306 ? 13.828 -28.766 -4.684 1 96.44 306 GLY B O 1
ATOM 5766 N N . GLY B 1 307 ? 13.086 -28.094 -2.662 1 96.62 307 GLY B N 1
ATOM 5767 C CA . GLY B 1 307 ? 13.672 -26.766 -2.766 1 96.62 307 GLY B CA 1
ATOM 5768 C C . GLY B 1 307 ? 12.859 -25.812 -3.627 1 96.62 307 GLY B C 1
ATOM 5769 O O . GLY B 1 307 ? 13.391 -24.844 -4.164 1 96.62 307 GLY B O 1
ATOM 5770 N N . ILE B 1 308 ? 11.578 -26.125 -3.816 1 97.06 308 ILE B N 1
ATOM 5771 C CA . ILE B 1 308 ? 10.734 -25.281 -4.668 1 97.06 308 ILE B CA 1
ATOM 5772 C C . ILE B 1 308 ? 9.852 -24.391 -3.803 1 97.06 308 ILE B C 1
ATOM 5774 O O . ILE B 1 308 ? 9.859 -24.5 -2.574 1 97.06 308 ILE B O 1
ATOM 5778 N N . VAL B 1 309 ? 9.18 -23.5 -4.434 1 96.44 309 VAL B N 1
ATOM 5779 C CA . VAL B 1 309 ? 8.266 -22.594 -3.746 1 96.44 309 VAL B CA 1
ATOM 5780 C C . VAL B 1 309 ? 7.09 -23.391 -3.176 1 96.44 309 VAL B C 1
ATOM 5782 O O . VAL B 1 309 ? 6.602 -24.328 -3.807 1 96.44 309 VAL B O 1
ATOM 5785 N N . GLY B 1 310 ? 6.672 -23.031 -2.014 1 97.31 310 GLY B N 1
ATOM 5786 C CA . GLY B 1 310 ? 5.625 -23.766 -1.328 1 97.31 310 GLY B CA 1
ATOM 5787 C C . GLY B 1 310 ? 4.352 -23.891 -2.145 1 97.31 310 GLY B C 1
ATOM 5788 O O . GLY B 1 310 ? 3.945 -22.953 -2.822 1 97.31 310 GLY B O 1
ATOM 5789 N N . LEU B 1 311 ? 3.711 -25.047 -2.08 1 97.44 311 LEU B N 1
ATOM 5790 C CA . LEU B 1 311 ? 2.525 -25.344 -2.875 1 97.44 311 LEU B CA 1
ATOM 5791 C C . LEU B 1 311 ? 1.267 -25.281 -2.016 1 97.44 311 LEU B C 1
ATOM 5793 O O . LEU B 1 311 ? 1.288 -25.672 -0.848 1 97.44 311 LEU B O 1
ATOM 5797 N N . VAL B 1 312 ? 0.238 -24.75 -2.588 1 94.62 312 VAL B N 1
ATOM 5798 C CA . VAL B 1 312 ? -1.076 -24.688 -1.956 1 94.62 312 VAL B CA 1
ATOM 5799 C C . VAL B 1 312 ? -2.164 -24.922 -3.004 1 94.62 312 VAL B C 1
ATOM 5801 O O . VAL B 1 312 ? -1.913 -24.797 -4.203 1 94.62 312 VAL B O 1
ATOM 5804 N N . PRO B 1 313 ? -3.373 -25.344 -2.551 1 94.81 313 PRO B N 1
ATOM 5805 C CA . PRO B 1 313 ? -4.473 -25.438 -3.516 1 94.81 313 PRO B CA 1
ATOM 5806 C C . PRO B 1 313 ? -4.859 -24.078 -4.09 1 94.81 313 PRO B C 1
ATOM 5808 O O . PRO B 1 313 ? -4.914 -23.078 -3.359 1 94.81 313 PRO B O 1
ATOM 5811 N N . LEU B 1 314 ? -5.059 -24.062 -5.344 1 89.94 314 LEU B N 1
ATOM 5812 C CA . LEU B 1 314 ? -5.352 -22.812 -6.02 1 89.94 314 LEU B CA 1
ATOM 5813 C C . LEU B 1 314 ? -6.844 -22.688 -6.332 1 89.94 314 LEU B C 1
ATOM 5815 O O . LEU B 1 314 ? -7.406 -23.562 -7.008 1 89.94 314 LEU B O 1
ATOM 5819 N N . SER B 1 315 ? -7.445 -21.609 -5.969 1 83.62 315 SER B N 1
ATOM 5820 C CA . SER B 1 315 ? -8.875 -21.359 -6.137 1 83.62 315 SER B CA 1
ATOM 5821 C C . SER B 1 315 ? -9.234 -21.156 -7.605 1 83.62 315 SER B C 1
ATOM 5823 O O . SER B 1 315 ? -10.406 -21.234 -7.98 1 83.62 315 SER B O 1
ATOM 5825 N N . ILE B 1 316 ? -8.219 -20.922 -8.438 1 81.06 316 ILE B N 1
ATOM 5826 C CA . ILE B 1 316 ? -8.461 -20.75 -9.867 1 81.06 316 ILE B CA 1
ATOM 5827 C C . ILE B 1 316 ? -9.141 -21.984 -10.43 1 81.06 316 ILE B C 1
ATOM 5829 O O . ILE B 1 316 ? -9.805 -21.922 -11.469 1 81.06 316 ILE B O 1
ATOM 5833 N N . SER B 1 317 ? -9.062 -23.094 -9.719 1 91.44 317 SER B N 1
ATOM 5834 C CA . SER B 1 317 ? -9.688 -24.359 -10.125 1 91.44 317 SER B CA 1
ATOM 5835 C C . SER B 1 317 ? -11.203 -24.219 -10.219 1 91.44 317 SER B C 1
ATOM 5837 O O . SER B 1 317 ? -11.844 -24.844 -11.062 1 91.44 317 SER B O 1
ATOM 5839 N N . ALA B 1 318 ? -11.75 -23.422 -9.352 1 86.69 318 ALA B N 1
ATOM 5840 C CA . ALA B 1 318 ? -13.195 -23.172 -9.398 1 86.69 318 ALA B CA 1
ATOM 5841 C C . ALA B 1 318 ? -13.602 -22.547 -10.734 1 86.69 318 ALA B C 1
ATOM 5843 O O . ALA B 1 318 ? -14.633 -22.906 -11.305 1 86.69 318 ALA B O 1
ATOM 5844 N N . GLY B 1 319 ? -12.797 -21.734 -11.172 1 78.69 319 GLY B N 1
ATOM 5845 C CA . GLY B 1 319 ? -13.07 -21.109 -12.461 1 78.69 319 GLY B CA 1
ATOM 5846 C C . GLY B 1 319 ? -13.039 -22.094 -13.609 1 78.69 319 GLY B C 1
ATOM 5847 O O . GLY B 1 319 ? -13.844 -22 -14.539 1 78.69 319 GLY B O 1
ATOM 5848 N N . VAL B 1 320 ? -12.125 -22.953 -13.562 1 85.31 320 VAL B N 1
ATOM 5849 C CA . VAL B 1 320 ? -12 -23.969 -14.602 1 85.31 320 VAL B CA 1
ATOM 5850 C C . VAL B 1 320 ? -13.266 -24.828 -14.648 1 85.31 320 VAL B C 1
ATOM 5852 O O . VAL B 1 320 ? -13.797 -25.094 -15.719 1 85.31 320 VAL B O 1
ATOM 5855 N N . ILE B 1 321 ? -13.742 -25.203 -13.516 1 89.75 321 ILE B N 1
ATOM 5856 C CA . ILE B 1 321 ? -14.922 -26.047 -13.406 1 89.75 321 ILE B CA 1
ATOM 5857 C C . ILE B 1 321 ? -16.156 -25.281 -13.852 1 89.75 321 ILE B C 1
ATOM 5859 O O . ILE B 1 321 ? -17.031 -25.828 -14.531 1 89.75 321 ILE B O 1
ATOM 5863 N N . GLN B 1 322 ? -16.172 -24.047 -13.484 1 81.69 322 GLN B N 1
ATOM 5864 C CA . GLN B 1 322 ? -17.312 -23.234 -13.844 1 81.69 322 GLN B CA 1
ATOM 5865 C C . GLN B 1 322 ? -17.406 -23.062 -15.359 1 81.69 322 GLN B C 1
ATOM 5867 O O . GLN B 1 322 ? -18.516 -23.047 -15.922 1 81.69 322 GLN B O 1
ATOM 5872 N N . VAL B 1 323 ? -16.297 -22.938 -15.977 1 77.19 323 VAL B N 1
ATOM 5873 C CA . VAL B 1 323 ? -16.266 -22.672 -17.406 1 77.19 323 VAL B CA 1
ATOM 5874 C C . VAL B 1 323 ? -16.484 -23.984 -18.172 1 77.19 323 VAL B C 1
ATOM 5876 O O . VAL B 1 323 ? -17.234 -24 -19.156 1 77.19 323 VAL B O 1
ATOM 5879 N N . SER B 1 324 ? -15.891 -25.031 -17.766 1 85.88 324 SER B N 1
ATOM 5880 C CA . SER B 1 324 ? -15.977 -26.297 -18.469 1 85.88 324 SER B CA 1
ATOM 5881 C C . SER B 1 324 ? -17.234 -27.062 -18.094 1 85.88 324 SER B C 1
ATOM 5883 O O . SER B 1 324 ? -17.672 -27.969 -18.812 1 85.88 324 SER B O 1
ATOM 5885 N N . ARG B 1 325 ? -17.703 -26.75 -16.859 1 89.31 325 ARG B N 1
ATOM 5886 C CA . ARG B 1 325 ? -18.828 -27.469 -16.266 1 89.31 325 ARG B CA 1
ATOM 5887 C C . ARG B 1 325 ? -18.516 -28.938 -16.062 1 89.31 325 ARG B C 1
ATOM 5889 O O . ARG B 1 325 ? -19.391 -29.797 -16.172 1 89.31 325 ARG B O 1
ATOM 5896 N N . ILE B 1 326 ? -17.266 -29.219 -15.977 1 94 326 ILE B N 1
ATOM 5897 C CA . ILE B 1 326 ? -16.812 -30.578 -15.727 1 94 326 ILE B CA 1
ATOM 5898 C C . ILE B 1 326 ? -16.109 -30.641 -14.375 1 94 326 ILE B C 1
ATOM 5900 O O . ILE B 1 326 ? -14.977 -30.188 -14.227 1 94 326 ILE B O 1
ATOM 5904 N N . ALA B 1 327 ? -16.75 -31.297 -13.469 1 95.31 327 ALA B N 1
ATOM 5905 C CA . ALA B 1 327 ? -16.203 -31.406 -12.117 1 95.31 327 ALA B CA 1
ATOM 5906 C C . ALA B 1 327 ? -15.562 -32.781 -11.891 1 95.31 327 ALA B C 1
ATOM 5908 O O . ALA B 1 327 ? -14.992 -33.031 -10.828 1 95.31 327 ALA B O 1
ATOM 5909 N N . ALA B 1 328 ? -15.57 -33.562 -12.883 1 96.25 328 ALA B N 1
ATOM 5910 C CA . ALA B 1 328 ? -15.117 -34.969 -12.766 1 96.25 328 ALA B CA 1
ATOM 5911 C C . ALA B 1 328 ? -13.648 -35.031 -12.359 1 96.25 328 ALA B C 1
ATOM 5913 O O . ALA B 1 328 ? -12.828 -34.25 -12.844 1 96.25 328 ALA B O 1
ATOM 5914 N N . ARG B 1 329 ? -13.227 -36.031 -11.602 1 97.12 329 ARG B N 1
ATOM 5915 C CA . ARG B 1 329 ? -11.875 -36.188 -11.07 1 97.12 329 ARG B CA 1
ATOM 5916 C C . ARG B 1 329 ? -10.922 -36.719 -12.133 1 97.12 329 ARG B C 1
ATOM 5918 O O . ARG B 1 329 ? -9.742 -36.375 -12.156 1 97.12 329 ARG B O 1
ATOM 5925 N N . LEU B 1 330 ? -11.43 -37.5 -12.938 1 96.94 330 LEU B N 1
ATOM 5926 C CA . LEU B 1 330 ? -10.586 -38.25 -13.844 1 96.94 330 LEU B CA 1
ATOM 5927 C C . LEU B 1 330 ? -9.766 -37.344 -14.742 1 96.94 330 LEU B C 1
ATOM 5929 O O . LEU B 1 330 ? -8.555 -37.5 -14.867 1 96.94 330 LEU B O 1
ATOM 5933 N N . PRO B 1 331 ? -10.414 -36.375 -15.438 1 97.12 331 PRO B N 1
ATOM 5934 C CA . PRO B 1 331 ? -9.609 -35.469 -16.25 1 97.12 331 PRO B CA 1
ATOM 5935 C C . PRO B 1 331 ? -8.5 -34.781 -15.461 1 97.12 331 PRO B C 1
ATOM 5937 O O . PRO B 1 331 ? -7.398 -34.594 -15.977 1 97.12 331 PRO B O 1
ATOM 5940 N N . PHE B 1 332 ? -8.789 -34.438 -14.273 1 97.56 332 PHE B N 1
ATOM 5941 C CA . PHE B 1 332 ? -7.824 -33.781 -13.406 1 97.56 332 PHE B CA 1
ATOM 5942 C C . PHE B 1 332 ? -6.66 -34.688 -13.078 1 97.56 332 PHE B C 1
ATOM 5944 O O . PHE B 1 332 ? -5.5 -34.281 -13.086 1 97.56 332 PHE B O 1
ATOM 5951 N N . ILE B 1 333 ? -6.941 -35.906 -12.773 1 97.94 333 ILE B N 1
ATOM 5952 C CA . ILE B 1 333 ? -5.922 -36.906 -12.445 1 97.94 333 ILE B CA 1
ATOM 5953 C C . ILE B 1 333 ? -4.992 -37.094 -13.641 1 97.94 333 ILE B C 1
ATOM 5955 O O . ILE B 1 333 ? -3.77 -37.156 -13.477 1 97.94 333 ILE B O 1
ATOM 5959 N N . ILE B 1 334 ? -5.555 -37.156 -14.766 1 97.81 334 ILE B N 1
ATOM 5960 C CA . ILE B 1 334 ? -4.766 -37.281 -15.984 1 97.81 334 ILE B CA 1
ATOM 5961 C C . ILE B 1 334 ? -3.865 -36.062 -16.172 1 97.81 334 ILE B C 1
ATOM 5963 O O . ILE B 1 334 ? -2.689 -36.219 -16.516 1 97.81 334 ILE B O 1
ATOM 5967 N N . ALA B 1 335 ? -4.398 -34.938 -15.969 1 97.69 335 ALA B N 1
ATOM 5968 C CA . ALA B 1 335 ? -3.609 -33.719 -16.078 1 97.69 335 ALA B CA 1
ATOM 5969 C C . ALA B 1 335 ? -2.443 -33.719 -15.086 1 97.69 335 ALA B C 1
ATOM 5971 O O . ALA B 1 335 ? -1.336 -33.312 -15.422 1 97.69 335 ALA B O 1
ATOM 5972 N N . ALA B 1 336 ? -2.717 -34.156 -13.844 1 98.12 336 ALA B N 1
ATOM 5973 C CA . ALA B 1 336 ? -1.67 -34.219 -12.828 1 98.12 336 ALA B CA 1
ATOM 5974 C C . ALA B 1 336 ? -0.556 -35.188 -13.258 1 98.12 336 ALA B C 1
ATOM 5976 O O . ALA B 1 336 ? 0.626 -34.906 -13.062 1 98.12 336 ALA B O 1
ATOM 5977 N N . ILE B 1 337 ? -0.924 -36.25 -13.836 1 98 337 ILE B N 1
ATOM 5978 C CA . ILE B 1 337 ? 0.046 -37.219 -14.328 1 98 337 ILE B CA 1
ATOM 5979 C C . ILE B 1 337 ? 0.853 -36.594 -15.469 1 98 337 ILE B C 1
ATOM 5981 O O . ILE B 1 337 ? 2.064 -36.812 -15.562 1 98 337 ILE B O 1
ATOM 5985 N N . MET B 1 338 ? 0.172 -35.906 -16.297 1 97.12 338 MET B N 1
ATOM 5986 C CA . MET B 1 338 ? 0.86 -35.219 -17.391 1 97.12 338 MET B CA 1
ATOM 5987 C C . MET B 1 338 ? 1.899 -34.219 -16.844 1 97.12 338 MET B C 1
ATOM 5989 O O . MET B 1 338 ? 2.982 -34.094 -17.406 1 97.12 338 MET B O 1
ATOM 5993 N N . LEU B 1 339 ? 1.599 -33.562 -15.82 1 96.88 339 LEU B N 1
ATOM 5994 C CA . LEU B 1 339 ? 2.535 -32.625 -15.203 1 96.88 339 LEU B CA 1
ATOM 5995 C C . LEU B 1 339 ? 3.742 -33.375 -14.633 1 96.88 339 LEU B C 1
ATOM 5997 O O . LEU B 1 339 ? 4.871 -32.875 -14.734 1 96.88 339 LEU B O 1
ATOM 6001 N N . ILE B 1 340 ? 3.512 -34.5 -13.992 1 96.94 340 ILE B N 1
ATOM 6002 C CA . ILE B 1 340 ? 4.602 -35.344 -13.477 1 96.94 340 ILE B CA 1
ATOM 6003 C C . ILE B 1 340 ? 5.523 -35.75 -14.617 1 96.94 340 ILE B C 1
ATOM 6005 O O . ILE B 1 340 ? 6.75 -35.688 -14.492 1 96.94 340 ILE B O 1
ATOM 6009 N N . LEU B 1 341 ? 4.93 -36.062 -15.703 1 95.19 341 LEU B N 1
ATOM 6010 C CA . LEU B 1 341 ? 5.703 -36.469 -16.875 1 95.19 341 LEU B CA 1
ATOM 6011 C C . LEU B 1 341 ? 6.5 -35.281 -17.422 1 95.19 341 LEU B C 1
ATOM 6013 O O . LEU B 1 341 ? 7.652 -35.438 -17.828 1 95.19 341 LEU B O 1
ATOM 6017 N N . LEU B 1 342 ? 5.852 -34.188 -17.469 1 92.94 342 LEU B N 1
ATOM 6018 C CA . LEU B 1 342 ? 6.559 -32.969 -17.891 1 92.94 342 LEU B CA 1
ATOM 6019 C C . LEU B 1 342 ? 7.762 -32.719 -16.984 1 92.94 342 LEU B C 1
ATOM 6021 O O . LEU B 1 342 ? 8.812 -32.281 -17.453 1 92.94 342 LEU B O 1
ATOM 6025 N N . GLY B 1 343 ? 7.629 -32.969 -15.711 1 93.56 343 GLY B N 1
ATOM 6026 C CA . GLY B 1 343 ? 8.68 -32.719 -14.734 1 93.56 343 GLY B CA 1
ATOM 6027 C C . GLY B 1 343 ? 9.867 -33.656 -14.898 1 93.56 343 GLY B C 1
ATOM 6028 O O . GLY B 1 343 ? 10.945 -33.375 -14.352 1 93.56 343 GLY B O 1
ATOM 6029 N N . VAL B 1 344 ? 9.734 -34.688 -15.672 1 92.69 344 VAL B N 1
ATOM 6030 C CA . VAL B 1 344 ? 10.852 -35.594 -15.859 1 92.69 344 VAL B CA 1
ATOM 6031 C C . VAL B 1 344 ? 11.414 -35.438 -17.266 1 92.69 344 VAL B C 1
ATOM 6033 O O . VAL B 1 344 ? 12.508 -35.938 -17.562 1 92.69 344 VAL B O 1
ATOM 6036 N N . LEU B 1 345 ? 10.703 -34.719 -18.109 1 90.81 345 LEU B N 1
ATOM 6037 C CA . LEU B 1 345 ? 11.156 -34.469 -19.469 1 90.81 345 LEU B CA 1
ATOM 6038 C C . LEU B 1 345 ? 12.016 -33.219 -19.547 1 90.81 345 LEU B C 1
ATOM 6040 O O . LEU B 1 345 ? 11.5 -32.094 -19.656 1 90.81 345 LEU B O 1
ATOM 6044 N N . SER B 1 346 ? 13.297 -33.344 -19.641 1 86.06 346 SER B N 1
ATOM 6045 C CA . SER B 1 346 ? 14.273 -32.25 -19.531 1 86.06 346 SER B CA 1
ATOM 6046 C C . SER B 1 346 ? 14.203 -31.312 -20.734 1 86.06 346 SER B C 1
ATOM 6048 O O . SER B 1 346 ? 14.328 -30.094 -20.578 1 86.06 346 SER B O 1
ATOM 6050 N N . PRO B 1 347 ? 13.953 -31.812 -21.969 1 85.19 347 PRO B N 1
ATOM 6051 C CA . PRO B 1 347 ? 13.938 -30.906 -23.109 1 85.19 347 PRO B CA 1
ATOM 6052 C C . PRO B 1 347 ? 12.812 -29.875 -23.016 1 85.19 347 PRO B C 1
ATOM 6054 O O . PRO B 1 347 ? 13 -28.719 -23.391 1 85.19 347 PRO B O 1
ATOM 6057 N N . VAL B 1 348 ? 11.719 -30.266 -22.469 1 83.56 348 VAL B N 1
ATOM 6058 C CA . VAL B 1 348 ? 10.578 -29.375 -22.375 1 83.56 348 VAL B CA 1
ATOM 6059 C C . VAL B 1 348 ? 10.859 -28.281 -21.344 1 83.56 348 VAL B C 1
ATOM 6061 O O . VAL B 1 348 ? 10.578 -27.109 -21.578 1 83.56 348 VAL B O 1
ATOM 6064 N N . SER B 1 349 ? 11.398 -28.688 -20.281 1 83.06 349 SER B N 1
ATOM 6065 C CA . SER B 1 349 ? 11.688 -27.734 -19.219 1 83.06 349 SER B CA 1
ATOM 6066 C C . SER B 1 349 ? 12.773 -26.75 -19.656 1 83.06 349 SER B C 1
ATOM 6068 O O . SER B 1 349 ? 12.75 -25.578 -19.234 1 83.06 349 SER B O 1
ATOM 6070 N N . ARG B 1 350 ? 13.641 -27.188 -20.484 1 83.5 350 ARG B N 1
ATOM 6071 C CA . ARG B 1 350 ? 14.68 -26.312 -21.016 1 83.5 350 ARG B CA 1
ATOM 6072 C C . ARG B 1 350 ? 14.086 -25.25 -21.922 1 83.5 350 ARG B C 1
ATOM 6074 O O . ARG B 1 350 ? 14.539 -24.094 -21.906 1 83.5 350 ARG B O 1
ATOM 6081 N N . ILE B 1 351 ? 13.156 -25.672 -22.656 1 84.31 351 ILE B N 1
ATOM 6082 C CA . ILE B 1 351 ? 12.492 -24.719 -23.531 1 84.31 351 ILE B CA 1
ATOM 6083 C C . ILE B 1 351 ? 11.727 -23.703 -22.688 1 84.31 351 ILE B C 1
ATOM 6085 O O . ILE B 1 351 ? 11.797 -22.5 -22.953 1 84.31 351 ILE B O 1
ATOM 6089 N N . LEU B 1 352 ? 11.117 -24.188 -21.734 1 84.25 352 LEU B N 1
ATOM 6090 C CA . LEU B 1 352 ? 10.328 -23.312 -20.891 1 84.25 352 LEU B CA 1
ATOM 6091 C C . LEU B 1 352 ? 11.219 -22.359 -20.109 1 84.25 352 LEU B C 1
ATOM 6093 O O . LEU B 1 352 ? 10.828 -21.219 -19.844 1 84.25 352 LEU B O 1
ATOM 6097 N N . ALA B 1 353 ? 12.445 -22.781 -19.828 1 84.25 353 ALA B N 1
ATOM 6098 C CA . ALA B 1 353 ? 13.398 -21.969 -19.078 1 84.25 353 ALA B CA 1
ATOM 6099 C C . ALA B 1 353 ? 13.883 -20.781 -19.906 1 84.25 353 ALA B C 1
ATOM 6101 O O . ALA B 1 353 ? 14.461 -19.844 -19.375 1 84.25 353 ALA B O 1
ATOM 6102 N N . GLY B 1 354 ? 13.57 -20.797 -21.141 1 83.38 354 GLY B N 1
ATOM 6103 C CA . GLY B 1 354 ? 13.984 -19.719 -22.047 1 83.38 354 GLY B CA 1
ATOM 6104 C C . GLY B 1 354 ? 13.047 -18.531 -22.016 1 83.38 354 GLY B C 1
ATOM 6105 O O . GLY B 1 354 ? 13.32 -17.516 -22.656 1 83.38 354 GLY B O 1
ATOM 6106 N N . LEU B 1 355 ? 11.992 -18.625 -21.25 1 87 355 LEU B N 1
ATOM 6107 C CA . LEU B 1 355 ? 11.078 -17.484 -21.141 1 87 355 LEU B CA 1
ATOM 6108 C C . LEU B 1 355 ? 11.781 -16.266 -20.547 1 87 355 LEU B C 1
ATOM 6110 O O . LEU B 1 355 ? 12.398 -16.359 -19.484 1 87 355 LEU B O 1
ATOM 6114 N N . PRO B 1 356 ? 11.742 -15.156 -21.297 1 89.75 356 PRO B N 1
ATOM 6115 C CA . PRO B 1 356 ? 12.383 -13.953 -20.766 1 89.75 356 PRO B CA 1
ATOM 6116 C C . PRO B 1 356 ? 11.781 -13.492 -19.453 1 89.75 356 PRO B C 1
ATOM 6118 O O . PRO B 1 356 ? 10.555 -13.422 -19.312 1 89.75 356 PRO B O 1
ATOM 6121 N N . SER B 1 357 ? 12.633 -13.141 -18.562 1 87.94 357 SER B N 1
ATOM 6122 C CA . SER B 1 357 ? 12.195 -12.844 -17.203 1 87.94 357 SER B CA 1
ATOM 6123 C C . SER B 1 357 ? 11.258 -11.641 -17.172 1 87.94 357 SER B C 1
ATOM 6125 O O . SER B 1 357 ? 10.273 -11.633 -16.438 1 87.94 357 SER B O 1
ATOM 6127 N N . PRO B 1 358 ? 11.469 -10.586 -17.984 1 91.81 358 PRO B N 1
ATOM 6128 C CA . PRO B 1 358 ? 10.547 -9.445 -17.938 1 91.81 358 PRO B CA 1
ATOM 6129 C C . PRO B 1 358 ? 9.117 -9.828 -18.297 1 91.81 358 PRO B C 1
ATOM 6131 O O . PRO B 1 358 ? 8.164 -9.242 -17.781 1 91.81 358 PRO B O 1
ATOM 6134 N N . VAL B 1 359 ? 8.992 -10.812 -19.203 1 93 359 VAL B N 1
ATOM 6135 C CA . VAL B 1 359 ? 7.668 -11.305 -19.562 1 93 359 VAL B CA 1
ATOM 6136 C C . VAL B 1 359 ? 7.016 -11.961 -18.344 1 93 359 VAL B C 1
ATOM 6138 O O . VAL B 1 359 ? 5.828 -11.758 -18.078 1 93 359 VAL B O 1
ATOM 6141 N N . GLY B 1 360 ? 7.824 -12.703 -17.641 1 89.5 360 GLY B N 1
ATOM 6142 C CA . GLY B 1 360 ? 7.344 -13.312 -16.406 1 89.5 360 GLY B CA 1
ATOM 6143 C C . GLY B 1 360 ? 6.906 -12.297 -15.367 1 89.5 360 GLY B C 1
ATOM 6144 O O . GLY B 1 360 ? 5.859 -12.453 -14.734 1 89.5 360 GLY B O 1
ATOM 6145 N N . TYR B 1 361 ? 7.641 -11.258 -15.219 1 89.75 361 TYR B N 1
ATOM 6146 C CA . TYR B 1 361 ? 7.32 -10.219 -14.25 1 89.75 361 TYR B CA 1
ATOM 6147 C C . TYR B 1 361 ? 6.039 -9.492 -14.633 1 89.75 361 TYR B C 1
ATOM 6149 O O . TYR B 1 361 ? 5.266 -9.086 -13.766 1 89.75 361 TYR B O 1
ATOM 6157 N N . ALA B 1 362 ? 5.836 -9.305 -15.922 1 92.5 362 ALA B N 1
ATOM 6158 C CA . ALA B 1 362 ? 4.613 -8.656 -16.391 1 92.5 362 ALA B CA 1
ATOM 6159 C C . ALA B 1 362 ? 3.381 -9.469 -16 1 92.5 362 ALA B C 1
ATOM 6161 O O . ALA B 1 362 ? 2.383 -8.906 -15.539 1 92.5 362 ALA B O 1
ATOM 6162 N N . VAL B 1 363 ? 3.484 -10.688 -16.188 1 88 363 VAL B N 1
ATOM 6163 C CA . VAL B 1 363 ? 2.375 -11.578 -15.852 1 88 363 VAL B CA 1
ATOM 6164 C C . VAL B 1 363 ? 2.195 -11.633 -14.336 1 88 363 VAL B C 1
ATOM 6166 O O . VAL B 1 363 ? 1.067 -11.688 -13.844 1 88 363 VAL B O 1
ATOM 6169 N N . MET B 1 364 ? 3.234 -11.648 -13.648 1 85 364 MET B N 1
ATOM 6170 C CA . MET B 1 364 ? 3.184 -11.633 -12.188 1 85 364 MET B CA 1
ATOM 6171 C C . MET B 1 364 ? 2.482 -10.375 -11.688 1 85 364 MET B C 1
ATOM 6173 O O . MET B 1 364 ? 1.745 -10.422 -10.695 1 85 364 MET B O 1
ATOM 6177 N N . PHE B 1 365 ? 2.777 -9.305 -12.305 1 91.25 365 PHE B N 1
ATOM 6178 C CA . PHE B 1 365 ? 2.127 -8.055 -11.938 1 91.25 365 PHE B CA 1
ATOM 6179 C C . PHE B 1 365 ? 0.611 -8.203 -11.977 1 91.25 365 PHE B C 1
ATOM 6181 O O . PHE B 1 365 ? -0.082 -7.75 -11.062 1 91.25 365 PHE B O 1
ATOM 6188 N N . VAL B 1 366 ? 0.136 -8.805 -13 1 88.5 366 VAL B N 1
ATOM 6189 C CA . VAL B 1 366 ? -1.299 -9.008 -13.172 1 88.5 366 VAL B CA 1
ATOM 6190 C C . VAL B 1 366 ? -1.84 -9.875 -12.031 1 88.5 366 VAL B C 1
ATOM 6192 O O . VAL B 1 366 ? -2.873 -9.555 -11.445 1 88.5 366 VAL B O 1
ATOM 6195 N N . THR B 1 367 ? -1.146 -10.891 -11.773 1 78.5 367 THR B N 1
ATOM 6196 C CA . THR B 1 367 ? -1.585 -11.82 -10.734 1 78.5 367 THR B CA 1
ATOM 6197 C C . THR B 1 367 ? -1.586 -11.148 -9.367 1 78.5 367 THR B C 1
ATOM 6199 O O . THR B 1 367 ? -2.459 -11.422 -8.539 1 78.5 367 THR B O 1
ATOM 6202 N N . TYR B 1 368 ? -0.697 -10.305 -9.117 1 83.88 368 TYR B N 1
ATOM 6203 C CA . TYR B 1 368 ? -0.599 -9.672 -7.809 1 83.88 368 TYR B CA 1
ATOM 6204 C C . TYR B 1 368 ? -1.628 -8.555 -7.664 1 83.88 368 TYR B C 1
ATOM 6206 O O . TYR B 1 368 ? -1.979 -8.164 -6.547 1 83.88 368 TYR B O 1
ATOM 6214 N N . THR B 1 369 ? -2.064 -8.016 -8.773 1 87.12 369 THR B N 1
ATOM 6215 C CA . THR B 1 369 ? -3.207 -7.113 -8.703 1 87.12 369 THR B CA 1
ATOM 6216 C C . THR B 1 369 ? -4.418 -7.82 -8.102 1 87.12 369 THR B C 1
ATOM 6218 O O . THR B 1 369 ? -5.148 -7.238 -7.297 1 87.12 369 THR B O 1
ATOM 6221 N N . GLN B 1 370 ? -4.555 -9.07 -8.469 1 79.56 370 GLN B N 1
ATOM 6222 C CA . GLN B 1 370 ? -5.66 -9.852 -7.922 1 79.56 370 GLN B CA 1
ATOM 6223 C C . GLN B 1 370 ? -5.453 -10.141 -6.441 1 79.56 370 GLN B C 1
ATOM 6225 O O . GLN B 1 370 ? -6.414 -10.164 -5.664 1 79.56 370 GLN B O 1
ATOM 6230 N N . LEU B 1 371 ? -4.238 -10.383 -6.141 1 79.25 371 LEU B N 1
ATOM 6231 C CA . LEU B 1 371 ? -3.906 -10.602 -4.738 1 79.25 371 LEU B CA 1
ATOM 6232 C C . LEU B 1 371 ? -4.293 -9.391 -3.891 1 79.25 371 LEU B C 1
ATOM 6234 O O . LEU B 1 371 ? -4.855 -9.547 -2.803 1 79.25 371 LEU B O 1
ATOM 6238 N N . LEU B 1 372 ? -3.949 -8.211 -4.355 1 89.12 372 LEU B N 1
ATOM 6239 C CA . LEU B 1 372 ? -4.352 -6.98 -3.686 1 89.12 372 LEU B CA 1
ATOM 6240 C C . LEU B 1 372 ? -5.867 -6.898 -3.561 1 89.12 372 LEU B C 1
ATOM 6242 O O . LEU B 1 372 ? -6.387 -6.473 -2.525 1 89.12 372 LEU B O 1
ATOM 6246 N N . GLY B 1 373 ? -6.574 -7.301 -4.586 1 87 373 GLY B N 1
ATOM 6247 C CA . GLY B 1 373 ? -8.031 -7.32 -4.562 1 87 373 GLY B CA 1
ATOM 6248 C C . GLY B 1 373 ? -8.594 -8.203 -3.467 1 87 373 GLY B C 1
ATOM 6249 O O . GLY B 1 373 ? -9.547 -7.828 -2.785 1 87 373 GLY B O 1
ATOM 6250 N N . PHE B 1 374 ? -7.98 -9.344 -3.291 1 79.56 374 PHE B N 1
ATOM 6251 C CA . PHE B 1 374 ? -8.422 -10.25 -2.238 1 79.56 374 PHE B CA 1
ATOM 6252 C C . PHE B 1 374 ? -8.25 -9.609 -0.866 1 79.56 374 PHE B C 1
ATOM 6254 O O . PHE B 1 374 ? -9.117 -9.75 0.001 1 79.56 374 PHE B O 1
ATOM 6261 N N . GLY B 1 375 ? -7.176 -8.977 -0.716 1 86.56 375 GLY B N 1
ATOM 6262 C CA . GLY B 1 375 ? -6.953 -8.281 0.543 1 86.56 375 GLY B CA 1
ATOM 6263 C C . GLY B 1 375 ? -7.965 -7.18 0.803 1 86.56 375 GLY B C 1
ATOM 6264 O O . GLY B 1 375 ? -8.5 -7.07 1.907 1 86.56 375 GLY B O 1
ATOM 6265 N N . LEU B 1 376 ? -8.25 -6.395 -0.202 1 89.94 376 LEU B N 1
ATOM 6266 C CA . LEU B 1 376 ? -9.211 -5.305 -0.076 1 89.94 376 LEU B CA 1
ATOM 6267 C C . LEU B 1 376 ? -10.609 -5.844 0.186 1 89.94 376 LEU B C 1
ATOM 6269 O O . LEU B 1 376 ? -11.383 -5.234 0.929 1 89.94 376 LEU B O 1
ATOM 6273 N N . ARG B 1 377 ? -10.906 -6.941 -0.419 1 86.06 377 ARG B N 1
ATOM 6274 C CA . ARG B 1 377 ? -12.219 -7.547 -0.191 1 86.06 377 ARG B CA 1
ATOM 6275 C C . ARG B 1 377 ? -12.344 -8.039 1.246 1 86.06 377 ARG B C 1
ATOM 6277 O O . ARG B 1 377 ? -13.43 -7.992 1.828 1 86.06 377 ARG B O 1
ATOM 6284 N N . ASP B 1 378 ? -11.258 -8.531 1.765 1 84.88 378 ASP B N 1
ATOM 6285 C CA . ASP B 1 378 ? -11.281 -8.914 3.174 1 84.88 378 ASP B CA 1
ATOM 6286 C C . ASP B 1 378 ? -11.617 -7.715 4.059 1 84.88 378 ASP B C 1
ATOM 6288 O O . ASP B 1 378 ? -12.383 -7.84 5.02 1 84.88 378 ASP B O 1
ATOM 6292 N N . PHE B 1 379 ? -11.055 -6.574 3.742 1 88.88 379 PHE B N 1
ATOM 6293 C CA . PHE B 1 379 ? -11.352 -5.367 4.504 1 88.88 379 PHE B CA 1
ATOM 6294 C C . PHE B 1 379 ? -12.797 -4.938 4.301 1 88.88 379 PHE B C 1
ATOM 6296 O O . PHE B 1 379 ? -13.391 -4.289 5.168 1 88.88 379 PHE B O 1
ATOM 6303 N N . GLY B 1 380 ? -13.406 -5.301 3.162 1 85.75 380 GLY B N 1
ATOM 6304 C CA . GLY B 1 380 ? -14.797 -4.992 2.893 1 85.75 380 GLY B CA 1
ATOM 6305 C C . GLY B 1 380 ? -15.758 -5.758 3.779 1 85.75 380 GLY B C 1
ATOM 6306 O O . GLY B 1 380 ? -16.922 -5.383 3.91 1 85.75 380 GLY B O 1
ATOM 6307 N N . ARG B 1 381 ? -15.234 -6.754 4.391 1 83.69 381 ARG B N 1
ATOM 6308 C CA . ARG B 1 381 ? -16.078 -7.598 5.227 1 83.69 381 ARG B CA 1
ATOM 6309 C C . ARG B 1 381 ? -16.141 -7.066 6.652 1 83.69 381 ARG B C 1
ATOM 6311 O O . ARG B 1 381 ? -16.859 -7.613 7.492 1 83.69 381 ARG B O 1
ATOM 6318 N N . ILE B 1 382 ? -15.438 -6.004 6.875 1 86 382 ILE B N 1
ATOM 6319 C CA . ILE B 1 382 ? -15.406 -5.469 8.227 1 86 382 ILE B CA 1
ATOM 6320 C C . ILE B 1 382 ? -15.852 -4.008 8.211 1 86 382 ILE B C 1
ATOM 6322 O O . ILE B 1 382 ? -15.727 -3.322 7.195 1 86 382 ILE B O 1
ATOM 6326 N N . ILE B 1 383 ? -16.359 -3.619 9.32 1 86.69 383 ILE B N 1
ATOM 6327 C CA . ILE B 1 383 ? -16.688 -2.209 9.484 1 86.69 383 ILE B CA 1
ATOM 6328 C C . ILE B 1 383 ? -15.43 -1.411 9.797 1 86.69 383 ILE B C 1
ATOM 6330 O O . ILE B 1 383 ? -14.711 -1.721 10.758 1 86.69 383 ILE B O 1
ATOM 6334 N N . LEU B 1 384 ? -15.164 -0.507 8.992 1 87.94 384 LEU B N 1
ATOM 6335 C CA . LEU B 1 384 ? -13.961 0.302 9.18 1 87.94 384 LEU B CA 1
ATOM 6336 C C . LEU B 1 384 ? -14.219 1.438 10.164 1 87.94 384 LEU B C 1
ATOM 6338 O O . LEU B 1 384 ? -14.148 2.611 9.797 1 87.94 384 LEU B O 1
ATOM 6342 N N . ASP B 1 385 ? -14.391 1.075 11.406 1 88.31 385 ASP B N 1
ATOM 6343 C CA . ASP B 1 385 ? -14.516 2.053 12.484 1 88.31 385 ASP B CA 1
ATOM 6344 C C . ASP B 1 385 ? -13.141 2.516 12.961 1 88.31 385 ASP B C 1
ATOM 6346 O O . ASP B 1 385 ? -12.117 2.154 12.383 1 88.31 385 ASP B O 1
ATOM 6350 N N . GLU B 1 386 ? -13.148 3.342 13.906 1 85.56 386 GLU B N 1
ATOM 6351 C CA . GLU B 1 386 ? -11.898 3.922 14.398 1 85.56 386 GLU B CA 1
ATOM 6352 C C . GLU B 1 386 ? -10.945 2.84 14.891 1 85.56 386 GLU B C 1
ATOM 6354 O O . GLU B 1 386 ? -9.742 2.895 14.617 1 85.56 386 GLU B O 1
ATOM 6359 N N . ARG B 1 387 ? -11.461 1.918 15.578 1 89.94 387 ARG B N 1
ATOM 6360 C CA . ARG B 1 387 ? -10.648 0.825 16.109 1 89.94 387 ARG B CA 1
ATOM 6361 C C . ARG B 1 387 ? -9.945 0.074 14.977 1 89.94 387 ARG B C 1
ATOM 6363 O O . ARG B 1 387 ? -8.727 -0.094 15 1 89.94 387 ARG B O 1
ATOM 6370 N N . ASN B 1 388 ? -10.742 -0.361 14.039 1 93.25 388 ASN B N 1
ATOM 6371 C CA . ASN B 1 388 ? -10.203 -1.175 12.953 1 93.25 388 ASN B CA 1
ATOM 6372 C C . ASN B 1 388 ? -9.25 -0.372 12.078 1 93.25 388 ASN B C 1
ATOM 6374 O O . ASN B 1 388 ? -8.266 -0.913 11.555 1 93.25 388 ASN B O 1
ATOM 6378 N N . VAL B 1 389 ? -9.492 0.871 12.016 1 90.56 389 VAL B N 1
ATOM 6379 C CA . VAL B 1 389 ? -8.609 1.735 11.234 1 90.56 389 VAL B CA 1
ATOM 6380 C C . VAL B 1 389 ? -7.258 1.864 11.938 1 90.56 389 VAL B C 1
ATOM 6382 O O . VAL B 1 389 ? -6.211 1.824 11.289 1 90.56 389 VAL B O 1
ATOM 6385 N N . LEU B 1 390 ? -7.305 2.035 13.227 1 91.25 390 LEU B N 1
ATOM 6386 C CA . LEU B 1 390 ? -6.059 2.154 13.977 1 91.25 390 LEU B CA 1
ATOM 6387 C C . LEU B 1 390 ? -5.262 0.853 13.914 1 91.25 390 LEU B C 1
ATOM 6389 O O . LEU B 1 390 ? -4.035 0.875 13.789 1 91.25 390 LEU B O 1
ATOM 6393 N N . ILE B 1 391 ? -5.969 -0.247 13.953 1 93.31 391 ILE B N 1
ATOM 6394 C CA . ILE B 1 391 ? -5.32 -1.553 13.898 1 93.31 391 ILE B CA 1
ATOM 6395 C C . ILE B 1 391 ? -4.656 -1.739 12.539 1 93.31 391 ILE B C 1
ATOM 6397 O O . ILE B 1 391 ? -3.463 -2.037 12.461 1 93.31 391 ILE B O 1
ATOM 6401 N N . ILE B 1 392 ? -5.383 -1.532 11.484 1 93.5 392 ILE B N 1
ATOM 6402 C CA . ILE B 1 392 ? -4.898 -1.728 10.125 1 93.5 392 ILE B CA 1
ATOM 6403 C C . ILE B 1 392 ? -3.805 -0.708 9.82 1 93.5 392 ILE B C 1
ATOM 6405 O O . ILE B 1 392 ? -2.779 -1.049 9.219 1 93.5 392 ILE B O 1
ATOM 6409 N N . GLY B 1 393 ? -4.102 0.454 10.227 1 93.25 393 GLY B N 1
ATOM 6410 C CA . GLY B 1 393 ? -3.146 1.517 9.953 1 93.25 393 GLY B CA 1
ATOM 6411 C C . GLY B 1 393 ? -1.801 1.295 10.617 1 93.25 393 GLY B C 1
ATOM 6412 O O . GLY B 1 393 ? -0.756 1.482 9.984 1 93.25 393 GLY B O 1
ATOM 6413 N N . PHE B 1 394 ? -1.828 0.896 11.852 1 93 394 PHE B N 1
ATOM 6414 C CA . PHE B 1 394 ? -0.588 0.644 12.578 1 93 394 PHE B CA 1
ATOM 6415 C C . PHE B 1 394 ? 0.216 -0.463 11.914 1 93 394 PHE B C 1
ATOM 6417 O O . PHE B 1 394 ? 1.432 -0.34 11.742 1 93 394 PHE B O 1
ATOM 6424 N N . GLY B 1 395 ? -0.46 -1.447 11.586 1 94.19 395 GLY B N 1
ATOM 6425 C CA . GLY B 1 395 ? 0.208 -2.58 10.961 1 94.19 395 GLY B CA 1
ATOM 6426 C C . GLY B 1 395 ? 0.703 -2.285 9.562 1 94.19 395 GLY B C 1
ATOM 6427 O O . GLY B 1 395 ? 1.855 -2.572 9.227 1 94.19 395 GLY B O 1
ATOM 6428 N N . LEU B 1 396 ? -0.131 -1.73 8.703 1 95.19 396 LEU B N 1
ATOM 6429 C CA . LEU B 1 396 ? 0.21 -1.489 7.305 1 95.19 396 LEU B CA 1
ATOM 6430 C C . LEU B 1 396 ? 1.288 -0.418 7.188 1 95.19 396 LEU B C 1
ATOM 6432 O O . LEU B 1 396 ? 2.309 -0.628 6.527 1 95.19 396 LEU B O 1
ATOM 6436 N N . LEU B 1 397 ? 1.103 0.68 7.863 1 94.06 397 LEU B N 1
ATOM 6437 C CA . LEU B 1 397 ? 2.082 1.756 7.758 1 94.06 397 LEU B CA 1
ATOM 6438 C C . LEU B 1 397 ? 3.385 1.376 8.453 1 94.06 397 LEU B C 1
ATOM 6440 O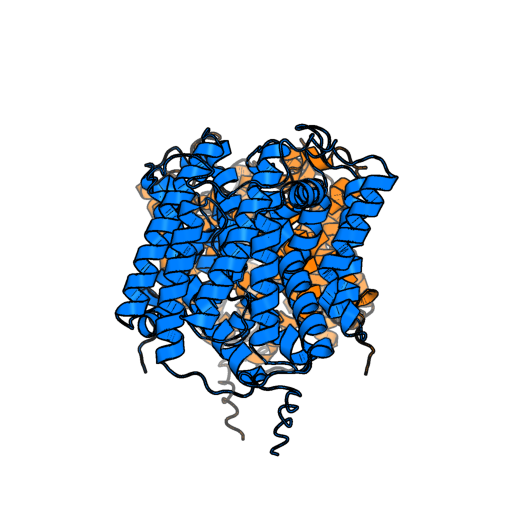 O . LEU B 1 397 ? 4.469 1.729 7.98 1 94.06 397 LEU B O 1
ATOM 6444 N N . GLY B 1 398 ? 3.238 0.752 9.57 1 94.12 398 GLY B N 1
ATOM 6445 C CA . GLY B 1 398 ? 4.434 0.252 10.234 1 94.12 398 GLY B CA 1
ATOM 6446 C C . GLY B 1 398 ? 5.219 -0.727 9.383 1 94.12 398 GLY B C 1
ATOM 6447 O O . GLY B 1 398 ? 6.434 -0.582 9.219 1 94.12 398 GLY B O 1
ATOM 6448 N N . GLY B 1 399 ? 4.527 -1.702 8.859 1 93.31 399 GLY B N 1
ATOM 6449 C CA . GLY B 1 399 ? 5.172 -2.693 8.008 1 93.31 399 GLY B CA 1
ATOM 6450 C C . GLY B 1 399 ? 5.773 -2.1 6.75 1 93.31 399 GLY B C 1
ATOM 6451 O O . GLY B 1 399 ? 6.938 -2.354 6.434 1 93.31 399 GLY B O 1
ATOM 6452 N N . ILE B 1 400 ? 5.016 -1.333 6.023 1 93.31 400 ILE B N 1
ATOM 6453 C CA . ILE B 1 400 ? 5.48 -0.71 4.789 1 93.31 400 ILE B CA 1
ATOM 6454 C C . ILE B 1 400 ? 6.637 0.24 5.094 1 93.31 400 ILE B C 1
ATOM 6456 O O . ILE B 1 400 ? 7.625 0.28 4.355 1 93.31 400 ILE B O 1
ATOM 6460 N N . GLY B 1 401 ? 6.527 1.015 6.137 1 92.44 401 GLY B N 1
ATOM 6461 C CA . GLY B 1 401 ? 7.605 1.901 6.539 1 92.44 401 GLY B CA 1
ATOM 6462 C C . GLY B 1 401 ? 8.922 1.18 6.754 1 92.44 401 GLY B C 1
ATOM 6463 O O . GLY B 1 401 ? 9.977 1.67 6.344 1 92.44 401 GLY B O 1
ATOM 6464 N N . LEU B 1 402 ? 8.859 0.098 7.375 1 88.75 402 LEU B N 1
ATOM 6465 C CA . LEU B 1 402 ? 10.055 -0.681 7.656 1 88.75 402 LEU B CA 1
ATOM 6466 C C . LEU B 1 402 ? 10.688 -1.191 6.363 1 88.75 402 LEU B C 1
ATOM 6468 O O . LEU B 1 402 ? 11.898 -1.396 6.297 1 88.75 402 LEU B O 1
ATOM 6472 N N . MET B 1 403 ? 9.844 -1.421 5.309 1 86.38 403 MET B N 1
ATOM 6473 C CA . MET B 1 403 ? 10.359 -1.86 4.016 1 86.38 403 MET B CA 1
ATOM 6474 C C . MET B 1 403 ? 11.25 -0.792 3.393 1 86.38 403 MET B C 1
ATOM 6476 O O . MET B 1 403 ? 12.086 -1.096 2.539 1 86.38 403 MET B O 1
ATOM 6480 N N . PHE B 1 404 ? 11.031 0.44 3.838 1 83.88 404 PHE B N 1
ATOM 6481 C CA . PHE B 1 404 ? 11.789 1.548 3.266 1 83.88 404 PHE B CA 1
ATOM 6482 C C . PHE B 1 404 ? 13 1.879 4.129 1 83.88 404 PHE B C 1
ATOM 6484 O O . PHE B 1 404 ? 13.812 2.736 3.77 1 83.88 404 PHE B O 1
ATOM 6491 N N . VAL B 1 405 ? 13.188 1.265 5.328 1 83.12 405 VAL B N 1
ATOM 6492 C CA . VAL B 1 405 ? 14.344 1.487 6.184 1 83.12 405 VAL B CA 1
ATOM 6493 C C . VAL B 1 405 ? 15.555 0.741 5.621 1 83.12 405 VAL B C 1
ATOM 6495 O O . VAL B 1 405 ? 15.477 -0.458 5.344 1 83.12 405 VAL B O 1
ATOM 6498 N N . PRO B 1 406 ? 16.609 1.479 5.438 1 77.38 406 PRO B N 1
ATOM 6499 C CA . PRO B 1 406 ? 17.797 0.792 4.941 1 77.38 406 PRO B CA 1
ATOM 6500 C C . PRO B 1 406 ? 18.266 -0.319 5.879 1 77.38 406 PRO B C 1
ATOM 6502 O O . PRO B 1 406 ? 18.312 -0.127 7.094 1 77.38 406 PRO B O 1
ATOM 6505 N N . PRO B 1 407 ? 18.531 -1.383 5.285 1 74.25 407 PRO B N 1
ATOM 6506 C CA . PRO B 1 407 ? 18.984 -2.5 6.117 1 74.25 407 PRO B CA 1
ATOM 6507 C C . PRO B 1 407 ? 20.203 -2.148 6.969 1 74.25 407 PRO B C 1
ATOM 6509 O O . PRO B 1 407 ? 20.359 -2.668 8.078 1 74.25 407 PRO B O 1
ATOM 6512 N N . GLU B 1 408 ? 21.047 -1.262 6.52 1 75.88 408 GLU B N 1
ATOM 6513 C CA . GLU B 1 408 ? 22.25 -0.852 7.238 1 75.88 408 GLU B CA 1
ATOM 6514 C C . GLU B 1 408 ? 21.891 -0.157 8.555 1 75.88 408 GLU B C 1
ATOM 6516 O O . GLU B 1 408 ? 22.625 -0.265 9.539 1 75.88 408 GLU B O 1
ATOM 6521 N N . ALA B 1 409 ? 20.797 0.477 8.539 1 79.5 409 ALA B N 1
ATOM 6522 C CA . ALA B 1 409 ? 20.375 1.213 9.727 1 79.5 409 ALA B CA 1
ATOM 6523 C C . ALA B 1 409 ? 19.906 0.262 10.82 1 79.5 409 ALA B C 1
ATOM 6525 O O . ALA B 1 409 ? 19.891 0.617 12 1 79.5 409 ALA B O 1
ATOM 6526 N N . LEU B 1 410 ? 19.547 -0.924 10.43 1 78 410 LEU B N 1
ATOM 6527 C CA . LEU B 1 410 ? 19.016 -1.896 11.375 1 78 410 LEU B CA 1
ATOM 6528 C C . LEU B 1 410 ? 20.141 -2.764 11.945 1 78 410 LEU B C 1
ATOM 6530 O O . LEU B 1 410 ? 19.938 -3.453 12.953 1 78 410 LEU B O 1
ATOM 6534 N N . GLN B 1 411 ? 21.328 -2.664 11.328 1 75.31 411 GLN B N 1
ATOM 6535 C CA . GLN B 1 411 ? 22.438 -3.527 11.719 1 75.31 411 GLN B CA 1
ATOM 6536 C C . GLN B 1 411 ? 22.953 -3.16 13.109 1 75.31 411 GLN B C 1
ATOM 6538 O O . GLN B 1 411 ? 23.641 -3.957 13.75 1 75.31 411 GLN B O 1
ATOM 6543 N N . VAL B 1 412 ? 22.578 -2.008 13.555 1 77.12 412 VAL B N 1
ATOM 6544 C CA . VAL B 1 412 ? 23.016 -1.57 14.875 1 77.12 412 VAL B CA 1
ATOM 6545 C C . VAL B 1 412 ? 22.234 -2.326 15.953 1 77.12 412 VAL B C 1
ATOM 6547 O O . VAL B 1 412 ? 22.703 -2.457 17.078 1 77.12 412 VAL B O 1
ATOM 6550 N N . LEU B 1 413 ? 21.203 -2.965 15.547 1 78 413 LEU B N 1
ATOM 6551 C CA . LEU B 1 413 ? 20.359 -3.707 16.484 1 78 413 LEU B CA 1
ATOM 6552 C C . LEU B 1 413 ? 20.844 -5.145 16.625 1 78 413 LEU B C 1
ATOM 6554 O O . LEU B 1 413 ? 21.516 -5.672 15.727 1 78 413 LEU B O 1
ATOM 6558 N N . PRO B 1 414 ? 20.516 -5.711 17.766 1 76.06 414 PRO B N 1
ATOM 6559 C CA . PRO B 1 414 ? 20.797 -7.145 17.891 1 76.06 414 PRO B CA 1
ATOM 6560 C C . PRO B 1 414 ? 20.141 -7.965 16.781 1 76.06 414 PRO B C 1
ATOM 6562 O O . PRO B 1 414 ? 19.078 -7.605 16.297 1 76.06 414 PRO B O 1
ATOM 6565 N N . PRO B 1 415 ? 20.766 -9.008 16.344 1 70.31 415 PRO B N 1
ATOM 6566 C CA . PRO B 1 415 ? 20.359 -9.789 15.164 1 70.31 415 PRO B CA 1
ATOM 6567 C C . PRO B 1 415 ? 18.891 -10.195 15.219 1 70.31 415 PRO B C 1
ATOM 6569 O O . PRO B 1 415 ? 18.188 -10.133 14.203 1 70.31 415 PRO B O 1
ATOM 6572 N N . ILE B 1 416 ? 18.422 -10.57 16.375 1 68.44 416 ILE B N 1
ATOM 6573 C CA . ILE B 1 416 ? 17.031 -11.016 16.469 1 68.44 416 ILE B CA 1
ATOM 6574 C C . ILE B 1 416 ? 16.094 -9.875 16.062 1 68.44 416 ILE B C 1
ATOM 6576 O O . ILE B 1 416 ? 15.102 -10.102 15.375 1 68.44 416 ILE B O 1
ATOM 6580 N N . PHE B 1 417 ? 16.438 -8.703 16.453 1 74.88 417 PHE B N 1
ATOM 6581 C CA . PHE B 1 417 ? 15.594 -7.559 16.141 1 74.88 417 PHE B CA 1
ATOM 6582 C C . PHE B 1 417 ? 15.781 -7.113 14.703 1 74.88 417 PHE B C 1
ATOM 6584 O O . PHE B 1 417 ? 14.82 -6.73 14.031 1 74.88 417 PHE B O 1
ATOM 6591 N N . SER B 1 418 ? 16.984 -7.281 14.32 1 73.62 418 SER B N 1
ATOM 6592 C CA . SER B 1 418 ? 17.266 -6.883 12.945 1 73.62 418 SER B CA 1
ATOM 6593 C C . SER B 1 418 ? 16.531 -7.77 11.953 1 73.62 418 SER B C 1
ATOM 6595 O O . SER B 1 418 ? 16.047 -7.293 10.922 1 73.62 418 SER B O 1
ATOM 6597 N N . TYR B 1 419 ? 16.359 -9 12.352 1 67.12 419 TYR B N 1
ATOM 6598 C CA . TYR B 1 419 ? 15.703 -9.93 11.445 1 67.12 419 TYR B CA 1
ATOM 6599 C C . TYR B 1 419 ? 14.203 -9.672 11.398 1 67.12 419 TYR B C 1
ATOM 6601 O O . TYR B 1 419 ? 13.594 -9.695 10.328 1 67.12 419 TYR B O 1
ATOM 6609 N N . ILE B 1 420 ? 13.703 -9.438 12.5 1 72 420 ILE B N 1
ATOM 6610 C CA . ILE B 1 420 ? 12.258 -9.273 12.586 1 72 420 ILE B CA 1
ATOM 6611 C C . ILE B 1 420 ? 11.867 -7.898 12.047 1 72 420 ILE B C 1
ATOM 6613 O O . ILE B 1 420 ? 10.922 -7.781 11.266 1 72 420 ILE B O 1
ATOM 6617 N N . PHE B 1 421 ? 12.695 -6.91 12.352 1 76.69 421 PHE B N 1
ATOM 6618 C CA . PHE B 1 421 ? 12.359 -5.547 11.961 1 76.69 421 PHE B CA 1
ATOM 6619 C C . PHE B 1 421 ? 12.773 -5.285 10.516 1 76.69 421 PHE B C 1
ATOM 6621 O O . PHE B 1 421 ? 12.273 -4.348 9.883 1 76.69 421 PHE B O 1
ATOM 6628 N N . GLY B 1 422 ? 13.602 -6.16 10.062 1 75.56 422 GLY B N 1
ATOM 6629 C CA . GLY B 1 422 ? 14.047 -6.008 8.688 1 75.56 422 GLY B CA 1
ATOM 6630 C C . GLY B 1 422 ? 13.039 -6.531 7.68 1 75.56 422 GLY B C 1
ATOM 6631 O O . GLY B 1 422 ? 13.117 -6.207 6.492 1 75.56 422 GLY B O 1
ATOM 6632 N N . ASN B 1 423 ? 12.094 -7.305 8.219 1 79.19 423 ASN B N 1
ATOM 6633 C CA . ASN B 1 423 ? 11.023 -7.832 7.375 1 79.19 423 ASN B CA 1
ATOM 6634 C C . ASN B 1 423 ? 9.703 -7.109 7.621 1 79.19 423 ASN B C 1
ATOM 6636 O O . ASN B 1 423 ? 8.906 -7.531 8.461 1 79.19 423 ASN B O 1
ATOM 6640 N N . GLY B 1 424 ? 9.461 -6.152 6.828 1 85.62 424 GLY B N 1
ATOM 6641 C CA . GLY B 1 424 ? 8.281 -5.316 7 1 85.62 424 GLY B CA 1
ATOM 6642 C C . GLY B 1 424 ? 6.98 -6.086 6.871 1 85.62 424 GLY B C 1
ATOM 6643 O O . GLY B 1 424 ? 5.973 -5.727 7.488 1 85.62 424 GLY B O 1
ATOM 6644 N N . LEU B 1 425 ? 6.961 -7.125 6.027 1 85.06 425 LEU B N 1
ATOM 6645 C CA . LEU B 1 425 ? 5.77 -7.953 5.875 1 85.06 425 LEU B CA 1
ATOM 6646 C C . LEU B 1 425 ? 5.422 -8.656 7.18 1 85.06 425 LEU B C 1
ATOM 6648 O O . LEU B 1 425 ? 4.293 -8.547 7.668 1 85.06 425 LEU B O 1
ATOM 6652 N N . VAL B 1 426 ? 6.406 -9.328 7.746 1 79.25 426 VAL B N 1
ATOM 6653 C CA . VAL B 1 426 ? 6.184 -10.094 8.969 1 79.25 426 VAL B CA 1
ATOM 6654 C C . VAL B 1 426 ? 5.848 -9.148 10.117 1 79.25 426 VAL B C 1
ATOM 6656 O O . VAL B 1 426 ? 4.895 -9.375 10.859 1 79.25 426 VAL B O 1
ATOM 6659 N N . MET B 1 427 ? 6.609 -8.148 10.18 1 86.25 427 MET B N 1
ATOM 6660 C CA . MET B 1 427 ? 6.402 -7.211 11.281 1 86.25 427 MET B CA 1
ATOM 6661 C C . MET B 1 427 ? 5.035 -6.543 11.18 1 86.25 427 MET B C 1
ATOM 6663 O O . MET B 1 427 ? 4.355 -6.352 12.188 1 86.25 427 MET B O 1
ATOM 6667 N N . GLY B 1 428 ? 4.652 -6.125 9.992 1 90.94 428 GLY B N 1
ATOM 6668 C CA . GLY B 1 428 ? 3.336 -5.531 9.812 1 90.94 428 GLY B CA 1
ATOM 6669 C C . GLY B 1 428 ? 2.205 -6.434 10.266 1 90.94 428 GLY B C 1
ATOM 6670 O O . GLY B 1 428 ? 1.28 -5.984 10.945 1 90.94 428 GLY B O 1
ATOM 6671 N N . VAL B 1 429 ? 2.277 -7.684 9.914 1 85.75 429 VAL B N 1
ATOM 6672 C CA . VAL B 1 429 ? 1.237 -8.641 10.281 1 85.75 429 VAL B CA 1
ATOM 6673 C C . VAL B 1 429 ? 1.234 -8.844 11.797 1 85.75 429 VAL B C 1
ATOM 6675 O O . VAL B 1 429 ? 0.171 -8.898 12.414 1 85.75 429 VAL B O 1
ATOM 6678 N N . LEU B 1 430 ? 2.402 -9.008 12.344 1 85.31 430 LEU B N 1
ATOM 6679 C CA . LEU B 1 430 ? 2.508 -9.18 13.789 1 85.31 430 LEU B CA 1
ATOM 6680 C C . LEU B 1 430 ? 1.922 -7.973 14.516 1 85.31 430 LEU B C 1
ATOM 6682 O O . LEU B 1 430 ? 1.288 -8.125 15.562 1 85.31 430 LEU B O 1
ATOM 6686 N N . LEU B 1 431 ? 2.15 -6.82 13.992 1 91.38 431 LEU B N 1
ATOM 6687 C CA . LEU B 1 431 ? 1.611 -5.613 14.609 1 91.38 431 LEU B CA 1
ATOM 6688 C C . LEU B 1 431 ? 0.088 -5.602 14.547 1 91.38 431 LEU B C 1
ATOM 6690 O O . LEU B 1 431 ? -0.575 -5.176 15.492 1 91.38 431 LEU B O 1
ATOM 6694 N N . ILE B 1 432 ? -0.463 -6.027 13.422 1 92.44 432 ILE B N 1
ATOM 6695 C CA . ILE B 1 432 ? -1.914 -6.105 13.297 1 92.44 432 ILE B CA 1
ATOM 6696 C C . ILE B 1 432 ? -2.469 -7.082 14.328 1 92.44 432 ILE B C 1
ATOM 6698 O O . ILE B 1 432 ? -3.436 -6.777 15.031 1 92.44 432 ILE B O 1
ATOM 6702 N N . ILE B 1 433 ? -1.862 -8.266 14.414 1 86.75 433 ILE B N 1
ATOM 6703 C CA . ILE B 1 433 ? -2.305 -9.273 15.367 1 86.75 433 ILE B CA 1
ATOM 6704 C C . ILE B 1 433 ? -2.182 -8.727 16.781 1 86.75 433 ILE B C 1
ATOM 6706 O O . ILE B 1 433 ? -3.102 -8.867 17.594 1 86.75 433 ILE B O 1
ATOM 6710 N N . PHE B 1 434 ? -1.056 -8.125 17.078 1 89.88 434 PHE B N 1
ATOM 6711 C CA . PHE B 1 434 ? -0.806 -7.57 18.391 1 89.88 434 PHE B CA 1
ATOM 6712 C C . PHE B 1 434 ? -1.855 -6.523 18.75 1 89.88 434 PHE B C 1
ATOM 6714 O O . PHE B 1 434 ? -2.408 -6.543 19.859 1 89.88 434 PHE B O 1
ATOM 6721 N N . MET B 1 435 ? -2.127 -5.598 17.844 1 92.12 435 MET B N 1
ATOM 6722 C CA . MET B 1 435 ? -3.107 -4.543 18.094 1 92.12 435 MET B CA 1
ATOM 6723 C C . MET B 1 435 ? -4.508 -5.129 18.266 1 92.12 435 MET B C 1
ATOM 6725 O O . MET B 1 435 ? -5.262 -4.715 19.141 1 92.12 435 MET B O 1
ATOM 6729 N N . GLU B 1 436 ? -4.844 -6.07 17.406 1 89.62 436 GLU B N 1
ATOM 6730 C CA . GLU B 1 436 ? -6.188 -6.637 17.422 1 89.62 436 GLU B CA 1
ATOM 6731 C C . GLU B 1 436 ? -6.402 -7.531 18.641 1 89.62 436 GLU B C 1
ATOM 6733 O O . GLU B 1 436 ? -7.473 -7.516 19.234 1 89.62 436 GLU B O 1
ATOM 6738 N N . GLN B 1 437 ? -5.418 -8.289 19.016 1 85.25 437 GLN B N 1
ATOM 6739 C CA . GLN B 1 437 ? -5.617 -9.328 20.016 1 85.25 437 GLN B CA 1
ATOM 6740 C C . GLN B 1 437 ? -5.191 -8.844 21.391 1 85.25 437 GLN B C 1
ATOM 6742 O O . GLN B 1 437 ? -5.621 -9.391 22.406 1 85.25 437 GLN B O 1
ATOM 6747 N N . VAL B 1 438 ? -4.328 -7.859 21.484 1 84.88 438 VAL B N 1
ATOM 6748 C CA . VAL B 1 438 ? -3.789 -7.465 22.781 1 84.88 438 VAL B CA 1
ATOM 6749 C C . VAL B 1 438 ? -4.27 -6.059 23.125 1 84.88 438 VAL B C 1
ATOM 6751 O O . VAL B 1 438 ? -4.895 -5.855 24.172 1 84.88 438 VAL B O 1
ATOM 6754 N N . VAL B 1 439 ? -4.062 -5.16 22.281 1 85.81 439 VAL B N 1
ATOM 6755 C CA . VAL B 1 439 ? -4.297 -3.762 22.625 1 85.81 439 VAL B CA 1
ATOM 6756 C C . VAL B 1 439 ? -5.793 -3.455 22.547 1 85.81 439 VAL B C 1
ATOM 6758 O O . VAL B 1 439 ? -6.367 -2.896 23.484 1 85.81 439 VAL B O 1
ATOM 6761 N N . PHE B 1 440 ? -6.43 -3.756 21.359 1 87.81 440 PHE B N 1
ATOM 6762 C CA . PHE B 1 440 ? -7.844 -3.459 21.156 1 87.81 440 PHE B CA 1
ATOM 6763 C C . PHE B 1 440 ? -8.672 -4.738 21.141 1 87.81 440 PHE B C 1
ATOM 6765 O O . PHE B 1 440 ? -9.508 -4.93 20.25 1 87.81 440 PHE B O 1
ATOM 6772 N N . ARG B 1 441 ? -8.422 -5.535 22.047 1 77.88 441 ARG B N 1
ATOM 6773 C CA . ARG B 1 441 ? -9.156 -6.797 22.109 1 77.88 441 ARG B CA 1
ATOM 6774 C C . ARG B 1 441 ? -10.648 -6.555 22.281 1 77.88 441 ARG B C 1
ATOM 6776 O O . ARG B 1 441 ? -11.055 -5.715 23.094 1 77.88 441 ARG B O 1
ATOM 6783 N N . SER B 1 442 ? -11.422 -6.852 21.062 1 68.31 442 SER B N 1
ATOM 6784 C CA . SER B 1 442 ? -12.867 -6.75 21.219 1 68.31 442 SER B CA 1
ATOM 6785 C C . SER B 1 442 ? -13.375 -7.684 22.312 1 68.31 442 SER B C 1
ATOM 6787 O O . SER B 1 442 ? -12.891 -8.812 22.453 1 68.31 442 SER B O 1
ATOM 6789 N N . ARG B 1 443 ? -13.883 -7.148 23.344 1 49.41 443 ARG B N 1
ATOM 6790 C CA . ARG B 1 443 ? -14.57 -8.016 24.312 1 49.41 443 ARG B CA 1
ATOM 6791 C C . ARG B 1 443 ? -15.602 -8.898 23.609 1 49.41 443 ARG B C 1
ATOM 6793 O O . ARG B 1 443 ? -16.297 -8.445 22.688 1 49.41 443 ARG B O 1
ATOM 6800 N N . PRO B 1 444 ? -15.336 -10.297 23.516 1 39.44 444 PRO B N 1
ATOM 6801 C CA . PRO B 1 444 ? -16.438 -11.164 23.094 1 39.44 444 PRO B CA 1
ATOM 6802 C C . PRO B 1 444 ? -17.797 -10.656 23.547 1 39.44 444 PRO B C 1
ATOM 6804 O O . PRO B 1 444 ? -17.953 -10.273 24.703 1 39.44 444 PRO B O 1
ATOM 6807 N N . HIS B 1 445 ? -18.516 -9.875 22.672 1 31.69 445 HIS B N 1
ATOM 6808 C CA . HIS B 1 445 ? -19.859 -9.969 23.203 1 31.69 445 HIS B CA 1
ATOM 6809 C C . HIS B 1 445 ? -20.281 -11.422 23.391 1 31.69 445 HIS B C 1
ATOM 6811 O O . HIS B 1 445 ? -19.953 -12.281 22.562 1 31.69 445 HIS B O 1
#

Sequence (890 aa):
MESEREATKNLYGLDEKPPISVTMTAALQWFFITLSSSLVVPLVIGEMYGLSPQQVGQFVQQTFFLIGLVSLLQILFGHKLPITEGPAGMWWGIFIILVNLGTVAGQAPQEIGQSLEMGLIITGIMLIILGATGFIEKIQRIFTPLVSGGYLILLAVSLSGPVMNGMLGIGYFSKESGVEPVLAMVSIGLVFLTFIMIRSPFKYVRSFAILISMIIGWLIYLFMDWTKPLQEANGLFELPQPFFWGPPVFHLGTVLTSLVTGLILITNLVASIAVVSHVANIRPREEDYRRGGIMTGVAHLLSGFGGIVGLVPLSISAGVIQVSRIAARLPFIIAAIMLILLGVLSPVSRILAGLPSPVGYAVMFVTYTQLLGFGLRDFGRIILDERNVLIIGFGLLGGIGLMFVPPEALQVLPPIFSYIFGNGLVMGVLLIIFMEQVVFRSRPHMESEREATKNLYGLDEKPPISVTMTAALQWFFITLSSSLVVPLVIGEMYGLSPQQVGQFVQQTFFLIGLVSLLQILFGHKLPITEGPAGMWWGIFIILVNLGTVAGQAPQEIGQSLEMGLIITGIMLIILGATGFIEKIQRIFTPLVSGGYLILLAVSLSGPVMNGMLGIGYFSKESGVEPVLAMVSIGLVFLTFIMIRSPFKYVRSFAILISMIIGWLIYLFMDWTKPLQEANGLFELPQPFFWGPPVFHLGTVLTSLVTGLILITNLVASIAVVSHVANIRPREEDYRRGGIMTGVAHLLSGFGGIVGLVPLSISAGVIQVSRIAARLPFIIAAIMLILLGVLSPVSRILAGLPSPVGYAVMFVTYTQLLGFGLRDFGRIILDERNVLIIGFGLLGGIGLMFVPPEALQVLPPIFSYIFGNGLVMGVLLIIFMEQVVFRSRPH

pLDDT: mean 87.34, std 10.68, range [21.95, 98.25]